Protein AF-A0A928G9T7-F1 (afdb_monomer_lite)

Structure (mmCIF, N/CA/C/O backbone):
data_AF-A0A928G9T7-F1
#
_entry.id   AF-A0A928G9T7-F1
#
loop_
_atom_site.group_PDB
_atom_site.id
_atom_site.type_symbol
_atom_site.label_atom_id
_atom_site.label_alt_id
_atom_site.label_comp_id
_atom_site.label_asym_id
_atom_site.label_entity_id
_atom_site.label_seq_id
_atom_site.pdbx_PDB_ins_code
_atom_site.Cartn_x
_atom_site.Cartn_y
_atom_site.Cartn_z
_atom_site.occupancy
_atom_site.B_iso_or_equiv
_atom_site.auth_seq_id
_atom_site.auth_comp_id
_atom_site.auth_asym_id
_atom_site.auth_atom_id
_atom_site.pdbx_PDB_model_num
ATOM 1 N N . MET A 1 1 ? -40.382 -40.534 -83.795 1.00 42.78 1 MET A N 1
ATOM 2 C CA . MET A 1 1 ? -39.614 -39.570 -84.618 1.00 42.78 1 MET A CA 1
ATOM 3 C C . MET A 1 1 ? -38.906 -38.585 -83.679 1.00 42.78 1 MET A C 1
ATOM 5 O O . MET A 1 1 ? -39.442 -37.533 -83.403 1.00 42.78 1 MET A O 1
ATOM 9 N N . LYS A 1 2 ? -37.802 -38.870 -82.981 1.00 48.25 2 LYS A N 1
ATOM 10 C CA . LYS A 1 2 ? -36.465 -39.359 -83.383 1.00 48.25 2 LYS A CA 1
ATOM 11 C C . LYS A 1 2 ? -35.678 -38.510 -84.404 1.00 48.25 2 LYS A C 1
ATOM 13 O O . LYS A 1 2 ? -34.560 -38.886 -84.719 1.00 48.25 2 LYS A O 1
ATOM 18 N N . TYR A 1 3 ? -36.187 -37.336 -84.803 1.00 51.00 3 TYR A N 1
ATOM 19 C CA . TYR A 1 3 ? -35.427 -36.356 -85.609 1.00 51.00 3 TYR A CA 1
ATOM 20 C C . TYR A 1 3 ? -35.601 -34.876 -85.201 1.00 51.00 3 TYR A C 1
ATOM 22 O O . TYR A 1 3 ? -35.023 -34.015 -85.849 1.00 51.00 3 TYR A O 1
ATOM 30 N N . TYR A 1 4 ? -36.298 -34.559 -84.100 1.00 48.59 4 TYR A N 1
ATOM 31 C CA . TYR A 1 4 ? -36.420 -33.168 -83.614 1.00 48.59 4 TYR A CA 1
ATOM 32 C C . TYR A 1 4 ? -35.531 -32.836 -82.402 1.00 48.59 4 TYR A C 1
ATOM 34 O O . TYR A 1 4 ? -35.221 -31.674 -82.164 1.00 48.59 4 TYR A O 1
ATOM 42 N N . THR A 1 5 ? -35.016 -33.838 -81.682 1.00 44.75 5 THR A N 1
ATOM 43 C CA . THR A 1 5 ? -34.178 -33.618 -80.485 1.00 44.75 5 THR A CA 1
ATOM 44 C C . THR A 1 5 ? -32.709 -33.308 -80.809 1.00 44.75 5 THR A C 1
ATOM 46 O O . THR A 1 5 ? -31.992 -32.812 -79.952 1.00 44.75 5 THR A O 1
ATOM 49 N N . ARG A 1 6 ? -32.240 -33.553 -82.044 1.00 46.22 6 ARG A N 1
ATOM 50 C CA . ARG A 1 6 ? -30.862 -33.210 -82.457 1.00 46.22 6 ARG A CA 1
ATOM 51 C C . ARG A 1 6 ? -30.717 -31.802 -83.043 1.00 46.22 6 ARG A C 1
ATOM 53 O O . ARG A 1 6 ? -29.611 -31.280 -83.043 1.00 46.22 6 ARG A O 1
ATOM 60 N N . ILE A 1 7 ? -31.806 -31.168 -83.484 1.00 50.22 7 ILE A N 1
ATOM 61 C CA . ILE A 1 7 ? -31.754 -29.811 -84.061 1.00 50.22 7 ILE A CA 1
ATOM 62 C C . ILE A 1 7 ? -31.802 -28.734 -82.962 1.00 50.22 7 ILE A C 1
ATOM 64 O O . ILE A 1 7 ? -31.130 -27.715 -83.082 1.00 50.22 7 ILE A O 1
ATOM 68 N N . LEU A 1 8 ? -32.474 -28.992 -81.834 1.00 46.41 8 LEU A N 1
ATOM 69 C CA . LEU A 1 8 ? -32.471 -28.075 -80.682 1.00 46.41 8 LEU A CA 1
ATOM 70 C C . LEU A 1 8 ? -31.135 -28.052 -79.917 1.00 46.41 8 LEU A C 1
ATOM 72 O O . LEU A 1 8 ? -30.749 -27.002 -79.414 1.00 46.41 8 LEU A O 1
ATOM 76 N N . PHE A 1 9 ? -30.379 -29.155 -79.904 1.00 49.00 9 PHE A N 1
ATOM 77 C CA . PHE A 1 9 ? -29.036 -29.169 -79.306 1.00 49.00 9 PHE A CA 1
ATOM 78 C C . PHE A 1 9 ? -27.964 -28.512 -80.191 1.00 49.00 9 PHE A C 1
ATOM 80 O O . PHE A 1 9 ? -27.007 -27.960 -79.659 1.00 49.00 9 PHE A O 1
ATOM 87 N N . LEU A 1 10 ? -28.129 -28.495 -81.521 1.00 46.88 10 LEU A N 1
ATOM 88 C CA . LEU A 1 10 ? -27.202 -27.790 -82.419 1.00 46.88 10 LEU A CA 1
ATOM 89 C C . LEU A 1 10 ? -27.461 -26.276 -82.486 1.00 46.88 10 LEU A C 1
ATOM 91 O O . LEU A 1 10 ? -26.510 -25.515 -82.640 1.00 46.88 10 LEU A O 1
ATOM 95 N N . ALA A 1 11 ? -28.706 -25.824 -82.298 1.00 48.28 11 ALA A N 1
ATOM 96 C CA . ALA A 1 11 ? -29.016 -24.395 -82.201 1.00 48.28 11 ALA A CA 1
ATOM 97 C C . ALA A 1 11 ? -28.583 -23.782 -80.852 1.00 48.28 11 ALA A C 1
ATOM 99 O O . ALA A 1 11 ? -28.134 -22.639 -80.820 1.00 48.28 11 ALA A O 1
ATOM 100 N N . ALA A 1 12 ? -28.634 -24.547 -79.753 1.00 47.41 12 ALA A N 1
ATOM 101 C CA . ALA A 1 12 ? -28.119 -24.102 -78.453 1.00 47.41 12 ALA A CA 1
ATOM 102 C C . ALA A 1 12 ? -26.579 -24.143 -78.364 1.00 47.41 12 ALA A C 1
ATOM 104 O O . ALA A 1 12 ? -25.990 -23.352 -77.634 1.00 47.41 12 ALA A O 1
ATOM 105 N N . ALA A 1 13 ? -25.912 -25.011 -79.137 1.00 48.09 13 ALA A N 1
ATOM 106 C CA . ALA A 1 13 ? -24.449 -25.090 -79.162 1.00 48.09 13 ALA A CA 1
ATOM 107 C C . ALA A 1 13 ? -23.778 -24.004 -80.030 1.00 48.09 13 ALA A C 1
ATOM 109 O O . ALA A 1 13 ? -22.628 -23.662 -79.777 1.00 48.09 13 ALA A O 1
ATOM 110 N N . PHE A 1 14 ? -24.478 -23.422 -81.014 1.00 44.41 14 PHE A N 1
ATOM 111 C CA . PHE A 1 14 ? -23.928 -22.335 -81.842 1.00 44.41 14 PHE A CA 1
ATOM 112 C C . PHE A 1 14 ? -24.237 -20.920 -81.330 1.00 44.41 14 PHE A C 1
ATOM 114 O O . PHE A 1 14 ? -23.558 -19.977 -81.727 1.00 44.41 14 PHE A O 1
ATOM 121 N N . ALA A 1 15 ? -25.182 -20.759 -80.399 1.00 43.06 15 ALA A N 1
ATOM 122 C CA . ALA A 1 15 ? -25.395 -19.488 -79.697 1.00 43.06 15 ALA A CA 1
ATOM 123 C C . ALA A 1 15 ? -24.356 -19.228 -78.582 1.00 43.06 15 ALA A C 1
ATOM 125 O O . ALA A 1 15 ? -24.277 -18.118 -78.068 1.00 43.06 15 ALA A O 1
ATOM 126 N N . GLY A 1 16 ? -23.538 -20.230 -78.231 1.00 42.81 16 GLY A N 1
ATOM 127 C CA . GLY A 1 16 ? -22.469 -20.120 -77.230 1.00 42.81 16 GLY A CA 1
ATOM 128 C C . GLY A 1 16 ? -21.076 -19.792 -77.784 1.00 42.81 16 GLY A C 1
ATOM 129 O O . GLY A 1 16 ? -20.136 -19.712 -77.003 1.00 42.81 16 GLY A O 1
ATOM 130 N N . LEU A 1 17 ? -20.912 -19.627 -79.105 1.00 47.41 17 LEU A N 1
ATOM 131 C CA . LEU A 1 17 ? -19.593 -19.436 -79.740 1.00 47.41 17 LEU A CA 1
ATOM 132 C C . LEU A 1 17 ? -19.460 -18.155 -80.580 1.00 47.41 17 LEU A C 1
ATOM 134 O O . LEU A 1 17 ? -18.472 -17.980 -81.286 1.00 47.41 17 LEU A O 1
ATOM 138 N N . ALA A 1 18 ? -20.414 -17.228 -80.483 1.00 48.88 18 ALA A N 1
ATOM 139 C CA . ALA A 1 18 ? -20.325 -15.920 -81.133 1.00 48.88 18 ALA A CA 1
ATOM 140 C C . ALA A 1 18 ? -20.898 -14.810 -80.240 1.00 48.88 18 ALA A C 1
ATOM 142 O O . ALA A 1 18 ? -21.826 -14.101 -80.611 1.00 48.88 18 ALA A O 1
ATOM 143 N N . SER A 1 19 ? -20.336 -14.672 -79.041 1.00 39.25 19 SER A N 1
ATOM 144 C CA . SER A 1 19 ? -20.411 -13.432 -78.262 1.00 39.25 19 SER A CA 1
ATOM 145 C C . SER A 1 19 ? -19.089 -13.199 -77.530 1.00 39.25 19 SER A C 1
ATOM 147 O O . SER A 1 19 ? -19.052 -12.927 -76.337 1.00 39.25 19 SER A O 1
ATOM 149 N N . CYS A 1 20 ? -17.985 -13.295 -78.271 1.00 41.38 20 CYS A N 1
ATOM 150 C CA . CYS A 1 20 ? -16.800 -12.503 -77.967 1.00 41.38 20 CYS A CA 1
ATOM 151 C C . CYS A 1 20 ? -16.944 -11.164 -78.700 1.00 41.38 20 CYS A C 1
ATOM 153 O O . CYS A 1 20 ? -16.280 -10.918 -79.700 1.00 41.38 20 CYS A O 1
ATOM 155 N N . ALA A 1 21 ? -17.829 -10.299 -78.213 1.00 41.44 21 ALA A N 1
ATOM 156 C CA . ALA A 1 21 ? -17.362 -8.946 -77.977 1.00 41.44 21 ALA A CA 1
ATOM 157 C C . ALA A 1 21 ? -16.885 -8.991 -76.529 1.00 41.44 21 ALA A C 1
ATOM 159 O O . ALA A 1 21 ? -17.677 -8.884 -75.598 1.00 41.44 21 ALA A O 1
ATOM 160 N N . MET A 1 22 ? -15.605 -9.323 -76.366 1.00 41.94 22 MET A N 1
ATOM 161 C CA . MET A 1 22 ? -14.885 -9.078 -75.131 1.00 41.94 22 MET A CA 1
ATOM 162 C C . MET A 1 22 ? -14.946 -7.559 -74.987 1.00 41.94 22 MET A C 1
ATOM 164 O O . MET A 1 22 ? -14.223 -6.842 -75.673 1.00 41.94 22 MET A O 1
ATOM 168 N N . GLU A 1 23 ? -15.921 -7.061 -74.229 1.00 42.94 23 GLU A N 1
ATOM 169 C CA . GLU A 1 23 ? -15.791 -5.732 -73.661 1.00 42.94 23 GLU A CA 1
ATOM 170 C C . GLU A 1 23 ? -14.481 -5.820 -72.891 1.00 42.94 23 GLU A C 1
ATOM 172 O O . GLU A 1 23 ? -14.339 -6.689 -72.026 1.00 42.94 23 GLU A O 1
ATOM 177 N N . GLU A 1 24 ? -13.470 -5.070 -73.340 1.00 40.59 24 GLU A N 1
ATOM 178 C CA . GLU A 1 24 ? -12.242 -4.901 -72.583 1.00 40.59 24 GLU A CA 1
ATOM 179 C C . GLU A 1 24 ? -12.693 -4.622 -71.154 1.00 40.59 24 GLU A C 1
ATOM 181 O O . GLU A 1 24 ? -13.253 -3.561 -70.865 1.00 40.59 24 GLU A O 1
ATOM 186 N N . VAL A 1 25 ? -12.495 -5.594 -70.259 1.00 43.81 25 VAL A N 1
ATOM 187 C CA . VAL A 1 25 ? -12.364 -5.268 -68.854 1.00 43.81 25 VAL A CA 1
ATOM 188 C C . VAL A 1 25 ? -11.190 -4.320 -68.891 1.00 43.81 25 VAL A C 1
ATOM 190 O O . VAL A 1 25 ? -10.057 -4.752 -69.095 1.00 43.81 25 VAL A O 1
ATOM 193 N N . LYS A 1 26 ? -11.476 -3.016 -68.836 1.00 38.56 26 LYS A N 1
ATOM 194 C CA . LYS A 1 26 ? -10.469 -2.041 -68.474 1.00 38.56 26 LYS A CA 1
ATOM 195 C C . LYS A 1 26 ? -9.899 -2.612 -67.195 1.00 38.56 26 LYS A C 1
ATOM 197 O O . LYS A 1 26 ? -10.585 -2.614 -66.173 1.00 38.56 26 LYS A O 1
ATOM 202 N N . GLU A 1 27 ? -8.702 -3.184 -67.284 1.00 40.12 27 GLU A N 1
ATOM 203 C CA . GLU A 1 27 ? -7.847 -3.320 -66.128 1.00 40.12 27 GLU A CA 1
ATOM 204 C C . GLU A 1 27 ? -7.833 -1.908 -65.564 1.00 40.12 27 GLU A C 1
ATOM 206 O O . GLU A 1 27 ? -7.322 -0.974 -66.178 1.00 40.12 27 GLU A O 1
ATOM 211 N N . PHE A 1 28 ? -8.573 -1.708 -64.482 1.00 37.16 28 PHE A N 1
ATOM 212 C CA . PHE A 1 28 ? -8.270 -0.628 -63.584 1.00 37.16 28 PHE A CA 1
ATOM 213 C C . PHE A 1 28 ? -6.998 -1.139 -62.919 1.00 37.16 28 PHE A C 1
ATOM 215 O O . PHE A 1 28 ? -7.114 -2.078 -62.126 1.00 37.16 28 PHE A O 1
ATOM 222 N N . PRO A 1 29 ? -5.795 -0.650 -63.283 1.00 46.56 29 PRO A N 1
ATOM 223 C CA . PRO A 1 29 ? -4.625 -0.926 -62.479 1.00 46.56 29 PRO A CA 1
ATOM 224 C C . PRO A 1 29 ? -4.931 -0.306 -61.121 1.00 46.56 29 PRO A C 1
ATOM 226 O O . PRO A 1 29 ? -4.829 0.901 -60.923 1.00 46.56 29 PRO A O 1
ATOM 229 N N . VAL A 1 30 ? -5.429 -1.123 -60.200 1.00 49.50 30 VAL A N 1
ATOM 230 C CA . VAL A 1 30 ? -5.396 -0.769 -58.795 1.00 49.50 30 VAL A CA 1
ATOM 231 C C . VAL A 1 30 ? -3.935 -0.963 -58.447 1.00 49.50 30 VAL A C 1
ATOM 233 O O . VAL A 1 30 ? -3.492 -2.088 -58.218 1.00 49.50 30 VAL A O 1
ATOM 236 N N . GLU A 1 31 ? -3.160 0.116 -58.537 1.00 56.62 31 GLU A N 1
ATOM 237 C CA . GLU A 1 31 ? -1.833 0.125 -57.947 1.00 56.62 31 GLU A CA 1
ATOM 238 C C . GLU A 1 31 ? -2.002 -0.288 -56.484 1.00 56.62 31 GLU A C 1
ATOM 240 O O . GLU A 1 31 ? -2.727 0.348 -55.715 1.00 56.62 31 GLU A O 1
ATOM 245 N N . LYS A 1 32 ? -1.382 -1.425 -56.153 1.00 51.88 32 LYS A N 1
ATOM 246 C CA . LYS A 1 32 ? -0.668 -1.615 -54.897 1.00 51.88 32 LYS A CA 1
ATOM 247 C C . LYS A 1 32 ? -0.667 -0.397 -53.976 1.00 51.88 32 LYS A C 1
ATOM 249 O O . LYS A 1 32 ? 0.185 0.444 -54.232 1.00 51.88 32 LYS A O 1
ATOM 254 N N . PRO A 1 33 ? -1.541 -0.232 -52.966 1.00 60.66 33 PRO A N 1
ATOM 255 C CA . PRO A 1 33 ? -1.330 0.856 -52.028 1.00 60.66 33 PRO A CA 1
ATOM 256 C C . PRO A 1 33 ? 0.086 0.751 -51.452 1.00 60.66 33 PRO A C 1
ATOM 258 O O . PRO A 1 33 ? 0.459 -0.318 -50.970 1.00 60.66 33 PRO A O 1
ATOM 261 N N . GLU A 1 34 ? 0.855 1.837 -51.523 1.00 58.94 34 GLU A N 1
ATOM 262 C CA . GLU A 1 34 ? 2.272 1.914 -51.124 1.00 58.94 34 GLU A CA 1
ATOM 263 C C . GLU A 1 34 ? 2.506 1.352 -49.706 1.00 58.94 34 GLU A C 1
ATOM 265 O O . GLU A 1 34 ? 3.465 0.623 -49.458 1.00 58.94 34 GLU A O 1
ATOM 270 N N . TYR A 1 35 ? 1.537 1.548 -48.800 1.00 64.69 35 TYR A N 1
ATOM 271 C CA . TYR A 1 35 ? 1.567 0.992 -47.442 1.00 64.69 35 TYR A CA 1
ATOM 272 C C . TYR A 1 35 ? 1.624 -0.547 -47.402 1.00 64.69 35 TYR A C 1
ATOM 274 O O . TYR A 1 35 ? 2.236 -1.116 -46.506 1.00 64.69 35 TYR A O 1
ATOM 282 N N . LEU A 1 36 ? 1.007 -1.257 -48.356 1.00 65.62 36 LEU A N 1
ATOM 283 C CA . LEU A 1 36 ? 1.074 -2.719 -48.407 1.00 65.62 36 LEU A CA 1
ATOM 284 C C . LEU A 1 36 ? 2.381 -3.220 -49.012 1.00 65.62 36 LEU A C 1
ATOM 286 O O . LEU A 1 36 ? 2.638 -4.411 -48.885 1.00 65.62 36 LEU A O 1
ATOM 290 N N . GLU A 1 37 ? 3.147 -2.399 -49.730 1.00 71.50 37 GLU A N 1
ATOM 291 C CA . GLU A 1 37 ? 4.436 -2.789 -50.317 1.00 71.50 37 GLU A CA 1
ATOM 292 C C . GLU A 1 37 ? 5.547 -2.746 -49.260 1.00 71.50 37 GLU A C 1
ATOM 294 O O . GLU A 1 37 ? 6.297 -3.714 -49.126 1.00 71.50 37 GLU A O 1
ATOM 299 N N . ASN A 1 38 ? 5.549 -1.711 -48.410 1.00 77.44 38 ASN A N 1
ATOM 300 C CA . ASN A 1 38 ? 6.537 -1.529 -47.338 1.00 77.44 38 ASN A CA 1
ATOM 301 C C . ASN A 1 38 ? 6.573 -2.683 -46.316 1.00 77.44 38 ASN A C 1
ATOM 303 O O . ASN A 1 38 ? 7.626 -2.960 -45.751 1.00 77.44 38 ASN A O 1
ATOM 307 N N . TYR A 1 39 ? 5.468 -3.408 -46.110 1.00 85.19 39 TYR A N 1
ATOM 308 C CA . TYR A 1 39 ? 5.361 -4.458 -45.083 1.00 85.19 39 TYR A CA 1
ATOM 309 C C . TYR A 1 39 ? 5.393 -5.890 -45.646 1.00 85.19 39 TYR A C 1
ATOM 311 O O . TYR A 1 39 ? 5.400 -6.849 -44.873 1.00 85.19 39 TYR A O 1
ATOM 319 N N . GLU A 1 40 ? 5.425 -6.099 -46.970 1.00 85.62 40 GLU A N 1
ATOM 320 C CA . GLU A 1 40 ? 5.357 -7.468 -47.522 1.00 85.62 40 GLU A CA 1
ATOM 321 C C . GLU A 1 40 ? 6.545 -8.330 -47.151 1.00 85.62 40 GLU A C 1
ATOM 323 O O . GLU A 1 40 ? 6.373 -9.523 -46.911 1.00 85.62 40 GLU A O 1
ATOM 328 N N . TYR A 1 41 ? 7.730 -7.728 -47.082 1.00 91.69 41 TYR A N 1
ATOM 329 C CA . TYR A 1 41 ? 8.953 -8.453 -46.764 1.00 91.69 41 TYR A CA 1
ATOM 330 C C . TYR A 1 41 ? 8.899 -9.093 -45.365 1.00 91.69 41 TYR A C 1
ATOM 332 O O . TYR A 1 41 ? 9.554 -10.102 -45.123 1.00 91.69 41 TYR A O 1
ATOM 340 N N . LEU A 1 42 ? 8.053 -8.583 -44.458 1.00 92.31 42 LEU A N 1
ATOM 341 C CA . LEU A 1 42 ? 7.837 -9.153 -43.123 1.00 92.31 42 LEU A CA 1
ATOM 342 C C . LEU A 1 42 ? 7.170 -10.537 -43.158 1.00 92.31 42 LEU A C 1
ATOM 344 O O . LEU A 1 42 ? 7.216 -11.267 -42.163 1.00 92.31 42 LEU A O 1
ATOM 348 N N . LYS A 1 43 ? 6.560 -10.920 -44.289 1.00 89.56 43 LYS A N 1
ATOM 349 C CA . LYS A 1 43 ? 6.026 -12.274 -44.514 1.00 89.56 43 LYS A CA 1
ATOM 350 C C . LYS A 1 43 ? 7.137 -13.315 -44.655 1.00 89.56 43 LYS A C 1
ATOM 352 O O . LYS A 1 43 ? 6.898 -14.475 -44.343 1.00 89.56 43 LYS A O 1
ATOM 357 N N . GLU A 1 44 ? 8.330 -12.898 -45.080 1.00 91.88 44 GLU A N 1
ATOM 358 C CA . GLU A 1 44 ? 9.498 -13.774 -45.231 1.00 91.88 44 GLU A CA 1
ATOM 359 C C . GLU A 1 44 ? 10.184 -14.071 -43.890 1.00 91.88 44 GLU A C 1
ATOM 361 O O . GLU A 1 44 ? 10.985 -15.001 -43.799 1.00 91.88 44 GLU A O 1
ATOM 366 N N . TYR A 1 45 ? 9.877 -13.302 -42.837 1.00 94.94 45 TYR A N 1
ATOM 367 C CA . TYR A 1 45 ? 10.389 -13.598 -41.505 1.00 94.94 45 TYR A CA 1
ATOM 368 C C . TYR A 1 45 ? 9.637 -14.785 -40.878 1.00 94.94 45 TYR A C 1
ATOM 370 O O . TYR A 1 45 ? 8.411 -14.889 -40.942 1.00 94.94 45 TYR A O 1
ATOM 378 N N . ASP A 1 46 ? 10.366 -15.673 -40.217 1.00 96.50 46 ASP A N 1
ATOM 379 C CA . ASP A 1 46 ? 9.822 -16.781 -39.437 1.00 96.50 46 ASP A CA 1
ATOM 380 C C . ASP A 1 46 ? 9.353 -16.295 -38.048 1.00 96.50 46 ASP A C 1
ATOM 382 O O . ASP A 1 46 ? 9.369 -15.096 -37.755 1.00 96.50 46 ASP A O 1
ATOM 386 N N . VAL A 1 47 ? 8.896 -17.198 -37.181 1.00 96.56 47 VAL A N 1
ATOM 387 C CA . VAL A 1 47 ? 8.604 -16.917 -35.766 1.00 96.56 47 VAL A CA 1
ATOM 388 C C . VAL A 1 47 ? 9.879 -16.576 -34.982 1.00 96.56 47 VAL A C 1
ATOM 390 O O . VAL A 1 47 ? 10.934 -17.168 -35.214 1.00 96.56 47 VAL A O 1
ATOM 393 N N . LEU A 1 48 ? 9.794 -15.637 -34.031 1.00 97.44 48 LEU A N 1
ATOM 394 C CA . LEU A 1 48 ? 10.977 -15.032 -33.387 1.00 97.44 48 LEU A CA 1
ATOM 395 C C . LEU A 1 48 ? 11.930 -16.050 -32.737 1.00 97.44 48 LEU A C 1
ATOM 397 O O . LEU A 1 48 ? 13.142 -15.971 -32.936 1.00 97.44 48 LEU A O 1
ATOM 401 N N . LYS A 1 49 ? 11.410 -17.052 -32.016 1.00 96.31 49 LYS A N 1
ATOM 402 C CA . LYS A 1 49 ? 12.236 -18.076 -31.348 1.00 96.31 49 LYS A CA 1
ATOM 403 C C . LYS A 1 49 ? 13.134 -18.900 -32.278 1.00 96.31 49 LYS A C 1
ATOM 405 O O . LYS A 1 49 ? 14.089 -19.497 -31.778 1.00 96.31 49 LYS A O 1
ATOM 410 N N . ASN A 1 50 ? 12.863 -18.920 -33.589 1.00 96.81 50 ASN A N 1
ATOM 411 C CA . ASN A 1 50 ? 13.694 -19.611 -34.584 1.00 96.81 50 ASN A CA 1
ATOM 412 C C . ASN A 1 50 ? 14.971 -18.832 -34.936 1.00 96.81 50 ASN A C 1
ATOM 414 O O . ASN A 1 50 ? 15.905 -19.415 -35.482 1.00 96.81 50 ASN A O 1
ATOM 418 N N . TYR A 1 51 ? 15.036 -17.540 -34.606 1.00 97.31 51 TYR A N 1
ATOM 419 C CA . TYR A 1 51 ? 16.219 -16.710 -34.839 1.00 97.31 51 TYR A CA 1
ATOM 420 C C . TYR A 1 51 ? 17.259 -16.806 -33.722 1.00 97.31 51 TYR A C 1
ATOM 422 O O . TYR A 1 51 ? 18.398 -16.394 -33.919 1.00 97.31 51 TYR A O 1
ATOM 430 N N . VAL A 1 52 ? 16.904 -17.377 -32.568 1.00 96.31 52 VAL A N 1
ATOM 431 C CA . VAL A 1 52 ? 17.836 -17.568 -31.454 1.00 96.31 52 VAL A CA 1
ATOM 432 C C . VAL A 1 52 ? 18.829 -18.683 -31.790 1.00 96.31 52 VAL A C 1
ATOM 434 O O . VAL A 1 52 ? 18.438 -19.831 -32.018 1.00 96.31 52 VAL A O 1
ATOM 437 N N . ASN A 1 53 ? 20.128 -18.380 -31.742 1.00 94.62 53 ASN A N 1
ATOM 438 C CA . ASN A 1 53 ? 21.178 -19.387 -31.880 1.00 94.62 53 ASN A CA 1
ATOM 439 C C . ASN A 1 53 ? 21.285 -20.257 -30.612 1.00 94.62 53 ASN A C 1
ATOM 441 O O . ASN A 1 53 ? 22.059 -19.972 -29.699 1.00 94.62 53 ASN A O 1
ATOM 445 N N . ARG A 1 54 ? 20.520 -21.353 -30.575 1.00 93.88 54 ARG A N 1
ATOM 446 C CA . ARG A 1 54 ? 20.480 -22.289 -29.437 1.00 93.88 54 ARG A CA 1
ATOM 447 C C . ARG A 1 54 ? 21.779 -23.067 -29.223 1.00 93.88 54 ARG A C 1
ATOM 449 O O . ARG A 1 54 ? 21.978 -23.598 -28.140 1.00 93.88 54 ARG A O 1
ATOM 456 N N . GLU A 1 55 ? 22.658 -23.154 -30.221 1.00 92.88 55 GLU A N 1
ATOM 457 C CA . GLU A 1 55 ? 23.973 -23.780 -30.032 1.00 92.88 55 GLU A CA 1
ATOM 458 C C . GLU A 1 55 ? 24.909 -22.866 -29.235 1.00 92.88 55 GLU A C 1
ATOM 460 O O . GLU A 1 55 ? 25.636 -23.336 -28.362 1.00 92.88 55 GLU A O 1
ATOM 465 N N . ALA A 1 56 ? 24.871 -21.560 -29.515 1.00 92.38 56 ALA A N 1
ATOM 466 C CA . ALA A 1 56 ? 25.662 -20.565 -28.795 1.00 92.38 56 ALA A CA 1
ATOM 467 C C . ALA A 1 56 ? 25.076 -20.237 -27.411 1.00 92.38 56 ALA A C 1
ATOM 469 O O . ALA A 1 56 ? 25.835 -20.021 -26.466 1.00 92.38 56 ALA A O 1
ATOM 470 N N . SER A 1 57 ? 23.745 -20.240 -27.294 1.00 92.81 57 SER A N 1
ATOM 471 C CA . SER A 1 57 ? 23.014 -19.829 -26.090 1.00 92.81 57 SER A CA 1
ATOM 472 C C . SER A 1 57 ? 21.908 -20.843 -25.749 1.00 92.81 57 SER A C 1
ATOM 474 O O . SER A 1 57 ? 20.723 -20.562 -25.944 1.00 92.81 57 SER A O 1
ATOM 476 N N . PRO A 1 58 ? 22.266 -22.051 -25.269 1.00 91.25 58 PRO A N 1
ATOM 477 C CA . PRO A 1 58 ? 21.318 -23.156 -25.088 1.00 91.25 58 PRO A CA 1
ATOM 478 C C . PRO A 1 58 ? 20.256 -22.897 -24.014 1.00 91.25 58 PRO A C 1
ATOM 480 O O . PRO A 1 58 ? 19.124 -23.362 -24.150 1.00 91.25 58 PRO A O 1
ATOM 483 N N . ASP A 1 59 ? 20.600 -22.127 -22.981 1.00 90.75 59 ASP A N 1
ATOM 484 C CA . ASP A 1 59 ? 19.714 -21.848 -21.846 1.00 90.75 59 ASP A CA 1
ATOM 485 C C . ASP A 1 59 ? 18.919 -20.539 -21.999 1.00 90.75 59 ASP A C 1
ATOM 487 O O . ASP A 1 59 ? 18.045 -20.256 -21.178 1.00 90.75 59 ASP A O 1
ATOM 491 N N . PHE A 1 60 ? 19.170 -19.770 -23.066 1.00 97.62 60 PHE A N 1
ATOM 492 C CA . PHE A 1 6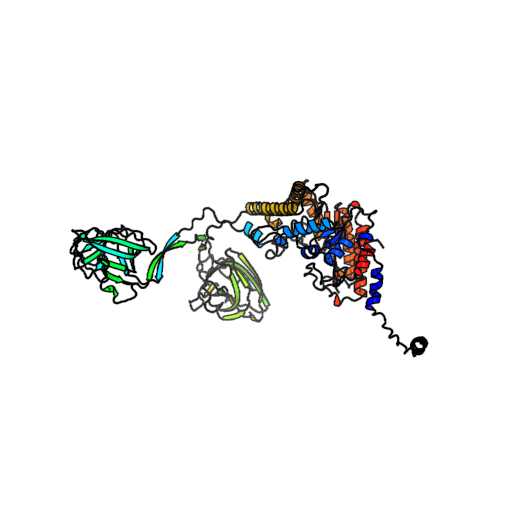0 ? 18.506 -18.493 -23.324 1.00 97.62 60 PHE A CA 1
ATOM 493 C C . PHE A 1 60 ? 16.998 -18.670 -23.526 1.00 97.62 60 PHE A C 1
ATOM 495 O O . PHE A 1 60 ? 16.558 -19.533 -24.295 1.00 97.62 60 PHE A O 1
ATOM 502 N N . LYS A 1 61 ? 16.204 -17.807 -22.886 1.00 98.00 61 LYS A N 1
ATOM 503 C CA . LYS A 1 61 ? 14.745 -17.744 -23.011 1.00 98.00 61 LYS A CA 1
ATOM 504 C C . LYS A 1 61 ? 14.315 -16.467 -23.718 1.00 98.00 61 LYS A C 1
ATOM 506 O O . LYS A 1 61 ? 14.571 -15.363 -23.239 1.00 98.00 61 LYS A O 1
ATOM 511 N N . LEU A 1 62 ? 13.619 -16.618 -24.841 1.00 98.50 62 LEU A N 1
ATOM 512 C CA . LEU A 1 62 ? 12.923 -15.505 -25.471 1.00 98.50 62 LEU A CA 1
ATOM 513 C C . LEU A 1 62 ? 11.529 -15.375 -24.846 1.00 98.50 62 LEU A C 1
ATOM 515 O O . LEU A 1 62 ? 10.731 -16.305 -24.936 1.00 98.50 62 LEU A O 1
ATOM 519 N N . GLY A 1 63 ? 11.245 -14.249 -24.200 1.00 97.94 63 GLY A N 1
ATOM 520 C CA . GLY A 1 63 ? 10.047 -14.040 -23.394 1.00 97.94 63 GLY A CA 1
ATOM 521 C C . GLY A 1 63 ? 9.067 -13.005 -23.951 1.00 97.94 63 GLY A C 1
ATOM 522 O O . GLY A 1 63 ? 9.449 -12.121 -24.720 1.00 97.94 63 GLY A O 1
ATOM 523 N N . ALA A 1 64 ? 7.811 -13.080 -23.517 1.00 96.06 64 ALA A N 1
ATOM 524 C CA . ALA A 1 64 ? 6.798 -12.056 -23.770 1.00 96.06 64 ALA A CA 1
ATOM 525 C C . ALA A 1 64 ? 6.020 -11.689 -22.499 1.00 96.06 64 ALA A C 1
ATOM 527 O O . ALA A 1 64 ? 5.620 -12.565 -21.729 1.00 96.06 64 ALA A O 1
ATOM 528 N N . GLY A 1 65 ? 5.750 -10.400 -22.299 1.00 93.88 65 GLY A N 1
ATOM 529 C CA . GLY A 1 65 ? 4.690 -9.971 -21.393 1.00 93.88 65 GLY A CA 1
ATOM 530 C C . GLY A 1 65 ? 3.334 -10.415 -21.947 1.00 93.88 65 GLY A C 1
ATOM 531 O O . GLY A 1 65 ? 3.109 -10.344 -23.156 1.00 93.88 65 GLY A O 1
ATOM 532 N N . VAL A 1 66 ? 2.438 -10.901 -21.083 1.00 92.56 66 VAL A N 1
ATOM 533 C CA . VAL A 1 66 ? 1.047 -11.244 -21.435 1.00 92.56 66 VAL A CA 1
ATOM 534 C C . VAL A 1 66 ? 0.087 -10.881 -20.308 1.00 92.56 66 VAL A C 1
ATOM 536 O O . VAL A 1 66 ? 0.442 -10.920 -19.125 1.00 92.56 66 VAL A O 1
ATOM 539 N N . THR A 1 67 ? -1.162 -10.576 -20.648 1.00 91.06 67 THR A N 1
ATOM 540 C CA . THR A 1 67 ? -2.206 -10.451 -19.629 1.00 91.06 67 THR A CA 1
ATOM 541 C C . THR A 1 67 ? -2.779 -11.820 -19.314 1.00 91.06 67 THR A C 1
ATOM 543 O O . THR A 1 67 ? -3.382 -12.466 -20.167 1.00 91.06 67 THR A O 1
ATOM 546 N N . ALA A 1 68 ? -2.648 -12.257 -18.058 1.00 92.62 68 ALA A N 1
ATOM 547 C CA . ALA A 1 68 ? -3.062 -13.598 -17.646 1.00 92.62 68 ALA A CA 1
ATOM 548 C C . ALA A 1 68 ? -4.513 -13.933 -18.038 1.00 92.62 68 ALA A C 1
ATOM 550 O O . ALA A 1 68 ? -4.776 -15.027 -18.530 1.00 92.62 68 ALA A O 1
ATOM 551 N N . SER A 1 69 ? -5.447 -12.985 -17.882 1.00 92.25 69 SER A N 1
ATOM 552 C CA . SER A 1 69 ? -6.863 -13.183 -18.225 1.00 92.25 69 SER A CA 1
ATOM 553 C C . SER A 1 69 ? -7.146 -13.272 -19.725 1.00 92.25 69 SER A C 1
ATOM 555 O O . SER A 1 69 ? -8.168 -13.834 -20.107 1.00 92.25 69 SER A O 1
ATOM 557 N N . GLU A 1 70 ? -6.287 -12.712 -20.574 1.00 89.81 70 GLU A N 1
ATOM 558 C CA . GLU A 1 70 ? -6.425 -12.769 -22.032 1.00 89.81 70 GLU A CA 1
ATOM 559 C C . GLU A 1 70 ? -5.713 -14.002 -22.600 1.00 89.81 70 GLU A C 1
ATOM 561 O O . GLU A 1 70 ? -6.271 -14.702 -23.448 1.00 89.81 70 GLU A O 1
ATOM 566 N N . PHE A 1 71 ? -4.559 -14.363 -22.035 1.00 93.00 71 PHE A N 1
ATOM 567 C CA . PHE A 1 71 ? -3.848 -15.597 -22.358 1.00 93.00 71 PHE A CA 1
ATOM 568 C C . PHE A 1 71 ? -4.730 -16.844 -22.171 1.00 93.00 71 PHE A C 1
ATOM 570 O O . PHE A 1 71 ? -4.829 -17.678 -23.073 1.00 93.00 71 PHE A O 1
ATOM 577 N N . VAL A 1 72 ? -5.456 -16.950 -21.050 1.00 95.25 72 VAL A N 1
ATOM 578 C CA . VAL A 1 72 ? -6.329 -18.112 -20.767 1.00 95.25 72 VAL A CA 1
ATOM 579 C C . VAL A 1 72 ? -7.564 -18.205 -21.674 1.00 95.25 72 VAL A C 1
ATOM 581 O O . VAL A 1 72 ? -8.237 -19.232 -21.677 1.00 95.25 72 VAL A O 1
ATOM 584 N N . LYS A 1 73 ? -7.879 -17.169 -22.467 1.00 94.62 73 LYS A N 1
ATOM 585 C CA . LYS A 1 73 ? -8.969 -17.214 -23.463 1.00 94.62 73 LYS A CA 1
ATOM 586 C C . LYS A 1 73 ? -8.564 -17.891 -24.772 1.00 94.62 73 LYS A C 1
ATOM 588 O O . LYS A 1 73 ? -9.417 -18.072 -25.636 1.00 94.62 73 LYS A O 1
ATOM 593 N N . HIS A 1 74 ? -7.280 -18.219 -24.940 1.00 94.75 74 HIS A N 1
ATOM 594 C CA . HIS A 1 74 ? -6.724 -18.829 -26.155 1.00 94.75 74 HIS A CA 1
ATOM 595 C C . HIS A 1 74 ? -6.972 -17.997 -27.432 1.00 94.75 74 HIS A C 1
ATOM 597 O O . HIS A 1 74 ? -7.199 -18.535 -28.514 1.00 94.75 74 HIS A O 1
ATOM 603 N N . GLY A 1 75 ? -6.948 -16.665 -27.297 1.00 91.19 75 GLY A N 1
ATOM 604 C CA . GLY A 1 75 ? -7.120 -15.710 -28.397 1.00 91.19 75 GLY A CA 1
ATOM 605 C C . GLY A 1 75 ? -5.832 -15.406 -29.178 1.00 91.19 75 GLY A C 1
ATOM 606 O O . GLY A 1 75 ? -4.882 -16.188 -29.192 1.00 91.19 75 GLY A O 1
ATOM 607 N N . GLN A 1 76 ? -5.784 -14.237 -29.826 1.00 87.50 76 GLN A N 1
ATOM 608 C CA . GLN A 1 76 ? -4.626 -13.813 -30.629 1.00 87.50 76 GLN A CA 1
ATOM 609 C C . GLN A 1 76 ? -3.348 -13.650 -29.796 1.00 87.50 76 GLN A C 1
ATOM 611 O O . GLN A 1 76 ? -2.300 -14.131 -30.220 1.00 87.50 76 GLN A O 1
ATOM 616 N N . GLU A 1 77 ? -3.433 -13.053 -28.601 1.00 86.25 77 GLU A N 1
ATOM 617 C CA . GLU A 1 77 ? -2.287 -12.931 -27.687 1.00 86.25 77 GLU A CA 1
ATOM 618 C C . GLU A 1 77 ? -1.714 -14.308 -27.317 1.00 86.25 77 GLU A C 1
ATOM 620 O O . GLU A 1 77 ? -0.507 -14.511 -27.400 1.00 86.25 77 GLU A O 1
ATOM 625 N N . TYR A 1 78 ? -2.574 -15.282 -27.000 1.00 92.75 78 TYR A N 1
ATOM 626 C CA . TYR A 1 78 ? -2.150 -16.655 -26.716 1.00 92.75 78 TYR A CA 1
ATOM 627 C C . TYR A 1 78 ? -1.403 -17.271 -27.903 1.00 92.75 78 TYR A C 1
ATOM 629 O O . TYR A 1 78 ? -0.275 -17.729 -27.742 1.00 92.75 78 TYR A O 1
ATOM 637 N N . LEU A 1 79 ? -1.996 -17.241 -29.104 1.00 92.75 79 LEU A N 1
ATOM 638 C CA . LEU A 1 79 ? -1.392 -17.823 -30.308 1.00 92.75 79 LEU A CA 1
ATOM 639 C C . LEU A 1 79 ? -0.048 -17.175 -30.649 1.00 92.75 79 LEU A C 1
ATOM 641 O O . LEU A 1 79 ? 0.907 -17.875 -30.992 1.00 92.75 79 LEU A O 1
ATOM 645 N N . MET A 1 80 ? 0.041 -15.850 -30.547 1.00 90.94 80 MET A N 1
ATOM 646 C CA . MET A 1 80 ? 1.275 -15.106 -30.785 1.00 90.94 80 MET A CA 1
ATOM 647 C C . MET A 1 80 ? 2.345 -15.476 -29.748 1.00 90.94 80 MET A C 1
ATOM 649 O O . MET A 1 80 ? 3.466 -15.802 -30.149 1.00 90.94 80 MET A O 1
ATOM 653 N N . ALA A 1 81 ? 1.988 -15.530 -28.460 1.00 93.50 81 ALA A N 1
ATOM 654 C CA . ALA A 1 81 ? 2.907 -15.872 -27.381 1.00 93.50 81 ALA A CA 1
ATOM 655 C C . ALA A 1 81 ? 3.502 -17.278 -27.571 1.00 93.50 81 ALA A C 1
ATOM 657 O O . ALA A 1 81 ? 4.718 -17.433 -27.671 1.00 93.50 81 ALA A O 1
ATOM 658 N N . ILE A 1 82 ? 2.659 -18.305 -27.730 1.00 96.19 82 ILE A N 1
ATOM 659 C CA . ILE A 1 82 ? 3.126 -19.702 -27.815 1.00 96.19 82 ILE A CA 1
ATOM 660 C C . ILE A 1 82 ? 3.891 -20.005 -29.116 1.00 96.19 82 ILE A C 1
ATOM 662 O O . ILE A 1 82 ? 4.731 -20.912 -29.173 1.00 96.19 82 ILE A O 1
ATOM 666 N N . SER A 1 83 ? 3.617 -19.252 -30.188 1.00 95.88 83 SER A N 1
ATOM 667 C CA . SER A 1 83 ? 4.294 -19.438 -31.474 1.00 95.88 83 SER A CA 1
ATOM 668 C C . SER A 1 83 ? 5.663 -18.765 -31.521 1.00 95.88 83 SER A C 1
ATOM 670 O O . SER A 1 83 ? 6.579 -19.340 -32.107 1.00 95.88 83 SER A O 1
ATOM 672 N N . ASN A 1 84 ? 5.833 -17.603 -30.883 1.00 97.44 84 ASN A N 1
ATOM 673 C CA . ASN A 1 84 ? 7.049 -16.794 -31.014 1.00 97.44 84 ASN A CA 1
ATOM 674 C C . ASN A 1 84 ? 8.009 -16.884 -29.829 1.00 97.44 84 ASN A C 1
ATOM 676 O O . ASN A 1 84 ? 9.183 -16.585 -30.026 1.00 97.44 84 ASN A O 1
ATOM 680 N N . PHE A 1 85 ? 7.550 -17.303 -28.648 1.00 98.12 85 PHE A N 1
ATOM 681 C CA . PHE A 1 85 ? 8.308 -17.189 -27.400 1.00 98.12 85 PHE A CA 1
ATOM 682 C C . PHE A 1 85 ? 8.474 -18.542 -26.687 1.00 98.12 85 PHE A C 1
ATOM 684 O O . PHE A 1 85 ? 7.765 -19.510 -26.973 1.00 98.12 85 PHE A O 1
ATOM 691 N N . ASP A 1 86 ? 9.455 -18.601 -25.785 1.00 98.19 86 ASP A N 1
ATOM 692 C CA . ASP A 1 86 ? 9.766 -19.733 -24.903 1.00 98.19 86 ASP A CA 1
ATOM 693 C C . ASP A 1 86 ? 9.198 -19.539 -23.487 1.00 98.19 86 ASP A C 1
ATOM 695 O O . ASP A 1 86 ? 8.969 -20.517 -22.776 1.00 98.19 86 ASP A O 1
ATOM 699 N N . GLU A 1 87 ? 8.999 -18.282 -23.079 1.00 98.31 87 GLU A N 1
ATOM 700 C CA . GLU A 1 87 ? 8.644 -17.877 -21.719 1.00 98.31 87 GLU A CA 1
ATOM 701 C C . GLU A 1 87 ? 7.602 -16.743 -21.735 1.00 98.31 87 GLU A C 1
ATOM 703 O O . GLU A 1 87 ? 7.594 -15.910 -22.642 1.00 98.31 87 GLU A O 1
ATOM 708 N N . ILE A 1 88 ? 6.721 -16.685 -20.737 1.00 97.69 88 ILE A N 1
ATOM 709 C CA . ILE A 1 88 ? 5.749 -15.596 -20.570 1.00 97.69 88 ILE A CA 1
ATOM 710 C C . ILE A 1 88 ? 5.746 -15.024 -19.154 1.00 97.69 88 ILE A C 1
ATOM 712 O O . ILE A 1 88 ? 5.862 -15.762 -18.175 1.00 97.69 88 ILE A O 1
ATOM 716 N N . THR A 1 89 ? 5.542 -13.711 -19.053 1.00 96.75 89 THR A N 1
ATOM 717 C CA . THR A 1 89 ? 5.426 -12.981 -17.783 1.00 96.75 89 THR A CA 1
ATOM 718 C C . THR A 1 89 ? 4.001 -12.427 -17.632 1.00 96.75 89 THR A C 1
ATOM 720 O O . THR A 1 89 ? 3.571 -11.645 -18.483 1.00 96.75 89 THR A O 1
ATOM 723 N N . PRO A 1 90 ? 3.238 -12.777 -16.575 1.00 92.44 90 PRO A N 1
ATOM 724 C CA . PRO A 1 90 ? 1.809 -12.459 -16.464 1.00 92.44 90 PRO A CA 1
ATOM 725 C C . PRO A 1 90 ? 1.502 -11.033 -15.973 1.00 92.44 90 PRO A C 1
ATOM 727 O O . PRO A 1 90 ? 0.621 -10.852 -15.127 1.00 92.44 90 PRO A O 1
ATOM 730 N N . GLY A 1 91 ? 2.218 -10.020 -16.473 1.00 85.94 91 GLY A N 1
ATOM 731 C CA . GLY A 1 91 ? 1.961 -8.597 -16.221 1.00 85.94 91 GLY A CA 1
ATOM 732 C C . GLY A 1 91 ? 1.587 -8.284 -14.766 1.00 85.94 91 GLY A C 1
ATOM 733 O O . GLY A 1 91 ? 2.414 -8.361 -13.861 1.00 85.94 91 GLY A O 1
ATOM 734 N N . ASN A 1 92 ? 0.320 -7.946 -14.515 1.00 90.12 92 ASN A N 1
ATOM 735 C CA . ASN A 1 92 ? -0.156 -7.578 -13.177 1.00 90.12 92 ASN A CA 1
ATOM 736 C C . ASN A 1 92 ? -0.568 -8.755 -12.278 1.00 90.12 92 ASN A C 1
ATOM 738 O O . ASN A 1 92 ? -0.635 -8.582 -11.065 1.00 90.12 92 ASN A O 1
ATOM 742 N N . ALA A 1 93 ? -0.846 -9.940 -12.826 1.00 92.56 93 ALA A N 1
ATOM 743 C CA . ALA A 1 93 ? -1.581 -10.989 -12.111 1.00 92.56 93 ALA A CA 1
ATOM 744 C C . ALA A 1 93 ? -0.842 -11.564 -10.890 1.00 92.56 93 ALA A C 1
ATOM 746 O O . ALA A 1 93 ? -1.486 -12.088 -9.987 1.00 92.56 93 ALA A O 1
ATOM 747 N N . MET A 1 94 ? 0.490 -11.458 -10.854 1.00 95.25 94 MET A N 1
ATOM 748 C CA . MET A 1 94 ? 1.324 -11.916 -9.734 1.00 95.25 94 MET A CA 1
ATOM 749 C C . MET A 1 94 ? 1.696 -10.803 -8.741 1.00 95.25 94 MET A C 1
ATOM 751 O O . MET A 1 94 ? 2.412 -11.066 -7.783 1.00 95.25 94 MET A O 1
ATOM 755 N N . LYS A 1 95 ? 1.210 -9.569 -8.930 1.00 95.44 95 LYS A N 1
ATOM 756 C CA . LYS A 1 95 ? 1.476 -8.453 -8.010 1.00 95.44 95 LYS A CA 1
ATOM 757 C C . LYS A 1 95 ? 0.648 -8.594 -6.733 1.00 95.44 95 LYS A C 1
ATOM 759 O O . LYS A 1 95 ? -0.502 -9.034 -6.777 1.00 95.44 95 LYS A O 1
ATOM 764 N N . HIS A 1 96 ? 1.194 -8.138 -5.606 1.00 97.38 96 HIS A N 1
ATOM 765 C CA . HIS A 1 96 ? 0.562 -8.269 -4.289 1.00 97.38 96 HIS A CA 1
ATOM 766 C C . HIS A 1 96 ? -0.872 -7.707 -4.255 1.00 97.38 96 HIS A C 1
ATOM 768 O O . HIS A 1 96 ? -1.787 -8.388 -3.800 1.00 97.38 96 HIS A O 1
ATOM 774 N N . SER A 1 97 ? -1.118 -6.504 -4.785 1.00 95.56 97 SER A N 1
ATOM 775 C CA . SER A 1 97 ? -2.473 -5.912 -4.845 1.00 95.56 97 SER A CA 1
ATOM 776 C C . SER A 1 97 ? -3.484 -6.695 -5.691 1.00 95.56 97 SER A C 1
ATOM 778 O O . SER A 1 97 ? -4.684 -6.559 -5.464 1.00 95.56 97 SER A O 1
ATOM 780 N N . SER A 1 98 ? -3.030 -7.513 -6.649 1.00 95.50 98 SER A N 1
ATOM 781 C CA . SER A 1 98 ? -3.923 -8.326 -7.490 1.00 95.50 98 SER A CA 1
ATOM 782 C C . SER A 1 98 ? -4.392 -9.599 -6.788 1.00 95.50 98 SER A C 1
ATOM 784 O O . SER A 1 98 ? -5.415 -10.167 -7.166 1.00 95.50 98 SER A O 1
ATOM 786 N N . VAL A 1 99 ? -3.660 -10.041 -5.763 1.00 97.12 99 VAL A N 1
ATOM 787 C CA . VAL A 1 99 ? -3.921 -11.302 -5.060 1.00 97.12 99 VAL A CA 1
ATOM 788 C C . VAL A 1 99 ? -4.448 -11.078 -3.649 1.00 97.12 99 VAL A C 1
ATOM 790 O O . VAL A 1 99 ? -5.336 -11.803 -3.201 1.00 97.12 99 VAL A O 1
ATOM 793 N N . VAL A 1 100 ? -3.903 -10.095 -2.932 1.00 97.12 100 VAL A N 1
ATOM 794 C CA . VAL A 1 100 ? -4.236 -9.822 -1.534 1.00 97.12 100 VAL A CA 1
ATOM 795 C C . VAL A 1 100 ? -5.374 -8.811 -1.474 1.00 97.12 100 VAL A C 1
ATOM 797 O O . VAL A 1 100 ? -5.224 -7.669 -1.905 1.00 97.12 100 VAL A O 1
ATOM 800 N N . GLY A 1 101 ? -6.522 -9.221 -0.933 1.00 92.69 101 GLY A N 1
ATOM 801 C CA . GLY A 1 101 ? -7.661 -8.339 -0.687 1.00 92.69 101 GLY A CA 1
ATOM 802 C C . GLY A 1 101 ? -7.469 -7.439 0.539 1.00 92.69 101 GLY A C 1
ATOM 803 O O . GLY A 1 101 ? -6.620 -7.687 1.388 1.00 92.69 101 GLY A O 1
ATOM 804 N N . ASN A 1 102 ? -8.322 -6.418 0.684 1.00 92.19 102 ASN A N 1
ATOM 805 C CA . ASN A 1 102 ? -8.239 -5.434 1.782 1.00 92.19 102 ASN A CA 1
ATOM 806 C C . ASN A 1 102 ? -8.411 -6.032 3.192 1.00 92.19 102 ASN A C 1
ATOM 808 O O . ASN A 1 102 ? -8.151 -5.355 4.178 1.00 92.19 102 ASN A O 1
ATOM 812 N N . ASN A 1 103 ? -8.886 -7.275 3.289 1.00 86.12 103 ASN A N 1
ATOM 813 C CA . ASN A 1 103 ? -9.014 -8.040 4.530 1.00 86.12 103 ASN A CA 1
ATOM 814 C C . ASN A 1 103 ? -7.868 -9.053 4.730 1.00 86.12 103 ASN A C 1
ATOM 816 O O . ASN A 1 103 ? -7.990 -9.944 5.566 1.00 86.12 103 ASN A O 1
ATOM 820 N N . GLY A 1 104 ? -6.815 -8.992 3.910 1.00 91.25 104 GLY A N 1
ATOM 821 C CA . GLY A 1 104 ? -5.688 -9.926 3.929 1.00 91.25 104 GLY A CA 1
ATOM 822 C C . GLY A 1 104 ? -5.954 -11.277 3.272 1.00 91.25 104 GLY A C 1
ATOM 823 O O . GLY A 1 104 ? -5.043 -12.097 3.170 1.00 91.25 104 GLY A O 1
ATOM 824 N N . LYS A 1 105 ? -7.181 -11.544 2.800 1.00 93.00 105 LYS A N 1
ATOM 825 C CA . LYS A 1 105 ? -7.489 -12.800 2.114 1.00 93.00 105 LYS A CA 1
ATOM 826 C C . LYS A 1 105 ? -6.801 -12.818 0.752 1.00 93.00 105 LYS A C 1
ATOM 828 O O . LYS A 1 105 ? -7.030 -11.934 -0.071 1.00 93.00 105 LYS A O 1
ATOM 833 N N . MET A 1 106 ? -6.011 -13.856 0.514 1.00 97.38 106 MET A N 1
ATOM 834 C CA . MET A 1 106 ? -5.304 -14.069 -0.746 1.00 97.38 106 MET A CA 1
ATOM 835 C C . MET A 1 106 ? -6.143 -14.932 -1.698 1.00 97.38 106 MET A C 1
ATOM 837 O O . MET A 1 106 ? -6.762 -15.906 -1.260 1.00 97.38 106 MET A O 1
ATOM 841 N N . ASN A 1 107 ? -6.173 -14.585 -2.987 1.00 96.44 107 ASN A N 1
ATOM 842 C CA . ASN A 1 107 ? -6.809 -15.377 -4.041 1.00 96.44 107 ASN A CA 1
ATOM 843 C C . ASN A 1 107 ? -5.834 -15.658 -5.195 1.00 96.44 107 ASN A C 1
ATOM 845 O O . ASN A 1 107 ? -5.566 -14.786 -6.019 1.00 96.44 107 ASN A O 1
ATOM 849 N N . PHE A 1 108 ? -5.355 -16.898 -5.273 1.00 96.94 108 PHE A N 1
ATOM 850 C CA . PHE A 1 108 ? -4.388 -17.336 -6.278 1.00 96.94 108 PHE A CA 1
ATOM 851 C C . PHE A 1 108 ? -5.021 -18.029 -7.500 1.00 96.94 108 PHE A C 1
ATOM 853 O O . PHE A 1 108 ? -4.286 -18.476 -8.378 1.00 96.94 108 PHE A O 1
ATOM 860 N N . ASP A 1 109 ? -6.353 -18.108 -7.605 1.00 95.69 109 ASP A N 1
ATOM 861 C CA . ASP A 1 109 ? -7.042 -18.902 -8.639 1.00 95.69 109 ASP A CA 1
ATOM 862 C C . ASP A 1 109 ? -6.624 -18.510 -10.066 1.00 95.69 109 ASP A C 1
ATOM 864 O O . ASP A 1 109 ? -6.387 -19.370 -10.921 1.00 95.69 109 ASP A O 1
ATOM 868 N N . ALA A 1 110 ? -6.485 -17.205 -10.320 1.00 94.31 110 ALA A N 1
ATOM 869 C CA . ALA A 1 110 ? -6.043 -16.689 -11.613 1.00 94.31 110 ALA A CA 1
ATOM 870 C C . ALA A 1 110 ? -4.601 -17.114 -11.944 1.00 94.31 110 ALA A C 1
ATOM 872 O O . ALA A 1 110 ? -4.311 -17.451 -13.090 1.00 94.31 110 ALA A O 1
ATOM 873 N N . ILE A 1 111 ? -3.716 -17.146 -10.941 1.00 96.56 111 ILE A N 1
ATOM 874 C CA . ILE A 1 111 ? -2.313 -17.551 -11.096 1.00 96.56 111 ILE A CA 1
ATOM 875 C C . ILE A 1 111 ? -2.226 -19.049 -11.363 1.00 96.56 111 ILE A C 1
ATOM 877 O O . ILE A 1 111 ? -1.569 -19.459 -12.317 1.00 96.56 111 ILE A O 1
ATOM 881 N N . THR A 1 112 ? -2.915 -19.866 -10.564 1.00 96.81 112 THR A N 1
ATOM 882 C CA . THR A 1 112 ? -2.935 -21.319 -10.760 1.00 96.81 112 THR A CA 1
ATOM 883 C C . THR A 1 112 ? -3.480 -21.674 -12.141 1.00 96.81 112 THR A C 1
ATOM 885 O O . THR A 1 112 ? -2.841 -22.438 -12.860 1.00 96.81 112 THR A O 1
ATOM 888 N N . THR A 1 113 ? -4.590 -21.055 -12.557 1.00 97.31 113 THR A N 1
ATOM 889 C CA . THR A 1 113 ? -5.164 -21.269 -13.896 1.00 97.31 113 THR A CA 1
ATOM 890 C C . THR A 1 113 ? -4.176 -20.868 -14.992 1.00 97.31 113 THR A C 1
ATOM 892 O O . THR A 1 113 ? -3.939 -21.636 -15.919 1.00 97.31 113 THR A O 1
ATOM 895 N N . PHE A 1 114 ? -3.556 -19.691 -14.879 1.00 97.62 114 PHE A N 1
ATOM 896 C CA . PHE A 1 114 ? -2.584 -19.211 -15.859 1.00 97.62 114 PHE A CA 1
ATOM 897 C C . PHE A 1 114 ? -1.375 -20.148 -15.998 1.00 97.62 114 PHE A C 1
ATOM 899 O O . PHE A 1 114 ? -1.004 -20.505 -17.113 1.00 97.62 114 PHE A O 1
ATOM 906 N N . VAL A 1 115 ? -0.789 -20.587 -14.879 1.00 97.88 115 VAL A N 1
ATOM 907 C CA . VAL A 1 115 ? 0.372 -21.493 -14.878 1.00 97.88 115 VAL A CA 1
ATOM 908 C C . VAL A 1 115 ? 0.010 -22.864 -15.455 1.00 97.88 115 VAL A C 1
ATOM 910 O O . VAL A 1 115 ? 0.801 -23.441 -16.198 1.00 97.88 115 VAL A O 1
ATOM 913 N N . GLU A 1 116 ? -1.181 -23.388 -15.159 1.00 97.44 116 GLU A N 1
ATOM 914 C CA . GLU A 1 116 ? -1.659 -24.647 -15.742 1.00 97.44 116 GLU A CA 1
ATOM 915 C C . GLU A 1 116 ? -1.887 -24.543 -17.256 1.00 97.44 116 GLU A C 1
ATOM 917 O O . GLU A 1 116 ? -1.549 -25.469 -17.993 1.00 97.44 116 GLU A O 1
ATOM 922 N N . GLU A 1 117 ? -2.431 -23.426 -17.744 1.00 97.75 117 GLU A N 1
ATOM 923 C CA . GLU A 1 117 ? -2.604 -23.198 -19.183 1.00 97.75 117 GLU A CA 1
ATOM 924 C C . GLU A 1 117 ? -1.266 -22.996 -19.907 1.00 97.75 117 GLU A C 1
ATOM 926 O O . GLU A 1 117 ? -1.085 -23.518 -21.008 1.00 97.75 117 GLU A O 1
ATOM 931 N N . ALA A 1 118 ? -0.304 -22.310 -19.283 1.00 97.88 118 ALA A N 1
ATOM 932 C CA . ALA A 1 118 ? 1.053 -22.176 -19.811 1.00 97.88 118 ALA A CA 1
ATOM 933 C C . ALA A 1 118 ? 1.748 -23.545 -19.935 1.00 97.88 118 ALA A C 1
ATOM 935 O O . ALA A 1 118 ? 2.299 -23.880 -20.985 1.00 97.88 118 ALA A O 1
ATOM 936 N N . GLU A 1 119 ? 1.632 -24.390 -18.907 1.00 96.75 119 GLU A N 1
ATOM 937 C CA . GLU A 1 119 ? 2.172 -25.752 -18.921 1.00 96.75 119 GLU A CA 1
ATOM 938 C C . GLU A 1 119 ? 1.538 -26.608 -20.028 1.00 96.75 119 GLU A C 1
ATOM 940 O O . GLU A 1 119 ? 2.258 -27.261 -20.784 1.00 96.75 119 GLU A O 1
ATOM 945 N N . LYS A 1 120 ? 0.205 -26.570 -20.185 1.00 97.38 120 LYS A N 1
ATOM 946 C CA . LYS A 1 120 ? -0.494 -27.272 -21.282 1.00 97.38 120 LYS A CA 1
ATOM 947 C C . LYS A 1 120 ? -0.040 -26.793 -22.659 1.00 97.38 120 LYS A C 1
ATOM 949 O O . LYS A 1 120 ? 0.004 -27.590 -23.594 1.00 97.38 120 LYS A O 1
ATOM 954 N N . ALA A 1 121 ? 0.285 -25.508 -22.781 1.00 96.81 121 ALA A N 1
ATOM 955 C CA . ALA A 1 121 ? 0.799 -24.909 -24.006 1.00 96.81 121 ALA A CA 1
ATOM 956 C C . ALA A 1 121 ? 2.290 -25.204 -24.258 1.00 96.81 121 ALA A C 1
ATOM 958 O O . ALA A 1 121 ? 2.783 -24.939 -25.353 1.00 96.81 121 ALA A O 1
ATOM 959 N N . GLY A 1 122 ? 3.009 -25.757 -23.273 1.00 96.88 122 GLY A N 1
ATOM 960 C CA . GLY A 1 122 ? 4.441 -26.038 -23.368 1.00 96.88 122 GLY A CA 1
ATOM 961 C C . GLY A 1 122 ? 5.325 -24.788 -23.325 1.00 96.88 122 GLY A C 1
ATOM 962 O O . GLY A 1 122 ? 6.434 -24.826 -23.855 1.00 96.88 122 GLY A O 1
ATOM 963 N N . ILE A 1 123 ? 4.846 -23.696 -22.722 1.00 97.62 123 ILE A N 1
ATOM 964 C CA . ILE A 1 123 ? 5.587 -22.439 -22.550 1.00 97.62 123 ILE A CA 1
ATOM 965 C C . ILE A 1 123 ? 5.906 -22.219 -21.066 1.00 97.62 123 ILE A C 1
ATOM 967 O O . ILE A 1 123 ? 5.077 -22.514 -20.202 1.00 97.62 123 ILE A O 1
ATOM 971 N N . THR A 1 124 ? 7.113 -21.745 -20.745 1.00 97.75 124 THR A N 1
ATOM 972 C CA . THR A 1 124 ? 7.502 -21.517 -19.344 1.00 97.75 124 THR A CA 1
ATOM 973 C C . THR A 1 124 ? 6.970 -20.186 -18.831 1.00 97.75 124 THR A C 1
ATOM 975 O O . THR A 1 124 ? 6.607 -19.303 -19.604 1.00 97.75 124 THR A O 1
ATOM 978 N N . VAL A 1 125 ? 6.920 -20.027 -17.511 1.00 98.44 125 VAL A N 1
ATOM 979 C CA . VAL A 1 125 ? 6.461 -18.792 -16.871 1.00 98.44 125 VAL A CA 1
ATOM 980 C C . VAL A 1 125 ? 7.610 -18.167 -16.094 1.00 98.44 125 VAL A C 1
ATOM 982 O O . VAL A 1 125 ? 8.307 -18.868 -15.358 1.00 98.44 125 VAL A O 1
ATOM 985 N N . TYR A 1 126 ? 7.752 -16.852 -16.232 1.00 98.38 126 TYR A N 1
ATOM 986 C CA . TYR A 1 126 ? 8.607 -16.014 -15.402 1.00 98.38 126 TYR A CA 1
ATOM 987 C C . TYR A 1 126 ? 7.735 -15.223 -14.425 1.00 98.38 126 TYR A C 1
ATOM 989 O O . TYR A 1 126 ? 6.752 -14.590 -14.819 1.00 98.38 126 TYR A O 1
ATOM 997 N N . GLY A 1 127 ? 8.047 -15.296 -13.137 1.00 97.19 127 GLY A N 1
ATOM 998 C CA . GLY A 1 127 ? 7.239 -14.687 -12.090 1.00 97.19 127 GLY A CA 1
ATOM 999 C C . GLY A 1 127 ? 7.588 -13.218 -11.848 1.00 97.19 127 GLY A C 1
ATOM 1000 O O . GLY A 1 127 ? 8.745 -12.893 -11.608 1.00 97.19 127 GLY A O 1
ATOM 1001 N N . HIS A 1 128 ? 6.592 -12.329 -11.909 1.00 89.50 128 HIS A N 1
ATOM 1002 C CA . HIS A 1 128 ? 6.867 -10.898 -12.082 1.00 89.50 128 HIS A CA 1
ATOM 1003 C C . HIS A 1 128 ? 7.134 -10.103 -10.804 1.00 89.50 128 HIS A C 1
ATOM 1005 O O . HIS A 1 128 ? 7.933 -9.196 -10.868 1.00 89.50 128 HIS A O 1
ATOM 1011 N N . THR A 1 129 ? 6.566 -10.377 -9.630 1.00 95.12 129 THR A N 1
ATOM 1012 C CA . THR A 1 129 ? 7.319 -9.950 -8.435 1.00 95.12 129 THR A CA 1
ATOM 1013 C C . THR A 1 129 ? 6.846 -10.608 -7.155 1.00 95.12 129 THR A C 1
ATOM 1015 O O . THR A 1 129 ? 5.644 -10.747 -6.923 1.00 95.12 129 THR A O 1
ATOM 1018 N N . LEU A 1 130 ? 7.801 -10.983 -6.304 1.00 97.88 130 LEU A N 1
ATOM 1019 C CA . LEU A 1 130 ? 7.534 -11.393 -4.926 1.00 97.88 130 LEU A CA 1
ATOM 1020 C C . LEU A 1 130 ? 7.548 -10.204 -3.959 1.00 97.88 130 LEU A C 1
ATOM 1022 O O . LEU A 1 130 ? 6.778 -10.211 -3.003 1.00 97.88 130 LEU A O 1
ATOM 1026 N N . ALA A 1 131 ? 8.360 -9.177 -4.207 1.00 97.50 131 ALA A N 1
ATOM 1027 C CA . ALA A 1 131 ? 8.409 -7.969 -3.395 1.00 97.50 131 ALA A CA 1
ATOM 1028 C C . ALA A 1 131 ? 8.652 -6.728 -4.258 1.00 97.50 131 ALA A C 1
ATOM 1030 O O . ALA A 1 131 ? 9.609 -6.646 -5.024 1.00 97.50 131 ALA A O 1
ATOM 1031 N N . TRP A 1 132 ? 7.795 -5.729 -4.087 1.00 97.19 132 TRP A N 1
ATOM 1032 C CA . TRP A 1 132 ? 7.892 -4.436 -4.755 1.00 97.19 132 TRP A CA 1
ATOM 1033 C C . TRP A 1 132 ? 7.327 -3.363 -3.830 1.00 97.19 132 TRP A C 1
ATOM 1035 O O . TRP A 1 132 ? 6.519 -3.671 -2.951 1.00 97.19 132 TRP A O 1
ATOM 1045 N N . HIS A 1 133 ? 7.742 -2.114 -4.019 1.00 96.12 133 HIS A N 1
ATOM 1046 C CA . HIS A 1 133 ? 7.173 -0.993 -3.283 1.00 96.12 133 HIS A CA 1
ATOM 1047 C C . HIS A 1 133 ? 5.821 -0.561 -3.875 1.00 96.12 133 HIS A C 1
ATOM 1049 O O . HIS A 1 133 ? 4.902 -0.190 -3.143 1.00 96.12 133 HIS A O 1
ATOM 1055 N N . SER A 1 134 ? 5.670 -0.659 -5.201 1.00 95.19 134 SER A N 1
ATOM 1056 C CA . SER A 1 134 ? 4.426 -0.313 -5.881 1.00 95.19 134 SER A CA 1
ATOM 1057 C C . SER A 1 134 ? 3.450 -1.482 -5.978 1.00 95.19 134 SER A C 1
ATOM 1059 O O . SER A 1 134 ? 3.792 -2.655 -5.789 1.00 95.19 134 SER A O 1
ATOM 1061 N N . GLN A 1 135 ? 2.189 -1.136 -6.249 1.00 94.06 135 GLN A N 1
ATOM 1062 C CA . GLN A 1 135 ? 1.069 -2.062 -6.423 1.00 94.06 135 GLN A CA 1
ATOM 1063 C C . GLN A 1 135 ? 0.954 -3.097 -5.290 1.00 94.06 135 GLN A C 1
ATOM 1065 O O . GLN A 1 135 ? 0.611 -4.265 -5.522 1.00 94.06 135 GLN A O 1
ATOM 1070 N N . GLN A 1 136 ? 1.205 -2.657 -4.057 1.00 96.38 136 GLN A N 1
ATOM 1071 C CA . GLN A 1 136 ? 0.917 -3.400 -2.835 1.00 96.38 136 GLN A CA 1
ATOM 1072 C C . GLN A 1 136 ? -0.536 -3.163 -2.402 1.00 96.38 136 GLN A C 1
ATOM 1074 O O . GLN A 1 136 ? -1.191 -2.219 -2.844 1.00 96.38 136 GLN A O 1
ATOM 1079 N N . ASN A 1 137 ? -1.086 -4.036 -1.551 1.00 96.38 137 ASN A N 1
ATOM 1080 C CA . ASN A 1 137 ? -2.377 -3.731 -0.927 1.00 96.38 137 ASN A CA 1
ATOM 1081 C C . ASN A 1 137 ? -2.127 -2.851 0.304 1.00 96.38 137 ASN A C 1
ATOM 1083 O O . ASN A 1 137 ? -2.106 -3.350 1.430 1.00 96.38 137 ASN A O 1
ATOM 1087 N N . ASN A 1 138 ? -1.926 -1.550 0.080 1.00 94.00 138 ASN A N 1
ATOM 1088 C CA . ASN A 1 138 ? -1.587 -0.602 1.146 1.00 94.00 138 ASN A CA 1
ATOM 1089 C C . ASN A 1 138 ? -2.673 -0.557 2.221 1.00 94.00 138 ASN A C 1
ATOM 1091 O O . ASN A 1 138 ? -2.361 -0.472 3.400 1.00 94.00 138 ASN A O 1
ATOM 1095 N N . LYS A 1 139 ? -3.953 -0.685 1.841 1.00 92.06 139 LYS A N 1
ATOM 1096 C CA . LYS A 1 139 ? -5.056 -0.688 2.807 1.00 92.06 139 LYS A CA 1
ATOM 1097 C C . LYS A 1 139 ? -4.912 -1.830 3.811 1.00 92.06 139 LYS A C 1
ATOM 1099 O O . LYS A 1 139 ? -5.015 -1.591 5.007 1.00 92.06 139 LYS A O 1
ATOM 1104 N N . PHE A 1 140 ? -4.662 -3.047 3.336 1.00 95.25 140 PHE A N 1
ATOM 1105 C CA . PHE A 1 140 ? -4.427 -4.190 4.211 1.00 95.25 140 PHE A CA 1
ATOM 1106 C C . PHE A 1 140 ? -3.137 -4.026 5.022 1.00 95.25 140 PHE A C 1
ATOM 1108 O O . PHE A 1 140 ? -3.177 -4.150 6.243 1.00 95.25 140 PHE A O 1
ATOM 1115 N N . LEU A 1 141 ? -2.012 -3.707 4.379 1.00 96.88 141 LEU A N 1
ATOM 1116 C CA . LEU A 1 141 ? -0.720 -3.603 5.066 1.00 96.88 141 LEU A CA 1
ATOM 1117 C C . LEU A 1 141 ? -0.734 -2.515 6.150 1.00 96.88 141 LEU A C 1
ATOM 1119 O O . LEU A 1 141 ? -0.277 -2.766 7.261 1.00 96.88 141 LEU A O 1
ATOM 1123 N N . ASN A 1 142 ? -1.373 -1.373 5.891 1.00 93.50 142 ASN A N 1
ATOM 1124 C CA . ASN A 1 142 ? -1.536 -0.308 6.880 1.00 93.50 142 ASN A CA 1
ATOM 1125 C C . ASN A 1 142 ? -2.425 -0.738 8.055 1.00 93.50 142 ASN A C 1
ATOM 1127 O O . ASN A 1 142 ? -2.168 -0.321 9.178 1.00 93.50 142 ASN A O 1
ATOM 1131 N N . THR A 1 143 ? -3.409 -1.628 7.855 1.00 91.38 143 THR A N 1
ATOM 1132 C CA . THR A 1 143 ? -4.179 -2.181 8.991 1.00 91.38 143 THR A CA 1
ATOM 1133 C C . THR A 1 143 ? -3.334 -3.068 9.905 1.00 91.38 143 THR A C 1
ATOM 1135 O O . THR A 1 143 ? -3.626 -3.162 11.092 1.00 91.38 143 THR A O 1
ATOM 1138 N N . LEU A 1 144 ? -2.279 -3.703 9.381 1.00 92.62 144 LEU A N 1
ATOM 1139 C CA . LEU A 1 144 ? -1.399 -4.565 10.172 1.00 92.62 144 LEU A CA 1
ATOM 1140 C C . LEU A 1 144 ? -0.484 -3.776 11.110 1.00 92.62 144 LEU A C 1
ATOM 1142 O O . LEU A 1 144 ? -0.091 -4.298 12.150 1.00 92.62 144 LEU A O 1
ATOM 1146 N N . ILE A 1 145 ? -0.139 -2.546 10.734 1.00 91.38 145 ILE A N 1
ATOM 1147 C CA . ILE A 1 145 ? 0.759 -1.658 11.486 1.00 91.38 145 ILE A CA 1
ATOM 1148 C C . ILE A 1 145 ? 0.030 -0.494 12.160 1.00 91.38 145 ILE A C 1
ATOM 1150 O O . ILE A 1 145 ? 0.684 0.351 12.771 1.00 91.38 145 ILE A O 1
ATOM 1154 N N . ALA A 1 146 ? -1.299 -0.459 12.049 1.00 86.12 146 ALA A N 1
ATOM 1155 C CA . ALA A 1 146 ? -2.145 0.466 12.780 1.00 86.12 146 ALA A CA 1
ATOM 1156 C C . ALA A 1 146 ? -2.021 0.229 14.288 1.00 86.12 146 ALA A C 1
ATOM 1158 O O . ALA A 1 146 ? -1.682 -0.873 14.737 1.00 86.12 146 ALA A O 1
ATOM 1159 N N . ASP A 1 147 ? -2.316 1.262 15.065 1.00 81.12 147 ASP A N 1
ATOM 1160 C CA . ASP A 1 147 ? -2.334 1.161 16.517 1.00 81.12 147 ASP A CA 1
ATOM 1161 C C . ASP A 1 147 ? -3.297 0.051 16.950 1.00 81.12 147 ASP A C 1
ATOM 1163 O O . ASP A 1 147 ? -4.384 -0.129 16.389 1.00 81.12 147 ASP A O 1
ATOM 1167 N N . ARG A 1 148 ? -2.859 -0.759 17.912 1.00 69.00 148 ARG A N 1
ATOM 1168 C CA . ARG A 1 148 ? -3.638 -1.903 18.383 1.00 69.00 148 ARG A CA 1
ATOM 1169 C C . ARG A 1 148 ? -4.627 -1.444 19.417 1.00 69.00 148 ARG A C 1
ATOM 1171 O O . ARG A 1 148 ? -4.253 -0.670 20.288 1.00 69.00 148 ARG A O 1
ATOM 1178 N N . VAL A 1 149 ? -5.810 -2.045 19.414 1.00 60.53 149 VAL A N 1
ATOM 1179 C CA . VAL A 1 149 ? -6.709 -1.921 20.557 1.00 60.53 149 VAL A CA 1
ATOM 1180 C C . VAL A 1 149 ? -5.998 -2.484 21.793 1.00 60.53 149 VAL A C 1
ATOM 1182 O O . VAL A 1 149 ? -5.630 -3.659 21.816 1.00 60.53 149 VAL A O 1
ATOM 1185 N N . ASP A 1 150 ? -5.763 -1.628 22.781 1.00 57.22 150 ASP A N 1
ATOM 1186 C CA . ASP A 1 150 ? -5.340 -1.943 24.133 1.00 57.22 150 ASP A CA 1
ATOM 1187 C C . ASP A 1 150 ? -6.310 -2.991 24.703 1.00 57.22 150 ASP A C 1
ATOM 1189 O O . ASP A 1 150 ? -7.488 -2.693 24.930 1.00 57.22 150 ASP A O 1
ATOM 1193 N N . PRO A 1 151 ? -5.850 -4.236 24.907 1.00 53.16 151 PRO A N 1
ATOM 1194 C CA . PRO A 1 151 ? -6.700 -5.311 25.400 1.00 53.16 151 PRO A CA 1
ATOM 1195 C C . PRO A 1 151 ? -7.203 -5.060 26.830 1.00 53.16 151 PRO A C 1
ATOM 1197 O O . PRO A 1 151 ? -8.172 -5.700 27.238 1.00 53.16 151 PRO A O 1
ATOM 1200 N N . ASP A 1 152 ? -6.582 -4.130 27.563 1.00 54.47 152 ASP A N 1
ATOM 1201 C CA . ASP A 1 152 ? -6.959 -3.741 28.921 1.00 54.47 152 ASP A CA 1
ATOM 1202 C C . ASP A 1 152 ? -7.835 -2.471 28.950 1.00 54.47 152 ASP A C 1
ATOM 1204 O O . ASP A 1 152 ? -8.201 -1.979 30.025 1.00 54.47 152 ASP A O 1
ATOM 1208 N N . TYR A 1 153 ? -8.223 -1.938 27.784 1.00 56.53 153 TYR A N 1
ATOM 1209 C CA . TYR A 1 153 ? -9.141 -0.809 27.712 1.00 56.53 153 TYR A CA 1
ATOM 1210 C C . TYR A 1 153 ? -10.568 -1.225 28.071 1.00 56.53 153 TYR A C 1
ATOM 1212 O O . TYR A 1 153 ? -11.333 -1.744 27.259 1.00 56.53 153 TYR A O 1
ATOM 1220 N N . THR A 1 154 ? -10.953 -0.936 29.310 1.00 57.91 154 THR A N 1
ATOM 1221 C CA . THR A 1 154 ? -12.355 -0.848 29.712 1.00 57.91 154 THR A CA 1
ATOM 1222 C C . THR A 1 154 ? -12.766 0.623 29.722 1.00 57.91 154 THR A C 1
ATOM 1224 O O . THR A 1 154 ? -12.262 1.360 30.579 1.00 57.91 154 THR A O 1
ATOM 1227 N N . PRO A 1 155 ? -13.647 1.075 28.813 1.00 58.47 155 PRO A N 1
ATOM 1228 C CA . PRO A 1 155 ? -14.145 2.441 28.858 1.00 58.47 155 PRO A CA 1
ATOM 1229 C C . PRO A 1 155 ? -14.851 2.700 30.188 1.00 58.47 155 PRO A C 1
ATOM 1231 O O . PRO A 1 155 ? -15.650 1.883 30.656 1.00 58.47 155 PRO A O 1
ATOM 1234 N N . GLU A 1 156 ? -14.545 3.837 30.812 1.00 67.00 156 GLU A N 1
ATOM 1235 C CA . GLU A 1 156 ? -15.305 4.293 31.968 1.00 67.00 156 GLU A CA 1
ATOM 1236 C C . GLU A 1 156 ? -16.684 4.723 31.470 1.00 67.00 156 GLU A C 1
ATOM 1238 O O . GLU A 1 156 ? -16.823 5.676 30.702 1.00 67.00 156 GLU A O 1
ATOM 1243 N N . LEU A 1 157 ? -17.706 3.967 31.864 1.00 73.56 157 LEU A N 1
ATOM 1244 C CA . LEU A 1 157 ? -19.085 4.272 31.530 1.00 73.56 157 LEU A CA 1
ATOM 1245 C C . LEU A 1 157 ? -19.699 5.096 32.657 1.00 73.56 157 LEU A C 1
ATOM 1247 O O . LEU A 1 157 ? -19.830 4.609 33.783 1.00 73.56 157 LEU A O 1
ATOM 1251 N N . VAL A 1 158 ? -20.141 6.310 32.345 1.00 77.94 158 VAL A N 1
ATOM 1252 C CA . VAL A 1 158 ? -20.904 7.143 33.278 1.00 77.94 158 VAL A CA 1
ATOM 1253 C C . VAL A 1 158 ? -22.394 7.103 32.934 1.00 77.94 158 VAL A C 1
ATOM 1255 O O . VAL A 1 158 ? -22.760 7.159 31.757 1.00 77.94 158 VAL A O 1
ATOM 1258 N N . PRO A 1 159 ? -23.284 6.993 33.934 1.00 80.81 159 PRO A N 1
ATOM 1259 C CA . PRO A 1 159 ? -24.717 7.081 33.706 1.00 80.81 159 PRO A CA 1
ATOM 1260 C C . PRO A 1 159 ? -25.103 8.525 33.368 1.00 80.81 159 PRO A C 1
ATOM 1262 O O . PRO A 1 159 ? -24.867 9.443 34.154 1.00 80.81 159 PRO A O 1
ATOM 1265 N N . VAL A 1 160 ? -25.739 8.723 32.217 1.00 80.81 160 VAL A N 1
ATOM 1266 C CA . VAL A 1 160 ? -26.292 10.010 31.785 1.00 80.81 160 VAL A CA 1
ATOM 1267 C C . VAL A 1 160 ? -27.807 9.888 31.672 1.00 80.81 160 VAL A C 1
ATOM 1269 O O . VAL A 1 160 ? -28.334 8.945 31.081 1.00 80.81 160 VAL A O 1
ATOM 1272 N N . GLU A 1 161 ? -28.524 10.850 32.251 1.00 85.94 161 GLU A N 1
ATOM 1273 C CA . GLU A 1 161 ? -29.975 10.947 32.110 1.00 85.94 161 GLU A CA 1
ATOM 1274 C C . GLU A 1 161 ? -30.328 11.545 30.744 1.00 85.94 161 GLU A C 1
ATOM 1276 O O . GLU A 1 161 ? -29.889 12.640 30.390 1.00 85.94 161 GLU A O 1
ATOM 1281 N N . LYS A 1 162 ? -31.161 10.837 29.985 1.00 87.56 162 LYS A N 1
ATOM 1282 C CA . LYS A 1 162 ? -31.687 11.279 28.696 1.00 87.56 162 LYS A CA 1
ATOM 1283 C C . LYS A 1 162 ? -33.205 11.277 28.717 1.00 87.56 162 LYS A C 1
ATOM 1285 O O . LYS A 1 162 ? -33.827 10.384 29.287 1.00 87.56 162 LYS A O 1
ATOM 1290 N N . LEU A 1 163 ? -33.805 12.261 28.057 1.00 91.12 163 LEU A N 1
ATOM 1291 C CA . LEU A 1 163 ? -35.250 12.325 27.864 1.00 91.12 163 LEU A CA 1
ATOM 1292 C C . LEU A 1 163 ? -35.629 11.626 26.559 1.00 91.12 163 LEU A C 1
ATOM 1294 O O . LEU A 1 163 ? -35.137 11.993 25.491 1.00 91.12 163 LEU A O 1
ATOM 1298 N N . ILE A 1 164 ? -36.515 10.640 26.652 1.00 91.75 164 ILE A N 1
ATOM 1299 C CA . ILE A 1 164 ? -37.026 9.864 25.521 1.00 91.75 164 ILE A CA 1
ATOM 1300 C C . ILE A 1 164 ? -38.507 10.185 25.335 1.00 91.75 164 ILE A C 1
ATOM 1302 O O . ILE A 1 164 ? -39.260 10.223 26.307 1.00 91.75 164 ILE A O 1
ATOM 1306 N N . ASP A 1 165 ? -38.923 10.413 24.090 1.00 92.00 165 ASP A N 1
ATOM 1307 C CA . ASP A 1 165 ? -40.312 10.730 23.753 1.00 92.00 165 ASP A CA 1
ATOM 1308 C C . ASP A 1 165 ? -41.223 9.518 24.018 1.00 92.00 165 ASP A C 1
ATOM 1310 O O . ASP A 1 165 ? -41.089 8.479 23.371 1.00 92.00 165 ASP A O 1
ATOM 1314 N N . ARG A 1 166 ? -42.132 9.655 24.990 1.00 88.75 166 ARG A N 1
ATOM 1315 C CA . ARG A 1 166 ? -43.244 8.737 25.290 1.00 88.75 166 ARG A CA 1
ATOM 1316 C C . ARG A 1 166 ? -44.161 9.413 26.305 1.00 88.75 166 ARG A C 1
ATOM 1318 O O . ARG A 1 166 ? -43.695 9.800 27.380 1.00 88.75 166 ARG A O 1
ATOM 1325 N N . THR A 1 167 ? -45.448 9.518 25.990 1.00 89.31 167 THR A N 1
ATOM 1326 C CA . THR A 1 167 ? -46.447 9.969 26.961 1.00 89.31 167 THR A CA 1
ATOM 1327 C C . THR A 1 167 ? -46.667 8.881 28.007 1.00 89.31 167 THR A C 1
ATOM 1329 O O . THR A 1 167 ? -46.914 7.735 27.651 1.00 89.31 167 THR A O 1
ATOM 1332 N N . CYS A 1 168 ? -46.538 9.199 29.292 1.00 91.00 168 CYS A N 1
ATOM 1333 C CA . CYS A 1 168 ? -46.765 8.235 30.372 1.00 91.00 168 CYS A CA 1
ATOM 1334 C C . CYS A 1 168 ? -47.040 8.937 31.706 1.00 91.00 168 CYS A C 1
ATOM 1336 O O . CYS A 1 168 ? -46.828 10.146 31.847 1.00 91.00 168 CYS A O 1
ATOM 1338 N N . ILE A 1 169 ? -47.518 8.177 32.692 1.00 92.31 169 ILE A N 1
ATOM 1339 C CA . ILE A 1 169 ? -47.640 8.644 34.075 1.00 92.31 169 ILE A CA 1
ATOM 1340 C C . ILE A 1 169 ? -46.272 8.544 34.744 1.00 92.31 169 ILE A C 1
ATOM 1342 O O . ILE A 1 169 ? -45.660 7.482 34.713 1.00 92.31 169 ILE A O 1
ATOM 1346 N N . GLU A 1 170 ? -45.827 9.622 35.382 1.00 94.06 170 GLU A N 1
ATOM 1347 C CA . GLU A 1 170 ? -44.587 9.689 36.152 1.00 94.06 170 GLU A CA 1
ATOM 1348 C C . GLU A 1 170 ? -44.900 9.857 37.642 1.00 94.06 170 GLU A C 1
ATOM 1350 O O . GLU A 1 170 ? -45.695 10.718 38.030 1.00 94.06 170 GLU A O 1
ATOM 1355 N N . VAL A 1 171 ? -44.239 9.057 38.477 1.00 94.75 171 VAL A N 1
ATOM 1356 C CA . VAL A 1 171 ? -44.225 9.217 39.933 1.00 94.75 171 VAL A CA 1
ATOM 1357 C C . VAL A 1 171 ? -42.779 9.207 40.411 1.00 94.75 171 VAL A C 1
ATOM 1359 O O . VAL A 1 171 ? -42.022 8.295 40.091 1.00 94.75 171 VAL A O 1
ATOM 1362 N N . VAL A 1 172 ? -42.377 10.215 41.178 1.00 94.06 172 VAL A N 1
ATOM 1363 C CA . VAL A 1 172 ? -41.020 10.354 41.719 1.00 94.06 172 VAL A CA 1
ATOM 1364 C C . VAL A 1 172 ? -41.041 10.051 43.212 1.00 94.06 172 VAL A C 1
ATOM 1366 O O . VAL A 1 172 ? -41.708 10.735 43.988 1.00 94.06 172 VAL A O 1
ATOM 1369 N N . SER A 1 173 ? -40.286 9.036 43.625 1.00 92.56 173 SER A N 1
ATOM 1370 C CA . SER A 1 173 ? -39.983 8.784 45.029 1.00 92.56 173 SER A CA 1
ATOM 1371 C C . SER A 1 173 ? -38.647 9.412 45.415 1.00 92.56 173 SER A C 1
ATOM 1373 O O . SER A 1 173 ? -37.712 9.484 44.618 1.00 92.56 173 SER A O 1
ATOM 1375 N N . GLN A 1 174 ? -38.563 9.877 46.658 1.00 88.06 174 GLN A N 1
ATOM 1376 C CA . GLN A 1 174 ? -37.301 10.284 47.272 1.00 88.06 174 GLN A CA 1
ATOM 1377 C C . GLN A 1 174 ? -36.668 9.090 47.995 1.00 88.06 174 GLN A C 1
ATOM 1379 O O . GLN A 1 174 ? -37.247 8.002 48.036 1.00 88.06 174 GLN A O 1
ATOM 1384 N N . ASP A 1 175 ? -35.484 9.298 48.568 1.00 85.50 175 ASP A N 1
ATOM 1385 C CA . ASP A 1 175 ? -34.849 8.331 49.463 1.00 85.50 175 ASP A CA 1
ATOM 1386 C C . ASP A 1 175 ? -35.838 7.879 50.548 1.00 85.50 175 ASP A C 1
ATOM 1388 O O . ASP A 1 175 ? -36.661 8.669 51.025 1.00 85.50 175 ASP A O 1
ATOM 1392 N N . MET A 1 176 ? -35.785 6.605 50.943 1.00 81.81 176 MET A N 1
ATOM 1393 C CA . MET A 1 176 ? -36.710 6.080 51.946 1.00 81.81 176 MET A CA 1
ATOM 1394 C C . MET A 1 176 ? -36.562 6.834 53.274 1.00 81.81 176 MET A C 1
ATOM 1396 O O . MET A 1 176 ? -35.569 6.688 53.984 1.00 81.81 176 MET A O 1
ATOM 1400 N N . VAL A 1 177 ? -37.582 7.622 53.627 1.00 70.75 177 VAL A N 1
ATOM 1401 C CA . VAL A 1 177 ? -37.565 8.463 54.834 1.00 70.75 177 VAL A CA 1
ATOM 1402 C C . VAL A 1 177 ? -38.150 7.737 56.044 1.00 70.75 177 VAL A C 1
ATOM 1404 O O . VAL A 1 177 ? -37.605 7.851 57.142 1.00 70.75 177 VAL A O 1
ATOM 1407 N N . SER A 1 178 ? -39.252 6.990 55.878 1.00 79.94 178 SER A N 1
ATOM 1408 C CA . SER A 1 178 ? -39.855 6.249 56.995 1.00 79.94 178 SER A CA 1
ATOM 1409 C C . SER A 1 178 ? -40.535 4.933 56.610 1.00 79.94 178 SER A C 1
ATOM 1411 O O . SER A 1 178 ? -40.307 3.921 57.274 1.00 79.94 178 SER A O 1
ATOM 1413 N N . ALA A 1 179 ? -41.339 4.914 55.546 1.00 85.62 179 ALA A N 1
ATOM 1414 C CA . ALA A 1 179 ? -42.111 3.744 55.149 1.00 85.62 179 ALA A CA 1
ATOM 1415 C C . ALA A 1 179 ? -42.294 3.639 53.630 1.00 85.62 179 ALA A C 1
ATOM 1417 O O . ALA A 1 179 ? -42.327 4.641 52.918 1.00 85.62 179 ALA A O 1
ATOM 1418 N N . ALA A 1 180 ? -42.499 2.413 53.140 1.00 85.19 180 ALA A N 1
ATOM 1419 C CA . ALA A 1 180 ? -42.662 2.122 51.712 1.00 85.19 180 ALA A CA 1
ATOM 1420 C C . ALA A 1 180 ? -43.862 2.844 51.061 1.00 85.19 180 ALA A C 1
ATOM 1422 O O . ALA A 1 180 ? -43.869 3.078 49.854 1.00 85.19 180 ALA A O 1
ATOM 1423 N N . TRP A 1 181 ? -44.871 3.209 51.860 1.00 87.75 181 TRP A N 1
ATOM 1424 C CA . TRP A 1 181 ? -46.091 3.904 51.434 1.00 87.75 181 TRP A CA 1
ATOM 1425 C C . TRP A 1 181 ? -46.013 5.438 51.559 1.00 87.75 181 TRP A C 1
ATOM 1427 O O . TRP A 1 181 ? -47.018 6.129 51.381 1.00 87.75 181 TRP A O 1
ATOM 1437 N N . ASP A 1 182 ? -44.849 6.005 51.892 1.00 89.69 182 ASP A N 1
ATOM 1438 C CA . ASP A 1 182 ? -44.690 7.466 51.929 1.00 89.69 182 ASP A CA 1
ATOM 1439 C C . ASP A 1 182 ? -44.874 8.088 50.537 1.00 89.69 182 ASP A C 1
ATOM 1441 O O . ASP A 1 182 ? -45.475 9.161 50.426 1.00 89.69 182 ASP A O 1
ATOM 1445 N N . THR A 1 183 ? -44.450 7.353 49.502 1.00 93.44 183 THR A N 1
ATOM 1446 C CA . THR A 1 183 ? -44.756 7.605 48.091 1.00 93.44 183 THR A CA 1
ATOM 1447 C C . THR A 1 183 ? -45.609 6.462 47.545 1.00 93.44 183 THR A C 1
ATOM 1449 O O . THR A 1 183 ? -45.215 5.298 47.640 1.00 93.44 183 THR A O 1
ATOM 1452 N N . GLN A 1 184 ? -46.771 6.775 46.973 1.00 94.19 184 GLN A N 1
ATOM 1453 C CA . GLN A 1 184 ? -47.698 5.779 46.431 1.00 94.19 184 GLN A CA 1
ATOM 1454 C C . GLN A 1 184 ? -48.332 6.239 45.119 1.00 94.19 184 GLN A C 1
ATOM 1456 O O . GLN A 1 184 ? -48.572 7.430 44.916 1.00 94.19 184 GLN A O 1
ATOM 1461 N N . PHE A 1 185 ? -48.642 5.271 44.260 1.00 95.06 185 PHE A N 1
ATOM 1462 C CA . PHE A 1 185 ? -49.462 5.440 43.061 1.00 95.06 185 PHE A CA 1
ATOM 1463 C C . PHE A 1 185 ? -50.733 4.608 43.205 1.00 95.06 185 PHE A C 1
ATOM 1465 O O . PHE A 1 185 ? -50.637 3.451 43.601 1.00 95.06 185 PHE A O 1
ATOM 1472 N N . TRP A 1 186 ? -51.899 5.163 42.884 1.00 93.69 186 TRP A N 1
ATOM 1473 C CA . TRP A 1 186 ? -53.188 4.484 42.970 1.00 93.69 186 TRP A CA 1
ATOM 1474 C C . TRP A 1 186 ? -53.876 4.389 41.615 1.00 93.69 186 TRP A C 1
ATOM 1476 O O . TRP A 1 186 ? -53.997 5.380 40.895 1.00 93.69 186 TRP A O 1
ATOM 1486 N N . ILE A 1 187 ? -54.430 3.207 41.357 1.00 92.69 187 ILE A N 1
ATOM 1487 C CA . ILE A 1 187 ? -55.436 2.942 40.332 1.00 92.69 187 ILE A CA 1
ATOM 1488 C C . ILE A 1 187 ? -56.787 2.835 41.046 1.00 92.69 187 ILE A C 1
ATOM 1490 O O . ILE A 1 187 ? -57.019 1.891 41.804 1.00 92.69 187 ILE A O 1
ATOM 1494 N N . MET A 1 188 ? -57.663 3.812 40.833 1.00 90.19 188 MET A N 1
ATOM 1495 C CA . MET A 1 188 ? -59.004 3.873 41.413 1.00 90.19 188 MET A CA 1
ATOM 1496 C C . MET A 1 188 ? -60.000 3.115 40.542 1.00 90.19 188 MET A C 1
ATOM 1498 O O . MET A 1 188 ? -60.089 3.337 39.340 1.00 90.19 188 MET A O 1
ATOM 1502 N N . CYS A 1 189 ? -60.785 2.252 41.169 1.00 88.69 189 CYS A N 1
ATOM 1503 C CA . CYS A 1 189 ? -61.840 1.469 40.555 1.00 88.69 189 CYS A CA 1
ATOM 1504 C C . CYS A 1 189 ? -63.211 2.064 40.928 1.00 88.69 189 CYS A C 1
ATOM 1506 O O . CYS A 1 189 ? -63.460 2.335 42.105 1.00 88.69 189 CYS A O 1
ATOM 1508 N N . PRO A 1 190 ? -64.136 2.243 39.968 1.00 87.31 190 PRO A N 1
ATOM 1509 C CA . PRO A 1 190 ? -65.491 2.714 40.263 1.00 87.31 190 PRO A CA 1
ATOM 1510 C C . PRO A 1 190 ? -66.345 1.668 41.000 1.00 87.31 190 PRO A C 1
ATOM 1512 O O . PRO A 1 190 ? -67.349 2.020 41.620 1.00 87.31 190 PRO A O 1
ATOM 1515 N N . THR A 1 191 ? -65.962 0.391 40.926 1.00 91.50 191 THR A N 1
ATOM 1516 C CA . THR A 1 191 ? -66.694 -0.733 41.518 1.00 91.50 191 THR A CA 1
ATOM 1517 C C . THR A 1 191 ? -65.981 -1.253 42.763 1.00 91.50 191 THR A C 1
ATOM 1519 O O . THR A 1 191 ? -64.774 -1.488 42.741 1.00 91.50 191 THR A O 1
ATOM 1522 N N . GLU A 1 192 ? -66.746 -1.483 43.831 1.00 94.31 192 GLU A N 1
ATOM 1523 C CA . GLU A 1 192 ? -66.267 -2.126 45.058 1.00 94.31 192 GLU A CA 1
ATOM 1524 C C . GLU A 1 192 ? -65.827 -3.570 44.811 1.00 94.31 192 GLU A C 1
ATOM 1526 O O . GLU A 1 192 ? -66.566 -4.350 44.207 1.00 94.31 192 GLU A O 1
ATOM 1531 N N . PHE A 1 193 ? -64.672 -3.945 45.353 1.00 94.56 193 PHE A N 1
ATOM 1532 C CA . PHE A 1 193 ? -64.171 -5.314 45.335 1.00 94.56 193 PHE A CA 1
ATOM 1533 C C . PHE A 1 193 ? -64.988 -6.191 46.287 1.00 94.56 193 PHE A C 1
ATOM 1535 O O . PHE A 1 193 ? -65.106 -5.880 47.476 1.00 94.56 193 PHE A O 1
ATOM 1542 N N . LYS A 1 194 ? -65.518 -7.315 45.801 1.00 94.88 194 LYS A N 1
ATOM 1543 C CA . LYS A 1 194 ? -66.195 -8.322 46.628 1.00 94.88 194 LYS A CA 1
ATOM 1544 C C . LYS A 1 194 ? -65.336 -9.567 46.745 1.00 94.88 194 LYS A C 1
ATOM 1546 O O . LYS A 1 194 ? -64.657 -9.949 45.798 1.00 94.88 194 LYS A O 1
ATOM 1551 N N . GLU A 1 195 ? -65.402 -10.224 47.900 1.00 95.69 195 GLU A N 1
ATOM 1552 C CA . GLU A 1 195 ? -64.743 -11.516 48.097 1.00 95.69 195 GLU A CA 1
ATOM 1553 C C . GLU A 1 195 ? -65.141 -12.493 46.978 1.00 95.69 195 GLU A C 1
ATOM 1555 O O . GLU A 1 195 ? -66.327 -12.705 46.712 1.00 95.69 195 GLU A O 1
ATOM 1560 N N . GLY A 1 196 ? -64.139 -13.076 46.321 1.00 93.62 196 GLY A N 1
ATOM 1561 C CA . GLY A 1 196 ? -64.309 -14.007 45.209 1.00 93.62 196 GLY A CA 1
ATOM 1562 C C . GLY A 1 196 ? -64.398 -13.372 43.818 1.00 93.62 196 GLY A C 1
ATOM 1563 O O . GLY A 1 196 ? -64.411 -14.128 42.847 1.00 93.62 196 GLY A O 1
ATOM 1564 N N . ASP A 1 197 ? -64.416 -12.039 43.685 1.00 96.00 197 ASP A N 1
ATOM 1565 C CA . ASP A 1 197 ? -64.318 -11.388 42.372 1.00 96.00 197 ASP A CA 1
ATOM 1566 C C . ASP A 1 197 ? -62.992 -11.766 41.695 1.00 96.00 197 ASP A C 1
ATOM 1568 O O . ASP A 1 197 ? -61.924 -11.662 42.301 1.00 96.00 197 ASP A O 1
ATOM 1572 N N . ALA A 1 198 ? -63.047 -12.191 40.432 1.00 96.38 198 ALA A N 1
ATOM 1573 C CA . ALA A 1 198 ? -61.853 -12.438 39.630 1.00 96.38 198 ALA A CA 1
ATOM 1574 C C . ALA A 1 198 ? -61.292 -11.104 39.127 1.00 96.38 198 ALA A C 1
ATOM 1576 O O . ALA A 1 198 ? -62.038 -10.308 38.562 1.00 96.38 198 ALA A O 1
ATOM 1577 N N . TRP A 1 199 ? -59.998 -10.858 39.290 1.00 95.62 199 TRP A N 1
ATOM 1578 C CA . TRP A 1 199 ? -59.346 -9.646 38.803 1.00 95.62 199 TRP A CA 1
ATOM 1579 C C . TRP A 1 199 ? -58.254 -9.967 37.785 1.00 95.62 199 TRP A C 1
ATOM 1581 O O . TRP A 1 199 ? -57.572 -10.987 37.885 1.00 95.62 199 TRP A O 1
ATOM 1591 N N . GLU A 1 200 ? -58.082 -9.073 36.815 1.00 95.81 200 GLU A N 1
ATOM 1592 C CA . GLU A 1 200 ? -57.007 -9.107 35.820 1.00 95.81 200 GLU A CA 1
ATOM 1593 C C . GLU A 1 200 ? -56.406 -7.709 35.706 1.00 95.81 200 GLU A C 1
ATOM 1595 O O . GLU A 1 200 ? -57.134 -6.715 35.685 1.00 95.81 200 GLU A O 1
ATOM 1600 N N . VAL A 1 201 ? -55.084 -7.631 35.618 1.00 94.31 201 VAL A N 1
ATOM 1601 C CA . VAL A 1 201 ? -54.356 -6.375 35.445 1.00 94.31 201 VAL A CA 1
ATOM 1602 C C . VAL A 1 201 ? -53.320 -6.520 34.338 1.00 94.31 201 VAL A C 1
ATOM 1604 O O . VAL A 1 201 ? -52.654 -7.551 34.233 1.00 94.31 201 VAL A O 1
ATOM 1607 N N . SER A 1 202 ? -53.182 -5.477 33.526 1.00 93.50 202 SER A N 1
ATOM 1608 C CA . SER A 1 202 ? -52.125 -5.315 32.531 1.00 93.50 202 SER A CA 1
ATOM 1609 C C . SER A 1 202 ? -51.636 -3.874 32.565 1.00 93.50 202 SER A C 1
ATOM 1611 O O . SER A 1 202 ? -52.453 -2.964 32.624 1.00 93.50 202 SER A O 1
ATOM 1613 N N . MET A 1 203 ? -50.329 -3.649 32.537 1.00 93.44 203 MET A N 1
ATOM 1614 C CA . MET A 1 203 ? -49.746 -2.308 32.443 1.00 93.44 203 MET A CA 1
ATOM 1615 C C . MET A 1 203 ? -48.332 -2.382 31.885 1.00 93.44 203 MET A C 1
ATOM 1617 O O . MET A 1 203 ? -47.598 -3.324 32.177 1.00 93.44 203 MET A O 1
ATOM 1621 N N . ASP A 1 204 ? -47.932 -1.364 31.142 1.00 95.00 204 ASP A N 1
ATOM 1622 C CA . ASP A 1 204 ? -46.530 -1.126 30.844 1.00 95.00 204 ASP A CA 1
ATOM 1623 C C . ASP A 1 204 ? -45.894 -0.394 32.025 1.00 95.00 204 ASP A C 1
ATOM 1625 O O . ASP A 1 204 ? -46.420 0.608 32.514 1.00 95.00 204 ASP A O 1
ATOM 1629 N N . ILE A 1 205 ? -44.759 -0.906 32.494 1.00 95.69 205 ILE A N 1
ATOM 1630 C CA . ILE A 1 205 ? -44.019 -0.358 33.628 1.00 95.69 205 ILE A CA 1
ATOM 1631 C C . ILE A 1 205 ? -42.543 -0.173 33.296 1.00 95.69 205 ILE A C 1
ATOM 1633 O O . ILE A 1 205 ? -41.932 -0.981 32.590 1.00 95.69 205 ILE A O 1
ATOM 1637 N N . TYR A 1 206 ? -41.971 0.896 33.843 1.00 95.81 206 TYR A N 1
ATOM 1638 C CA . TYR A 1 206 ? -40.558 1.242 33.735 1.00 95.81 206 TYR A CA 1
ATOM 1639 C C . TYR A 1 206 ? -40.105 2.000 34.989 1.00 95.81 206 TYR A C 1
ATOM 1641 O O . TYR A 1 206 ? -40.877 2.757 35.576 1.00 95.81 206 TYR A O 1
ATOM 1649 N N . ALA A 1 207 ? -38.861 1.803 35.421 1.00 95.00 207 ALA A N 1
ATOM 1650 C CA . ALA A 1 207 ? -38.256 2.613 36.474 1.00 95.00 207 ALA A CA 1
ATOM 1651 C C . ALA A 1 207 ? -36.771 2.865 36.192 1.00 95.00 207 ALA A C 1
ATOM 1653 O O . ALA A 1 207 ? -36.124 2.082 35.495 1.00 95.00 207 ALA A O 1
ATOM 1654 N N . LEU A 1 208 ? -36.213 3.941 36.757 1.00 92.56 208 LEU A N 1
ATOM 1655 C CA . LEU A 1 208 ? -34.776 4.233 36.616 1.00 92.56 208 LEU A CA 1
ATOM 1656 C C . LEU A 1 208 ? -33.899 3.178 37.303 1.00 92.56 208 LEU A C 1
ATOM 1658 O O . LEU A 1 208 ? -32.798 2.899 36.835 1.00 92.56 208 LEU A O 1
ATOM 1662 N N . THR A 1 209 ? -34.417 2.564 38.366 1.00 90.88 209 THR A N 1
ATOM 1663 C CA . THR A 1 209 ? -33.788 1.458 39.096 1.00 90.88 209 THR A CA 1
ATOM 1664 C C . THR A 1 209 ? -34.757 0.281 39.188 1.00 90.88 209 THR A C 1
ATOM 1666 O O . THR A 1 209 ? -35.933 0.482 39.502 1.00 90.88 209 THR A O 1
ATOM 1669 N N . GLU A 1 210 ? -34.276 -0.945 38.933 1.00 93.06 210 GLU A N 1
ATOM 1670 C CA . GLU A 1 210 ? -35.093 -2.158 39.075 1.00 93.06 210 GLU A CA 1
ATOM 1671 C C . GLU A 1 210 ? -35.644 -2.300 40.498 1.00 93.06 210 GLU A C 1
ATOM 1673 O O . GLU A 1 210 ? -34.922 -2.107 41.479 1.00 93.06 210 GLU A O 1
ATOM 1678 N N . ALA A 1 211 ? -36.916 -2.676 40.621 1.00 92.62 211 ALA A N 1
ATOM 1679 C CA . ALA A 1 211 ? -37.559 -2.835 41.919 1.00 92.62 211 ALA A CA 1
ATOM 1680 C C . ALA A 1 211 ? -38.844 -3.659 41.835 1.00 92.62 211 ALA A C 1
ATOM 1682 O O . ALA A 1 211 ? -39.444 -3.795 40.770 1.00 92.62 211 ALA A O 1
ATOM 1683 N N . SER A 1 212 ? -39.299 -4.178 42.978 1.00 94.25 212 SER A N 1
ATOM 1684 C CA . SER A 1 212 ? -40.560 -4.915 43.064 1.00 94.25 212 SER A CA 1
ATOM 1685 C C . SER A 1 212 ? -41.433 -4.411 44.216 1.00 94.25 212 SER A C 1
ATOM 1687 O O . SER A 1 212 ? -41.441 -5.016 45.291 1.00 94.25 212 SER A O 1
ATOM 1689 N N . PRO A 1 213 ? -42.128 -3.272 44.030 1.00 93.94 213 PRO A N 1
ATOM 1690 C CA . PRO A 1 213 ? -42.885 -2.643 45.100 1.00 93.94 213 PRO A CA 1
ATOM 1691 C C . PRO A 1 213 ? -44.072 -3.512 45.522 1.00 93.94 213 PRO A C 1
ATOM 1693 O O . PRO A 1 213 ? -44.762 -4.112 44.694 1.00 93.94 213 PRO A O 1
ATOM 1696 N N . GLY A 1 214 ? -44.340 -3.547 46.827 1.00 94.00 214 GLY A N 1
ATOM 1697 C CA . GLY A 1 214 ? -45.557 -4.156 47.354 1.00 94.00 214 GLY A CA 1
ATOM 1698 C C . GLY A 1 214 ? -46.809 -3.397 46.914 1.00 94.00 214 GLY A C 1
ATOM 1699 O O . GLY A 1 214 ? -46.767 -2.176 46.740 1.00 94.00 214 GLY A O 1
ATOM 1700 N N . THR A 1 215 ? -47.937 -4.098 46.795 1.00 95.06 215 THR A N 1
ATOM 1701 C CA . THR A 1 215 ? -49.239 -3.474 46.508 1.00 95.06 215 THR A CA 1
ATOM 1702 C C . THR A 1 215 ? -50.168 -3.472 47.718 1.00 95.06 215 THR A C 1
ATOM 1704 O O . THR A 1 215 ? -49.996 -4.258 48.647 1.00 95.06 215 THR A O 1
ATOM 1707 N N . GLN A 1 216 ? -51.154 -2.578 47.736 1.00 94.06 216 GLN A N 1
ATOM 1708 C CA . GLN A 1 216 ? -52.201 -2.497 48.763 1.00 94.06 216 GLN A CA 1
ATOM 1709 C C . GLN A 1 216 ? -53.554 -2.199 48.122 1.00 94.06 216 GLN A C 1
ATOM 1711 O O . GLN A 1 216 ? -53.623 -1.752 46.981 1.00 94.06 216 GLN A O 1
ATOM 1716 N N . THR A 1 217 ? -54.628 -2.418 48.872 1.00 93.81 217 THR A N 1
ATOM 1717 C CA . THR A 1 217 ? -55.969 -1.937 48.541 1.00 93.81 217 THR A CA 1
ATOM 1718 C C . THR A 1 217 ? -56.453 -0.972 49.613 1.00 93.81 217 THR A C 1
ATOM 1720 O O . THR A 1 217 ? -56.142 -1.117 50.802 1.00 93.81 217 THR A O 1
ATOM 1723 N N . HIS A 1 218 ? -57.195 0.039 49.178 1.00 93.75 218 HIS A N 1
ATOM 1724 C CA . HIS A 1 218 ? -57.782 1.069 50.028 1.00 93.75 218 HIS A CA 1
ATOM 1725 C C . HIS A 1 218 ? -59.285 1.148 49.775 1.00 93.75 218 HIS A C 1
ATOM 1727 O O . HIS A 1 218 ? -59.779 0.694 48.738 1.00 93.75 218 HIS A O 1
ATOM 1733 N N . ARG A 1 219 ? -60.018 1.750 50.715 1.00 92.88 219 ARG A N 1
ATOM 1734 C CA . ARG A 1 219 ? -61.441 2.080 50.544 1.00 92.88 219 ARG A CA 1
ATOM 1735 C C . ARG A 1 219 ? -61.614 3.192 49.491 1.00 92.88 219 ARG A C 1
ATOM 1737 O O . ARG A 1 219 ? -60.694 3.512 48.746 1.00 92.88 219 ARG A O 1
ATOM 1744 N N . ALA A 1 220 ? -62.801 3.793 49.418 1.00 86.44 220 ALA A N 1
ATOM 1745 C CA . ALA A 1 220 ? -63.156 4.774 48.386 1.00 86.44 220 ALA A CA 1
ATOM 1746 C C . ALA A 1 220 ? -62.244 6.022 48.322 1.00 86.44 220 ALA A C 1
ATOM 1748 O O . ALA A 1 220 ? -62.215 6.696 47.294 1.00 86.44 220 ALA A O 1
ATOM 1749 N N . THR A 1 221 ? -61.498 6.330 49.387 1.00 86.25 221 THR A N 1
ATOM 1750 C CA . THR A 1 221 ? -60.571 7.471 49.438 1.00 86.25 221 THR A CA 1
ATOM 1751 C C . THR A 1 221 ? -59.116 6.985 49.356 1.00 86.25 221 THR A C 1
ATOM 1753 O O . THR A 1 221 ? -58.723 6.161 50.189 1.00 86.25 221 THR A O 1
ATOM 1756 N N . PRO A 1 222 ? -58.278 7.507 48.433 1.00 84.38 222 PRO A N 1
ATOM 1757 C CA . PRO A 1 222 ? -56.843 7.215 48.411 1.00 84.38 222 PRO A CA 1
ATOM 1758 C C . PRO A 1 222 ? -56.189 7.464 49.778 1.00 84.38 222 PRO A C 1
ATOM 1760 O O . PRO A 1 222 ? -56.391 8.513 50.390 1.00 84.38 222 PRO A O 1
ATOM 1763 N N . GLY A 1 223 ? -55.416 6.494 50.270 1.00 84.06 223 GLY A N 1
ATOM 1764 C CA . GLY A 1 223 ? -54.795 6.550 51.600 1.00 84.06 223 GLY A CA 1
ATOM 1765 C C . GLY A 1 223 ? -55.633 5.954 52.744 1.00 84.06 223 GLY A C 1
ATOM 1766 O O . GLY A 1 223 ? -55.071 5.673 53.799 1.00 84.06 223 GLY A O 1
ATOM 1767 N N . ASP A 1 224 ? -56.921 5.642 52.539 1.00 91.31 224 ASP A N 1
ATOM 1768 C CA . ASP A 1 224 ? -57.762 4.934 53.525 1.00 91.31 224 ASP A CA 1
ATOM 1769 C C . ASP A 1 224 ? -57.506 3.417 53.473 1.00 91.31 224 ASP A C 1
ATOM 1771 O O . ASP A 1 224 ? -58.218 2.657 52.812 1.00 91.31 224 ASP A O 1
ATOM 1775 N N . TYR A 1 225 ? -56.386 3.008 54.073 1.00 93.50 225 TYR A N 1
ATOM 1776 C CA . TYR A 1 225 ? -55.841 1.650 54.005 1.00 93.50 225 TYR A CA 1
ATOM 1777 C C . TYR A 1 225 ? -56.854 0.572 54.414 1.00 93.50 225 TYR A C 1
ATOM 1779 O O . TYR A 1 225 ? -57.518 0.675 55.448 1.00 93.50 225 TYR A O 1
ATOM 1787 N N . LEU A 1 226 ? -56.912 -0.503 53.624 1.00 93.88 226 LEU A N 1
ATOM 1788 C CA . LEU A 1 226 ? -57.741 -1.672 53.902 1.00 93.88 226 LEU A CA 1
ATOM 1789 C C . LEU A 1 226 ? -56.899 -2.941 54.073 1.00 93.88 226 LEU A C 1
ATOM 1791 O O . LEU A 1 226 ? -56.975 -3.584 55.121 1.00 93.88 226 LEU A O 1
ATOM 1795 N N . HIS A 1 227 ? -56.107 -3.304 53.061 1.00 92.56 227 HIS A N 1
ATOM 1796 C CA . HIS A 1 227 ? -55.366 -4.566 53.054 1.00 92.56 227 HIS A CA 1
ATOM 1797 C C . HIS A 1 227 ? -54.064 -4.490 52.245 1.00 92.56 227 HIS A C 1
ATOM 1799 O O . HIS A 1 227 ? -53.953 -3.723 51.289 1.00 92.56 227 HIS A O 1
ATOM 1805 N N . TRP A 1 228 ? -53.073 -5.297 52.629 1.00 92.31 228 TRP A N 1
ATOM 1806 C CA . TRP A 1 228 ? -51.787 -5.431 51.939 1.00 92.31 228 TRP A CA 1
ATOM 1807 C C . TRP A 1 228 ? -51.843 -6.551 50.890 1.00 92.31 228 TRP A C 1
ATOM 1809 O O . TRP A 1 228 ? -52.622 -7.478 51.036 1.00 92.31 228 TRP A O 1
ATOM 1819 N N . ALA A 1 229 ? -50.987 -6.499 49.869 1.00 87.62 229 ALA A N 1
ATOM 1820 C CA . ALA A 1 229 ? -50.877 -7.473 48.778 1.00 87.62 229 ALA A CA 1
ATOM 1821 C C . ALA A 1 229 ? -52.140 -7.599 47.905 1.00 87.62 229 ALA A C 1
ATOM 1823 O O . ALA A 1 229 ? -52.632 -8.696 47.665 1.00 87.62 229 ALA A O 1
ATOM 1824 N N . ALA A 1 230 ? -52.631 -6.477 47.372 1.00 87.06 230 ALA A N 1
ATOM 1825 C CA . ALA A 1 230 ? -53.851 -6.456 46.558 1.00 87.06 230 ALA A CA 1
ATOM 1826 C C . ALA A 1 230 ? -53.767 -7.302 45.275 1.00 87.06 230 ALA A C 1
ATOM 1828 O O . ALA A 1 230 ? -54.698 -8.042 44.974 1.00 87.06 230 ALA A O 1
ATOM 1829 N N . ILE A 1 231 ? -52.673 -7.181 44.514 1.00 89.94 231 ILE A N 1
ATOM 1830 C CA . ILE A 1 231 ? -52.538 -7.814 43.184 1.00 89.94 231 ILE A CA 1
ATOM 1831 C C . ILE A 1 231 ? -51.158 -8.454 42.959 1.00 89.94 231 ILE A C 1
ATOM 1833 O O . ILE A 1 231 ? -50.710 -8.632 41.825 1.00 89.94 231 ILE A O 1
ATOM 1837 N N . GLY A 1 232 ? -50.454 -8.787 44.044 1.00 89.94 232 GLY A N 1
ATOM 1838 C CA . GLY A 1 232 ? -49.047 -9.197 44.004 1.00 89.94 232 GLY A CA 1
ATOM 1839 C C . GLY A 1 232 ? -48.094 -8.023 43.759 1.00 89.94 232 GLY A C 1
ATOM 1840 O O . GLY A 1 232 ? -48.502 -6.864 43.822 1.00 89.94 232 GLY A O 1
ATOM 1841 N N . ASN A 1 233 ? -46.819 -8.323 43.502 1.00 94.06 233 ASN A N 1
ATOM 1842 C CA . ASN A 1 233 ? -45.775 -7.308 43.356 1.00 94.06 233 ASN A CA 1
ATOM 1843 C C . ASN A 1 233 ? -45.298 -7.260 41.894 1.00 94.06 233 ASN A C 1
ATOM 1845 O O . ASN A 1 233 ? -44.775 -8.269 41.407 1.00 94.06 233 ASN A O 1
ATOM 1849 N N . PRO A 1 234 ? -45.462 -6.136 41.174 1.00 94.06 234 PRO A N 1
ATOM 1850 C CA . PRO A 1 234 ? -44.871 -5.969 39.847 1.00 94.06 234 PRO A CA 1
ATOM 1851 C C . PRO A 1 234 ? -43.341 -5.972 39.915 1.00 94.06 234 PRO A C 1
ATOM 1853 O O . PRO A 1 234 ? -42.765 -5.654 40.951 1.00 94.06 234 PRO A O 1
ATOM 1856 N N . SER A 1 235 ? -42.674 -6.315 38.813 1.00 94.00 235 SER A N 1
ATOM 1857 C CA . SER A 1 235 ? -41.210 -6.258 38.692 1.00 94.00 235 SER A CA 1
ATOM 1858 C C . SER A 1 235 ? -40.826 -5.164 37.701 1.00 94.00 235 SER A C 1
ATOM 1860 O O . SER A 1 235 ? -40.806 -5.408 36.498 1.00 94.00 235 SER A O 1
ATOM 1862 N N . PHE A 1 236 ? -40.499 -3.977 38.199 1.00 95.69 236 PHE A N 1
ATOM 1863 C CA . PHE A 1 236 ? -40.022 -2.865 37.383 1.00 95.69 236 PHE A CA 1
ATOM 1864 C C . PHE A 1 236 ? -38.612 -3.126 36.865 1.00 95.69 236 PHE A C 1
ATOM 1866 O O . PHE A 1 236 ? -37.754 -3.645 37.586 1.00 95.69 236 PHE A O 1
ATOM 1873 N N . LYS A 1 237 ? -38.384 -2.725 35.616 1.00 94.50 237 LYS A N 1
ATOM 1874 C CA . LYS A 1 237 ? -37.119 -2.861 34.899 1.00 94.50 237 LYS A CA 1
ATOM 1875 C C . LYS A 1 237 ? -36.636 -1.513 34.384 1.00 94.50 237 LYS A C 1
ATOM 1877 O O . LYS A 1 237 ? -37.415 -0.569 34.264 1.00 94.50 237 LYS A O 1
ATOM 1882 N N . THR A 1 238 ? -35.352 -1.460 34.040 1.00 92.06 238 THR A N 1
ATOM 1883 C CA . THR A 1 238 ? -34.713 -0.325 33.352 1.00 92.06 238 THR A CA 1
ATOM 1884 C C . THR A 1 238 ? -34.954 -0.349 31.836 1.00 92.06 238 THR A C 1
ATOM 1886 O O . THR A 1 238 ? -34.275 0.326 31.060 1.00 92.06 238 THR A O 1
ATOM 1889 N N . GLU A 1 239 ? -35.992 -1.068 31.418 1.00 92.31 239 GLU A N 1
ATOM 1890 C CA . GLU A 1 239 ? -36.605 -1.052 30.099 1.00 92.31 239 GLU A CA 1
ATOM 1891 C C . GLU A 1 239 ? -38.125 -1.197 30.259 1.00 92.31 239 GLU A C 1
ATOM 1893 O O . GLU A 1 239 ? -38.602 -1.726 31.266 1.00 92.31 239 GLU A O 1
ATOM 1898 N N . TRP A 1 240 ? -38.894 -0.678 29.300 1.00 94.31 240 TRP A N 1
ATOM 1899 C CA . TRP A 1 240 ? -40.350 -0.799 29.332 1.00 94.31 240 TRP A CA 1
ATOM 1900 C C . TRP A 1 240 ? -40.750 -2.265 29.208 1.00 94.31 240 TRP A C 1
ATOM 1902 O O . TRP A 1 240 ? -40.389 -2.934 28.242 1.00 94.31 240 TRP A O 1
ATOM 1912 N N . THR A 1 241 ? -41.527 -2.747 30.172 1.00 95.62 241 THR A N 1
ATOM 1913 C CA . THR A 1 241 ? -42.034 -4.120 30.180 1.00 95.62 241 THR A CA 1
ATOM 1914 C C . THR A 1 241 ? -43.530 -4.124 30.433 1.00 95.62 241 THR A C 1
ATOM 1916 O O . THR A 1 241 ? -44.021 -3.367 31.267 1.00 95.62 241 THR A O 1
ATOM 1919 N N . THR A 1 242 ? -44.258 -4.991 29.733 1.00 95.62 242 THR A N 1
ATOM 1920 C CA . THR A 1 242 ? -45.673 -5.223 30.024 1.00 95.62 242 THR A CA 1
ATOM 1921 C C . THR A 1 242 ? -45.785 -6.218 31.172 1.00 95.62 242 THR A C 1
ATOM 1923 O O . THR A 1 242 ? -45.422 -7.389 31.043 1.00 95.62 242 THR A O 1
ATOM 1926 N N . TRP A 1 243 ? -46.304 -5.759 32.304 1.00 95.25 243 TRP A N 1
ATOM 1927 C CA . TRP A 1 243 ? -46.632 -6.596 33.444 1.00 95.25 243 TRP A CA 1
ATOM 1928 C C . TRP A 1 243 ? -48.106 -6.984 33.412 1.00 95.25 243 TRP A C 1
ATOM 1930 O O . TRP A 1 243 ? -48.984 -6.130 33.292 1.00 95.25 243 TRP A O 1
ATOM 1940 N N . THR A 1 244 ? -48.374 -8.282 33.548 1.00 95.25 244 THR A N 1
ATOM 1941 C CA . THR A 1 244 ? -49.729 -8.828 33.651 1.00 95.25 244 THR A CA 1
ATOM 1942 C C . THR A 1 244 ? -49.844 -9.722 34.872 1.00 95.25 244 THR A C 1
ATOM 1944 O O . THR A 1 244 ? -48.906 -10.446 35.215 1.00 95.25 244 THR A O 1
ATOM 1947 N N . ASN A 1 245 ? -50.995 -9.678 35.538 1.00 96.44 245 ASN A N 1
ATOM 1948 C CA . ASN A 1 245 ? -51.308 -10.595 36.626 1.00 96.44 245 ASN A CA 1
ATOM 1949 C C . ASN A 1 245 ? -52.821 -10.824 36.733 1.00 96.44 245 ASN A C 1
ATOM 1951 O O . ASN A 1 245 ? -53.621 -10.051 36.206 1.00 96.44 245 ASN A O 1
ATOM 1955 N N . SER A 1 246 ? -53.225 -11.894 37.412 1.00 96.19 246 SER A N 1
ATOM 1956 C CA . SER A 1 246 ? -54.636 -12.184 37.675 1.00 96.19 246 SER A CA 1
ATOM 1957 C C . SER A 1 246 ? -54.808 -12.965 38.972 1.00 96.19 246 SER A C 1
ATOM 1959 O O . SER A 1 246 ? -53.878 -13.622 39.445 1.00 96.19 246 SER A O 1
ATOM 1961 N N . GLY A 1 247 ? -56.005 -12.910 39.545 1.00 95.56 247 GLY A N 1
ATOM 1962 C CA . GLY A 1 247 ? -56.316 -13.616 40.780 1.00 95.56 247 GLY A CA 1
ATOM 1963 C C . GLY A 1 247 ? -57.765 -13.440 41.207 1.00 95.56 247 GLY A C 1
ATOM 1964 O O . GLY A 1 247 ? -58.630 -13.096 40.406 1.00 95.56 247 GLY A O 1
ATOM 1965 N N . THR A 1 248 ? -58.028 -13.692 42.487 1.00 95.62 248 THR A N 1
ATOM 1966 C CA . THR A 1 248 ? -59.339 -13.482 43.112 1.00 95.62 248 THR A CA 1
ATOM 1967 C C . THR A 1 248 ? -59.203 -12.577 44.326 1.00 95.62 248 THR A C 1
ATOM 1969 O O . THR A 1 248 ? -58.235 -12.709 45.075 1.00 95.62 248 THR A O 1
ATOM 1972 N N . VAL A 1 249 ? -60.164 -11.680 44.538 1.00 93.50 249 VAL A N 1
ATOM 1973 C CA . VAL A 1 249 ? -60.237 -10.823 45.729 1.00 93.50 249 VAL A CA 1
ATOM 1974 C C . VAL A 1 249 ? -60.470 -11.698 46.962 1.00 93.50 249 VAL A C 1
ATOM 1976 O O . VAL A 1 249 ? -61.436 -12.462 47.010 1.00 93.50 249 VAL A O 1
ATOM 1979 N N . ASP A 1 250 ? -59.600 -11.594 47.964 1.00 91.25 250 ASP A N 1
ATOM 1980 C CA . ASP A 1 250 ? -59.781 -12.290 49.238 1.00 91.25 250 ASP A CA 1
ATOM 1981 C C . ASP A 1 250 ? -60.749 -11.550 50.184 1.00 91.25 250 ASP A C 1
ATOM 1983 O O . ASP A 1 250 ? -61.135 -10.399 49.964 1.00 91.25 250 ASP A O 1
ATOM 1987 N N . ALA A 1 251 ? -61.149 -12.218 51.268 1.00 92.31 251 ALA A N 1
ATOM 1988 C CA . ALA A 1 251 ? -62.080 -11.667 52.252 1.00 92.31 251 ALA A CA 1
ATOM 1989 C C . ALA A 1 251 ? -61.580 -10.370 52.920 1.00 92.31 251 ALA A C 1
ATOM 1991 O O . ALA A 1 251 ? -62.389 -9.562 53.374 1.00 92.31 251 ALA A O 1
ATOM 1992 N N . ALA A 1 252 ? -60.261 -10.175 53.019 1.00 91.38 252 ALA A N 1
ATOM 1993 C CA . ALA A 1 252 ? -59.658 -9.026 53.687 1.00 91.38 252 ALA A CA 1
ATOM 1994 C C . ALA A 1 252 ? -59.542 -7.805 52.758 1.00 91.38 252 ALA A C 1
ATOM 1996 O O . ALA A 1 252 ? -59.585 -6.671 53.236 1.00 91.38 252 ALA A O 1
ATOM 1997 N N . ALA A 1 253 ? -59.446 -8.030 51.447 1.00 91.12 253 ALA A N 1
ATOM 1998 C CA . ALA A 1 253 ? -59.465 -7.015 50.399 1.00 91.12 253 ALA A CA 1
ATOM 1999 C C . ALA A 1 253 ? -60.888 -6.590 49.976 1.00 91.12 253 ALA A C 1
ATOM 2001 O O . ALA A 1 253 ? -61.045 -5.580 49.282 1.00 91.12 253 ALA A O 1
ATOM 2002 N N . ALA A 1 254 ? -61.922 -7.330 50.395 1.00 93.25 254 ALA A N 1
ATOM 2003 C CA . ALA A 1 254 ? -63.320 -6.994 50.137 1.00 93.25 254 ALA A CA 1
ATOM 2004 C C . ALA A 1 254 ? -63.719 -5.645 50.775 1.00 93.25 254 ALA A C 1
ATOM 2006 O O . ALA A 1 254 ? -63.408 -5.356 51.932 1.00 93.25 254 ALA A O 1
ATOM 2007 N N . GLY A 1 255 ? -64.426 -4.808 50.014 1.00 93.19 255 GLY A N 1
ATOM 2008 C CA . GLY A 1 255 ? -64.706 -3.410 50.362 1.00 93.19 255 GLY A CA 1
ATOM 2009 C C . GLY A 1 255 ? -63.656 -2.411 49.862 1.00 93.19 255 GLY A C 1
ATOM 2010 O O . GLY A 1 255 ? -63.743 -1.219 50.174 1.00 93.19 255 GLY A O 1
ATOM 2011 N N . GLY A 1 256 ? -62.654 -2.889 49.118 1.00 93.88 256 GLY A N 1
ATOM 2012 C CA . GLY A 1 256 ? -61.654 -2.068 48.445 1.00 93.88 256 GLY A CA 1
ATOM 2013 C C . GLY A 1 256 ? -62.186 -1.411 47.170 1.00 93.88 256 GLY A C 1
ATOM 2014 O O . GLY A 1 256 ? -63.104 -1.920 46.536 1.00 93.88 256 GLY A O 1
ATOM 2015 N N . TYR A 1 257 ? -61.596 -0.279 46.799 1.00 94.00 257 TYR A N 1
ATOM 2016 C CA . TYR A 1 257 ? -61.907 0.480 45.580 1.00 94.00 257 TYR A CA 1
ATOM 2017 C C . TYR A 1 257 ? -60.648 0.862 44.800 1.00 94.00 257 TYR A C 1
ATOM 2019 O O . TYR A 1 257 ? -60.733 1.596 43.824 1.00 94.00 257 TYR A O 1
ATOM 2027 N N . SER A 1 258 ? -59.457 0.444 45.223 1.00 93.00 258 SER A N 1
ATOM 2028 C CA . SER A 1 258 ? -58.230 0.846 44.538 1.00 93.00 258 SER A CA 1
ATOM 2029 C C . SER A 1 258 ? -57.102 -0.147 44.709 1.00 93.00 258 SER A C 1
ATOM 2031 O O . SER A 1 258 ? -57.107 -0.974 45.617 1.00 93.00 258 SER A O 1
ATOM 2033 N N . ILE A 1 259 ? -56.117 -0.017 43.832 1.00 93.31 259 ILE A N 1
ATOM 2034 C CA . ILE A 1 259 ? -54.831 -0.692 43.923 1.00 93.31 259 ILE A CA 1
ATOM 2035 C C . ILE A 1 259 ? -53.773 0.382 44.108 1.00 93.31 259 ILE A C 1
ATOM 2037 O O . ILE A 1 259 ? -53.646 1.261 43.261 1.00 93.31 259 ILE A O 1
ATOM 2041 N N . ALA A 1 260 ? -53.016 0.299 45.195 1.00 94.50 260 ALA A N 1
ATOM 2042 C CA . ALA A 1 260 ? -51.891 1.172 45.480 1.00 94.50 260 ALA A CA 1
ATOM 2043 C C . ALA A 1 260 ? -50.564 0.439 45.267 1.00 94.50 260 ALA A C 1
ATOM 2045 O O . ALA A 1 260 ? -50.439 -0.718 45.666 1.00 94.50 260 ALA A O 1
ATOM 2046 N N . PHE A 1 261 ? -49.562 1.124 44.724 1.00 95.75 261 PHE A N 1
ATOM 2047 C CA . PHE A 1 261 ? -48.175 0.667 44.631 1.00 95.75 261 PHE A CA 1
ATOM 2048 C C . PHE A 1 261 ? -47.332 1.442 45.639 1.00 95.75 261 PHE A C 1
ATOM 2050 O O . PHE A 1 261 ? -47.390 2.669 45.666 1.00 95.75 261 PHE A O 1
ATOM 2057 N N . ASN A 1 262 ? -46.556 0.741 46.463 1.00 94.31 262 ASN A N 1
ATOM 2058 C CA . ASN A 1 262 ? -45.700 1.344 47.486 1.00 94.31 262 ASN A CA 1
ATOM 2059 C C . ASN A 1 262 ? -44.320 1.648 46.898 1.00 94.31 262 ASN A C 1
ATOM 2061 O O . ASN A 1 262 ? -43.471 0.765 46.815 1.00 94.31 262 ASN A O 1
ATOM 2065 N N . LEU A 1 263 ? -44.109 2.883 46.446 1.00 94.62 263 LEU A N 1
ATOM 2066 C CA . LEU A 1 263 ? -42.975 3.263 45.595 1.00 94.62 263 LEU A CA 1
ATOM 2067 C C . LEU A 1 263 ? -41.784 3.849 46.374 1.00 94.62 263 LEU A C 1
ATOM 2069 O O . LEU A 1 263 ? -40.794 4.268 45.777 1.00 94.62 263 LEU A O 1
ATOM 2073 N N . ASN A 1 264 ? -41.857 3.874 47.706 1.00 89.94 264 ASN A N 1
ATOM 2074 C CA . ASN A 1 264 ? -40.814 4.416 48.583 1.00 89.94 264 ASN A CA 1
ATOM 2075 C C . ASN A 1 264 ? -40.030 3.319 49.328 1.00 89.94 264 ASN A C 1
ATOM 2077 O O . ASN A 1 264 ? -39.596 3.529 50.457 1.00 89.94 264 ASN A O 1
ATOM 2081 N N . ASP A 1 265 ? -39.916 2.133 48.725 1.00 84.88 265 ASP A N 1
ATOM 2082 C CA . ASP A 1 265 ? -39.310 0.925 49.319 1.00 84.88 265 ASP A CA 1
ATOM 2083 C C . ASP A 1 265 ? -37.820 0.744 48.948 1.00 84.88 265 ASP A C 1
ATOM 2085 O O . ASP A 1 265 ? -37.240 -0.326 49.120 1.00 84.88 265 ASP A O 1
ATOM 2089 N N . LEU A 1 266 ? -37.193 1.785 48.387 1.00 85.19 266 LEU A N 1
ATOM 2090 C CA . LEU A 1 266 ? -35.785 1.795 47.982 1.00 85.19 266 LEU A CA 1
ATOM 2091 C C . LEU A 1 266 ? -34.974 2.759 48.848 1.00 85.19 266 LEU A C 1
ATOM 2093 O O . LEU A 1 266 ? -35.441 3.844 49.184 1.00 85.19 266 LEU A O 1
ATOM 2097 N N . ALA A 1 267 ? -33.728 2.387 49.157 1.00 85.31 267 ALA A N 1
ATOM 2098 C CA . ALA A 1 267 ? -32.822 3.230 49.941 1.00 85.31 267 ALA A CA 1
ATOM 2099 C C . ALA A 1 267 ? -32.593 4.607 49.293 1.00 85.31 267 ALA A C 1
ATOM 2101 O O . ALA A 1 267 ? -32.529 5.608 50.001 1.00 85.31 267 ALA A O 1
ATOM 2102 N N . THR A 1 268 ? -32.510 4.646 47.962 1.00 87.12 268 THR A N 1
ATOM 2103 C CA . THR A 1 268 ? -32.408 5.870 47.162 1.00 87.12 268 THR A CA 1
ATOM 2104 C C . THR A 1 268 ? -33.700 6.116 46.392 1.00 87.12 268 THR A C 1
ATOM 2106 O O . THR A 1 268 ? -34.337 5.160 45.938 1.00 87.12 268 THR A O 1
ATOM 2109 N N . GLY A 1 269 ? -34.050 7.384 46.194 1.00 89.00 269 GLY A N 1
ATOM 2110 C CA . GLY A 1 269 ? -35.190 7.789 45.379 1.00 89.00 269 GLY A CA 1
ATOM 2111 C C . GLY A 1 269 ? -35.148 7.208 43.969 1.00 89.00 269 GLY A C 1
ATOM 2112 O O . GLY A 1 269 ? -34.084 6.912 43.420 1.00 89.00 269 GLY A O 1
ATOM 2113 N N . ASN A 1 270 ? -36.324 7.020 43.381 1.00 92.75 270 ASN A N 1
ATOM 2114 C CA . ASN A 1 270 ? -36.484 6.423 42.063 1.00 92.75 270 ASN A CA 1
ATOM 2115 C C . ASN A 1 270 ? -37.592 7.150 41.296 1.00 92.75 270 ASN A C 1
ATOM 2117 O O . ASN A 1 270 ? -38.471 7.776 41.884 1.00 92.75 270 ASN A O 1
ATOM 2121 N N . THR A 1 271 ? -37.555 7.082 39.969 1.00 94.81 271 THR A N 1
ATOM 2122 C CA . THR A 1 271 ? -38.658 7.569 39.135 1.00 94.81 271 THR A CA 1
ATOM 2123 C C . THR A 1 271 ? -39.326 6.388 38.467 1.00 94.81 271 THR A C 1
ATOM 2125 O O . THR A 1 271 ? -38.659 5.543 37.868 1.00 94.81 271 THR A O 1
ATOM 2128 N N . TRP A 1 272 ? -40.642 6.344 38.598 1.00 95.75 272 TRP A N 1
ATOM 2129 C CA . TRP A 1 272 ? -41.500 5.240 38.217 1.00 95.75 272 TRP A CA 1
ATOM 2130 C C . TRP A 1 272 ? -42.437 5.712 37.128 1.00 95.75 272 TRP A C 1
ATOM 2132 O O . TRP A 1 272 ? -43.023 6.791 37.232 1.00 95.75 272 TRP A O 1
ATOM 2142 N N . TYR A 1 273 ? -42.592 4.885 36.109 1.00 95.25 273 TYR A N 1
ATOM 2143 C CA . TYR A 1 273 ? -43.409 5.197 34.960 1.00 95.25 273 TYR A CA 1
ATOM 2144 C C . TYR A 1 273 ? -44.413 4.087 34.708 1.00 95.25 273 TYR A C 1
ATOM 2146 O O . TYR A 1 273 ? -44.086 2.899 34.796 1.00 95.25 273 TYR A O 1
ATOM 2154 N N . PHE A 1 274 ? -45.635 4.504 34.396 1.00 93.69 274 PHE A N 1
ATOM 2155 C CA . PHE A 1 274 ? -46.762 3.627 34.125 1.00 93.69 274 PHE A CA 1
ATOM 2156 C C . PHE A 1 274 ? -47.452 4.071 32.845 1.00 93.69 274 PHE A C 1
ATOM 2158 O O . PHE A 1 274 ? -47.644 5.267 32.612 1.00 93.69 274 PHE A O 1
ATOM 2165 N N . ASP A 1 275 ? -47.848 3.104 32.034 1.00 91.31 275 ASP A N 1
ATOM 2166 C CA . ASP A 1 275 ? -48.550 3.339 30.781 1.00 91.31 275 ASP A CA 1
ATOM 2167 C C . ASP A 1 275 ? -49.423 2.122 30.427 1.00 91.31 275 ASP A C 1
ATOM 2169 O O . ASP A 1 275 ? -49.314 1.075 31.068 1.00 91.31 275 ASP A O 1
ATOM 2173 N N . ASN A 1 276 ? -50.311 2.241 29.438 1.00 90.00 276 ASN A N 1
ATOM 2174 C CA . ASN A 1 276 ? -51.125 1.130 28.918 1.00 90.00 276 ASN A CA 1
ATOM 2175 C C . ASN A 1 276 ? -51.861 0.314 30.012 1.00 90.00 276 ASN A C 1
ATOM 2177 O O . ASN A 1 276 ? -51.896 -0.919 29.975 1.00 90.00 276 ASN A O 1
ATOM 2181 N N . ILE A 1 277 ? -52.413 0.995 31.025 1.00 90.94 277 ILE A N 1
ATOM 2182 C CA . ILE A 1 277 ? -53.028 0.370 32.204 1.00 90.94 277 ILE A CA 1
ATOM 2183 C C . ILE A 1 277 ? -54.438 -0.139 31.869 1.00 90.94 277 ILE A C 1
ATOM 2185 O O . ILE A 1 277 ? -55.305 0.618 31.436 1.00 90.94 277 ILE A O 1
ATOM 2189 N N . SER A 1 278 ? -54.694 -1.409 32.162 1.00 90.94 278 SER A N 1
ATOM 2190 C CA . SER A 1 278 ? -55.999 -2.068 32.110 1.00 90.94 278 SER A CA 1
ATOM 2191 C C . SER A 1 278 ? -56.227 -2.833 33.410 1.00 90.94 278 SER A C 1
ATOM 2193 O O . SER A 1 278 ? -55.351 -3.567 33.877 1.00 90.94 278 SER A O 1
ATOM 2195 N N . PHE A 1 279 ? -57.405 -2.651 34.004 1.00 91.88 279 PHE A N 1
ATOM 2196 C CA . PHE A 1 279 ? -57.834 -3.400 35.181 1.00 91.88 279 PHE A CA 1
ATOM 2197 C C . PHE A 1 279 ? -59.276 -3.866 35.019 1.00 91.88 279 PHE A C 1
ATOM 2199 O O . PHE A 1 279 ? -60.181 -3.060 34.785 1.00 91.88 279 PHE A O 1
ATOM 2206 N N . LYS A 1 280 ? -59.501 -5.170 35.195 1.00 93.88 280 LYS A N 1
ATOM 2207 C CA . LYS A 1 280 ? -60.808 -5.815 35.050 1.00 93.88 280 LYS A CA 1
ATOM 2208 C C . LYS A 1 280 ? -61.235 -6.502 36.335 1.00 93.88 280 LYS A C 1
ATOM 2210 O O . LYS A 1 280 ? -60.418 -7.103 37.027 1.00 93.88 280 LYS A O 1
ATOM 2215 N N . LEU A 1 281 ? -62.544 -6.504 36.570 1.00 93.50 281 LEU A N 1
ATOM 2216 C CA . LEU A 1 281 ? -63.217 -7.326 37.573 1.00 93.50 281 LEU A CA 1
ATOM 2217 C C . LEU A 1 281 ? -64.267 -8.198 36.893 1.00 93.50 281 LEU A C 1
ATOM 2219 O O . LEU A 1 281 ? -65.105 -7.699 36.146 1.00 93.50 281 LEU A O 1
ATOM 2223 N N . ASN A 1 282 ? -64.228 -9.504 37.145 1.00 94.38 282 ASN A N 1
ATOM 2224 C CA . ASN A 1 282 ? -65.097 -10.517 36.545 1.00 94.38 282 ASN A CA 1
ATOM 2225 C C . ASN A 1 282 ? -65.176 -10.400 35.009 1.00 94.38 282 ASN A C 1
ATOM 2227 O O . ASN A 1 282 ? -66.243 -10.549 34.413 1.00 94.38 282 ASN A O 1
ATOM 2231 N N . GLY A 1 283 ? -64.043 -10.080 34.373 1.00 91.12 283 GLY A N 1
ATOM 2232 C CA . GLY A 1 283 ? -63.929 -9.859 32.927 1.00 91.12 283 GLY A CA 1
ATOM 2233 C C . GLY A 1 283 ? -64.472 -8.513 32.424 1.00 91.12 283 GLY A C 1
ATOM 2234 O O . GLY A 1 283 ? -64.402 -8.249 31.226 1.00 91.12 283 GLY A O 1
ATOM 2235 N N . VAL A 1 284 ? -64.994 -7.655 33.307 1.00 92.31 284 VAL A N 1
ATOM 2236 C CA . VAL A 1 284 ? -65.484 -6.309 32.979 1.00 92.31 284 VAL A CA 1
ATOM 2237 C C . VAL A 1 284 ? -64.401 -5.281 33.269 1.00 92.31 284 VAL A C 1
ATOM 2239 O O . VAL A 1 284 ? -63.945 -5.150 34.405 1.00 92.31 284 VAL A O 1
ATOM 2242 N N . GLU A 1 285 ? -64.035 -4.523 32.245 1.00 89.94 285 GLU A N 1
ATOM 2243 C CA . GLU A 1 285 ? -63.084 -3.418 32.329 1.00 89.94 285 GLU A CA 1
ATOM 2244 C C . GLU A 1 285 ? -63.567 -2.331 33.294 1.00 89.94 285 GLU A C 1
ATOM 2246 O O . GLU A 1 285 ? -64.678 -1.816 33.164 1.00 89.94 285 GLU A O 1
ATOM 2251 N N . GLN A 1 286 ? -62.732 -2.013 34.278 1.00 87.69 286 GLN A N 1
ATOM 2252 C CA . GLN A 1 286 ? -63.004 -1.013 35.310 1.00 87.69 286 GLN A CA 1
ATOM 2253 C C . GLN A 1 286 ? -62.217 0.270 35.072 1.00 87.69 286 GLN A C 1
ATOM 2255 O O . GLN A 1 286 ? -62.725 1.360 35.322 1.00 87.69 286 GLN A O 1
ATOM 2260 N N . VAL A 1 287 ? -60.978 0.129 34.598 1.00 83.56 287 VAL A N 1
ATOM 2261 C CA . VAL A 1 287 ? -60.068 1.235 34.310 1.00 83.56 287 VAL A CA 1
ATOM 2262 C C . VAL A 1 287 ? -59.366 0.944 32.997 1.00 83.56 287 VAL A C 1
ATOM 2264 O O . VAL A 1 287 ? -58.750 -0.108 32.861 1.00 83.56 287 VAL A O 1
ATOM 2267 N N . VAL A 1 288 ? -59.421 1.896 32.066 1.00 71.81 288 VAL A N 1
ATOM 2268 C CA . VAL A 1 288 ? -58.618 1.877 30.840 1.00 71.81 288 VAL A CA 1
ATOM 2269 C C . VAL A 1 288 ? -57.822 3.157 30.768 1.00 71.81 288 VAL A C 1
ATOM 2271 O O . VAL A 1 288 ? -58.383 4.250 30.780 1.00 71.81 288 VAL A O 1
ATOM 2274 N N . ASN A 1 289 ? -56.518 3.002 30.622 1.00 68.69 289 ASN A N 1
ATOM 2275 C CA . ASN A 1 289 ? -55.630 4.040 30.153 1.00 68.69 289 ASN A CA 1
ATOM 2276 C C . ASN A 1 289 ? -54.835 3.486 28.980 1.00 68.69 289 ASN A C 1
ATOM 2278 O O . ASN A 1 289 ? -53.918 2.694 29.166 1.00 68.69 289 ASN A O 1
ATOM 2282 N N . GLY A 1 290 ? -55.260 3.855 27.773 1.00 60.28 290 GLY A N 1
ATOM 2283 C CA . GLY A 1 290 ? -54.774 3.243 26.544 1.00 60.28 290 GLY A CA 1
ATOM 2284 C C . GLY A 1 290 ? -53.342 3.612 26.169 1.00 60.28 290 GLY A C 1
ATOM 2285 O O . GLY A 1 290 ? -52.681 2.750 25.620 1.00 60.28 290 GLY A O 1
ATOM 2286 N N . SER A 1 291 ? -52.897 4.847 26.423 1.00 61.84 291 SER A N 1
ATOM 2287 C CA . SER A 1 291 ? -51.532 5.336 26.120 1.00 61.84 291 SER A CA 1
ATOM 2288 C C . SER A 1 291 ? -51.173 6.639 26.854 1.00 61.84 291 SER A C 1
ATOM 2290 O O . SER A 1 291 ? -50.276 7.373 26.447 1.00 61.84 291 SER A O 1
ATOM 2292 N N . CYS A 1 292 ? -51.947 7.018 27.880 1.00 67.50 292 CYS A N 1
ATOM 2293 C CA . CYS A 1 292 ? -51.865 8.329 28.538 1.00 67.50 292 CYS A CA 1
ATOM 2294 C C . CYS A 1 292 ? -52.037 9.554 27.603 1.00 67.50 292 CYS A C 1
ATOM 2296 O O . CYS A 1 292 ? -51.827 10.679 28.051 1.00 67.50 292 CYS A O 1
ATOM 2298 N N . ASP A 1 293 ? -52.444 9.368 26.339 1.00 62.06 293 ASP A N 1
ATOM 2299 C CA . ASP A 1 293 ? -52.603 10.442 25.341 1.00 62.06 293 ASP A CA 1
ATOM 2300 C C . ASP A 1 293 ? -53.982 11.134 25.384 1.00 62.06 293 ASP A C 1
ATOM 2302 O O . ASP A 1 293 ? -54.194 12.149 24.717 1.00 62.06 293 ASP A O 1
ATOM 2306 N N . ASP A 1 294 ? -54.927 10.601 26.168 1.00 64.56 294 ASP A N 1
ATOM 2307 C CA . ASP A 1 294 ? -56.240 11.206 26.406 1.00 64.56 294 ASP A CA 1
ATOM 2308 C C . ASP A 1 294 ? -56.235 11.987 27.738 1.00 64.56 294 ASP A C 1
ATOM 2310 O O . ASP A 1 294 ? -56.118 11.374 28.806 1.00 64.56 294 ASP A O 1
ATOM 2314 N N . PRO A 1 295 ? -56.380 13.327 27.724 1.00 57.16 295 PRO A N 1
ATOM 2315 C CA . PRO A 1 295 ? -56.380 14.138 28.941 1.00 57.16 295 PRO A CA 1
ATOM 2316 C C . PRO A 1 295 ? -57.524 13.795 29.918 1.00 57.16 295 PRO A C 1
ATOM 2318 O O . PRO A 1 295 ? -57.407 14.107 31.108 1.00 57.16 295 PRO A O 1
ATOM 2321 N N . GLU A 1 296 ? -58.597 13.129 29.470 1.00 57.75 296 GLU A N 1
ATOM 2322 C CA . GLU A 1 296 ? -59.724 12.712 30.321 1.00 57.75 296 GLU A CA 1
ATOM 2323 C C . GLU A 1 296 ? -59.504 11.356 31.027 1.00 57.75 296 GLU A C 1
ATOM 2325 O O . GLU A 1 296 ? -60.194 11.053 32.004 1.00 57.75 296 GLU A O 1
ATOM 2330 N N . ALA A 1 297 ? -58.493 10.567 30.633 1.00 58.91 297 ALA A N 1
ATOM 2331 C CA . ALA A 1 297 ? -58.196 9.253 31.226 1.00 58.91 297 ALA A CA 1
ATOM 2332 C C . ALA A 1 297 ? -57.599 9.320 32.653 1.00 58.91 297 ALA A C 1
ATOM 2334 O O . ALA A 1 297 ? -57.362 8.295 33.290 1.00 58.91 297 ALA A O 1
ATOM 2335 N N . THR A 1 298 ? -57.375 10.521 33.194 1.00 63.25 298 THR A N 1
ATOM 2336 C CA . THR A 1 298 ? -56.647 10.766 34.454 1.00 63.25 298 THR A CA 1
ATOM 2337 C C . THR A 1 298 ? -57.484 10.655 35.726 1.00 63.25 298 THR A C 1
ATOM 2339 O O . THR A 1 298 ? -56.920 10.537 36.813 1.00 63.25 298 THR A O 1
ATOM 2342 N N . ALA A 1 299 ? -58.818 10.648 35.625 1.00 73.56 299 ALA A N 1
ATOM 2343 C CA . ALA A 1 299 ? -59.708 10.675 36.794 1.00 73.56 299 ALA A CA 1
ATOM 2344 C C . ALA A 1 299 ? -59.558 9.458 37.729 1.00 73.56 299 ALA A C 1
ATOM 2346 O O . ALA A 1 299 ? -59.978 9.516 38.884 1.00 73.56 299 ALA A O 1
ATOM 2347 N N . SER A 1 300 ? -58.953 8.374 37.236 1.00 85.31 300 SER A N 1
ATOM 2348 C CA . SER A 1 300 ? -58.748 7.130 37.983 1.00 85.31 300 SER A CA 1
ATOM 2349 C C . SER A 1 300 ? -57.332 6.980 38.548 1.00 85.31 300 SER A C 1
ATOM 2351 O O . SER A 1 300 ? -57.065 5.990 39.222 1.00 85.31 300 SER A O 1
ATOM 2353 N N . PHE A 1 301 ? -56.420 7.929 38.307 1.00 90.31 301 PHE A N 1
ATOM 2354 C CA . PHE A 1 301 ? -55.012 7.804 38.695 1.00 90.31 301 PHE A CA 1
ATOM 2355 C C . PHE A 1 301 ? -54.591 8.896 39.668 1.00 90.31 301 PHE A C 1
ATOM 2357 O O . PHE A 1 301 ? -54.632 10.087 39.358 1.00 90.31 301 PHE A O 1
ATOM 2364 N N . PHE A 1 302 ? -54.131 8.480 40.843 1.00 92.06 302 PHE A N 1
ATOM 2365 C CA . PHE A 1 302 ? -53.659 9.386 41.885 1.00 92.06 302 PHE A CA 1
ATOM 2366 C C . PHE A 1 302 ? -52.245 9.013 42.297 1.00 92.06 302 PHE A C 1
ATOM 2368 O O . PHE A 1 302 ? -51.862 7.849 42.251 1.00 92.06 302 PHE A O 1
ATOM 2375 N N . ALA A 1 303 ? -51.471 9.993 42.735 1.00 93.56 303 ALA A N 1
ATOM 2376 C CA . ALA A 1 303 ? -50.160 9.785 43.317 1.00 93.56 303 ALA A CA 1
ATOM 2377 C C . ALA A 1 303 ? -49.994 10.647 44.568 1.00 93.56 303 ALA A C 1
ATOM 2379 O O . ALA A 1 303 ? -50.638 11.683 44.740 1.00 93.56 303 ALA A O 1
ATOM 2380 N N . LYS A 1 304 ? -49.118 10.205 45.459 1.00 93.25 304 LYS A N 1
ATOM 2381 C CA . LYS A 1 304 ? -48.649 10.946 46.624 1.00 93.25 304 LYS A CA 1
ATOM 2382 C C . LYS A 1 304 ? -47.144 10.812 46.576 1.00 93.25 304 LYS A C 1
ATOM 2384 O O . LYS A 1 304 ? -46.652 9.703 46.723 1.00 93.25 304 LYS A O 1
ATOM 2389 N N . GLU A 1 305 ? -46.446 11.914 46.349 1.00 90.81 305 GLU A N 1
ATOM 2390 C CA . GLU A 1 305 ? -44.983 11.977 46.344 1.00 90.81 305 GLU A CA 1
ATOM 2391 C C . GLU A 1 305 ? -44.535 12.635 47.649 1.00 90.81 305 GLU A C 1
ATOM 2393 O O . GLU A 1 305 ? -44.929 13.768 47.933 1.00 90.81 305 GLU A O 1
ATOM 2398 N N . TYR A 1 306 ? -43.751 11.945 48.480 1.00 85.38 306 TYR A N 1
ATOM 2399 C CA . TYR A 1 306 ? -43.227 12.549 49.708 1.00 85.38 306 TYR A CA 1
ATOM 2400 C C . TYR A 1 306 ? -42.410 13.822 49.382 1.00 85.38 306 TYR A C 1
ATOM 2402 O O . TYR A 1 306 ? -41.626 13.804 48.430 1.00 85.38 306 TYR A O 1
ATOM 2410 N N . PRO A 1 307 ? -42.544 14.931 50.147 1.00 83.94 307 PRO A N 1
ATOM 2411 C CA . PRO A 1 307 ? -43.259 15.089 51.421 1.00 83.94 307 PRO A CA 1
ATOM 2412 C C . PRO A 1 307 ? -44.711 15.584 51.303 1.00 83.94 307 PRO A C 1
ATOM 2414 O O . PRO A 1 307 ? -45.254 16.112 52.277 1.00 83.94 307 PRO A O 1
ATOM 2417 N N . ALA A 1 308 ? -45.356 15.469 50.139 1.00 85.19 308 ALA A N 1
ATOM 2418 C CA . ALA A 1 308 ? -46.722 15.953 49.966 1.00 85.19 308 ALA A CA 1
ATOM 2419 C C . ALA A 1 308 ? -47.686 15.262 50.959 1.00 85.19 308 ALA A C 1
ATOM 2421 O O . ALA A 1 308 ? -47.698 14.030 51.068 1.00 85.19 308 ALA A O 1
ATOM 2422 N N . PRO A 1 309 ? -48.513 16.032 51.696 1.00 79.88 309 PRO A N 1
ATOM 2423 C CA . PRO A 1 309 ? -49.326 15.479 52.776 1.00 79.88 309 PRO A CA 1
ATOM 2424 C C . PRO A 1 309 ? -50.542 14.695 52.272 1.00 79.88 309 PRO A C 1
ATOM 2426 O O . PRO A 1 309 ? -51.015 13.805 52.973 1.00 79.88 309 PRO A O 1
ATOM 2429 N N . ASN A 1 310 ? -51.043 15.010 51.072 1.00 86.81 310 ASN A N 1
ATOM 2430 C CA . A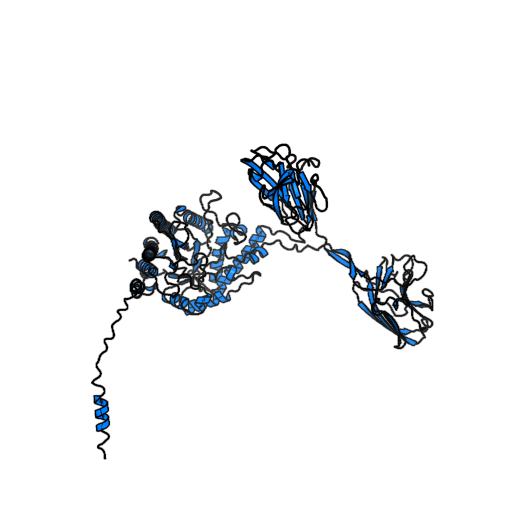SN A 1 310 ? -52.278 14.454 50.525 1.00 86.81 310 ASN A CA 1
ATOM 2431 C C . ASN A 1 310 ? -52.060 13.916 49.100 1.00 86.81 310 ASN A C 1
ATOM 2433 O O . ASN A 1 310 ? -51.288 14.521 48.354 1.00 86.81 310 ASN A O 1
ATOM 2437 N N . PRO A 1 311 ? -52.766 12.841 48.703 1.00 89.69 311 PRO A N 1
ATOM 2438 C CA . PRO A 1 311 ? -52.799 12.377 47.318 1.00 89.69 311 PRO A CA 1
ATOM 2439 C C . PRO A 1 311 ? -53.364 13.440 46.360 1.00 89.69 311 PRO A C 1
ATOM 2441 O O . PRO A 1 311 ? -54.300 14.165 46.702 1.00 89.69 311 PRO A O 1
ATOM 2444 N N . SER A 1 312 ? -52.826 13.500 45.145 1.00 90.31 312 SER A N 1
ATOM 2445 C CA . SER A 1 312 ? -53.270 14.359 44.037 1.00 90.31 312 SER A CA 1
ATOM 2446 C C . SER A 1 312 ? -53.399 13.542 42.747 1.00 90.31 312 SER A C 1
ATOM 2448 O O . SER A 1 312 ? -52.881 12.427 42.699 1.00 90.31 312 SER A O 1
ATOM 2450 N N . PRO A 1 313 ? -54.064 14.049 41.692 1.00 90.00 313 PRO A N 1
ATOM 2451 C CA . PRO A 1 313 ? -54.019 13.403 40.380 1.00 90.00 313 PRO A CA 1
ATOM 2452 C C . PRO A 1 313 ? -52.573 13.138 39.938 1.00 90.00 313 PRO A C 1
ATOM 2454 O O . PRO A 1 313 ? -51.692 13.966 40.190 1.00 90.00 313 PRO A O 1
ATOM 2457 N N . ALA A 1 314 ? -52.323 11.976 39.332 1.00 89.56 314 ALA A N 1
ATOM 2458 C CA . ALA A 1 314 ? -50.981 11.582 38.908 1.00 89.56 314 ALA A CA 1
ATOM 2459 C C . ALA A 1 314 ? -50.461 12.472 37.760 1.00 89.56 314 ALA A C 1
ATOM 2461 O O . ALA A 1 314 ? -51.236 12.940 36.922 1.00 89.56 314 ALA A O 1
ATOM 2462 N N . ARG A 1 315 ? -49.144 12.719 37.721 1.00 89.81 315 ARG A N 1
ATOM 2463 C CA . ARG A 1 315 ? -48.504 13.564 36.701 1.00 89.81 315 ARG A CA 1
ATOM 2464 C C . ARG A 1 315 ? -48.354 12.790 35.390 1.00 89.81 315 ARG A C 1
ATOM 2466 O O . ARG A 1 315 ? -47.811 11.694 35.397 1.00 89.81 315 ARG A O 1
ATOM 2473 N N . ILE A 1 316 ? -48.772 13.387 34.271 1.00 88.88 316 ILE A N 1
ATOM 2474 C CA . ILE A 1 316 ? -48.466 12.901 32.916 1.00 88.88 316 ILE A CA 1
ATOM 2475 C C . ILE A 1 316 ? -47.315 13.724 32.337 1.00 88.88 316 ILE A C 1
ATOM 2477 O O . ILE A 1 316 ? -47.326 14.955 32.412 1.00 88.88 316 ILE A O 1
ATOM 2481 N N . VAL A 1 317 ? -46.341 13.045 31.738 1.00 89.44 317 VAL A N 1
ATOM 2482 C CA . VAL A 1 317 ? -45.203 13.644 31.031 1.00 89.44 317 VAL A CA 1
ATOM 2483 C C . VAL A 1 317 ? -45.197 13.190 29.575 1.00 89.44 317 VAL A C 1
ATOM 2485 O O . VAL A 1 317 ? -45.628 12.082 29.283 1.00 89.44 317 VAL A O 1
ATOM 2488 N N . SER A 1 318 ? -44.707 14.029 28.657 1.00 89.44 318 SER A N 1
ATOM 2489 C CA . SER A 1 318 ? -44.542 13.680 27.231 1.00 89.44 318 SER A CA 1
ATOM 2490 C C . SER A 1 318 ? -43.194 13.021 26.915 1.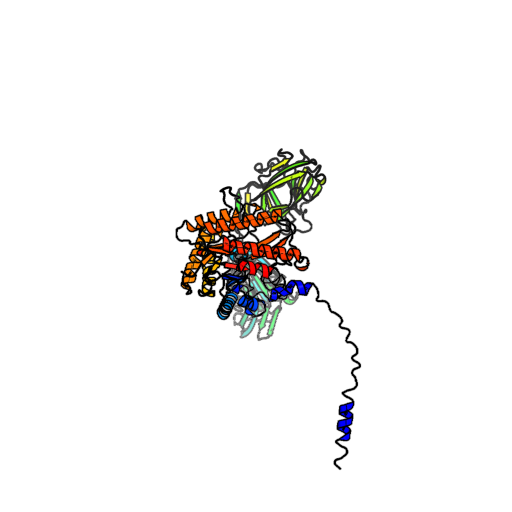00 89.44 318 SER A C 1
ATOM 2492 O O . SER A 1 318 ? -42.981 12.520 25.809 1.00 89.44 318 SER A O 1
ATOM 2494 N N . LYS A 1 319 ? -42.270 13.044 27.879 1.00 91.81 319 LYS A N 1
ATOM 2495 C CA . LYS A 1 319 ? -40.967 12.390 27.812 1.00 91.81 319 LYS A CA 1
ATOM 2496 C C . LYS A 1 319 ? -40.667 11.735 29.145 1.00 91.81 319 LYS A C 1
ATOM 2498 O O . LYS A 1 319 ? -40.912 12.347 30.182 1.00 91.81 319 LYS A O 1
ATOM 2503 N N . TYR A 1 320 ? -40.075 10.551 29.107 1.00 92.75 320 TYR A N 1
ATOM 2504 C CA . TYR A 1 320 ? -39.592 9.868 30.299 1.00 92.75 320 TYR A CA 1
ATOM 2505 C C . TYR A 1 320 ? -38.065 9.899 30.359 1.00 92.75 320 TYR A C 1
ATOM 2507 O O . TYR A 1 320 ? -37.382 9.987 29.333 1.00 92.75 320 TYR A O 1
ATOM 2515 N N . LYS A 1 321 ? -37.526 9.841 31.573 1.00 93.75 321 LYS A N 1
ATOM 2516 C CA . LYS A 1 321 ? -36.086 9.765 31.822 1.00 93.75 321 LYS A CA 1
ATOM 2517 C C . LYS A 1 321 ? -35.599 8.343 31.594 1.00 93.75 321 LYS A C 1
ATOM 2519 O O . LYS A 1 321 ? -36.205 7.401 32.089 1.00 93.75 321 LYS A O 1
ATOM 2524 N N . LYS A 1 322 ? -34.469 8.201 30.915 1.00 90.94 322 LYS A N 1
ATOM 2525 C CA . LYS A 1 322 ? -33.739 6.946 30.760 1.00 90.94 322 LYS A CA 1
ATOM 2526 C C . LYS A 1 322 ? -32.282 7.167 31.131 1.00 90.94 322 LYS A C 1
ATOM 2528 O O . LYS A 1 322 ? -31.683 8.137 30.677 1.00 90.94 322 LYS A O 1
ATOM 2533 N N . ILE A 1 323 ? -31.712 6.261 31.921 1.00 86.75 323 ILE A N 1
ATOM 2534 C CA . ILE A 1 323 ? -30.263 6.225 32.128 1.00 86.75 323 ILE A CA 1
ATOM 2535 C C . ILE A 1 323 ? -29.624 5.504 30.939 1.00 86.75 323 ILE A C 1
ATOM 2537 O O . ILE A 1 323 ? -29.920 4.336 30.682 1.00 86.75 323 ILE A O 1
ATOM 2541 N N . GLU A 1 324 ? -28.771 6.209 30.202 1.00 81.69 324 GLU A N 1
ATOM 2542 C CA . GLU A 1 324 ? -27.870 5.628 29.206 1.00 81.69 324 GLU A CA 1
ATOM 2543 C C . GLU A 1 324 ? -26.445 5.650 29.760 1.00 81.69 324 GLU A C 1
ATOM 2545 O O . GLU A 1 324 ? -26.012 6.633 30.355 1.00 81.69 324 GLU A O 1
ATOM 2550 N N . MET A 1 325 ? -25.717 4.553 29.579 1.00 78.81 325 MET A N 1
ATOM 2551 C CA . MET A 1 325 ? -24.299 4.498 29.915 1.00 78.81 325 MET A CA 1
ATOM 2552 C C . MET A 1 325 ? -23.517 5.114 28.756 1.00 78.81 325 MET A C 1
ATOM 2554 O O . MET A 1 325 ? -23.596 4.607 27.637 1.00 78.81 325 MET A O 1
ATOM 2558 N N . VAL A 1 326 ? -22.801 6.207 29.015 1.00 72.38 326 VAL A N 1
ATOM 2559 C CA . VAL A 1 326 ? -21.995 6.914 28.012 1.00 72.38 326 VAL A CA 1
ATOM 2560 C C . VAL A 1 326 ? -20.520 6.745 28.350 1.00 72.38 326 VAL A C 1
ATOM 2562 O O . VAL A 1 326 ? -20.131 6.798 29.514 1.00 72.38 326 VAL A O 1
ATOM 2565 N N . GLU A 1 327 ? -19.711 6.513 27.326 1.00 71.25 327 GLU A N 1
ATOM 2566 C CA . GLU A 1 327 ? -18.261 6.394 27.431 1.00 71.25 327 GLU A CA 1
ATOM 2567 C C . GLU A 1 327 ? -17.621 7.759 27.698 1.00 71.25 327 GLU A C 1
ATOM 2569 O O . GLU A 1 327 ? -17.901 8.736 27.001 1.00 71.25 327 GLU A O 1
ATOM 2574 N N . VAL A 1 328 ? -16.767 7.822 28.719 1.00 64.88 328 VAL A N 1
ATOM 2575 C CA . VAL A 1 328 ? -15.918 8.984 28.987 1.00 64.88 328 VAL A CA 1
ATOM 2576 C C . VAL A 1 328 ? -14.568 8.759 28.303 1.00 64.88 328 VAL A C 1
ATOM 2578 O O . VAL A 1 328 ? -13.893 7.773 28.620 1.00 64.88 328 VAL A O 1
ATOM 2581 N N . PRO A 1 329 ? -14.140 9.647 27.386 1.00 62.03 329 PRO A N 1
ATOM 2582 C CA . PRO A 1 329 ? -12.812 9.551 26.805 1.00 62.03 329 PRO A CA 1
ATOM 2583 C C . PRO A 1 329 ? -11.760 9.708 27.906 1.00 62.03 329 PRO A C 1
ATOM 2585 O O . PRO A 1 329 ? -11.845 10.605 28.747 1.00 62.03 329 PRO A O 1
ATOM 2588 N N . LYS A 1 330 ? -10.736 8.848 27.900 1.00 66.69 330 LYS A N 1
ATOM 2589 C CA . LYS A 1 330 ? -9.546 9.099 28.718 1.00 66.69 330 LYS A CA 1
ATOM 2590 C C . LYS A 1 330 ? -8.858 10.339 28.169 1.00 66.69 330 LYS A C 1
ATOM 2592 O O . LYS A 1 330 ? -8.624 10.424 26.971 1.00 66.69 330 LYS A O 1
ATOM 2597 N N . THR A 1 331 ? -8.473 11.256 29.044 1.00 71.31 331 THR A N 1
ATOM 2598 C CA . THR A 1 331 ? -7.687 12.429 28.663 1.00 71.31 331 THR A CA 1
ATOM 2599 C C . THR A 1 331 ? -6.293 12.365 29.268 1.00 71.31 331 THR A C 1
ATOM 2601 O O . THR A 1 331 ? -6.139 11.937 30.414 1.00 71.31 331 THR A O 1
ATOM 2604 N N . GLN A 1 332 ? -5.285 12.832 28.540 1.00 75.44 332 GLN A N 1
ATOM 2605 C CA . GLN A 1 332 ? -3.960 13.111 29.086 1.00 75.44 332 GLN A CA 1
ATOM 2606 C C . GLN A 1 332 ? -3.766 14.620 29.202 1.00 75.44 332 GLN A C 1
ATOM 2608 O O . GLN A 1 332 ? -4.090 15.369 28.286 1.00 75.44 332 GLN A O 1
ATOM 2613 N N . ASP A 1 333 ? -3.223 15.054 30.335 1.00 83.06 333 ASP A N 1
ATOM 2614 C CA . ASP A 1 333 ? -2.836 16.442 30.550 1.00 83.06 333 ASP A CA 1
ATOM 2615 C C . ASP A 1 333 ? -1.408 16.675 30.043 1.00 83.06 333 ASP A C 1
ATOM 2617 O O . ASP A 1 333 ? -0.478 15.954 30.421 1.00 83.06 333 ASP A O 1
ATOM 2621 N N . ILE A 1 334 ? -1.242 17.657 29.163 1.00 84.25 334 ILE A N 1
ATOM 2622 C CA . ILE A 1 334 ? 0.032 18.030 28.559 1.00 84.25 334 ILE A CA 1
ATOM 2623 C C . ILE A 1 334 ? 0.443 19.390 29.103 1.00 84.25 334 ILE A C 1
ATOM 2625 O O . ILE A 1 334 ? -0.227 20.396 28.886 1.00 84.25 334 ILE A O 1
ATOM 2629 N N . GLN A 1 335 ? 1.579 19.406 29.793 1.00 89.25 335 GLN A N 1
ATOM 2630 C CA . GLN A 1 335 ? 2.178 20.611 30.353 1.00 89.25 335 GLN A CA 1
ATOM 2631 C C . GLN A 1 335 ? 2.982 21.316 29.262 1.00 89.25 335 GLN A C 1
ATOM 2633 O O . GLN A 1 335 ? 4.108 20.917 28.956 1.00 89.25 335 GLN A O 1
ATOM 2638 N N . ARG A 1 336 ? 2.374 22.325 28.640 1.00 88.19 336 ARG A N 1
ATOM 2639 C CA . ARG A 1 336 ? 2.986 23.109 27.572 1.00 88.19 336 ARG A CA 1
ATOM 2640 C C . ARG A 1 336 ? 2.294 24.457 27.445 1.00 88.19 336 ARG A C 1
ATOM 2642 O O . ARG A 1 336 ? 1.090 24.517 27.186 1.00 88.19 336 ARG A O 1
ATOM 2649 N N . THR A 1 337 ? 3.090 25.516 27.546 1.00 91.69 337 THR A N 1
ATOM 2650 C CA . THR A 1 337 ? 2.605 26.875 27.350 1.00 91.69 337 THR A CA 1
ATOM 2651 C C . THR A 1 337 ? 2.432 27.162 25.864 1.00 91.69 337 THR A C 1
ATOM 2653 O O . THR A 1 337 ? 3.382 27.027 25.108 1.00 91.69 337 THR A O 1
ATOM 2656 N N . CYS A 1 338 ? 1.231 27.519 25.420 1.00 94.88 338 CYS A N 1
ATOM 2657 C CA . CYS A 1 338 ? 0.961 27.783 24.005 1.00 94.88 338 CYS A CA 1
ATOM 2658 C C . CYS A 1 338 ? -0.258 28.688 23.818 1.00 94.88 338 CYS A C 1
ATOM 2660 O O . CYS A 1 338 ? -1.086 28.839 24.721 1.00 94.88 338 CYS A O 1
ATOM 2662 N N . VAL A 1 339 ? -0.388 29.285 22.633 1.00 96.44 339 VAL A N 1
ATOM 2663 C CA . VAL A 1 339 ? -1.627 29.952 22.223 1.00 96.44 339 VAL A CA 1
ATOM 2664 C C . VAL A 1 339 ? -2.667 28.893 21.880 1.00 96.44 339 VAL A C 1
ATOM 2666 O O . VAL A 1 339 ? -2.355 27.952 21.156 1.00 96.44 339 VAL A O 1
ATOM 2669 N N . VAL A 1 340 ? -3.907 29.077 22.337 1.00 95.44 340 VAL A N 1
ATOM 2670 C CA . VAL A 1 340 ? -5.061 28.253 21.952 1.00 95.44 340 VAL A CA 1
ATOM 2671 C C . VAL A 1 340 ? -6.155 29.105 21.319 1.00 95.44 340 VAL A C 1
ATOM 2673 O O . VAL A 1 340 ? -6.479 30.191 21.811 1.00 95.44 340 VAL A O 1
ATOM 2676 N N . VAL A 1 341 ? -6.745 28.592 20.239 1.00 94.94 341 VAL A N 1
ATOM 2677 C CA . VAL A 1 341 ? -7.931 29.167 19.599 1.00 94.94 341 VAL A CA 1
ATOM 2678 C C . VAL A 1 341 ? -8.958 28.071 19.338 1.00 94.94 341 VAL A C 1
ATOM 2680 O O . VAL A 1 341 ? -8.657 27.050 18.720 1.00 94.94 341 VAL A O 1
ATOM 2683 N N . GLU A 1 342 ? -10.178 28.277 19.823 1.00 93.38 342 GLU A N 1
ATOM 2684 C CA . GLU A 1 342 ? -11.281 27.323 19.723 1.00 93.38 342 GLU A CA 1
ATOM 2685 C C . GLU A 1 342 ? -12.259 27.732 18.619 1.00 93.38 342 GLU A C 1
ATOM 2687 O O . GLU A 1 342 ? -12.777 28.848 18.585 1.00 93.38 342 GLU A O 1
ATOM 2692 N N . SER A 1 343 ? -12.523 26.793 17.717 1.00 91.31 343 SER A N 1
ATOM 2693 C CA . SER A 1 343 ? -13.519 26.905 16.653 1.00 91.31 343 SER A CA 1
ATOM 2694 C C . SER A 1 343 ? -14.751 26.068 16.990 1.00 91.31 343 SER A C 1
ATOM 2696 O O . SER A 1 343 ? -14.660 25.010 17.619 1.00 91.31 343 SER A O 1
ATOM 2698 N N . GLN A 1 344 ? -15.914 26.530 16.542 1.00 87.00 344 GLN A N 1
ATOM 2699 C CA . GLN A 1 344 ? -17.144 25.738 16.536 1.00 87.00 344 GLN A CA 1
ATOM 2700 C C . GLN A 1 344 ? -17.380 25.136 15.150 1.00 87.00 344 GLN A C 1
ATOM 2702 O O . GLN A 1 344 ? -16.719 25.522 14.183 1.00 87.00 344 GLN A O 1
ATOM 2707 N N . ASP A 1 345 ? -18.358 24.229 15.052 1.00 85.19 345 ASP A N 1
ATOM 2708 C CA . ASP A 1 345 ? -18.843 23.731 13.764 1.00 85.19 345 ASP A CA 1
ATOM 2709 C C . ASP A 1 345 ? -19.122 24.910 12.821 1.00 85.19 345 ASP A C 1
ATOM 2711 O O . ASP A 1 345 ? -19.655 25.946 13.231 1.00 85.19 345 ASP A O 1
ATOM 2715 N N . MET A 1 346 ? -18.744 24.774 11.553 1.00 80.88 346 MET A N 1
ATOM 2716 C CA . MET A 1 346 ? -18.870 25.859 10.589 1.00 80.88 346 MET A CA 1
ATOM 2717 C C . MET A 1 346 ? -20.344 26.169 10.319 1.00 80.88 346 MET A C 1
ATOM 2719 O O . MET A 1 346 ? -21.047 25.415 9.647 1.00 80.88 346 MET A O 1
ATOM 2723 N N . VAL A 1 347 ? -20.802 27.323 10.810 1.00 70.38 347 VAL A N 1
ATOM 2724 C CA . VAL A 1 347 ? -22.188 27.781 10.627 1.00 70.38 347 VAL A CA 1
ATOM 2725 C C . VAL A 1 347 ? -22.338 28.666 9.388 1.00 70.38 347 VAL A C 1
ATOM 2727 O O . VAL A 1 347 ? -23.397 28.645 8.760 1.00 70.38 347 VAL A O 1
ATOM 2730 N N . SER A 1 348 ? -21.312 29.451 9.018 1.00 79.81 348 SER A N 1
ATOM 2731 C CA . SER A 1 348 ? -21.431 30.379 7.885 1.00 79.81 348 SER A CA 1
ATOM 2732 C C . SER A 1 348 ? -20.192 30.510 6.998 1.00 79.81 348 SER A C 1
ATOM 2734 O O . SER A 1 348 ? -20.314 30.327 5.785 1.00 79.81 348 SER A O 1
ATOM 2736 N N . ALA A 1 349 ? -19.017 30.809 7.557 1.00 84.69 349 ALA A N 1
ATOM 2737 C CA . ALA A 1 349 ? -17.825 31.106 6.771 1.00 84.69 349 ALA A CA 1
ATOM 2738 C C . ALA A 1 349 ? -16.520 30.690 7.459 1.00 84.69 349 ALA A C 1
ATOM 2740 O O . ALA A 1 349 ? -16.398 30.692 8.681 1.00 84.69 349 ALA A O 1
ATOM 2741 N N . ALA A 1 350 ? -15.500 30.438 6.641 1.00 81.94 350 ALA A N 1
ATOM 2742 C CA . ALA A 1 350 ? -14.159 30.045 7.071 1.00 81.94 350 ALA A CA 1
ATOM 2743 C C . ALA A 1 350 ? -13.459 31.034 8.025 1.00 81.94 350 ALA A C 1
ATOM 2745 O O . ALA A 1 350 ? -12.614 30.649 8.829 1.00 81.94 350 ALA A O 1
ATOM 2746 N N . TRP A 1 351 ? -13.811 32.320 7.942 1.00 84.62 351 TRP A N 1
ATOM 2747 C CA . TRP A 1 351 ? -13.251 33.412 8.750 1.00 84.62 351 TRP A CA 1
ATOM 2748 C C . TRP A 1 351 ? -14.104 33.753 9.987 1.00 84.62 351 TRP A C 1
ATOM 2750 O O . TRP A 1 351 ? -13.938 34.812 10.611 1.00 84.62 351 TRP A O 1
ATOM 2760 N N . ASP A 1 352 ? -15.071 32.902 10.336 1.00 88.38 352 ASP A N 1
ATOM 2761 C CA . ASP A 1 352 ? -15.864 33.080 11.555 1.00 88.38 352 ASP A CA 1
ATOM 2762 C C . ASP A 1 352 ? -14.993 32.931 12.806 1.00 88.38 352 ASP A C 1
ATOM 2764 O O . ASP A 1 352 ? -15.142 33.737 13.729 1.00 88.38 352 ASP A O 1
ATOM 2768 N N . THR A 1 353 ? -14.011 32.022 12.756 1.00 92.25 353 THR A N 1
ATOM 2769 C CA . THR A 1 353 ? -12.906 31.920 13.715 1.00 92.25 353 THR A CA 1
ATOM 2770 C C . THR A 1 353 ? -11.578 32.187 13.014 1.00 92.25 353 THR A C 1
ATOM 2772 O O . THR A 1 353 ? -11.277 31.568 11.992 1.00 92.25 353 THR A O 1
ATOM 2775 N N . GLN A 1 354 ? -10.778 33.108 13.551 1.00 94.31 354 GLN A N 1
ATOM 2776 C CA . GLN A 1 354 ? -9.468 33.454 12.998 1.00 94.31 354 GLN A CA 1
ATOM 2777 C C . GLN A 1 354 ? -8.438 33.693 14.102 1.00 94.31 354 GLN A C 1
ATOM 2779 O O . GLN A 1 354 ? -8.758 34.261 15.145 1.00 94.31 354 GLN A O 1
ATOM 2784 N N . PHE A 1 355 ? -7.196 33.301 13.835 1.00 96.44 355 PHE A N 1
ATOM 2785 C CA . PHE A 1 355 ? -6.017 33.674 14.618 1.00 96.44 355 PHE A CA 1
ATOM 2786 C C . PHE A 1 355 ? -5.157 34.630 13.793 1.00 96.44 355 PHE A C 1
ATOM 2788 O O . PHE A 1 355 ? -5.030 34.431 12.591 1.00 96.44 355 PHE A O 1
ATOM 2795 N N . TRP A 1 356 ? -4.571 35.655 14.405 1.00 96.88 356 TRP A N 1
ATOM 2796 C CA . TRP A 1 356 ? -3.667 36.589 13.749 1.00 96.88 356 TRP A CA 1
ATOM 2797 C C . TRP A 1 356 ? -2.327 36.672 14.467 1.00 96.88 356 TRP A C 1
ATOM 2799 O O . TRP A 1 356 ? -2.278 36.949 15.668 1.00 96.88 356 TRP A O 1
ATOM 2809 N N . LEU A 1 357 ? -1.256 36.566 13.681 1.00 97.06 357 LEU A N 1
ATOM 2810 C CA . LEU A 1 357 ? 0.054 37.104 14.037 1.00 97.06 357 LEU A CA 1
ATOM 2811 C C . LEU A 1 357 ? 0.068 38.576 13.654 1.00 97.06 357 LEU A C 1
ATOM 2813 O O . LEU A 1 357 ? 0.005 38.894 12.469 1.00 97.06 357 LEU A O 1
ATOM 2817 N N . TYR A 1 358 ? 0.108 39.462 14.640 1.00 96.06 358 TYR A N 1
ATOM 2818 C CA . TYR A 1 358 ? -0.016 40.905 14.459 1.00 96.06 358 TYR A CA 1
ATOM 2819 C C . TYR A 1 358 ? 1.292 41.613 14.809 1.00 96.06 358 TYR A C 1
ATOM 2821 O O . TYR A 1 358 ? 1.809 41.442 15.906 1.00 96.06 358 TYR A O 1
ATOM 2829 N N . PHE A 1 359 ? 1.834 42.415 13.896 1.00 95.31 359 PHE A N 1
ATOM 2830 C CA . PHE A 1 359 ? 3.129 43.097 14.031 1.00 95.31 359 PHE A CA 1
ATOM 2831 C C . PHE A 1 359 ? 3.039 44.554 13.523 1.00 95.31 359 PHE A C 1
ATOM 2833 O O . PHE A 1 359 ? 3.682 44.929 12.540 1.00 95.31 359 PHE A O 1
ATOM 2840 N N . PRO A 1 360 ? 2.266 45.419 14.209 1.00 93.69 360 PRO A N 1
ATOM 2841 C CA . PRO A 1 360 ? 1.911 46.760 13.721 1.00 93.69 360 PRO A CA 1
ATOM 2842 C C . PRO A 1 360 ? 3.097 47.706 13.511 1.00 93.69 360 PRO A C 1
ATOM 2844 O O . PRO A 1 360 ? 3.023 48.638 12.710 1.00 93.69 360 PRO A O 1
ATOM 2847 N N . ASP A 1 361 ? 4.199 47.488 14.228 1.00 93.75 361 ASP A N 1
ATOM 2848 C CA . ASP A 1 361 ? 5.371 48.361 14.164 1.00 93.75 361 ASP A CA 1
ATOM 2849 C C . ASP A 1 361 ? 6.235 48.112 12.916 1.00 93.75 361 ASP A C 1
ATOM 2851 O O . ASP A 1 361 ? 7.065 48.953 12.563 1.00 93.75 361 ASP A O 1
ATOM 2855 N N . THR A 1 362 ? 6.044 46.977 12.229 1.00 93.94 362 THR A N 1
ATOM 2856 C CA . THR A 1 362 ? 6.826 46.602 11.039 1.00 93.94 362 THR A CA 1
ATOM 2857 C C . THR A 1 362 ? 5.930 46.123 9.886 1.00 93.94 362 THR A C 1
ATOM 2859 O O . THR A 1 362 ? 5.969 44.945 9.533 1.00 93.94 362 THR A O 1
ATOM 2862 N N . PRO A 1 363 ? 5.130 47.010 9.256 1.00 94.56 363 PRO A N 1
ATOM 2863 C CA . PRO A 1 363 ? 4.319 46.631 8.102 1.00 94.56 363 PRO A CA 1
ATOM 2864 C C . PRO A 1 363 ? 5.175 46.146 6.928 1.00 94.56 363 PRO A C 1
ATOM 2866 O O . PRO A 1 363 ? 6.235 46.712 6.633 1.00 94.56 363 PRO A O 1
ATOM 2869 N N . MET A 1 364 ? 4.668 45.142 6.221 1.00 95.31 364 MET A N 1
ATOM 2870 C CA . MET A 1 364 ? 5.272 44.556 5.032 1.00 95.31 364 MET A CA 1
ATOM 2871 C C . MET A 1 364 ? 5.389 45.563 3.889 1.00 95.31 364 MET A C 1
ATOM 2873 O O . MET A 1 364 ? 4.472 46.355 3.635 1.00 95.31 364 MET A O 1
ATOM 2877 N N . LYS A 1 365 ? 6.488 45.479 3.133 1.00 96.31 365 LYS A N 1
ATOM 2878 C CA . LYS A 1 365 ? 6.679 46.225 1.887 1.00 96.31 365 LYS A CA 1
ATOM 2879 C C . LYS A 1 365 ? 6.938 45.272 0.737 1.00 96.31 365 LYS A C 1
ATOM 2881 O O . LYS A 1 365 ? 7.664 44.294 0.889 1.00 96.31 365 LYS A O 1
ATOM 2886 N N . GLU A 1 366 ? 6.360 45.578 -0.419 1.00 96.56 366 GLU A N 1
ATOM 2887 C CA . GLU A 1 366 ? 6.596 44.813 -1.646 1.00 96.56 366 GLU A CA 1
ATOM 2888 C C . GLU A 1 366 ? 8.103 44.567 -1.871 1.00 96.56 366 GLU A C 1
ATOM 2890 O O . GLU A 1 366 ? 8.910 45.499 -1.862 1.00 96.56 366 GLU A O 1
ATOM 2895 N N . GLY A 1 367 ? 8.476 43.300 -2.065 1.00 94.94 367 GLY A N 1
ATOM 2896 C CA . GLY A 1 367 ? 9.854 42.851 -2.282 1.00 94.94 367 GLY A CA 1
ATOM 2897 C C . GLY A 1 367 ? 10.626 42.415 -1.028 1.00 94.94 367 GLY A C 1
ATOM 2898 O O . GLY A 1 367 ? 11.667 41.754 -1.175 1.00 94.94 367 GLY A O 1
ATOM 2899 N N . ASP A 1 368 ? 10.129 42.712 0.179 1.00 97.00 368 ASP A N 1
ATOM 2900 C CA . ASP A 1 368 ? 10.699 42.193 1.430 1.00 97.00 368 ASP A CA 1
ATOM 2901 C C . ASP A 1 368 ? 10.722 40.654 1.403 1.00 97.00 368 ASP A C 1
ATOM 2903 O O . ASP A 1 368 ? 9.809 40.017 0.872 1.00 97.00 368 ASP A O 1
ATOM 2907 N N . SER A 1 369 ? 11.773 40.029 1.945 1.00 97.12 369 SER A N 1
ATOM 2908 C CA . SER A 1 369 ? 11.737 38.585 2.223 1.00 97.12 369 SER A CA 1
ATOM 2909 C C . SER A 1 369 ? 11.046 38.321 3.546 1.00 97.12 369 SER A C 1
ATOM 2911 O O . SER A 1 369 ? 11.334 39.010 4.522 1.00 97.12 369 SER A O 1
ATOM 2913 N N . TRP A 1 370 ? 10.205 37.295 3.595 1.00 97.56 370 TRP A N 1
ATOM 2914 C CA . TRP A 1 370 ? 9.620 36.810 4.836 1.00 97.56 370 TRP A CA 1
ATOM 2915 C C . TRP A 1 370 ? 10.015 35.357 5.099 1.00 97.56 370 TRP A C 1
ATOM 2917 O O . TRP A 1 370 ? 10.186 34.573 4.165 1.00 97.56 370 TRP A O 1
ATOM 2927 N N . GLU A 1 371 ? 10.159 35.015 6.374 1.00 97.44 371 GLU A N 1
ATOM 2928 C CA . GLU A 1 371 ? 10.391 33.657 6.874 1.00 97.44 371 GLU A CA 1
ATOM 2929 C C . GLU A 1 371 ? 9.448 33.424 8.053 1.00 97.44 371 GLU A C 1
ATOM 2931 O O . GLU A 1 371 ? 9.312 34.294 8.912 1.00 97.44 371 GLU A O 1
ATOM 2936 N N . VAL A 1 372 ? 8.805 32.263 8.101 1.00 97.44 372 VAL A N 1
ATOM 2937 C CA . VAL A 1 372 ? 7.964 31.842 9.220 1.00 97.44 372 VAL A CA 1
ATOM 2938 C C . VAL A 1 372 ? 8.402 30.468 9.699 1.00 97.44 372 VAL A C 1
ATOM 2940 O O . VAL A 1 372 ? 8.682 29.583 8.891 1.00 97.44 372 VAL A O 1
ATOM 2943 N N . SER A 1 373 ? 8.448 30.299 11.014 1.00 96.81 373 SER A N 1
ATOM 2944 C CA . SER A 1 373 ? 8.585 29.012 11.685 1.00 96.81 373 SER A CA 1
ATOM 2945 C C . SER A 1 373 ? 7.650 29.009 12.881 1.00 96.81 373 SER A C 1
ATOM 2947 O O . SER A 1 373 ? 7.638 29.971 13.636 1.00 96.81 373 SER A O 1
ATOM 2949 N N . MET A 1 374 ? 6.869 27.959 13.069 1.00 97.44 374 MET A N 1
ATOM 2950 C CA . MET A 1 374 ? 6.021 27.803 14.250 1.00 97.44 374 MET A CA 1
ATOM 2951 C C . MET A 1 374 ? 5.739 26.331 14.485 1.00 97.44 374 MET A C 1
ATOM 2953 O O . MET A 1 374 ? 5.701 25.547 13.539 1.00 97.44 374 MET A O 1
ATOM 2957 N N . GLU A 1 375 ? 5.519 25.961 15.734 1.00 96.56 375 GLU A N 1
ATOM 2958 C CA . GLU A 1 375 ? 4.958 24.664 16.069 1.00 96.56 375 GLU A CA 1
ATOM 2959 C C . GLU A 1 375 ? 3.437 24.785 16.122 1.00 96.56 375 GLU A C 1
ATOM 2961 O O . GLU A 1 375 ? 2.897 25.740 16.685 1.00 96.56 375 GLU A O 1
ATOM 2966 N N . VAL A 1 376 ? 2.747 23.840 15.487 1.00 97.31 376 VAL A N 1
ATOM 2967 C CA . VAL A 1 376 ? 1.288 23.820 15.372 1.00 97.31 376 VAL A CA 1
ATOM 2968 C C . VAL A 1 376 ? 0.734 22.431 15.660 1.00 97.31 376 VAL A C 1
ATOM 2970 O O . VAL A 1 376 ? 1.373 21.428 15.354 1.00 97.31 376 VAL A O 1
ATOM 2973 N N . ARG A 1 377 ? -0.467 22.376 16.239 1.00 94.62 377 ARG A N 1
ATOM 2974 C CA . ARG A 1 377 ? -1.300 21.164 16.356 1.00 94.62 377 ARG A CA 1
ATOM 2975 C C . ARG A 1 377 ? -2.776 21.540 16.411 1.00 94.62 377 ARG A C 1
ATOM 2977 O O . ARG A 1 377 ? -3.116 22.695 16.684 1.00 94.62 377 ARG A O 1
ATOM 2984 N N . ALA A 1 378 ? -3.653 20.564 16.244 1.00 95.38 378 ALA A N 1
ATOM 2985 C CA . ALA A 1 378 ? -5.069 20.707 16.548 1.00 95.38 378 ALA A CA 1
ATOM 2986 C C . ALA A 1 378 ? -5.624 19.445 17.220 1.00 95.38 378 ALA A C 1
ATOM 2988 O O . ALA A 1 378 ? -5.007 18.390 17.164 1.00 95.38 378 ALA A O 1
ATOM 2989 N N . ASP A 1 379 ? -6.790 19.526 17.859 1.00 89.75 379 ASP A N 1
ATOM 2990 C CA . ASP A 1 379 ? -7.430 18.330 18.437 1.00 89.75 379 ASP A CA 1
ATOM 2991 C C . ASP A 1 379 ? -7.938 17.359 17.355 1.00 89.75 379 ASP A C 1
ATOM 2993 O O . ASP A 1 379 ? -8.090 16.164 17.604 1.00 89.75 379 ASP A O 1
ATOM 2997 N N . LYS A 1 380 ? -8.187 17.859 16.140 1.00 89.62 380 LYS A N 1
ATOM 2998 C CA . LYS A 1 380 ? -8.542 17.080 14.946 1.00 89.62 380 LYS A CA 1
ATOM 2999 C C . LYS A 1 380 ? -7.707 17.546 13.761 1.00 89.62 380 LYS A C 1
ATOM 3001 O O . LYS A 1 380 ? -7.510 18.753 13.606 1.00 89.62 380 LYS A O 1
ATOM 3006 N N . GLU A 1 381 ? -7.285 16.607 12.912 1.00 92.12 381 GLU A N 1
ATOM 3007 C CA . GLU A 1 381 ? -6.579 16.927 11.667 1.00 92.12 381 GLU A CA 1
ATOM 3008 C C . GLU A 1 381 ? -7.382 17.928 10.832 1.00 92.12 381 GLU A C 1
ATOM 3010 O O . GLU A 1 381 ? -8.577 17.749 10.580 1.00 92.12 381 GLU A O 1
ATOM 3015 N N . ALA A 1 382 ? -6.721 19.007 10.431 1.00 93.81 382 ALA A N 1
ATOM 3016 C CA . ALA A 1 382 ? -7.351 20.120 9.743 1.00 93.81 382 ALA A CA 1
ATOM 3017 C C . ALA A 1 382 ? -6.322 20.881 8.911 1.00 93.81 382 ALA A C 1
ATOM 3019 O O . ALA A 1 382 ? -5.114 20.715 9.059 1.00 93.81 382 ALA A O 1
ATOM 3020 N N . SER A 1 383 ? -6.801 21.773 8.057 1.00 94.38 383 SER A N 1
ATOM 3021 C CA . SER A 1 383 ? -5.957 22.759 7.398 1.00 94.38 383 SER A CA 1
ATOM 3022 C C . SER A 1 383 ? -6.600 24.134 7.490 1.00 94.38 383 SER A C 1
ATOM 3024 O O . SER A 1 383 ? -7.820 24.252 7.616 1.00 94.38 383 SER A O 1
ATOM 3026 N N . ALA A 1 384 ? -5.768 25.170 7.469 1.00 95.00 384 ALA A N 1
ATOM 3027 C CA . ALA A 1 384 ? -6.208 26.555 7.459 1.00 95.00 384 ALA A CA 1
ATOM 3028 C C . ALA A 1 384 ? -5.515 27.311 6.328 1.00 95.00 384 ALA A C 1
ATOM 3030 O O . ALA A 1 384 ? -4.281 27.357 6.243 1.00 95.00 384 ALA A O 1
ATOM 3031 N N . GLY A 1 385 ? -6.307 27.940 5.465 1.00 95.00 385 GLY A N 1
ATOM 3032 C CA . GLY A 1 385 ? -5.810 28.961 4.558 1.00 95.00 385 GLY A CA 1
ATOM 3033 C C . GLY A 1 385 ? -5.359 30.198 5.335 1.00 95.00 385 GLY A C 1
ATOM 3034 O O . GLY A 1 385 ? -5.930 30.537 6.377 1.00 95.00 385 GLY A O 1
ATOM 3035 N N . THR A 1 386 ? -4.344 30.896 4.820 1.00 97.12 386 THR A N 1
ATOM 3036 C CA . THR A 1 386 ? -3.842 32.130 5.442 1.00 97.12 386 THR A CA 1
ATOM 3037 C C . THR A 1 386 ? -4.139 33.371 4.611 1.00 97.12 386 THR A C 1
ATOM 3039 O O . THR A 1 386 ? -4.274 33.306 3.387 1.00 97.12 386 THR A O 1
ATOM 3042 N N . GLN A 1 387 ? -4.248 34.524 5.270 1.00 96.44 387 GLN A N 1
ATOM 3043 C CA . GLN A 1 387 ? -4.566 35.811 4.640 1.00 96.44 387 GLN A CA 1
ATOM 3044 C C . GLN A 1 387 ? -3.667 36.921 5.173 1.00 96.44 387 GLN A C 1
ATOM 3046 O O . GLN A 1 387 ? -3.229 36.882 6.320 1.00 96.44 387 GLN A O 1
ATOM 3051 N N . THR A 1 388 ? -3.412 37.934 4.349 1.00 97.25 388 THR A N 1
ATOM 3052 C CA . THR A 1 388 ? -2.724 39.157 4.769 1.00 97.25 388 THR A CA 1
ATOM 3053 C C . THR A 1 388 ? -3.755 40.215 5.106 1.00 97.25 388 THR A C 1
ATOM 3055 O O . THR A 1 388 ? -4.753 40.388 4.395 1.00 97.25 388 THR A O 1
ATOM 3058 N N . HIS A 1 389 ? -3.503 40.926 6.195 1.00 96.75 389 HIS A N 1
ATOM 3059 C CA . HIS A 1 389 ? -4.392 41.929 6.748 1.00 96.75 389 HIS A CA 1
ATOM 3060 C C . HIS A 1 389 ? -3.636 43.221 7.088 1.00 96.75 389 HIS A C 1
ATOM 3062 O O . HIS A 1 389 ? -2.450 43.186 7.410 1.00 96.75 389 HIS A O 1
ATOM 3068 N N . VAL A 1 390 ? -4.351 44.347 7.038 1.00 95.75 390 VAL A N 1
ATOM 3069 C CA . VAL A 1 390 ? -3.976 45.622 7.666 1.00 95.75 390 VAL A CA 1
ATOM 3070 C C . VAL A 1 390 ? -4.784 45.746 8.957 1.00 95.75 390 VAL A C 1
ATOM 3072 O O . VAL A 1 390 ? -5.956 46.128 8.949 1.00 95.75 390 VAL A O 1
ATOM 3075 N N . GLY A 1 391 ? -4.165 45.358 10.061 1.00 94.06 391 GLY A N 1
ATOM 3076 C CA . GLY A 1 391 ? -4.773 45.110 11.355 1.00 94.06 391 GLY A CA 1
ATOM 3077 C C . GLY A 1 391 ? -5.640 43.842 11.356 1.00 94.06 391 GLY A C 1
ATOM 3078 O O . GLY A 1 391 ? -6.219 43.473 10.330 1.00 94.06 391 GLY A O 1
ATOM 3079 N N . PRO A 1 392 ? -5.809 43.164 12.503 1.00 93.81 392 PRO A N 1
ATOM 3080 C CA . PRO A 1 392 ? -6.717 42.023 12.617 1.00 93.81 392 PRO A CA 1
ATOM 3081 C C . PRO A 1 392 ? -8.124 42.348 12.079 1.00 93.81 392 PRO A C 1
ATOM 3083 O O . PRO A 1 392 ? -8.751 43.328 12.479 1.00 93.81 392 PRO A O 1
ATOM 3086 N N . GLY A 1 393 ? -8.614 41.540 11.132 1.00 90.44 393 GLY A N 1
ATOM 3087 C CA . GLY A 1 393 ? -9.903 41.744 10.449 1.00 90.44 393 GLY A CA 1
ATOM 3088 C C . GLY A 1 393 ? -9.887 42.670 9.218 1.00 90.44 393 GLY A C 1
ATOM 3089 O O . GLY A 1 393 ? -10.832 42.634 8.432 1.00 90.44 393 GLY A O 1
ATOM 3090 N N . GLY A 1 394 ? -8.814 43.430 8.972 1.00 93.38 394 GLY A N 1
ATOM 3091 C CA . GLY A 1 394 ? -8.661 44.281 7.783 1.00 93.38 394 GLY A CA 1
ATOM 3092 C C . GLY A 1 394 ? -8.103 43.544 6.561 1.00 93.38 394 GLY A C 1
ATOM 3093 O O . GLY A 1 394 ? -6.969 43.790 6.169 1.00 93.38 394 GLY A O 1
ATOM 3094 N N . TYR A 1 395 ? -8.869 42.620 5.977 1.00 94.56 395 TYR A N 1
ATOM 3095 C CA . TYR A 1 395 ? -8.423 41.771 4.858 1.00 94.56 395 TYR A CA 1
ATOM 3096 C C . TYR A 1 395 ? -7.905 42.574 3.649 1.00 94.56 395 TYR A C 1
ATOM 3098 O O . TYR A 1 395 ? -8.580 43.497 3.185 1.00 94.56 395 TYR A O 1
ATOM 3106 N N . ILE A 1 396 ? -6.756 42.166 3.092 1.00 94.62 396 ILE A N 1
ATOM 3107 C CA . ILE A 1 396 ? -6.211 42.727 1.841 1.00 94.62 396 ILE A CA 1
ATOM 3108 C C . ILE A 1 396 ? -5.797 41.672 0.805 1.00 94.62 396 ILE A C 1
ATOM 3110 O O . ILE A 1 396 ? -5.900 41.942 -0.392 1.00 94.62 396 ILE A O 1
ATOM 3114 N N . HIS A 1 397 ? -5.369 40.475 1.222 1.00 94.19 397 HIS A N 1
ATOM 3115 C CA . HIS A 1 397 ? -4.886 39.448 0.296 1.00 94.19 397 HIS A CA 1
ATOM 3116 C C . HIS A 1 397 ? -5.123 38.026 0.813 1.00 94.19 397 HIS A C 1
ATOM 3118 O O . HIS A 1 397 ? -5.017 37.758 2.009 1.00 94.19 397 HIS A O 1
ATOM 3124 N N . TRP A 1 398 ? -5.420 37.110 -0.107 1.00 91.50 398 TRP A N 1
ATOM 3125 C CA . TRP A 1 398 ? -5.558 35.680 0.159 1.00 91.50 398 TRP A CA 1
ATOM 3126 C C . TRP A 1 398 ? -4.239 34.962 -0.131 1.00 91.50 398 TRP A C 1
ATOM 3128 O O . TRP A 1 398 ? -3.600 35.300 -1.115 1.00 91.50 398 TRP A O 1
ATOM 3138 N N . ALA A 1 399 ? -3.902 33.930 0.649 1.00 87.81 399 ALA A N 1
ATOM 3139 C CA . ALA A 1 399 ? -2.669 33.138 0.562 1.00 87.81 399 ALA A CA 1
ATOM 3140 C C . ALA A 1 399 ? -1.407 33.895 1.007 1.00 87.81 399 ALA A C 1
ATOM 3142 O O . ALA A 1 399 ? -0.477 34.094 0.237 1.00 87.81 399 ALA A O 1
ATOM 3143 N N . ALA A 1 400 ? -1.355 34.281 2.283 1.00 92.50 400 ALA A N 1
ATOM 3144 C CA . ALA A 1 400 ? -0.222 35.037 2.814 1.00 92.50 400 ALA A CA 1
ATOM 3145 C C . ALA A 1 400 ? 1.064 34.212 2.954 1.00 92.50 400 ALA A C 1
ATOM 3147 O O . ALA A 1 400 ? 2.083 34.538 2.355 1.00 92.50 400 ALA A O 1
ATOM 3148 N N . ILE A 1 401 ? 1.013 33.144 3.752 1.00 94.69 401 ILE A N 1
ATOM 3149 C CA . ILE A 1 401 ? 2.144 32.231 3.978 1.00 94.69 401 ILE A CA 1
ATOM 3150 C C . ILE A 1 401 ? 1.859 30.827 3.442 1.00 94.69 401 ILE A C 1
ATOM 3152 O O . ILE A 1 401 ? 2.601 29.908 3.757 1.00 94.69 401 ILE A O 1
ATOM 3156 N N . GLY A 1 402 ? 0.798 30.658 2.646 1.00 92.44 402 GLY A N 1
ATOM 3157 C CA . GLY A 1 402 ? 0.313 29.360 2.171 1.00 92.44 402 GLY A CA 1
ATOM 3158 C C . GLY A 1 402 ? -0.761 28.750 3.075 1.00 92.44 402 GLY A C 1
ATOM 3159 O O . GLY A 1 402 ? -1.382 29.442 3.884 1.00 92.44 402 GLY A O 1
ATOM 3160 N N . THR A 1 403 ? -1.012 27.457 2.895 1.00 94.06 403 THR A N 1
ATOM 3161 C CA . THR A 1 403 ? -1.922 26.669 3.734 1.00 94.06 403 THR A CA 1
ATOM 3162 C C . THR A 1 403 ? -1.124 26.012 4.848 1.00 94.06 403 THR A C 1
ATOM 3164 O O . THR A 1 403 ? -0.080 25.419 4.585 1.00 94.06 403 THR A O 1
ATOM 3167 N N . VAL A 1 404 ? -1.634 26.082 6.074 1.00 96.31 404 VAL A N 1
ATOM 3168 C CA . VAL A 1 404 ? -1.045 25.391 7.226 1.00 96.31 404 VAL A CA 1
ATOM 3169 C C . VAL A 1 404 ? -1.864 24.148 7.522 1.00 96.31 404 VAL A C 1
ATOM 3171 O O . VAL A 1 404 ? -3.081 24.238 7.678 1.00 96.31 404 VAL A O 1
ATOM 3174 N N . ASN A 1 405 ? -1.198 22.998 7.576 1.00 95.25 405 ASN A N 1
ATOM 3175 C CA . ASN A 1 405 ? -1.804 21.737 7.984 1.00 95.25 405 ASN A CA 1
ATOM 3176 C C . ASN A 1 405 ? -1.569 21.529 9.482 1.00 95.25 405 ASN A C 1
ATOM 3178 O O . ASN A 1 405 ? -0.507 21.866 9.997 1.00 95.25 405 ASN A O 1
ATOM 3182 N N . PHE A 1 406 ? -2.572 20.986 10.160 1.00 95.88 406 PHE A N 1
ATOM 3183 C CA . PHE A 1 406 ? -2.545 20.646 11.574 1.00 95.88 406 PHE A CA 1
ATOM 3184 C C . PHE A 1 406 ? -2.790 19.150 11.716 1.00 95.88 406 PHE A C 1
ATOM 3186 O O . PHE A 1 406 ? -3.749 18.628 11.140 1.00 95.88 406 PHE A O 1
ATOM 3193 N N . THR A 1 407 ? -1.974 18.489 12.531 1.00 91.62 407 THR A N 1
ATOM 3194 C CA . THR A 1 407 ? -2.209 17.118 12.991 1.00 91.62 407 THR A CA 1
ATOM 3195 C C . THR A 1 407 ? -2.521 17.106 14.486 1.00 91.62 407 THR A C 1
ATOM 3197 O O . THR A 1 407 ? -2.564 18.157 15.134 1.00 91.62 407 THR A O 1
ATOM 3200 N N . THR A 1 408 ? -2.813 15.926 15.037 1.00 85.50 408 THR A N 1
ATOM 3201 C CA . THR A 1 408 ? -3.055 15.758 16.480 1.00 85.50 408 THR A CA 1
ATOM 3202 C C . THR A 1 408 ? -1.780 15.857 17.317 1.00 85.50 408 THR A C 1
ATOM 3204 O O . THR A 1 408 ? -1.844 16.084 18.529 1.00 85.50 408 THR A O 1
ATOM 3207 N N . GLU A 1 409 ? -0.626 15.734 16.664 1.00 85.12 409 GLU A N 1
ATOM 3208 C CA . GLU A 1 409 ? 0.697 15.917 17.244 1.00 85.12 409 GLU A CA 1
ATOM 3209 C C . GLU A 1 409 ? 1.247 17.307 16.913 1.00 85.12 409 GLU A C 1
ATOM 3211 O O . GLU A 1 409 ? 0.765 17.996 16.016 1.00 85.12 409 GLU A O 1
ATOM 3216 N N . TRP A 1 410 ? 2.252 17.747 17.671 1.00 89.94 410 TRP A N 1
ATOM 3217 C CA . TRP A 1 410 ? 2.957 18.985 17.349 1.00 89.94 410 TRP A CA 1
ATOM 3218 C C . TRP A 1 410 ? 3.861 18.787 16.140 1.00 89.94 410 TRP A C 1
ATOM 3220 O O . TRP A 1 410 ? 4.755 17.943 16.159 1.00 89.94 410 TRP A O 1
ATOM 3230 N N . GLU A 1 411 ? 3.680 19.631 15.134 1.00 91.06 411 GLU A N 1
ATOM 3231 C CA . GLU A 1 411 ? 4.522 19.673 13.946 1.00 91.06 411 GLU A CA 1
ATOM 3232 C C . GLU A 1 411 ? 5.135 21.052 13.760 1.00 91.06 411 GLU A C 1
ATOM 3234 O O . GLU A 1 411 ? 4.541 22.075 14.106 1.00 91.06 411 GLU A O 1
ATOM 3239 N N . THR A 1 412 ? 6.332 21.090 13.178 1.00 94.50 412 THR A N 1
ATOM 3240 C CA . THR A 1 412 ? 6.972 22.348 12.803 1.00 94.50 412 THR A CA 1
ATOM 3241 C C . THR A 1 412 ? 6.526 22.762 11.406 1.00 94.50 412 THR A C 1
ATOM 3243 O O . THR A 1 412 ? 6.888 22.143 10.406 1.00 94.50 412 THR A O 1
ATOM 3246 N N . TYR A 1 413 ? 5.797 23.869 11.324 1.00 94.31 413 TYR A N 1
ATOM 3247 C CA . TYR A 1 413 ? 5.519 24.554 10.073 1.00 94.31 413 TYR A CA 1
ATOM 3248 C C . TYR A 1 413 ? 6.640 25.541 9.757 1.00 94.31 413 TYR A C 1
ATOM 3250 O O . TYR A 1 413 ? 6.927 26.427 10.563 1.00 94.31 413 TYR A O 1
ATOM 3258 N N . THR A 1 414 ? 7.235 25.437 8.565 1.00 94.88 414 THR A N 1
ATOM 3259 C CA . THR A 1 414 ? 8.178 26.439 8.054 1.00 94.88 414 THR A CA 1
ATOM 3260 C C . THR A 1 414 ? 7.816 26.855 6.637 1.00 94.88 414 THR A C 1
ATOM 3262 O O . THR A 1 414 ? 7.451 26.029 5.803 1.00 94.88 414 THR A O 1
ATOM 3265 N N . ALA A 1 415 ? 7.926 28.149 6.354 1.00 95.69 415 ALA A N 1
ATOM 3266 C CA . ALA A 1 415 ? 7.787 28.675 5.004 1.00 95.69 415 ALA A CA 1
ATOM 3267 C C . ALA A 1 415 ? 8.627 29.943 4.838 1.00 95.69 415 ALA A C 1
ATOM 3269 O O . ALA A 1 415 ? 8.982 30.619 5.803 1.00 95.69 415 ALA A O 1
ATOM 3270 N N . SER A 1 416 ? 8.948 30.281 3.595 1.00 96.81 416 SER A N 1
ATOM 3271 C CA . SER A 1 416 ? 9.604 31.543 3.269 1.00 96.81 416 SER A CA 1
ATOM 3272 C C . SER A 1 416 ? 9.161 32.030 1.900 1.00 96.81 416 SER A C 1
ATOM 3274 O O . SER A 1 416 ? 8.717 31.246 1.059 1.00 96.81 416 SER A O 1
ATOM 3276 N N . GLY A 1 417 ? 9.282 33.331 1.667 1.00 95.88 417 GLY A N 1
ATOM 3277 C CA . GLY A 1 417 ? 8.864 33.917 0.408 1.00 95.88 417 GLY A CA 1
ATOM 3278 C C . GLY A 1 417 ? 9.193 35.393 0.283 1.00 95.88 417 GLY A C 1
ATOM 3279 O O . GLY A 1 417 ? 10.055 35.944 0.976 1.00 95.88 417 GLY A O 1
ATOM 3280 N N . LYS A 1 418 ? 8.509 36.031 -0.664 1.00 96.81 418 LYS A N 1
ATOM 3281 C CA . LYS A 1 418 ? 8.592 37.464 -0.931 1.00 96.81 418 LYS A CA 1
ATOM 3282 C C . LYS A 1 418 ? 7.234 38.106 -0.701 1.00 96.81 418 LYS A C 1
ATOM 3284 O O . LYS A 1 418 ? 6.211 37.506 -1.008 1.00 96.81 418 LYS A O 1
ATOM 3289 N N . VAL A 1 419 ? 7.232 39.318 -0.158 1.00 95.88 419 VAL A N 1
ATOM 3290 C CA . VAL A 1 419 ? 6.021 40.134 -0.052 1.00 95.88 419 VAL A CA 1
ATOM 3291 C C . VAL A 1 419 ? 5.639 40.597 -1.454 1.00 95.88 419 VAL A C 1
ATOM 3293 O O . VAL A 1 419 ? 6.390 41.332 -2.100 1.00 95.88 419 VAL A O 1
ATOM 3296 N N . GLU A 1 420 ? 4.474 40.173 -1.925 1.00 94.69 420 GLU A N 1
ATOM 3297 C CA . GLU A 1 420 ? 3.935 40.593 -3.216 1.00 94.69 420 GLU A CA 1
ATOM 3298 C C . GLU A 1 420 ? 3.294 41.986 -3.143 1.00 94.69 420 GLU A C 1
ATOM 3300 O O . GLU A 1 420 ? 2.933 42.473 -2.069 1.00 94.69 420 GLU A O 1
ATOM 3305 N N . ALA A 1 421 ? 3.070 42.616 -4.300 1.00 95.19 421 ALA A N 1
ATOM 3306 C CA . ALA A 1 421 ? 2.399 43.915 -4.387 1.00 95.19 421 ALA A CA 1
ATOM 3307 C C . ALA A 1 421 ? 1.032 43.930 -3.673 1.00 95.19 421 ALA A C 1
ATOM 3309 O O . ALA A 1 421 ? 0.651 44.934 -3.073 1.00 95.19 421 ALA A O 1
ATOM 3310 N N . ALA A 1 422 ? 0.306 42.806 -3.704 1.00 93.38 422 ALA A N 1
ATOM 3311 C CA . ALA A 1 422 ? -1.003 42.659 -3.069 1.00 93.38 422 ALA A CA 1
ATOM 3312 C C . ALA A 1 422 ? -0.942 42.557 -1.531 1.00 93.38 422 ALA A C 1
ATOM 3314 O O . ALA A 1 422 ? -1.930 42.846 -0.863 1.00 93.38 422 ALA A O 1
ATOM 3315 N N . MET A 1 423 ? 0.211 42.180 -0.973 1.00 94.62 423 MET A N 1
ATOM 3316 C CA . MET A 1 423 ? 0.457 42.080 0.472 1.00 94.62 423 MET A CA 1
ATOM 3317 C C . MET A 1 423 ? 1.020 43.379 1.062 1.00 94.62 423 MET A C 1
ATOM 3319 O O . MET A 1 423 ? 1.157 43.506 2.279 1.00 94.62 423 MET A O 1
ATOM 3323 N N . ASN A 1 424 ? 1.384 44.337 0.206 1.00 94.56 424 ASN A N 1
ATOM 3324 C CA . ASN A 1 424 ? 2.000 45.592 0.608 1.00 94.56 424 ASN A CA 1
ATOM 3325 C C . ASN A 1 424 ? 1.139 46.311 1.655 1.00 94.56 424 ASN A C 1
ATOM 3327 O O . ASN A 1 424 ? -0.081 46.377 1.515 1.00 94.56 424 ASN A O 1
ATOM 3331 N N . THR A 1 425 ? 1.780 46.890 2.672 1.00 95.25 425 THR A N 1
ATOM 3332 C CA . THR A 1 425 ? 1.166 47.506 3.867 1.00 95.25 425 THR A CA 1
ATOM 3333 C C . THR A 1 425 ? 0.548 46.547 4.884 1.00 95.25 425 THR A C 1
ATOM 3335 O O . THR A 1 425 ? 0.144 47.011 5.946 1.00 95.25 425 THR A O 1
ATOM 3338 N N . GLY A 1 426 ? 0.511 45.240 4.610 1.00 96.69 426 GLY A N 1
ATOM 3339 C CA . GLY A 1 426 ? 0.031 44.249 5.568 1.00 96.69 426 GLY A CA 1
ATOM 3340 C C . GLY A 1 426 ? 0.886 44.195 6.832 1.00 96.69 426 GLY A C 1
ATOM 3341 O O . GLY A 1 426 ? 2.110 44.208 6.760 1.00 96.69 426 GLY A O 1
ATOM 3342 N N . ASP A 1 427 ? 0.252 44.122 7.992 1.00 96.69 427 ASP A N 1
ATOM 3343 C CA . ASP A 1 427 ? 0.895 44.038 9.310 1.00 96.69 427 ASP A CA 1
ATOM 3344 C C . ASP A 1 427 ? 0.294 42.914 10.178 1.00 96.69 427 ASP A C 1
ATOM 3346 O O . ASP A 1 427 ? 0.580 42.813 11.372 1.00 96.69 427 ASP A O 1
ATOM 3350 N N . ALA A 1 428 ? -0.539 42.056 9.577 1.00 97.06 428 ALA A N 1
ATOM 3351 C CA . ALA A 1 428 ? -1.080 40.868 10.213 1.00 97.06 428 ALA A CA 1
ATOM 3352 C C . ALA A 1 428 ? -1.208 39.686 9.240 1.00 97.06 428 ALA A C 1
ATOM 3354 O O . ALA A 1 428 ? -1.575 39.852 8.072 1.00 97.06 428 ALA A O 1
ATOM 3355 N N . ILE A 1 429 ? -0.968 38.479 9.755 1.00 97.44 429 ILE A N 1
ATOM 3356 C CA . ILE A 1 429 ? -1.207 37.206 9.064 1.00 97.44 429 ILE A CA 1
ATOM 3357 C C . ILE A 1 429 ? -2.350 36.487 9.761 1.00 97.44 429 ILE A C 1
ATOM 3359 O O . ILE A 1 429 ? -2.211 36.135 10.927 1.00 97.44 429 ILE A O 1
ATOM 3363 N N . ALA A 1 430 ? -3.461 36.284 9.056 1.00 96.88 430 ALA A N 1
ATOM 3364 C CA . ALA A 1 430 ? -4.627 35.570 9.557 1.00 96.88 430 ALA A CA 1
ATOM 3365 C C . ALA A 1 430 ? -4.577 34.084 9.195 1.00 96.88 430 ALA A C 1
ATOM 3367 O O . ALA A 1 430 ? -4.192 33.743 8.078 1.00 96.88 430 ALA A O 1
ATOM 3368 N N . PHE A 1 431 ? -5.062 33.236 10.095 1.00 97.12 431 PHE A N 1
ATOM 3369 C CA . PHE A 1 431 ? -5.343 31.817 9.891 1.00 97.12 431 PHE A CA 1
ATOM 3370 C C . PHE A 1 431 ? -6.855 31.615 9.938 1.00 97.12 431 PHE A C 1
ATOM 3372 O O . PHE A 1 431 ? -7.491 31.995 10.921 1.00 97.12 431 PHE A O 1
ATOM 3379 N N . ASN A 1 432 ? -7.433 31.029 8.892 1.00 94.75 432 ASN A N 1
ATOM 3380 C CA . ASN A 1 432 ? -8.868 30.760 8.802 1.00 94.75 432 ASN A CA 1
ATOM 3381 C C . ASN A 1 432 ? -9.204 29.424 9.469 1.00 94.75 432 ASN A C 1
ATOM 3383 O O . ASN A 1 432 ? -9.230 28.377 8.831 1.00 94.75 432 ASN A O 1
ATOM 3387 N N . LEU A 1 433 ? -9.440 29.451 10.777 1.00 94.31 433 LEU A N 1
ATOM 3388 C CA . LEU A 1 433 ? -9.580 28.235 11.586 1.00 94.31 433 LEU A CA 1
ATOM 3389 C C . LEU A 1 433 ? -10.957 27.572 11.470 1.00 94.31 433 LEU A C 1
ATOM 3391 O O . LEU A 1 433 ? -11.141 26.458 11.941 1.00 94.31 433 LEU A O 1
ATOM 3395 N N . ASN A 1 434 ? -11.911 28.228 10.812 1.00 90.31 434 ASN A N 1
ATOM 3396 C CA . ASN A 1 434 ? -13.207 27.650 10.465 1.00 90.31 434 ASN A CA 1
ATOM 3397 C C . ASN A 1 434 ? -13.241 27.093 9.024 1.00 90.31 434 ASN A C 1
ATOM 3399 O O . ASN A 1 434 ? -14.324 26.775 8.537 1.00 90.31 434 ASN A O 1
ATOM 3403 N N . ASP A 1 435 ? -12.091 26.974 8.334 1.00 88.12 435 ASP A N 1
ATOM 3404 C CA . ASP A 1 435 ? -11.973 26.208 7.072 1.00 88.12 435 ASP A CA 1
ATOM 3405 C C . ASP A 1 435 ? -12.317 24.718 7.286 1.00 88.12 435 ASP A C 1
ATOM 3407 O O . ASP A 1 435 ? -12.802 24.036 6.378 1.00 88.12 435 ASP A O 1
ATOM 3411 N N . PHE A 1 436 ? -12.109 24.213 8.504 1.00 88.44 436 PHE A N 1
ATOM 3412 C CA . PHE A 1 436 ? -12.543 22.888 8.922 1.00 88.44 436 PHE A CA 1
ATOM 3413 C C . PHE A 1 436 ? -14.013 22.909 9.369 1.00 88.44 436 PHE A C 1
ATOM 3415 O O . PHE A 1 436 ? -14.434 23.773 10.134 1.00 88.44 436 PHE A O 1
ATOM 3422 N N . GLN A 1 437 ? -14.813 21.949 8.886 1.00 82.94 437 GLN A N 1
ATOM 3423 C CA . GLN A 1 437 ? -16.272 21.965 9.078 1.00 82.94 437 GLN A CA 1
ATOM 3424 C C . GLN A 1 437 ? -16.717 21.717 10.522 1.00 82.94 437 GLN A C 1
ATOM 3426 O O . GLN A 1 437 ? -17.804 22.158 10.897 1.00 82.94 437 GLN A O 1
ATOM 3431 N N . ASN A 1 438 ? -15.911 21.019 11.319 1.00 87.19 438 ASN A N 1
ATOM 3432 C CA . ASN A 1 438 ? -16.285 20.590 12.662 1.00 87.19 438 ASN A CA 1
ATOM 3433 C C . ASN A 1 438 ? -15.561 21.437 13.714 1.00 87.19 438 ASN A C 1
ATOM 3435 O O . ASN A 1 438 ? -14.448 21.899 13.483 1.00 87.19 438 ASN A O 1
ATOM 3439 N N . ALA A 1 439 ? -16.144 21.554 14.905 1.00 88.88 439 ALA A N 1
ATOM 3440 C CA . ALA A 1 439 ? -15.514 22.193 16.051 1.00 88.88 439 ALA A CA 1
ATOM 3441 C C . ALA A 1 439 ? -14.149 21.560 16.359 1.00 88.88 439 ALA A C 1
ATOM 3443 O O . ALA A 1 439 ? -14.008 20.324 16.375 1.00 88.88 439 ALA A O 1
ATOM 3444 N N . ASN A 1 440 ? -13.162 22.413 16.622 1.00 93.06 440 ASN A N 1
ATOM 3445 C CA . ASN A 1 440 ? -11.768 22.031 16.812 1.00 93.06 440 ASN A CA 1
ATOM 3446 C C . ASN A 1 440 ? -11.017 23.046 17.687 1.00 93.06 440 ASN A C 1
ATOM 3448 O O . ASN A 1 440 ? -11.396 24.219 17.741 1.00 93.06 440 ASN A O 1
ATOM 3452 N N . LYS A 1 441 ? -9.932 22.615 18.331 1.00 94.75 441 LYS A N 1
ATOM 3453 C CA . LYS A 1 441 ? -9.004 23.493 19.053 1.00 94.75 441 LYS A CA 1
ATOM 3454 C C . LYS A 1 441 ? -7.672 23.514 18.332 1.00 94.75 441 LYS A C 1
ATOM 3456 O O . LYS A 1 441 ? -7.141 22.456 18.018 1.00 94.75 441 LYS A O 1
ATOM 3461 N N . TYR A 1 442 ? -7.145 24.705 18.090 1.00 96.81 442 TYR A N 1
ATOM 3462 C CA . TYR A 1 442 ? -5.881 24.930 17.399 1.00 96.81 442 TYR A CA 1
ATOM 3463 C C . TYR A 1 442 ? -4.868 25.507 18.368 1.00 96.81 442 TYR A C 1
ATOM 3465 O O . TYR A 1 442 ? -5.203 26.410 19.139 1.00 96.81 442 TYR A O 1
ATOM 3473 N N . TYR A 1 443 ? -3.639 25.010 18.300 1.00 97.25 443 TYR A N 1
ATOM 3474 C CA . TYR A 1 443 ? -2.565 25.420 19.188 1.00 97.25 443 TYR A CA 1
ATOM 3475 C C . TYR A 1 443 ? -1.356 25.887 18.390 1.00 97.25 443 TYR A C 1
ATOM 3477 O O . TYR A 1 443 ? -1.014 25.290 17.366 1.00 97.25 443 TYR A O 1
ATOM 3485 N N . PHE A 1 444 ? -0.716 26.945 18.882 1.00 97.50 444 PHE A N 1
ATOM 3486 C CA . PHE A 1 444 ? 0.449 27.568 18.262 1.00 97.50 444 PHE A CA 1
ATOM 3487 C C . PHE A 1 444 ? 1.502 27.859 19.323 1.00 97.50 444 PHE A C 1
ATOM 3489 O O . PHE A 1 444 ? 1.180 28.370 20.397 1.00 97.50 444 PHE A O 1
ATOM 3496 N N . ASP A 1 445 ? 2.754 27.550 19.015 1.00 95.81 445 ASP A N 1
ATOM 3497 C CA . ASP A 1 445 ? 3.886 27.782 19.905 1.00 95.81 445 ASP A CA 1
ATOM 3498 C C . ASP A 1 445 ? 5.182 27.962 19.096 1.00 95.81 445 ASP A C 1
ATOM 3500 O O . ASP A 1 445 ? 5.201 27.731 17.886 1.00 95.81 445 ASP A O 1
ATOM 3504 N N . ASN A 1 446 ? 6.264 28.410 19.736 1.00 95.25 446 ASN A N 1
ATOM 3505 C CA . ASN A 1 446 ? 7.573 28.648 19.114 1.00 95.25 446 ASN A CA 1
ATOM 3506 C C . ASN A 1 446 ? 7.492 29.442 17.795 1.00 95.25 446 ASN A C 1
ATOM 3508 O O . ASN A 1 446 ? 8.167 29.144 16.807 1.00 95.25 446 ASN A O 1
ATOM 3512 N N . ILE A 1 447 ? 6.640 30.465 17.793 1.00 97.38 447 ILE A N 1
ATOM 3513 C CA . ILE A 1 447 ? 6.302 31.287 16.639 1.00 97.38 447 ILE A CA 1
ATOM 3514 C C . ILE A 1 447 ? 7.432 32.282 16.360 1.00 97.38 447 ILE A C 1
ATOM 3516 O O . ILE A 1 447 ? 7.774 33.121 17.188 1.00 97.38 447 ILE A O 1
ATOM 3520 N N . SER A 1 448 ? 7.964 32.232 15.149 1.00 96.81 448 SER A N 1
ATOM 3521 C CA . SER A 1 448 ? 8.936 33.164 14.593 1.00 96.81 448 SER A CA 1
ATOM 3522 C C . SER A 1 448 ? 8.411 33.643 13.248 1.00 96.81 448 SER A C 1
ATOM 3524 O O . SER A 1 448 ? 8.091 32.837 12.372 1.00 96.81 448 SER A O 1
ATOM 3526 N N . PHE A 1 449 ? 8.315 34.957 13.078 1.00 97.12 449 PHE A N 1
ATOM 3527 C CA . PHE A 1 449 ? 8.031 35.576 11.792 1.00 97.12 449 PHE A CA 1
ATOM 3528 C C . PHE A 1 449 ? 9.041 36.690 11.562 1.00 97.12 449 PHE A C 1
ATOM 3530 O O . PHE A 1 449 ? 9.122 37.654 12.324 1.00 97.12 449 PHE A O 1
ATOM 3537 N N . LYS A 1 450 ? 9.829 36.561 10.496 1.00 97.56 450 LYS A N 1
ATOM 3538 C CA . LYS A 1 450 ? 10.905 37.493 10.176 1.00 97.56 450 LYS A CA 1
ATOM 3539 C C . LYS A 1 450 ? 10.625 38.221 8.881 1.00 97.56 450 LYS A C 1
ATOM 3541 O O . LYS A 1 450 ? 10.281 37.596 7.885 1.00 97.56 450 LYS A O 1
ATOM 3546 N N . LEU A 1 451 ? 10.886 39.524 8.871 1.00 96.56 451 LEU A N 1
ATOM 3547 C CA . LEU A 1 451 ? 10.941 40.345 7.665 1.00 96.56 451 LEU A CA 1
ATOM 3548 C C . LEU A 1 451 ? 12.384 40.783 7.426 1.00 96.56 451 LEU A C 1
ATOM 3550 O O . LEU A 1 451 ? 13.027 41.357 8.301 1.00 96.56 451 LEU A O 1
ATOM 3554 N N . ASN A 1 452 ? 12.920 40.482 6.244 1.00 96.00 452 ASN A N 1
ATOM 3555 C CA . ASN A 1 452 ? 14.319 40.719 5.875 1.00 96.00 452 ASN A CA 1
ATOM 3556 C C . ASN A 1 452 ? 15.321 40.177 6.919 1.00 96.00 452 ASN A C 1
ATOM 3558 O O . ASN A 1 452 ? 16.345 40.802 7.196 1.00 96.00 452 ASN A O 1
ATOM 3562 N N . GLY A 1 453 ? 15.004 39.024 7.519 1.00 94.12 453 GLY A N 1
ATOM 3563 C CA . GLY A 1 453 ? 15.804 38.378 8.565 1.00 94.12 453 GLY A CA 1
ATOM 3564 C C . GLY A 1 453 ? 15.638 38.965 9.975 1.00 94.12 453 GLY A C 1
ATOM 3565 O O . GLY A 1 453 ? 16.292 38.488 10.902 1.00 94.12 453 GLY A O 1
ATOM 3566 N N . VAL A 1 454 ? 14.779 39.972 10.163 1.00 95.88 454 VAL A N 1
ATOM 3567 C CA . VAL A 1 454 ? 14.494 40.597 11.464 1.00 95.88 454 VAL A CA 1
ATOM 3568 C C . VAL A 1 454 ? 13.206 40.026 12.044 1.00 95.88 454 VAL A C 1
ATOM 3570 O O . VAL A 1 454 ? 12.166 40.110 11.402 1.00 95.88 454 VAL A O 1
ATOM 3573 N N . GLU A 1 455 ? 13.281 39.472 13.253 1.00 96.31 455 GLU A N 1
ATOM 3574 C CA . GLU A 1 455 ? 12.127 38.970 14.012 1.00 96.31 455 GLU A CA 1
ATOM 3575 C C . GLU A 1 455 ? 11.145 40.099 14.345 1.00 96.31 455 GLU A C 1
ATOM 3577 O O . GLU A 1 455 ? 11.561 41.138 14.866 1.00 96.31 455 GLU A O 1
ATOM 3582 N N . VAL A 1 456 ? 9.856 39.891 14.055 1.00 95.38 456 VAL A N 1
ATOM 3583 C CA . VAL A 1 456 ? 8.793 40.877 14.327 1.00 95.38 456 VAL A CA 1
ATOM 3584 C C . VAL A 1 456 ? 7.727 40.379 15.307 1.00 95.38 456 VAL A C 1
ATOM 3586 O O . VAL A 1 456 ? 6.844 41.150 15.684 1.00 95.38 456 VAL A O 1
ATOM 3589 N N . ILE A 1 457 ? 7.816 39.123 15.754 1.00 94.44 457 ILE A N 1
ATOM 3590 C CA . ILE A 1 457 ? 6.941 38.557 16.785 1.00 94.44 457 ILE A CA 1
ATOM 3591 C C . ILE A 1 457 ? 7.673 38.569 18.125 1.00 94.44 457 ILE A C 1
ATOM 3593 O O . ILE A 1 457 ? 8.745 37.984 18.275 1.00 94.44 457 ILE A O 1
ATOM 3597 N N . ALA A 1 458 ? 7.091 39.236 19.120 1.00 88.81 458 ALA A N 1
ATOM 3598 C CA . ALA A 1 458 ? 7.509 39.101 20.506 1.00 88.81 458 ALA A CA 1
ATOM 3599 C C . ALA A 1 458 ? 6.733 37.961 21.182 1.00 88.81 458 ALA A C 1
ATOM 3601 O O . ALA A 1 458 ? 5.610 37.645 20.796 1.00 88.81 458 ALA A O 1
ATOM 3602 N N . ASN A 1 459 ? 7.342 37.363 22.212 1.00 89.75 459 ASN A N 1
ATOM 3603 C CA . ASN A 1 459 ? 6.778 36.237 22.968 1.00 89.75 459 ASN A CA 1
ATOM 3604 C C . ASN A 1 459 ? 6.421 35.012 22.100 1.00 89.75 459 ASN A C 1
ATOM 3606 O O . ASN A 1 459 ? 5.439 34.324 22.353 1.00 89.75 459 ASN A O 1
ATOM 3610 N N . GLY A 1 460 ? 7.221 34.737 21.065 1.00 88.75 460 GLY A N 1
ATOM 3611 C CA . GLY A 1 460 ? 7.005 33.618 20.143 1.00 88.75 460 GLY A CA 1
ATOM 3612 C C . GLY A 1 460 ? 6.941 32.237 20.803 1.00 88.75 460 GLY A C 1
ATOM 3613 O O . GLY A 1 460 ? 6.175 31.384 20.376 1.00 88.75 460 GLY A O 1
ATOM 3614 N N . ASN A 1 461 ? 7.709 32.037 21.872 1.00 88.50 461 ASN A N 1
ATOM 3615 C CA . ASN A 1 461 ? 7.734 30.829 22.707 1.00 88.50 461 ASN A CA 1
ATOM 3616 C C . ASN A 1 461 ? 6.586 30.752 23.729 1.00 88.50 461 ASN A C 1
ATOM 3618 O O . ASN A 1 461 ? 6.584 29.860 24.564 1.00 88.50 461 ASN A O 1
ATOM 3622 N N . CYS A 1 462 ? 5.682 31.735 23.748 1.00 90.12 462 CYS A N 1
ATOM 3623 C CA . CYS A 1 462 ? 4.514 31.805 24.629 1.00 90.12 462 CYS A CA 1
ATOM 3624 C C . CYS A 1 462 ? 4.791 31.771 26.149 1.00 90.12 462 CYS A C 1
ATOM 3626 O O . CYS A 1 462 ? 3.841 31.801 26.925 1.00 90.12 462 CYS A O 1
ATOM 3628 N N . ASP A 1 463 ? 6.051 31.772 26.594 1.00 87.75 463 ASP A N 1
ATOM 3629 C CA . ASP A 1 463 ? 6.444 31.588 28.000 1.00 87.75 463 ASP A CA 1
ATOM 3630 C C . ASP A 1 463 ? 5.970 32.715 28.941 1.00 87.75 463 ASP A C 1
ATOM 3632 O O . ASP A 1 463 ? 5.876 32.505 30.153 1.00 87.75 463 ASP A O 1
ATOM 3636 N N . ASP A 1 464 ? 5.672 33.913 28.420 1.00 86.00 464 ASP A N 1
ATOM 3637 C CA . ASP A 1 464 ? 4.977 34.958 29.180 1.00 86.00 464 ASP A CA 1
ATOM 3638 C C . ASP A 1 464 ? 3.459 34.870 28.939 1.00 86.00 464 ASP A C 1
ATOM 3640 O O . ASP A 1 464 ? 2.981 35.310 27.887 1.00 86.00 464 ASP A O 1
ATOM 3644 N N . PRO A 1 465 ? 2.660 34.395 29.914 1.00 78.56 465 PRO A N 1
ATOM 3645 C CA . PRO A 1 465 ? 1.209 34.283 29.760 1.00 78.56 465 PRO A CA 1
ATOM 3646 C C . PRO A 1 465 ? 0.504 35.642 29.610 1.00 78.56 465 PRO A C 1
ATOM 3648 O O . PRO A 1 465 ? -0.665 35.692 29.232 1.00 78.56 465 PRO A O 1
ATOM 3651 N N . ASN A 1 466 ? 1.191 36.759 29.885 1.00 81.25 466 ASN A N 1
ATOM 3652 C CA . ASN A 1 466 ? 0.669 38.110 29.666 1.00 81.25 466 ASN A CA 1
ATOM 3653 C C . ASN A 1 466 ? 1.146 38.727 28.335 1.00 81.25 466 ASN A C 1
ATOM 3655 O O . ASN A 1 466 ? 0.674 39.801 27.954 1.00 81.25 466 ASN A O 1
ATOM 3659 N N . GLY A 1 467 ? 2.066 38.073 27.620 1.00 83.12 467 GLY A N 1
ATOM 3660 C CA . GLY A 1 467 ? 2.690 38.558 26.389 1.00 83.12 467 GLY A CA 1
ATOM 3661 C C . GLY A 1 467 ? 1.858 38.288 25.132 1.00 83.12 467 GLY A C 1
ATOM 3662 O O . GLY A 1 467 ? 2.318 37.615 24.218 1.00 83.12 467 GLY A O 1
ATOM 3663 N N . THR A 1 468 ? 0.632 38.805 25.055 1.00 85.06 468 THR A N 1
ATOM 3664 C CA . THR A 1 468 ? -0.309 38.515 23.948 1.00 85.06 468 THR A CA 1
ATOM 3665 C C . THR A 1 468 ? -0.348 39.587 22.857 1.00 85.06 468 THR A C 1
ATOM 3667 O O . THR A 1 468 ? -1.172 39.525 21.951 1.00 85.06 468 THR A O 1
ATOM 3670 N N . ALA A 1 469 ? 0.536 40.587 22.913 1.00 87.94 469 ALA A N 1
ATOM 3671 C CA . ALA A 1 469 ? 0.477 41.761 22.037 1.00 87.94 469 ALA A CA 1
ATOM 3672 C C . ALA A 1 469 ? 0.530 41.424 20.533 1.00 87.94 469 ALA A C 1
ATOM 3674 O O . ALA A 1 469 ? -0.105 42.113 19.735 1.00 87.94 469 ALA A O 1
ATOM 3675 N N . ASN A 1 470 ? 1.250 40.360 20.157 1.00 94.62 470 ASN A N 1
ATOM 3676 C CA . ASN A 1 470 ? 1.352 39.891 18.775 1.00 94.62 470 ASN A CA 1
ATOM 3677 C C . ASN A 1 470 ? 0.307 38.824 18.401 1.00 94.62 470 ASN A C 1
ATOM 3679 O O . ASN A 1 470 ? 0.279 38.393 17.251 1.00 94.62 470 ASN A O 1
ATOM 3683 N N . PHE A 1 471 ? -0.546 38.396 19.335 1.00 95.75 471 PHE A N 1
ATOM 3684 C CA . PHE A 1 471 ? -1.462 37.267 19.168 1.00 95.75 471 PHE A CA 1
ATOM 3685 C C . PHE A 1 471 ? -2.906 37.721 19.364 1.00 95.75 471 PHE A C 1
ATOM 3687 O O . PHE A 1 471 ? -3.344 38.018 20.477 1.00 95.75 471 PHE A O 1
ATOM 3694 N N . VAL A 1 472 ? -3.671 37.757 18.277 1.00 95.44 472 VAL A N 1
ATOM 3695 C CA . VAL A 1 472 ? -5.081 38.169 18.295 1.00 95.44 472 VAL A CA 1
ATOM 3696 C C . VAL A 1 472 ? -5.931 37.012 17.794 1.00 95.44 472 VAL A C 1
ATOM 3698 O O . VAL A 1 472 ? -5.557 36.349 16.839 1.00 95.44 472 VAL A O 1
ATOM 3701 N N . ALA A 1 473 ? -7.072 36.751 18.417 1.00 94.06 473 ALA A N 1
ATOM 3702 C CA . ALA A 1 473 ? -8.008 35.717 18.003 1.00 94.06 473 ALA A CA 1
ATOM 3703 C C . ALA A 1 473 ? -9.437 36.260 17.956 1.00 94.06 473 ALA A C 1
ATOM 3705 O O . ALA A 1 473 ? -9.811 37.172 18.692 1.00 94.06 473 ALA A O 1
ATOM 3706 N N . LYS A 1 474 ? -10.247 35.685 17.078 1.00 92.38 474 LYS A N 1
ATOM 3707 C CA . LYS A 1 474 ? -11.693 35.874 16.989 1.00 92.38 474 LYS A CA 1
ATOM 3708 C C . LYS A 1 474 ? -12.286 34.477 17.043 1.00 92.38 474 LYS A C 1
ATOM 3710 O O . LYS A 1 474 ? -11.986 33.688 16.158 1.00 92.38 474 LYS A O 1
ATOM 3715 N N . GLU A 1 475 ? -13.100 34.192 18.052 1.00 88.06 475 GLU A N 1
ATOM 3716 C CA . GLU A 1 475 ? -13.774 32.901 18.243 1.00 88.06 475 GLU A CA 1
ATOM 3717 C C . GLU A 1 475 ? -15.291 33.111 18.120 1.00 88.06 475 GLU A C 1
ATOM 3719 O O . GLU A 1 475 ? -15.869 33.939 18.827 1.00 88.06 475 GLU A O 1
ATOM 3724 N N . TYR A 1 476 ? -15.961 32.400 17.212 1.00 79.00 476 TYR A N 1
ATOM 3725 C CA . TYR A 1 476 ? -17.420 32.490 17.068 1.00 79.00 476 TYR A CA 1
ATOM 3726 C C . TYR A 1 476 ? -18.141 31.885 18.296 1.00 79.00 476 TYR A C 1
ATOM 3728 O O . TYR A 1 476 ? -17.724 30.825 18.765 1.00 79.00 476 TYR A O 1
ATOM 3736 N N . PRO A 1 477 ? -19.236 32.488 18.823 1.00 66.12 477 PRO A N 1
ATOM 3737 C CA . PRO A 1 477 ? -20.009 33.628 18.302 1.00 66.12 477 PRO A CA 1
ATOM 3738 C C . PRO A 1 477 ? -19.554 35.022 18.781 1.00 66.12 477 PRO A C 1
ATOM 3740 O O . PRO A 1 477 ? -20.294 35.995 18.610 1.00 66.12 477 PRO A O 1
ATOM 3743 N N . ALA A 1 478 ? -18.380 35.165 19.403 1.00 68.62 478 ALA A N 1
ATOM 3744 C CA . ALA A 1 478 ? -17.924 36.455 19.914 1.00 68.62 478 ALA A CA 1
ATOM 3745 C C . ALA A 1 478 ? -17.564 37.432 18.773 1.00 68.62 478 ALA A C 1
ATOM 3747 O O . ALA A 1 478 ? -16.858 37.110 17.818 1.00 68.62 478 ALA A O 1
ATOM 3748 N N . GLY A 1 479 ? -18.084 38.660 18.865 1.00 61.38 479 GLY A N 1
ATOM 3749 C CA . GLY A 1 479 ? -17.996 39.679 17.817 1.00 61.38 479 GLY A CA 1
ATOM 3750 C C . GLY A 1 479 ? -16.945 40.754 18.090 1.00 61.38 479 GLY A C 1
ATOM 3751 O O . GLY A 1 479 ? -17.318 41.863 18.450 1.00 61.38 479 GLY A O 1
ATOM 3752 N N . ALA A 1 480 ? -15.662 40.418 17.936 1.00 63.81 480 ALA A N 1
ATOM 3753 C CA . ALA A 1 480 ? -14.511 41.286 17.616 1.00 63.81 480 ALA A CA 1
ATOM 3754 C C . ALA A 1 480 ? -13.215 40.498 17.890 1.00 63.81 480 ALA A C 1
ATOM 3756 O O . ALA A 1 480 ? -13.208 39.634 18.761 1.00 63.81 480 ALA A O 1
ATOM 3757 N N . GLY A 1 481 ? -12.122 40.795 17.177 1.00 76.88 481 GLY A N 1
ATOM 3758 C CA . GLY A 1 481 ? -10.810 40.235 17.518 1.00 76.88 481 GLY A CA 1
ATOM 3759 C C . GLY A 1 481 ? -10.349 40.715 18.901 1.00 76.88 481 GLY A C 1
ATOM 3760 O O . GLY A 1 481 ? -10.383 41.915 19.179 1.00 76.88 481 GLY A O 1
ATOM 3761 N N . SER A 1 482 ? -9.933 39.791 19.761 1.00 85.31 482 SER A N 1
ATOM 3762 C CA . SER A 1 482 ? -9.385 40.030 21.102 1.00 85.31 482 SER A CA 1
ATOM 3763 C C . SER A 1 482 ? -7.992 39.417 21.232 1.00 85.31 482 SER A C 1
ATOM 3765 O O . SER A 1 482 ? -7.575 38.653 20.371 1.00 85.31 482 SER A O 1
ATOM 3767 N N . ALA A 1 483 ? -7.263 39.718 22.309 1.00 89.25 483 ALA A N 1
ATOM 3768 C CA . ALA A 1 483 ? -6.024 38.999 22.606 1.00 89.25 483 ALA A CA 1
ATOM 3769 C C . ALA A 1 483 ? -6.283 37.480 22.628 1.00 89.25 483 ALA A C 1
ATOM 3771 O O . ALA A 1 483 ? -7.275 37.035 23.215 1.00 89.25 483 ALA A O 1
ATOM 3772 N N . ALA A 1 484 ? -5.423 36.708 21.963 1.00 91.19 484 ALA A N 1
ATOM 3773 C CA . ALA A 1 484 ? -5.504 35.253 21.984 1.00 91.19 484 ALA A CA 1
ATOM 3774 C C . ALA A 1 484 ? -5.182 34.723 23.390 1.00 91.19 484 ALA A C 1
ATOM 3776 O O . ALA A 1 484 ? -4.469 35.367 24.166 1.00 91.19 484 ALA A O 1
ATOM 3777 N N . ARG A 1 485 ? -5.722 33.551 23.731 1.00 92.50 485 ARG A N 1
ATOM 3778 C CA . ARG A 1 485 ? -5.478 32.919 25.031 1.00 92.50 485 ARG A CA 1
ATOM 3779 C C . ARG A 1 485 ? -4.147 32.181 24.993 1.00 92.50 485 ARG A C 1
ATOM 3781 O O . ARG A 1 485 ? -3.942 31.367 24.101 1.00 92.50 485 ARG A O 1
ATOM 3788 N N . ILE A 1 486 ? -3.291 32.434 25.980 1.00 93.56 486 ILE A N 1
ATOM 3789 C CA . ILE A 1 486 ? -2.141 31.580 26.290 1.00 93.56 486 ILE A CA 1
ATOM 3790 C C . ILE A 1 486 ? -2.542 30.695 27.470 1.00 93.56 486 ILE A C 1
ATOM 3792 O O . ILE A 1 486 ? -3.020 31.197 28.488 1.00 93.56 486 ILE A O 1
ATOM 3796 N N . ILE A 1 487 ? -2.382 29.389 27.309 1.00 92.25 487 ILE A N 1
ATOM 3797 C CA . ILE A 1 487 ? -2.607 28.372 28.343 1.00 92.25 487 ILE A CA 1
ATOM 3798 C C . ILE A 1 487 ? -1.266 27.753 28.718 1.00 92.25 487 ILE A C 1
ATOM 3800 O O . ILE A 1 487 ? -0.379 27.721 27.877 1.00 92.25 487 ILE A O 1
ATOM 3804 N N . ASP A 1 488 ? -1.112 27.282 29.953 1.00 90.75 488 ASP A N 1
ATOM 3805 C CA . ASP A 1 488 ? 0.084 26.603 30.484 1.00 90.75 488 ASP A CA 1
ATOM 3806 C C . ASP A 1 488 ? 0.005 25.070 30.371 1.00 90.75 488 ASP A C 1
ATOM 3808 O O . ASP A 1 488 ? 1.018 24.369 30.442 1.00 90.75 488 ASP A O 1
ATOM 3812 N N . HIS A 1 489 ? -1.199 24.545 30.157 1.00 88.38 489 HIS A N 1
ATOM 3813 C CA . HIS A 1 489 ? -1.445 23.144 29.869 1.00 88.38 489 HIS A CA 1
ATOM 3814 C C . HIS A 1 489 ? -2.691 22.976 28.995 1.00 88.38 489 HIS A C 1
ATOM 3816 O O . HIS A 1 489 ? -3.567 23.843 28.951 1.00 88.38 489 HIS A O 1
ATOM 3822 N N . TYR A 1 490 ? -2.795 21.837 28.319 1.00 88.50 490 TYR A N 1
ATOM 3823 C CA . TYR A 1 490 ? -4.009 21.431 27.620 1.00 88.50 490 TYR A CA 1
ATOM 3824 C C . TYR A 1 490 ? -4.245 19.935 27.775 1.00 88.50 490 TYR A C 1
ATOM 3826 O O . TYR A 1 490 ? -3.331 19.165 28.062 1.00 88.50 490 TYR A O 1
ATOM 3834 N N . THR A 1 491 ? -5.490 19.518 27.578 1.00 82.50 491 THR A N 1
ATOM 3835 C CA . THR A 1 491 ? -5.863 18.105 27.614 1.00 82.50 491 THR A CA 1
ATOM 3836 C C . THR A 1 491 ? -6.002 17.570 26.203 1.00 82.50 491 THR A C 1
ATOM 3838 O O . THR A 1 491 ? -6.582 18.229 25.344 1.00 82.50 491 THR A O 1
ATOM 3841 N N . ILE A 1 492 ? -5.468 16.375 25.973 1.00 78.38 492 ILE A N 1
ATOM 3842 C CA . ILE A 1 492 ? -5.728 15.597 24.763 1.00 78.38 492 ILE A CA 1
ATOM 3843 C C . ILE A 1 492 ? -6.668 14.462 25.103 1.00 78.38 492 ILE A C 1
ATOM 3845 O O . ILE A 1 492 ? -6.507 13.818 26.141 1.00 78.38 492 ILE A O 1
ATOM 3849 N N . GLU A 1 493 ? -7.628 14.198 24.227 1.00 70.25 493 GLU A N 1
ATOM 3850 C CA . GLU A 1 493 ? -8.331 12.924 24.250 1.00 70.25 493 GLU A CA 1
ATOM 3851 C C . GLU A 1 493 ? -7.352 11.845 23.794 1.00 70.25 493 GLU A C 1
ATOM 3853 O O . GLU A 1 493 ? -6.765 11.923 22.715 1.00 70.25 493 GLU A O 1
ATOM 3858 N N . LEU A 1 494 ? -7.142 10.844 24.642 1.00 61.06 494 LEU A N 1
ATOM 3859 C CA . LEU A 1 494 ? -6.445 9.642 24.235 1.00 61.06 494 LEU A CA 1
ATOM 3860 C C . LEU A 1 494 ? -7.416 8.841 23.363 1.00 61.06 494 LEU A C 1
ATOM 3862 O O . LEU A 1 494 ? -8.551 8.608 23.799 1.00 61.06 494 LEU A O 1
ATOM 3866 N N . PRO A 1 495 ? -6.998 8.401 22.161 1.00 54.38 495 PRO A N 1
ATOM 3867 C CA . PRO A 1 495 ? -7.820 7.522 21.351 1.00 54.38 495 PRO A CA 1
ATOM 3868 C C . PRO A 1 495 ? -8.222 6.328 22.214 1.00 54.38 495 PRO A C 1
ATOM 3870 O O . PRO A 1 495 ? -7.360 5.711 22.847 1.00 54.38 495 PRO A O 1
ATOM 3873 N N . GLY A 1 496 ? -9.528 6.058 22.287 1.00 52.09 496 GLY A N 1
ATOM 3874 C CA . GLY A 1 496 ? -10.093 4.997 23.115 1.00 52.09 496 GLY A CA 1
ATOM 3875 C C . GLY A 1 496 ? -9.303 3.708 22.931 1.00 52.09 496 GLY A C 1
ATOM 3876 O O . GLY A 1 496 ? -9.343 3.104 21.864 1.00 52.09 496 GLY A O 1
ATOM 3877 N N . GLY A 1 497 ? -8.525 3.360 23.956 1.00 53.50 497 GLY A N 1
ATOM 3878 C CA . GLY A 1 497 ? -7.771 2.125 24.037 1.00 53.50 497 GLY A CA 1
ATOM 3879 C C . GLY A 1 497 ? -6.980 1.758 22.797 1.00 53.50 497 GLY A C 1
ATOM 3880 O O . GLY A 1 497 ? -7.121 0.620 22.400 1.00 53.50 497 GLY A O 1
ATOM 3881 N N . ASN A 1 498 ? -6.183 2.636 22.182 1.00 60.03 498 ASN A N 1
ATOM 3882 C CA . ASN A 1 498 ? -5.242 2.216 21.139 1.00 60.03 498 ASN A CA 1
ATOM 3883 C C . ASN A 1 498 ? -3.789 2.454 21.580 1.00 60.03 498 ASN A C 1
ATOM 3885 O O . ASN A 1 498 ? -3.434 3.543 22.019 1.00 60.03 498 ASN A O 1
ATOM 3889 N N . THR A 1 499 ? -2.945 1.428 21.476 1.00 64.81 499 THR A N 1
ATOM 3890 C CA . THR A 1 499 ? -1.504 1.485 21.744 1.00 64.81 499 THR A CA 1
ATOM 3891 C C . THR A 1 499 ? -0.729 1.447 20.425 1.00 64.81 499 THR A C 1
ATOM 3893 O O . THR A 1 499 ? -0.928 0.520 19.627 1.00 64.81 499 THR A O 1
ATOM 3896 N N . PRO A 1 500 ? 0.164 2.423 20.169 1.00 73.25 500 PRO A N 1
ATOM 3897 C CA . PRO A 1 500 ? 1.039 2.378 19.010 1.00 73.25 500 PRO A CA 1
ATOM 3898 C C . PRO A 1 500 ? 1.909 1.127 19.026 1.00 73.25 500 PRO A C 1
ATOM 3900 O O . PRO A 1 500 ? 2.538 0.812 20.037 1.00 73.25 500 PRO A O 1
ATOM 3903 N N . GLN A 1 501 ? 1.966 0.420 17.898 1.00 79.50 501 GLN A N 1
ATOM 3904 C CA . GLN A 1 501 ? 2.874 -0.718 17.765 1.00 79.50 501 GLN A CA 1
ATOM 3905 C C . GLN A 1 501 ? 4.324 -0.235 17.752 1.00 79.50 501 GLN A C 1
ATOM 3907 O O . GLN A 1 501 ? 4.656 0.717 17.034 1.00 79.50 501 GLN A O 1
ATOM 3912 N N . THR A 1 502 ? 5.200 -0.917 18.488 1.00 83.69 502 THR A N 1
ATOM 3913 C CA . THR A 1 502 ? 6.638 -0.617 18.445 1.00 83.69 502 THR A CA 1
ATOM 3914 C C . THR A 1 502 ? 7.226 -0.932 17.059 1.00 83.69 502 THR A C 1
ATOM 3916 O O . THR A 1 502 ? 6.641 -1.717 16.301 1.00 83.69 502 THR A O 1
ATOM 3919 N N . PRO A 1 503 ? 8.392 -0.363 16.691 1.00 84.56 503 PRO A N 1
ATOM 3920 C CA . PRO A 1 503 ? 9.082 -0.727 15.453 1.00 84.56 503 PRO A CA 1
ATOM 3921 C C . PRO A 1 503 ? 9.299 -2.241 15.310 1.00 84.56 503 PRO A C 1
ATOM 3923 O O . PRO A 1 503 ? 9.035 -2.803 14.248 1.00 84.56 503 PRO A O 1
ATOM 3926 N N . GLU A 1 504 ? 9.690 -2.923 16.390 1.00 86.44 504 GLU A N 1
ATOM 3927 C CA . GLU A 1 504 ? 9.864 -4.378 16.423 1.00 86.44 504 GLU A CA 1
ATOM 3928 C C . GLU A 1 504 ? 8.547 -5.125 16.183 1.00 86.44 504 GLU A C 1
ATOM 3930 O O . GLU A 1 504 ? 8.518 -6.094 15.429 1.00 86.44 504 GLU A O 1
ATOM 3935 N N . GLU A 1 505 ? 7.434 -4.667 16.759 1.00 87.00 505 GLU A N 1
ATOM 3936 C CA . GLU A 1 505 ? 6.123 -5.282 16.541 1.00 87.00 505 GLU A CA 1
ATOM 3937 C C . GLU A 1 505 ? 5.624 -5.115 15.103 1.00 87.00 505 GLU A C 1
ATOM 3939 O O . GLU A 1 505 ? 5.068 -6.059 14.524 1.00 87.00 505 GLU A O 1
ATOM 3944 N N . LYS A 1 506 ? 5.842 -3.933 14.510 1.00 90.44 506 LYS A N 1
ATOM 3945 C CA . LYS A 1 506 ? 5.546 -3.674 13.095 1.00 90.44 506 LYS A CA 1
ATOM 3946 C C . LYS A 1 506 ? 6.407 -4.571 12.208 1.00 90.44 506 LYS A C 1
ATOM 3948 O O . LYS A 1 506 ? 5.868 -5.242 11.325 1.00 90.44 506 LYS A O 1
ATOM 3953 N N . LYS A 1 507 ? 7.713 -4.659 12.490 1.00 93.31 507 LYS A N 1
ATOM 3954 C CA . LYS A 1 507 ? 8.655 -5.541 11.787 1.00 93.31 507 LYS A CA 1
ATOM 3955 C C . LYS A 1 507 ? 8.229 -7.005 11.867 1.00 93.31 507 LYS A C 1
ATOM 3957 O O . LYS A 1 507 ? 8.148 -7.665 10.832 1.00 93.31 507 LYS A O 1
ATOM 3962 N N . ASP A 1 508 ? 7.893 -7.513 13.048 1.00 93.56 508 ASP A N 1
ATOM 3963 C CA . ASP A 1 508 ? 7.448 -8.898 13.243 1.00 93.56 508 ASP A CA 1
ATOM 3964 C C . ASP A 1 508 ? 6.147 -9.197 12.489 1.00 93.56 508 ASP A C 1
ATOM 3966 O O . ASP A 1 508 ? 5.994 -10.255 11.868 1.00 93.56 508 ASP A O 1
ATOM 3970 N N . THR A 1 509 ? 5.194 -8.266 12.536 1.00 94.31 509 THR A N 1
ATOM 3971 C CA . THR A 1 509 ? 3.893 -8.421 11.878 1.00 94.31 509 THR A CA 1
ATOM 3972 C C . THR A 1 509 ? 4.045 -8.424 10.359 1.00 94.31 509 THR A C 1
ATOM 3974 O O . THR A 1 509 ? 3.521 -9.315 9.684 1.00 94.31 509 THR A O 1
ATOM 3977 N N . LEU A 1 510 ? 4.823 -7.488 9.814 1.00 98.00 510 LEU A N 1
ATOM 3978 C CA . LEU A 1 510 ? 5.088 -7.406 8.379 1.00 98.00 510 LEU A CA 1
ATOM 3979 C C . LEU A 1 510 ? 5.976 -8.552 7.880 1.00 98.00 510 LEU A C 1
ATOM 3981 O O . LEU A 1 510 ? 5.753 -9.049 6.779 1.00 98.00 510 LEU A O 1
ATOM 3985 N N . THR A 1 511 ? 6.908 -9.049 8.699 1.00 98.00 511 THR A N 1
ATOM 3986 C CA . THR A 1 511 ? 7.701 -10.252 8.387 1.00 98.00 511 THR A CA 1
ATOM 3987 C C . THR A 1 511 ? 6.788 -11.458 8.175 1.00 98.00 511 THR A C 1
ATOM 3989 O O . THR A 1 511 ? 6.953 -12.197 7.205 1.00 98.00 511 THR A O 1
ATOM 3992 N N . LYS A 1 512 ? 5.779 -11.644 9.040 1.00 97.50 512 LYS A N 1
ATOM 3993 C CA . LYS A 1 512 ? 4.780 -12.718 8.890 1.00 97.50 512 LYS A CA 1
ATOM 3994 C C . LYS A 1 512 ? 3.906 -12.522 7.652 1.00 97.50 512 LYS A C 1
ATOM 3996 O O . LYS A 1 512 ? 3.589 -13.502 6.983 1.00 97.50 512 LYS A O 1
ATOM 4001 N N . ALA A 1 513 ? 3.528 -11.282 7.338 1.00 97.88 513 ALA A N 1
ATOM 4002 C CA . ALA A 1 513 ? 2.743 -10.975 6.144 1.00 97.88 513 ALA A CA 1
ATOM 4003 C C . ALA A 1 513 ? 3.518 -11.294 4.853 1.00 97.88 513 ALA A C 1
ATOM 4005 O O . ALA A 1 513 ? 2.985 -11.981 3.981 1.00 97.88 513 ALA A O 1
ATOM 4006 N N . MET A 1 514 ? 4.787 -10.876 4.769 1.00 98.50 514 MET A N 1
ATOM 4007 C CA . MET A 1 514 ? 5.689 -11.192 3.655 1.00 98.50 514 MET A CA 1
ATOM 4008 C C . MET A 1 514 ? 5.920 -12.707 3.529 1.00 98.50 514 MET A C 1
ATOM 4010 O O . MET A 1 514 ? 5.824 -13.260 2.436 1.00 98.50 514 MET A O 1
ATOM 4014 N N . ASP A 1 515 ? 6.177 -13.402 4.643 1.00 98.38 515 ASP A N 1
ATOM 4015 C CA . ASP A 1 515 ? 6.358 -14.860 4.665 1.00 98.38 515 ASP A CA 1
ATOM 4016 C C . ASP A 1 515 ? 5.117 -15.600 4.138 1.00 98.38 515 ASP A C 1
ATOM 4018 O O . ASP A 1 515 ? 5.240 -16.456 3.261 1.00 98.38 515 ASP A O 1
ATOM 4022 N N . ALA A 1 516 ? 3.919 -15.225 4.604 1.00 98.25 516 ALA A N 1
ATOM 4023 C CA . ALA A 1 516 ? 2.658 -15.811 4.151 1.00 98.25 516 ALA A CA 1
ATOM 4024 C C . ALA A 1 516 ? 2.383 -15.536 2.664 1.00 98.25 516 ALA A C 1
ATOM 4026 O O . ALA A 1 516 ? 1.926 -16.429 1.948 1.00 98.25 516 ALA A O 1
ATOM 4027 N N . TRP A 1 517 ? 2.688 -14.323 2.196 1.00 98.31 517 TRP A N 1
ATOM 4028 C CA . TRP A 1 517 ? 2.557 -13.930 0.795 1.00 98.31 517 TRP A CA 1
ATOM 4029 C C . TRP A 1 517 ? 3.442 -14.782 -0.122 1.00 98.31 517 TRP A C 1
ATOM 4031 O O . TRP A 1 517 ? 2.941 -15.425 -1.048 1.00 98.31 517 TRP A O 1
ATOM 4041 N N . ILE A 1 518 ? 4.743 -14.856 0.176 1.00 98.62 518 ILE A N 1
ATOM 4042 C CA . ILE A 1 518 ? 5.702 -15.644 -0.608 1.00 98.62 518 ILE A CA 1
ATOM 4043 C C . ILE A 1 518 ? 5.338 -17.130 -0.556 1.00 98.62 518 ILE A C 1
ATOM 4045 O O . ILE A 1 518 ? 5.388 -17.809 -1.583 1.00 98.62 518 ILE A O 1
ATOM 4049 N N . LYS A 1 519 ? 4.922 -17.635 0.613 1.00 98.62 519 LYS A N 1
ATOM 4050 C CA . LYS A 1 519 ? 4.451 -19.015 0.762 1.00 98.62 519 LYS A CA 1
ATOM 4051 C C . LYS A 1 519 ? 3.286 -19.312 -0.176 1.00 98.62 519 LYS A C 1
ATOM 4053 O O . LYS A 1 519 ? 3.361 -20.275 -0.934 1.00 98.62 519 LYS A O 1
ATOM 4058 N N . GLY A 1 520 ? 2.243 -18.482 -0.143 1.00 98.31 520 GLY A N 1
ATOM 4059 C CA . GLY A 1 520 ? 1.052 -18.663 -0.971 1.00 98.31 520 GLY A CA 1
ATOM 4060 C C . GLY A 1 520 ? 1.367 -18.613 -2.467 1.00 98.31 520 GLY A C 1
ATOM 4061 O O . GLY A 1 520 ? 0.869 -19.442 -3.226 1.00 98.31 520 GLY A O 1
ATOM 4062 N N . MET A 1 521 ? 2.260 -17.713 -2.889 1.00 98.12 521 MET A N 1
ATOM 4063 C CA . MET A 1 521 ? 2.699 -17.633 -4.285 1.00 98.12 521 MET A CA 1
ATOM 4064 C C . MET A 1 521 ? 3.453 -18.897 -4.731 1.00 98.12 521 MET A C 1
ATOM 4066 O O . MET A 1 521 ? 3.173 -19.463 -5.792 1.00 98.12 521 MET A O 1
ATOM 4070 N N . MET A 1 522 ? 4.389 -19.386 -3.914 1.00 98.12 522 MET A N 1
ATOM 4071 C CA . MET A 1 522 ? 5.133 -20.614 -4.219 1.00 98.12 522 MET A CA 1
ATOM 4072 C C . MET A 1 522 ? 4.228 -21.856 -4.201 1.00 98.12 522 MET A C 1
ATOM 4074 O O . MET A 1 522 ? 4.374 -22.738 -5.048 1.00 98.12 522 MET A O 1
ATOM 4078 N N . GLU A 1 523 ? 3.246 -21.907 -3.298 1.00 98.06 523 GLU A N 1
ATOM 4079 C CA . GLU A 1 523 ? 2.236 -22.970 -3.250 1.00 98.06 523 GLU A CA 1
ATOM 4080 C C . GLU A 1 523 ? 1.353 -22.973 -4.500 1.00 98.06 523 GLU A C 1
ATOM 4082 O O . GLU A 1 523 ? 1.148 -24.019 -5.118 1.00 98.06 523 GLU A O 1
ATOM 4087 N N . ALA A 1 524 ? 0.870 -21.799 -4.915 1.00 97.56 524 ALA A N 1
ATOM 4088 C CA . ALA A 1 524 ? -0.001 -21.644 -6.076 1.00 97.56 524 ALA A CA 1
ATOM 4089 C C . ALA A 1 524 ? 0.663 -22.088 -7.386 1.00 97.56 524 ALA A C 1
ATOM 4091 O O . ALA A 1 524 ? -0.021 -22.556 -8.302 1.00 97.56 524 ALA A O 1
ATOM 4092 N N . THR A 1 525 ? 1.989 -21.953 -7.467 1.00 96.94 525 THR A N 1
ATOM 4093 C CA . THR A 1 525 ? 2.786 -22.292 -8.652 1.00 96.94 525 THR A CA 1
ATOM 4094 C C . THR A 1 525 ? 3.364 -23.707 -8.624 1.00 96.94 525 THR A C 1
ATOM 4096 O O . THR A 1 525 ? 3.762 -24.209 -9.676 1.00 96.94 525 THR A O 1
ATOM 4099 N N . LYS A 1 526 ? 3.364 -24.388 -7.467 1.00 95.06 526 LYS A N 1
ATOM 4100 C CA . LYS A 1 526 ? 3.722 -25.816 -7.307 1.00 95.06 526 LYS A CA 1
ATOM 4101 C C . LYS A 1 526 ? 5.064 -26.188 -7.954 1.00 95.06 526 LYS A C 1
ATOM 4103 O O . LYS A 1 526 ? 5.176 -27.212 -8.627 1.00 95.06 526 LYS A O 1
ATOM 4108 N N . GLY A 1 527 ? 6.056 -25.304 -7.832 1.00 94.88 527 GLY A N 1
ATOM 4109 C CA . GLY A 1 527 ? 7.399 -25.503 -8.386 1.00 94.88 527 GLY A CA 1
ATOM 4110 C C . GLY A 1 527 ? 7.531 -25.340 -9.909 1.00 94.88 527 GLY A C 1
ATOM 4111 O O . GLY A 1 527 ? 8.618 -25.559 -10.436 1.00 94.88 527 GLY A O 1
ATOM 4112 N N . LYS A 1 528 ? 6.466 -24.953 -10.628 1.00 96.19 528 LYS A N 1
ATOM 4113 C CA . LYS A 1 528 ? 6.470 -24.816 -12.101 1.00 96.19 528 LYS A CA 1
ATOM 4114 C C . LYS A 1 528 ? 7.067 -23.498 -12.600 1.00 96.19 528 LYS A C 1
ATOM 4116 O O . LYS A 1 528 ? 7.520 -23.424 -13.738 1.00 96.19 528 LYS A O 1
ATOM 4121 N N . VAL A 1 529 ? 7.061 -22.461 -11.763 1.00 97.94 529 VAL A N 1
ATOM 4122 C CA . VAL A 1 529 ? 7.661 -21.153 -12.069 1.00 97.94 529 VAL A CA 1
ATOM 4123 C C . VAL A 1 529 ? 9.059 -21.119 -11.463 1.00 97.94 529 VAL A C 1
ATOM 4125 O O . VAL A 1 529 ? 9.214 -20.984 -10.249 1.00 97.94 529 VAL A O 1
ATOM 4128 N N . VAL A 1 530 ? 10.072 -21.290 -12.313 1.00 97.50 530 VAL A N 1
ATOM 4129 C CA . VAL A 1 530 ? 11.470 -21.512 -11.898 1.00 97.50 530 VAL A CA 1
ATOM 4130 C C . VAL A 1 530 ? 12.336 -20.256 -11.959 1.00 97.50 530 VAL A C 1
ATOM 4132 O O . VAL A 1 530 ? 13.514 -20.312 -11.621 1.00 97.50 530 VAL A O 1
ATOM 4135 N N . ALA A 1 531 ? 11.780 -19.117 -12.360 1.00 98.31 531 ALA A N 1
ATOM 4136 C CA . ALA A 1 531 ? 12.484 -17.847 -12.342 1.00 98.31 531 ALA A CA 1
ATOM 4137 C C . ALA A 1 531 ? 11.550 -16.711 -11.938 1.00 98.31 531 ALA A C 1
ATOM 4139 O O . ALA A 1 531 ? 10.387 -16.698 -12.344 1.00 98.31 531 ALA A O 1
ATOM 4140 N N . TRP A 1 532 ? 12.058 -15.799 -11.113 1.00 98.56 532 TRP A N 1
ATOM 4141 C CA . TRP A 1 532 ? 11.283 -14.698 -10.550 1.00 98.56 532 TRP A CA 1
ATOM 4142 C C . TRP A 1 532 ? 12.107 -13.426 -10.469 1.00 98.56 532 TRP A C 1
ATOM 4144 O O . TRP A 1 532 ? 13.270 -13.474 -10.055 1.00 98.56 532 TRP A O 1
ATOM 4154 N N . ASP A 1 533 ? 11.449 -12.294 -10.685 1.00 98.50 533 ASP A N 1
ATOM 4155 C CA . ASP A 1 533 ? 11.864 -11.060 -10.031 1.00 98.50 533 ASP A CA 1
ATOM 4156 C C . ASP A 1 533 ? 11.519 -11.204 -8.547 1.00 98.50 533 ASP A C 1
ATOM 4158 O O . ASP A 1 533 ? 10.362 -11.154 -8.122 1.00 98.50 533 ASP A O 1
ATOM 4162 N N . ALA A 1 534 ? 12.532 -11.480 -7.733 1.00 98.31 534 ALA A N 1
ATOM 4163 C CA . ALA A 1 534 ? 12.339 -11.617 -6.299 1.00 98.31 534 ALA A CA 1
ATOM 4164 C C . ALA A 1 534 ? 12.040 -10.248 -5.687 1.00 98.31 534 ALA A C 1
ATOM 4166 O O . ALA A 1 534 ? 11.069 -10.103 -4.950 1.00 98.31 534 ALA A O 1
ATOM 4167 N N . VAL A 1 535 ? 12.836 -9.241 -6.048 1.00 98.56 535 VAL A N 1
ATOM 4168 C CA . VAL A 1 535 ? 12.622 -7.850 -5.646 1.00 98.56 535 VAL A CA 1
ATOM 4169 C C . VAL A 1 535 ? 12.640 -6.975 -6.891 1.00 98.56 535 VAL A C 1
ATOM 4171 O O . VAL A 1 535 ? 13.570 -7.064 -7.694 1.00 98.56 535 VAL A O 1
ATOM 4174 N N . ASN A 1 536 ? 11.608 -6.150 -7.045 1.00 98.50 536 ASN A N 1
ATOM 4175 C CA . ASN A 1 536 ? 11.460 -5.213 -8.152 1.00 98.50 536 ASN A CA 1
ATOM 4176 C C . ASN A 1 536 ? 11.705 -3.774 -7.672 1.00 98.50 536 ASN A C 1
ATOM 4178 O O . ASN A 1 536 ? 11.202 -3.388 -6.617 1.00 98.50 536 ASN A O 1
ATOM 4182 N N . GLU A 1 537 ? 12.448 -2.992 -8.454 1.00 97.56 537 GLU A N 1
ATOM 4183 C CA . GLU A 1 537 ? 12.632 -1.537 -8.323 1.00 97.56 537 GLU A CA 1
ATOM 4184 C C . GLU A 1 537 ? 12.998 -1.083 -6.910 1.00 97.56 537 GLU A C 1
ATOM 4186 O O . GLU A 1 537 ? 12.323 -0.258 -6.285 1.00 97.56 537 GLU A O 1
ATOM 4191 N N . ALA A 1 538 ? 14.058 -1.685 -6.383 1.00 96.75 538 ALA A N 1
ATOM 4192 C CA . ALA A 1 538 ? 14.536 -1.402 -5.041 1.00 96.75 538 ALA A CA 1
ATOM 4193 C C . ALA A 1 538 ? 15.224 -0.033 -4.943 1.00 96.75 538 ALA A C 1
ATOM 4195 O O . ALA A 1 538 ? 15.186 0.574 -3.876 1.00 96.75 538 ALA A O 1
ATOM 4196 N N . ILE A 1 539 ? 15.870 0.440 -6.016 1.00 97.62 539 ILE A N 1
ATOM 4197 C CA . ILE A 1 539 ? 16.758 1.610 -5.982 1.00 97.62 539 ILE A CA 1
ATOM 4198 C C . ILE A 1 539 ? 15.997 2.884 -6.384 1.00 97.62 539 ILE A C 1
ATOM 4200 O O . ILE A 1 539 ? 15.386 2.931 -7.452 1.00 97.62 539 ILE A O 1
ATOM 4204 N N . SER A 1 540 ? 16.080 3.945 -5.575 1.00 95.19 540 SER A N 1
ATOM 4205 C CA . SER A 1 540 ? 15.321 5.197 -5.770 1.00 95.19 540 SER A CA 1
ATOM 4206 C C . SER A 1 540 ? 15.811 6.047 -6.948 1.00 95.19 540 SER A C 1
ATOM 4208 O O . SER A 1 540 ? 15.038 6.773 -7.568 1.00 95.19 540 SER A O 1
ATOM 4210 N N . GLY A 1 541 ? 17.101 5.947 -7.289 1.00 94.19 541 GLY A N 1
ATOM 4211 C CA . GLY A 1 541 ? 17.732 6.794 -8.307 1.00 94.19 541 GLY A CA 1
ATOM 4212 C C . GLY A 1 541 ? 18.414 8.054 -7.757 1.00 94.19 541 GLY A C 1
ATOM 4213 O O . GLY A 1 541 ? 18.865 8.881 -8.548 1.00 94.19 541 GLY A O 1
ATOM 4214 N N . VAL A 1 542 ? 18.493 8.214 -6.431 1.00 93.56 542 VAL A N 1
ATOM 4215 C CA . VAL A 1 542 ? 19.121 9.368 -5.765 1.00 93.56 542 VAL A CA 1
ATOM 4216 C C . VAL A 1 542 ? 19.986 8.892 -4.597 1.00 93.56 542 VAL A C 1
ATOM 4218 O O . VAL A 1 542 ? 19.608 7.962 -3.898 1.00 93.56 542 VAL A O 1
ATOM 4221 N N . ASP A 1 543 ? 21.146 9.520 -4.397 1.00 92.62 543 ASP A N 1
ATOM 4222 C CA . ASP A 1 543 ? 22.006 9.365 -3.211 1.00 92.62 543 ASP A CA 1
ATOM 4223 C C . ASP A 1 543 ? 21.758 10.566 -2.286 1.00 92.62 543 ASP A C 1
ATOM 4225 O O . ASP A 1 543 ? 22.437 11.591 -2.381 1.00 92.62 543 ASP A O 1
ATOM 4229 N N . ALA A 1 544 ? 20.696 10.497 -1.483 1.00 90.06 544 ALA A N 1
ATOM 4230 C CA . ALA A 1 544 ? 20.294 11.578 -0.589 1.00 90.06 544 ALA A CA 1
ATOM 4231 C C . ALA A 1 544 ? 21.170 11.621 0.669 1.00 90.06 544 ALA A C 1
ATOM 4233 O O . ALA A 1 544 ? 21.394 12.694 1.233 1.00 90.06 544 ALA A O 1
ATOM 4234 N N . ASN A 1 545 ? 21.686 10.467 1.097 1.00 86.88 545 ASN A N 1
ATOM 4235 C CA . ASN A 1 545 ? 22.510 10.350 2.296 1.00 86.88 545 ASN A CA 1
ATOM 4236 C C . ASN A 1 545 ? 24.014 10.649 2.047 1.00 86.88 545 ASN A C 1
ATOM 4238 O O . ASN A 1 545 ? 24.769 10.850 3.001 1.00 86.88 545 ASN A O 1
ATOM 4242 N N . GLY A 1 546 ? 24.444 10.732 0.782 1.00 89.81 546 GLY A N 1
ATOM 4243 C CA . GLY A 1 546 ? 25.796 11.096 0.355 1.00 89.81 546 GLY A CA 1
ATOM 4244 C C . GLY A 1 546 ? 26.842 9.989 0.515 1.00 89.81 546 GLY A C 1
ATOM 4245 O O . GLY A 1 546 ? 28.041 10.287 0.554 1.00 89.81 546 GLY A O 1
ATOM 4246 N N . ASP A 1 547 ? 26.430 8.728 0.644 1.00 89.38 547 ASP A N 1
ATOM 4247 C CA . ASP A 1 547 ? 27.323 7.596 0.902 1.00 89.38 547 ASP A CA 1
ATOM 4248 C C . ASP A 1 547 ? 27.895 6.941 -0.372 1.00 89.38 547 ASP A C 1
ATOM 4250 O O . ASP A 1 547 ? 28.667 5.973 -0.314 1.00 89.38 547 ASP A O 1
ATOM 4254 N N . GLY A 1 548 ? 27.592 7.515 -1.538 1.00 91.00 548 GLY A N 1
ATOM 4255 C CA . GLY A 1 548 ? 28.151 7.132 -2.826 1.00 91.00 548 GLY A CA 1
ATOM 4256 C C . GLY A 1 548 ? 27.429 5.963 -3.496 1.00 91.00 548 GLY A C 1
ATOM 4257 O O . GLY A 1 548 ? 28.003 5.345 -4.407 1.00 91.00 548 GLY A O 1
ATOM 4258 N N . ARG A 1 549 ? 26.213 5.619 -3.062 1.00 95.06 549 ARG A N 1
ATOM 4259 C CA . ARG A 1 549 ? 25.268 4.752 -3.784 1.00 95.06 549 ARG A CA 1
ATOM 4260 C C . ARG A 1 549 ? 23.873 5.362 -3.704 1.00 95.06 549 ARG A C 1
ATOM 4262 O O . ARG A 1 549 ? 23.522 5.994 -2.725 1.00 95.06 549 ARG A O 1
ATOM 4269 N N . TYR A 1 550 ? 23.068 5.144 -4.734 1.00 97.75 550 TYR A N 1
ATOM 4270 C CA . TYR A 1 550 ? 21.657 5.491 -4.672 1.00 97.75 550 TYR A CA 1
ATOM 4271 C C . TYR A 1 550 ? 20.963 4.712 -3.559 1.00 97.75 550 TYR A C 1
ATOM 4273 O O . TYR A 1 550 ? 21.198 3.510 -3.378 1.00 97.75 550 TYR A O 1
ATOM 4281 N N . ASP A 1 551 ? 20.122 5.431 -2.829 1.00 96.50 551 ASP A N 1
ATOM 4282 C CA . ASP A 1 551 ? 19.324 4.924 -1.733 1.00 96.50 551 ASP A CA 1
ATOM 4283 C C . ASP A 1 551 ? 18.312 3.896 -2.235 1.00 96.50 551 ASP A C 1
ATOM 4285 O O . ASP A 1 551 ? 17.981 3.811 -3.425 1.00 96.50 551 ASP A O 1
ATOM 4289 N N . LEU A 1 552 ? 17.796 3.105 -1.301 1.00 97.19 552 LEU A N 1
ATOM 4290 C CA . LEU A 1 552 ? 16.595 2.340 -1.579 1.00 97.19 552 LEU A CA 1
ATOM 4291 C C . LEU A 1 552 ? 15.397 3.287 -1.668 1.00 97.19 552 LEU A C 1
ATOM 4293 O O . LEU A 1 552 ? 15.415 4.396 -1.126 1.00 97.19 552 LEU A O 1
ATOM 4297 N N . GLN A 1 553 ? 14.343 2.834 -2.337 1.00 96.19 553 GLN A N 1
ATOM 4298 C CA . GLN A 1 553 ? 13.036 3.469 -2.218 1.00 96.19 553 GLN A CA 1
ATOM 4299 C C . GLN A 1 553 ? 12.656 3.597 -0.735 1.00 96.19 553 GLN A C 1
ATOM 4301 O O . GLN A 1 553 ? 13.080 2.787 0.087 1.00 96.19 553 GLN A O 1
ATOM 4306 N N . SER A 1 554 ? 11.872 4.600 -0.372 1.00 95.19 554 SER A N 1
ATOM 4307 C CA . SER A 1 554 ? 11.409 4.837 0.996 1.00 95.19 554 SER A CA 1
ATOM 4308 C C . SER A 1 554 ? 10.218 5.790 0.977 1.00 95.19 554 SER A C 1
ATOM 4310 O O . SER A 1 554 ? 10.026 6.542 0.019 1.00 95.19 554 SER A O 1
ATOM 4312 N N . ALA A 1 555 ? 9.440 5.814 2.056 1.00 93.44 555 ALA A N 1
ATOM 4313 C CA . ALA A 1 555 ? 8.444 6.851 2.283 1.00 93.44 555 ALA A CA 1
ATOM 4314 C C . ALA A 1 555 ? 9.062 8.261 2.262 1.00 93.44 555 ALA A C 1
ATOM 4316 O O . ALA A 1 555 ? 8.388 9.204 1.860 1.00 93.44 555 ALA A O 1
ATOM 4317 N N . GLU A 1 556 ? 10.339 8.403 2.638 1.00 91.38 556 GLU A N 1
ATOM 4318 C CA . GLU A 1 556 ? 11.043 9.693 2.670 1.00 91.38 556 GLU A CA 1
ATOM 4319 C C . GLU A 1 556 ? 11.402 10.240 1.279 1.00 91.38 556 GLU A C 1
ATOM 4321 O O . GLU A 1 556 ? 11.579 11.448 1.119 1.00 91.38 556 GLU A O 1
ATOM 4326 N N . ASN A 1 557 ? 11.527 9.373 0.268 1.00 90.50 557 ASN A N 1
ATOM 4327 C CA . ASN A 1 557 ? 11.969 9.748 -1.082 1.00 90.50 557 ASN A CA 1
ATOM 4328 C C . ASN A 1 557 ? 10.992 9.335 -2.200 1.00 90.50 557 ASN A C 1
ATOM 4330 O O . ASN A 1 557 ? 11.306 9.499 -3.380 1.00 90.50 557 ASN A O 1
ATOM 4334 N N . GLY A 1 558 ? 9.801 8.853 -1.836 1.00 89.56 558 GLY A N 1
ATOM 4335 C CA . GLY A 1 558 ? 8.748 8.434 -2.757 1.00 89.56 558 GLY A CA 1
ATOM 4336 C C . GLY A 1 558 ? 7.353 8.910 -2.337 1.00 89.56 558 GLY A C 1
ATOM 4337 O O . GLY A 1 558 ? 7.196 9.858 -1.578 1.00 89.56 558 GLY A O 1
ATOM 4338 N N . ASP A 1 559 ? 6.316 8.249 -2.854 1.00 91.69 559 ASP A N 1
ATOM 4339 C CA . ASP A 1 559 ? 4.907 8.515 -2.526 1.00 91.69 559 ASP A CA 1
ATOM 4340 C C . ASP A 1 559 ? 4.341 7.439 -1.569 1.00 91.69 559 ASP A C 1
ATOM 4342 O O . ASP A 1 559 ? 3.970 6.354 -2.032 1.00 91.69 559 ASP A O 1
ATOM 4346 N N . PRO A 1 560 ? 4.292 7.677 -0.243 1.00 89.25 560 PRO A N 1
ATOM 4347 C CA . PRO A 1 560 ? 3.728 6.733 0.729 1.00 89.25 560 PRO A CA 1
ATOM 4348 C C . PRO A 1 560 ? 2.197 6.633 0.694 1.00 89.25 560 PRO A C 1
ATOM 4350 O O . PRO A 1 560 ? 1.633 5.724 1.304 1.00 89.25 560 PRO A O 1
ATOM 4353 N N . ALA A 1 561 ? 1.498 7.521 -0.023 1.00 87.50 561 ALA A N 1
ATOM 4354 C CA . ALA A 1 561 ? 0.060 7.376 -0.233 1.00 87.50 561 ALA A CA 1
ATOM 4355 C C . ALA A 1 561 ? -0.229 6.308 -1.302 1.00 87.50 561 ALA A C 1
ATOM 4357 O O . ALA A 1 561 ? -1.158 5.506 -1.153 1.00 87.50 561 ALA A O 1
ATOM 4358 N N . ALA A 1 562 ? 0.587 6.263 -2.360 1.00 90.62 562 ALA A N 1
ATOM 4359 C CA . ALA A 1 562 ? 0.438 5.314 -3.462 1.00 90.62 562 ALA A CA 1
ATOM 4360 C C . ALA A 1 562 ? 1.173 3.978 -3.251 1.00 90.62 562 ALA A C 1
ATOM 4362 O O . ALA A 1 562 ? 0.726 2.945 -3.755 1.00 90.62 562 ALA A O 1
ATOM 4363 N N . ASN A 1 563 ? 2.269 3.959 -2.489 1.00 96.06 563 ASN A N 1
ATOM 4364 C CA . ASN A 1 563 ? 3.173 2.807 -2.374 1.00 96.06 563 ASN A CA 1
ATOM 4365 C C . ASN A 1 563 ? 3.365 2.337 -0.924 1.00 96.06 563 ASN A C 1
ATOM 4367 O O . ASN A 1 563 ? 3.037 3.046 0.023 1.00 96.06 563 ASN A O 1
ATOM 4371 N N . PHE A 1 564 ? 3.916 1.133 -0.759 1.00 97.31 564 PHE A N 1
ATOM 4372 C CA . PHE A 1 564 ? 4.283 0.577 0.541 1.00 97.31 564 PHE A CA 1
ATOM 4373 C C . PHE A 1 564 ? 5.747 0.129 0.543 1.00 97.31 564 PHE A C 1
ATOM 4375 O O . PHE A 1 564 ? 6.142 -0.748 -0.222 1.00 97.31 564 PHE A O 1
ATOM 4382 N N . TYR A 1 565 ? 6.554 0.705 1.428 1.00 97.75 565 TYR A N 1
ATOM 4383 C CA . TYR A 1 565 ? 8.008 0.551 1.437 1.00 97.75 565 TYR A CA 1
ATOM 4384 C C . TYR A 1 565 ? 8.448 -0.471 2.491 1.00 97.75 565 TYR A C 1
ATOM 4386 O O . TYR A 1 565 ? 8.623 -0.158 3.664 1.00 97.75 565 TYR A O 1
ATOM 4394 N N . TRP A 1 566 ? 8.622 -1.728 2.077 1.00 97.81 566 TRP A N 1
ATOM 4395 C CA . TRP A 1 566 ? 8.959 -2.839 2.981 1.00 97.81 566 TRP A CA 1
ATOM 4396 C C . TRP A 1 566 ? 10.238 -2.607 3.797 1.00 97.81 566 TRP A C 1
ATOM 4398 O O . TRP A 1 566 ? 10.287 -2.943 4.979 1.00 97.81 566 TRP A O 1
ATOM 4408 N N . GLN A 1 567 ? 11.257 -2.026 3.174 1.00 95.50 567 GLN A N 1
ATOM 4409 C CA . GLN A 1 567 ? 12.552 -1.682 3.758 1.00 95.50 567 GLN A CA 1
ATOM 4410 C C . GLN A 1 567 ? 12.458 -0.707 4.936 1.00 95.50 567 GLN A C 1
ATOM 4412 O O . GLN A 1 567 ? 13.254 -0.845 5.862 1.00 95.50 567 GLN A O 1
ATOM 4417 N N . ASP A 1 568 ? 11.468 0.193 4.960 1.00 96.12 568 ASP A N 1
ATOM 4418 C CA . ASP A 1 568 ? 11.291 1.161 6.054 1.00 96.12 568 ASP A CA 1
ATOM 4419 C C . ASP A 1 568 ? 10.910 0.460 7.370 1.00 96.12 568 ASP A C 1
ATOM 4421 O O . ASP A 1 568 ? 11.191 0.959 8.457 1.00 96.12 568 ASP A O 1
ATOM 4425 N N . TYR A 1 569 ? 10.304 -0.730 7.282 1.00 96.62 569 TYR A N 1
ATOM 4426 C CA . TYR A 1 569 ? 9.868 -1.505 8.445 1.00 96.62 569 TYR A CA 1
ATOM 4427 C C . TYR A 1 569 ? 10.726 -2.742 8.709 1.00 96.62 569 TYR A C 1
ATOM 4429 O O . TYR A 1 569 ? 10.997 -3.089 9.857 1.00 96.62 569 TYR A O 1
ATOM 4437 N N . LEU A 1 570 ? 11.129 -3.455 7.655 1.00 96.88 570 LEU A N 1
ATOM 4438 C CA . LEU A 1 570 ? 11.914 -4.683 7.784 1.00 96.88 570 LEU A CA 1
ATOM 4439 C C . LEU A 1 570 ? 13.415 -4.393 7.910 1.00 96.88 570 LEU A C 1
ATOM 4441 O O . LEU A 1 570 ? 14.136 -5.194 8.506 1.00 96.88 570 LEU A O 1
ATOM 4445 N N . GLY A 1 571 ? 13.865 -3.232 7.433 1.00 94.81 571 GLY A N 1
ATOM 4446 C CA . GLY A 1 571 ? 15.264 -2.834 7.334 1.00 94.81 571 GLY A CA 1
ATOM 4447 C C . GLY A 1 571 ? 15.836 -3.082 5.936 1.00 94.81 571 GLY A C 1
ATOM 4448 O O . GLY A 1 571 ? 15.499 -4.069 5.278 1.00 94.81 571 GLY A O 1
ATOM 4449 N N . SER A 1 572 ? 16.737 -2.197 5.502 1.00 93.44 572 SER A N 1
ATOM 4450 C CA . SER A 1 572 ? 17.304 -2.142 4.142 1.00 93.44 572 SER A CA 1
ATOM 4451 C C . SER A 1 572 ? 18.028 -3.413 3.684 1.00 93.44 572 SER A C 1
ATOM 4453 O O . SER A 1 572 ? 18.074 -3.704 2.489 1.00 93.44 572 SER A O 1
ATOM 4455 N N . GLU A 1 573 ? 18.591 -4.185 4.614 1.00 93.31 573 GLU A N 1
ATOM 4456 C CA . GLU A 1 573 ? 19.235 -5.468 4.311 1.00 93.31 573 GLU A CA 1
ATOM 4457 C C . GLU A 1 573 ? 18.257 -6.641 4.438 1.00 93.31 573 GLU A C 1
ATOM 4459 O O . GLU A 1 573 ? 18.129 -7.462 3.528 1.00 93.31 573 GLU A O 1
ATOM 4464 N N . ASP A 1 574 ? 17.552 -6.707 5.568 1.00 94.12 574 ASP A N 1
ATOM 4465 C CA . ASP A 1 574 ? 16.750 -7.866 5.961 1.00 94.12 574 ASP A CA 1
ATOM 4466 C C . ASP A 1 574 ? 15.577 -8.123 5.015 1.00 94.12 574 ASP A C 1
ATOM 4468 O O . ASP A 1 574 ? 15.227 -9.282 4.793 1.00 94.12 574 ASP A O 1
ATOM 4472 N N . TYR A 1 575 ? 14.974 -7.081 4.429 1.00 96.50 575 TYR A N 1
ATOM 4473 C CA . TYR A 1 575 ? 13.815 -7.274 3.557 1.00 96.50 575 TYR A CA 1
ATOM 4474 C C . TYR A 1 575 ? 14.172 -8.092 2.299 1.00 96.50 575 TYR A C 1
ATOM 4476 O O . TYR A 1 575 ? 13.456 -9.041 1.975 1.00 96.50 575 TYR A O 1
ATOM 4484 N N . VAL A 1 576 ? 15.301 -7.805 1.629 1.00 98.12 576 VAL A N 1
ATOM 4485 C CA . VAL A 1 576 ? 15.752 -8.582 0.458 1.00 98.12 576 VAL A CA 1
ATOM 4486 C C . VAL A 1 576 ? 16.141 -9.988 0.883 1.00 98.12 576 VAL A C 1
ATOM 4488 O O . VAL A 1 576 ? 15.673 -10.963 0.292 1.00 98.12 576 VAL A O 1
ATOM 4491 N N . ARG A 1 577 ? 16.950 -10.115 1.940 1.00 98.25 577 ARG A N 1
ATOM 4492 C CA . ARG A 1 577 ? 17.404 -11.421 2.441 1.00 98.25 577 ARG A CA 1
ATOM 4493 C C . ARG A 1 577 ? 16.225 -12.332 2.787 1.00 98.25 577 ARG A C 1
ATOM 4495 O O . ARG A 1 577 ? 16.222 -13.511 2.420 1.00 98.25 577 ARG A O 1
ATOM 4502 N N . LEU A 1 578 ? 15.186 -11.779 3.419 1.00 98.12 578 LEU A N 1
ATOM 4503 C CA . LEU A 1 578 ? 13.947 -12.487 3.733 1.00 98.12 578 LEU A CA 1
ATOM 4504 C C . LEU A 1 578 ? 13.277 -13.014 2.462 1.00 98.12 578 LEU A C 1
ATOM 4506 O O . LEU A 1 578 ? 12.977 -14.205 2.389 1.00 98.12 578 LEU A O 1
ATOM 4510 N N . VAL A 1 579 ? 13.078 -12.163 1.452 1.00 98.50 579 VAL A N 1
ATOM 4511 C CA . VAL A 1 579 ? 12.400 -12.554 0.208 1.00 98.50 579 VAL A CA 1
ATOM 4512 C C . VAL A 1 579 ? 13.131 -13.704 -0.481 1.00 98.50 579 VAL A C 1
ATOM 4514 O O . VAL A 1 579 ? 12.517 -14.726 -0.795 1.00 98.50 579 VAL A O 1
ATOM 4517 N N . PHE A 1 580 ? 14.451 -13.591 -0.651 1.00 98.50 580 PHE A N 1
ATOM 4518 C CA . PHE A 1 580 ? 15.261 -14.623 -1.302 1.00 98.50 580 PHE A CA 1
ATOM 4519 C C . PHE A 1 580 ? 15.266 -15.939 -0.518 1.00 98.50 580 PHE A C 1
ATOM 4521 O O . PHE A 1 580 ? 15.094 -17.016 -1.099 1.00 98.50 580 PHE A O 1
ATOM 4528 N N . THR A 1 581 ? 15.410 -15.864 0.805 1.00 97.56 581 THR A N 1
ATOM 4529 C CA . THR A 1 581 ? 15.418 -17.042 1.680 1.00 97.56 581 THR A CA 1
ATOM 4530 C C . THR A 1 581 ? 14.076 -17.771 1.635 1.00 97.56 581 THR A C 1
ATOM 4532 O O . THR A 1 581 ? 14.029 -18.986 1.413 1.00 97.56 581 THR A O 1
ATOM 4535 N N . LYS A 1 582 ? 12.965 -17.039 1.783 1.00 98.38 582 LYS A N 1
ATOM 4536 C CA . LYS A 1 582 ? 11.613 -17.614 1.797 1.00 98.38 582 LYS A CA 1
ATOM 4537 C C . LYS A 1 582 ? 11.187 -18.145 0.440 1.00 98.38 582 LYS A C 1
ATOM 4539 O O . LYS A 1 582 ? 10.607 -19.228 0.379 1.00 98.38 582 LYS A O 1
ATOM 4544 N N . ALA A 1 583 ? 11.544 -17.457 -0.642 1.00 98.38 583 ALA A N 1
ATOM 4545 C CA . ALA A 1 583 ? 11.295 -17.928 -1.997 1.00 98.38 583 ALA A CA 1
ATOM 4546 C C . ALA A 1 583 ? 11.927 -19.309 -2.228 1.00 98.38 583 ALA A C 1
ATOM 4548 O O . ALA A 1 583 ? 11.242 -20.245 -2.639 1.00 98.38 583 ALA A O 1
ATOM 4549 N N . ARG A 1 584 ? 13.212 -19.480 -1.882 1.00 98.31 584 ARG A N 1
ATOM 4550 C CA . ARG A 1 584 ? 13.906 -20.776 -2.009 1.00 98.31 584 ARG A CA 1
ATOM 4551 C C . ARG A 1 584 ? 13.335 -21.844 -1.084 1.00 98.31 584 ARG A C 1
ATOM 4553 O O . ARG A 1 584 ? 13.183 -22.992 -1.507 1.00 98.31 584 ARG A O 1
ATOM 4560 N N . GLN A 1 585 ? 13.030 -21.480 0.163 1.00 97.94 585 GLN A N 1
ATOM 4561 C CA . GLN A 1 585 ? 12.438 -22.390 1.141 1.00 97.94 585 GLN A CA 1
ATOM 4562 C C . GLN A 1 585 ? 11.119 -22.966 0.614 1.00 97.94 585 GLN A C 1
ATOM 4564 O O . GLN A 1 585 ? 10.974 -24.187 0.531 1.00 97.94 585 GLN A O 1
ATOM 4569 N N . TYR A 1 586 ? 10.179 -22.101 0.233 1.00 98.62 586 TYR A N 1
ATOM 4570 C CA . TYR A 1 586 ? 8.838 -22.526 -0.151 1.00 98.62 586 TYR A CA 1
ATOM 4571 C C . TYR A 1 586 ? 8.784 -23.138 -1.545 1.00 98.62 586 TYR A C 1
ATOM 4573 O O . TYR A 1 586 ? 8.041 -24.093 -1.752 1.00 98.62 586 TYR A O 1
ATOM 4581 N N . PHE A 1 587 ? 9.628 -22.694 -2.477 1.00 98.50 587 PHE A N 1
ATOM 4582 C CA . PHE A 1 587 ? 9.772 -23.380 -3.758 1.00 98.50 587 PHE A CA 1
ATOM 4583 C C . PHE A 1 587 ? 10.147 -24.857 -3.564 1.00 98.50 587 PHE A C 1
ATOM 4585 O O . PHE A 1 587 ? 9.531 -25.734 -4.166 1.00 98.50 587 PHE A O 1
ATOM 4592 N N . LYS A 1 588 ? 11.094 -25.147 -2.659 1.00 98.06 588 LYS A N 1
ATOM 4593 C CA . LYS A 1 588 ? 11.449 -26.523 -2.280 1.00 98.06 588 LYS A CA 1
ATOM 4594 C C . LYS A 1 588 ? 10.294 -27.255 -1.593 1.00 98.06 588 LYS A C 1
ATOM 4596 O O . LYS A 1 588 ? 10.049 -28.422 -1.888 1.00 98.06 588 LYS A O 1
ATOM 4601 N N . GLU A 1 589 ? 9.625 -26.591 -0.651 1.00 98.31 589 GLU A N 1
ATOM 4602 C CA . GLU A 1 589 ? 8.503 -27.154 0.115 1.00 98.31 589 GLU A CA 1
ATOM 4603 C C . GLU A 1 589 ? 7.368 -27.621 -0.806 1.00 98.31 589 GLU A C 1
ATOM 4605 O O . GLU A 1 589 ? 6.835 -28.714 -0.620 1.00 98.31 589 GLU A O 1
ATOM 4610 N N . PHE A 1 590 ? 7.065 -26.847 -1.851 1.00 97.62 590 PHE A N 1
ATOM 4611 C CA . PHE A 1 590 ? 5.977 -27.118 -2.793 1.00 97.62 590 PHE A CA 1
ATOM 4612 C C . PHE A 1 590 ? 6.415 -27.850 -4.069 1.00 97.62 590 PHE A C 1
ATOM 4614 O O . PHE A 1 590 ? 5.762 -27.753 -5.108 1.00 97.62 590 PHE A O 1
ATOM 4621 N N . GLY A 1 591 ? 7.489 -28.640 -3.975 1.00 93.62 591 GLY A N 1
ATOM 4622 C CA . GLY A 1 591 ? 7.870 -29.630 -4.988 1.00 93.62 591 GLY A CA 1
ATOM 4623 C C . GLY A 1 591 ? 8.831 -29.137 -6.071 1.00 93.62 591 GLY A C 1
ATOM 4624 O O . GLY A 1 591 ? 9.179 -29.913 -6.959 1.00 93.62 591 GLY A O 1
ATOM 4625 N N . GLY A 1 592 ? 9.290 -27.889 -5.996 1.00 96.88 592 GLY A N 1
ATOM 4626 C CA . GLY A 1 592 ? 10.329 -27.361 -6.869 1.00 96.88 592 GLY A CA 1
ATOM 4627 C C . GLY A 1 592 ? 11.718 -27.905 -6.519 1.00 96.88 592 GLY A C 1
ATOM 4628 O O . GLY A 1 592 ? 12.055 -28.132 -5.355 1.00 96.88 592 GLY A O 1
ATOM 4629 N N . ASN A 1 593 ? 12.562 -28.102 -7.530 1.00 96.31 593 ASN A N 1
ATOM 4630 C CA . ASN A 1 593 ? 13.960 -28.486 -7.344 1.00 96.31 593 ASN A CA 1
ATOM 4631 C C . ASN A 1 593 ? 14.839 -27.232 -7.144 1.00 96.31 593 ASN A C 1
ATOM 4633 O O . ASN A 1 593 ? 15.016 -26.470 -8.094 1.00 96.31 593 ASN A O 1
ATOM 4637 N N . PRO A 1 594 ? 15.445 -27.005 -5.961 1.00 91.50 594 PRO A N 1
ATOM 4638 C CA . PRO A 1 594 ? 16.159 -25.760 -5.652 1.00 91.50 594 PRO A CA 1
ATOM 4639 C C . PRO A 1 594 ? 17.273 -25.363 -6.630 1.00 91.50 594 PRO A C 1
ATOM 4641 O O . PRO A 1 594 ? 17.623 -24.188 -6.692 1.00 91.50 594 PRO A O 1
ATOM 4644 N N . ALA A 1 595 ? 17.847 -26.321 -7.369 1.00 93.06 595 ALA A N 1
ATOM 4645 C CA . ALA A 1 595 ? 18.869 -26.044 -8.378 1.00 93.06 595 ALA A CA 1
ATOM 4646 C C . ALA A 1 595 ? 18.320 -25.273 -9.594 1.00 93.06 595 ALA A C 1
ATOM 4648 O O . ALA A 1 595 ? 19.064 -24.517 -10.233 1.00 93.06 595 ALA A O 1
ATOM 4649 N N . ASP A 1 596 ? 17.028 -25.435 -9.876 1.00 95.50 596 ASP A N 1
ATOM 4650 C CA . ASP A 1 596 ? 16.362 -24.872 -11.049 1.00 95.50 596 ASP A CA 1
ATOM 4651 C C . ASP A 1 596 ? 15.899 -23.431 -10.790 1.00 95.50 596 ASP A C 1
ATOM 4653 O O . ASP A 1 596 ? 15.903 -22.621 -11.712 1.00 95.50 596 ASP A O 1
ATOM 4657 N N . LEU A 1 597 ? 15.592 -23.082 -9.531 1.00 98.25 597 LEU A N 1
ATOM 4658 C CA . LEU A 1 597 ? 15.101 -21.753 -9.158 1.00 98.25 597 LEU A CA 1
ATOM 4659 C C . LEU A 1 597 ? 16.164 -20.660 -9.343 1.00 98.25 597 LEU A C 1
ATOM 4661 O O . LEU A 1 597 ? 17.219 -20.703 -8.697 1.00 98.25 597 LEU A O 1
ATOM 4665 N N . LYS A 1 598 ? 15.836 -19.647 -10.152 1.00 98.50 598 LYS A N 1
ATOM 4666 C CA . LYS A 1 598 ? 16.616 -18.419 -10.351 1.00 98.50 598 LYS A CA 1
ATOM 4667 C C . LYS A 1 598 ? 15.873 -17.206 -9.804 1.00 98.50 598 LYS A C 1
ATOM 4669 O O . LYS A 1 598 ? 14.729 -16.958 -10.169 1.00 98.50 598 LYS A O 1
ATOM 4674 N N . LEU A 1 599 ? 16.521 -16.452 -8.926 1.00 98.81 599 LEU A N 1
ATOM 4675 C CA . LEU A 1 599 ? 15.945 -15.250 -8.324 1.00 98.81 599 LEU A CA 1
ATOM 4676 C C . LEU A 1 599 ? 16.727 -14.012 -8.763 1.00 98.81 599 LEU A C 1
ATOM 4678 O O . LEU A 1 599 ? 17.950 -13.955 -8.592 1.00 98.81 599 LEU A O 1
ATOM 4682 N N . PHE A 1 600 ? 16.004 -13.044 -9.320 1.00 98.88 600 PHE A N 1
ATOM 4683 C CA . PHE A 1 600 ? 16.539 -11.808 -9.875 1.00 98.88 600 PHE A CA 1
ATOM 4684 C C . PHE A 1 600 ? 16.209 -10.608 -8.982 1.00 98.88 600 PHE A C 1
ATOM 4686 O O . PHE A 1 600 ? 15.156 -10.570 -8.342 1.00 98.88 600 PHE A O 1
ATOM 4693 N N . ILE A 1 601 ? 17.104 -9.618 -8.964 1.00 98.69 601 ILE A N 1
ATOM 4694 C CA . ILE A 1 601 ? 16.719 -8.231 -8.672 1.00 98.69 601 ILE A CA 1
ATOM 4695 C C . ILE A 1 601 ? 16.432 -7.557 -10.013 1.00 98.69 601 ILE A C 1
ATOM 4697 O O . ILE A 1 601 ? 17.290 -7.606 -10.895 1.00 98.69 601 ILE A O 1
ATOM 4701 N N . ASN A 1 602 ? 15.255 -6.955 -10.169 1.00 98.69 602 ASN A N 1
ATOM 4702 C CA . ASN A 1 602 ? 14.827 -6.285 -11.399 1.00 98.69 602 ASN A CA 1
ATOM 4703 C C . ASN A 1 602 ? 14.709 -4.776 -11.181 1.00 98.69 602 ASN A C 1
ATOM 4705 O O . ASN A 1 602 ? 14.186 -4.356 -10.151 1.00 98.69 602 ASN A O 1
ATOM 4709 N N . ASP A 1 603 ? 15.197 -3.958 -12.115 1.00 98.62 603 ASP A N 1
ATOM 4710 C CA . ASP A 1 603 ? 15.099 -2.496 -12.008 1.00 98.62 603 ASP A CA 1
ATOM 4711 C C . ASP A 1 603 ? 15.141 -1.798 -13.386 1.00 98.62 603 ASP A C 1
ATOM 4713 O O . ASP A 1 603 ? 15.638 -2.352 -14.375 1.00 98.62 603 ASP A O 1
ATOM 4717 N N . TYR A 1 604 ? 14.636 -0.563 -13.439 1.00 97.06 604 TYR A N 1
ATOM 4718 C CA . TYR A 1 604 ? 14.651 0.318 -14.616 1.00 97.06 604 TYR A CA 1
ATOM 4719 C C . TYR A 1 604 ? 15.716 1.409 -14.508 1.00 97.06 604 TYR A C 1
ATOM 4721 O O . TYR A 1 604 ? 16.220 1.697 -13.418 1.00 97.06 604 TYR A O 1
ATOM 4729 N N . ASN A 1 605 ? 16.013 2.072 -15.632 1.00 97.75 605 ASN A N 1
ATOM 4730 C CA . ASN A 1 605 ? 17.059 3.091 -15.745 1.00 97.75 605 ASN A CA 1
ATOM 4731 C C . ASN A 1 605 ? 18.443 2.556 -15.347 1.00 97.75 605 ASN A C 1
ATOM 4733 O O . ASN A 1 605 ? 19.262 3.283 -14.799 1.00 97.75 605 ASN A O 1
ATOM 4737 N N . LEU A 1 606 ? 18.727 1.278 -15.591 1.00 98.56 606 LEU A N 1
ATOM 4738 C CA . LEU A 1 606 ? 20.090 0.753 -15.444 1.00 98.56 606 LEU A CA 1
ATOM 4739 C C . LEU A 1 606 ? 20.951 1.155 -16.653 1.00 98.56 606 LEU A C 1
ATOM 4741 O O . LEU A 1 606 ? 22.170 1.298 -16.555 1.00 98.56 606 LEU A O 1
ATOM 4745 N N . GLU A 1 607 ? 20.280 1.398 -17.774 1.00 97.88 607 GLU A N 1
ATOM 4746 C CA . GLU A 1 607 ? 20.759 1.840 -19.077 1.00 97.88 607 GLU A CA 1
ATOM 4747 C C . GLU A 1 607 ? 20.922 3.366 -19.202 1.00 97.88 607 GLU A C 1
ATOM 4749 O O . GLU A 1 607 ? 21.210 3.878 -20.285 1.00 97.88 607 GLU A O 1
ATOM 4754 N N . SER A 1 608 ? 20.717 4.110 -18.114 1.00 96.25 608 SER A N 1
ATOM 4755 C CA . SER A 1 608 ? 20.665 5.570 -18.109 1.00 96.25 608 SER A CA 1
ATOM 4756 C C . SER A 1 608 ? 22.009 6.227 -18.428 1.00 96.25 608 SER A C 1
ATOM 4758 O O . SER A 1 608 ? 23.052 5.938 -17.840 1.00 96.25 608 SER A O 1
ATOM 4760 N N . TRP A 1 609 ? 21.979 7.187 -19.354 1.00 96.31 609 TRP A N 1
ATOM 4761 C CA . TRP A 1 609 ? 23.161 7.961 -19.742 1.00 96.31 609 TRP A CA 1
ATOM 4762 C C . TRP A 1 609 ? 23.345 9.235 -18.907 1.00 96.31 609 TRP A C 1
ATOM 4764 O O . TRP A 1 609 ? 24.471 9.700 -18.737 1.00 96.31 609 TRP A O 1
ATOM 4774 N N . TRP A 1 610 ? 22.259 9.811 -18.382 1.00 95.56 610 TRP A N 1
ATOM 4775 C CA . TRP A 1 610 ? 22.277 11.098 -17.673 1.00 95.56 610 TRP A CA 1
ATOM 4776 C C . TRP A 1 610 ? 22.940 11.028 -16.293 1.00 95.56 610 TRP A C 1
ATOM 4778 O O . TRP A 1 610 ? 23.419 12.043 -15.796 1.00 95.56 610 TRP A O 1
ATOM 4788 N N . ASP A 1 611 ? 23.005 9.838 -15.699 1.00 95.69 611 ASP A N 1
ATOM 4789 C CA . ASP A 1 611 ? 23.686 9.559 -14.434 1.00 95.69 611 ASP A CA 1
ATOM 4790 C C . ASP A 1 611 ? 24.958 8.706 -14.625 1.00 95.69 611 ASP A C 1
ATOM 4792 O O . ASP A 1 611 ? 25.589 8.288 -13.655 1.00 95.69 611 ASP A O 1
ATOM 4796 N N . GLY A 1 612 ? 25.343 8.419 -15.875 1.00 96.62 612 GLY A N 1
ATOM 4797 C CA . GLY A 1 612 ? 26.465 7.536 -16.192 1.00 96.62 612 GLY A CA 1
ATOM 4798 C C . GLY A 1 612 ? 26.320 6.131 -15.593 1.00 96.62 612 GLY A C 1
ATOM 4799 O O . GLY A 1 612 ? 27.289 5.615 -15.020 1.00 96.62 612 GLY A O 1
ATOM 4800 N N . ASN A 1 613 ? 25.123 5.541 -15.685 1.00 98.31 613 ASN A N 1
ATOM 4801 C CA . ASN A 1 613 ? 24.740 4.255 -15.096 1.00 98.31 613 ASN A CA 1
ATOM 4802 C C . ASN A 1 613 ? 24.933 4.198 -13.565 1.00 98.31 613 ASN A C 1
ATOM 4804 O O . ASN A 1 613 ? 25.249 3.136 -13.012 1.00 98.31 613 ASN A O 1
ATOM 4808 N N . ALA A 1 614 ? 24.812 5.326 -12.855 1.00 98.06 614 ALA A N 1
ATOM 4809 C CA . ALA A 1 614 ? 24.976 5.370 -11.400 1.00 98.06 614 ALA A CA 1
ATOM 4810 C C . ALA A 1 614 ? 23.961 4.475 -10.679 1.00 98.06 614 ALA A C 1
ATOM 4812 O O . ALA A 1 614 ? 24.329 3.827 -9.693 1.00 98.06 614 ALA A O 1
ATOM 4813 N N . LYS A 1 615 ? 22.736 4.345 -11.205 1.00 98.38 615 LYS A N 1
ATOM 4814 C CA . LYS A 1 615 ? 21.744 3.413 -10.654 1.00 98.38 615 LYS A CA 1
ATOM 4815 C C . LYS A 1 615 ? 22.207 1.956 -10.711 1.00 98.38 615 LYS A C 1
ATOM 4817 O O . LYS A 1 615 ? 22.194 1.286 -9.680 1.00 98.38 615 LYS A O 1
ATOM 4822 N N . LEU A 1 616 ? 22.738 1.489 -11.845 1.00 98.69 616 LEU A N 1
ATOM 4823 C CA . LEU A 1 616 ? 23.324 0.143 -11.943 1.00 98.69 616 LEU A CA 1
ATOM 4824 C C . LEU A 1 616 ? 24.527 -0.033 -11.015 1.00 98.69 616 LEU A C 1
ATOM 4826 O O . LEU A 1 616 ? 24.618 -1.031 -10.305 1.00 98.69 616 LEU A O 1
ATOM 4830 N N . LYS A 1 617 ? 25.447 0.934 -10.981 1.00 98.56 617 LYS A N 1
ATOM 4831 C CA . LYS A 1 617 ? 26.614 0.871 -10.084 1.00 98.56 617 LYS A CA 1
ATOM 4832 C C . LYS A 1 617 ? 26.194 0.769 -8.616 1.00 98.56 617 LYS A C 1
ATOM 4834 O O . LYS A 1 617 ? 26.844 0.075 -7.841 1.00 98.56 617 LYS A O 1
ATOM 4839 N N . SER A 1 618 ? 25.104 1.434 -8.246 1.00 98.56 618 SER A N 1
ATOM 4840 C CA . SER A 1 618 ? 24.525 1.374 -6.903 1.00 98.56 618 SER A CA 1
ATOM 4841 C C . SER A 1 618 ? 23.857 0.030 -6.634 1.00 98.56 618 SER A C 1
ATOM 4843 O O . SER A 1 618 ? 24.094 -0.557 -5.584 1.00 98.56 618 SER A O 1
ATOM 4845 N N . LEU A 1 619 ? 23.104 -0.503 -7.599 1.00 98.69 619 LEU A N 1
ATOM 4846 C CA . LEU A 1 619 ? 22.508 -1.834 -7.509 1.00 98.69 619 LEU A CA 1
ATOM 4847 C C . LEU A 1 619 ? 23.573 -2.924 -7.300 1.00 98.69 619 LEU A C 1
ATOM 4849 O O . LEU A 1 619 ? 23.402 -3.786 -6.444 1.00 98.69 619 LEU A O 1
ATOM 4853 N N . LEU A 1 620 ? 24.700 -2.861 -8.018 1.00 98.62 620 LEU A N 1
ATOM 4854 C CA . LEU A 1 620 ? 25.811 -3.803 -7.828 1.00 98.62 620 LEU A CA 1
ATOM 4855 C C . LEU A 1 620 ? 26.373 -3.750 -6.397 1.00 98.62 620 LEU A C 1
ATOM 4857 O O . LEU A 1 620 ? 26.589 -4.798 -5.793 1.00 98.62 620 LEU A O 1
ATOM 4861 N N . LYS A 1 621 ? 26.528 -2.551 -5.817 1.00 98.25 621 LYS A N 1
ATOM 4862 C CA . LYS A 1 621 ? 26.939 -2.387 -4.410 1.00 98.25 621 LYS A CA 1
ATOM 4863 C C . LYS A 1 621 ? 25.895 -2.930 -3.429 1.00 98.25 621 LYS A C 1
ATOM 4865 O O . LYS A 1 621 ? 26.253 -3.543 -2.430 1.00 98.25 621 LYS A O 1
ATOM 4870 N N . TRP A 1 622 ? 24.606 -2.726 -3.698 1.00 98.38 622 TRP A N 1
ATOM 4871 C CA . TRP A 1 622 ? 23.537 -3.280 -2.864 1.00 98.38 622 TRP A CA 1
ATOM 4872 C C . TRP A 1 622 ? 23.492 -4.808 -2.916 1.00 98.38 622 TRP A C 1
ATOM 4874 O O . TRP A 1 622 ? 23.309 -5.437 -1.879 1.00 98.38 622 TRP A O 1
ATOM 4884 N N . ILE A 1 623 ? 23.744 -5.413 -4.081 1.00 98.62 623 ILE A N 1
ATOM 4885 C CA . ILE A 1 623 ? 23.896 -6.868 -4.207 1.00 98.62 623 ILE A CA 1
ATOM 4886 C C . ILE A 1 623 ? 25.036 -7.376 -3.317 1.00 98.62 623 ILE A C 1
ATOM 4888 O O . ILE A 1 623 ? 24.833 -8.346 -2.590 1.00 98.62 623 ILE A O 1
ATOM 4892 N N . GLU A 1 624 ? 26.196 -6.708 -3.308 1.00 97.94 624 GLU A N 1
ATOM 4893 C CA . GLU A 1 624 ? 27.306 -7.065 -2.409 1.00 97.94 624 GLU A CA 1
ATOM 4894 C C . GLU A 1 624 ? 26.885 -7.022 -0.931 1.00 97.94 624 GLU A C 1
ATOM 4896 O O . GLU A 1 624 ? 27.221 -7.929 -0.173 1.00 97.94 624 GLU A O 1
ATOM 4901 N N . ILE A 1 625 ? 26.115 -6.006 -0.526 1.00 97.38 625 ILE A N 1
ATOM 4902 C CA . ILE A 1 625 ? 25.595 -5.866 0.843 1.00 97.38 625 ILE A CA 1
ATOM 4903 C C . ILE A 1 625 ? 24.605 -6.991 1.173 1.00 97.38 625 ILE A C 1
ATOM 4905 O O . ILE A 1 625 ? 24.707 -7.624 2.227 1.00 97.38 625 ILE A O 1
ATOM 4909 N N . TRP A 1 626 ? 23.647 -7.274 0.290 1.00 98.50 626 TRP A N 1
ATOM 4910 C CA . TRP A 1 626 ? 22.634 -8.297 0.542 1.00 98.50 626 TRP A CA 1
ATOM 4911 C C . TRP A 1 626 ? 23.240 -9.699 0.630 1.00 98.50 626 TRP A C 1
ATOM 4913 O O . TRP A 1 626 ? 22.856 -10.447 1.526 1.00 98.50 626 TRP A O 1
ATOM 4923 N N . GLU A 1 627 ? 24.228 -10.022 -0.209 1.00 98.38 627 GLU A N 1
ATOM 4924 C CA . GLU A 1 627 ? 24.930 -11.317 -0.204 1.00 98.38 627 GLU A CA 1
ATOM 4925 C C . GLU A 1 627 ? 26.033 -11.433 0.871 1.00 98.38 627 GLU A C 1
ATOM 4927 O O . GLU A 1 627 ? 26.600 -12.512 1.063 1.00 98.38 627 GLU A O 1
ATOM 4932 N N . ALA A 1 628 ? 26.348 -10.355 1.603 1.00 97.75 628 ALA A N 1
ATOM 4933 C CA . ALA A 1 628 ? 27.395 -10.353 2.632 1.00 97.75 628 ALA A CA 1
ATOM 4934 C C . ALA A 1 628 ? 27.097 -11.262 3.843 1.00 97.75 628 ALA A C 1
ATOM 4936 O O . ALA A 1 628 ? 28.008 -11.562 4.617 1.00 97.75 628 ALA A O 1
ATOM 4937 N N . ASP A 1 629 ? 25.852 -11.720 4.007 1.00 96.62 629 ASP A N 1
ATOM 4938 C CA . ASP A 1 629 ? 25.470 -12.704 5.029 1.00 96.62 629 ASP A CA 1
ATOM 4939 C C . ASP A 1 629 ? 26.017 -14.119 4.740 1.00 96.62 629 ASP A C 1
ATOM 4941 O O . ASP A 1 629 ? 26.054 -14.963 5.635 1.00 96.62 629 ASP A O 1
ATOM 4945 N N . GLY A 1 630 ? 26.473 -14.379 3.508 1.00 95.69 630 GLY A N 1
ATOM 4946 C CA . GLY A 1 630 ? 26.964 -15.680 3.055 1.00 95.69 630 GLY A CA 1
ATOM 4947 C C . GLY A 1 630 ? 25.871 -16.722 2.778 1.00 95.69 630 GLY A C 1
ATOM 4948 O O . GLY A 1 630 ? 26.204 -17.855 2.422 1.00 95.69 630 GLY A O 1
ATOM 4949 N N . GLU A 1 631 ? 24.593 -16.364 2.913 1.00 94.62 631 GLU A N 1
ATOM 4950 C CA . GLU A 1 631 ? 23.435 -17.246 2.704 1.00 94.62 631 GLU A CA 1
ATOM 4951 C C . GLU A 1 631 ? 22.553 -16.766 1.548 1.00 94.62 631 GLU A C 1
ATOM 4953 O O . GLU A 1 631 ? 22.097 -17.566 0.720 1.00 94.62 631 GLU A O 1
ATOM 4958 N N . THR A 1 632 ? 22.333 -15.456 1.467 1.00 97.12 632 THR A N 1
ATOM 4959 C CA . THR A 1 632 ? 21.555 -14.825 0.414 1.00 97.12 632 THR A CA 1
ATOM 4960 C C . THR A 1 632 ? 22.293 -14.963 -0.906 1.00 97.12 632 THR A C 1
ATOM 4962 O O . THR A 1 632 ? 23.450 -14.582 -1.058 1.00 97.12 632 THR A O 1
ATOM 4965 N N . LYS A 1 633 ? 21.594 -15.536 -1.886 1.00 96.62 633 LYS A N 1
ATOM 4966 C CA . LYS A 1 633 ? 22.114 -15.749 -3.232 1.00 96.62 633 LYS A CA 1
ATOM 4967 C C . LYS A 1 633 ? 21.195 -15.099 -4.247 1.00 96.62 633 LYS A C 1
ATOM 4969 O O . LYS A 1 633 ? 20.093 -15.604 -4.481 1.00 96.62 633 LYS A O 1
ATOM 4974 N N . ILE A 1 634 ? 21.689 -14.054 -4.890 1.00 98.62 634 ILE A N 1
ATOM 4975 C CA . ILE A 1 634 ? 21.064 -13.386 -6.025 1.00 98.62 634 ILE A CA 1
ATOM 4976 C C . ILE A 1 634 ? 21.628 -14.035 -7.290 1.00 98.62 634 ILE A C 1
ATOM 4978 O O . ILE A 1 634 ? 22.833 -13.970 -7.544 1.00 98.62 634 ILE A O 1
ATOM 4982 N N . ASP A 1 635 ? 20.782 -14.740 -8.052 1.00 98.75 635 ASP A N 1
ATOM 4983 C CA . ASP A 1 635 ? 21.237 -15.480 -9.239 1.00 98.75 635 ASP A CA 1
ATOM 4984 C C . ASP A 1 635 ? 21.412 -14.561 -10.450 1.00 98.75 635 ASP A C 1
ATOM 4986 O O . ASP A 1 635 ? 22.262 -14.835 -11.302 1.00 98.75 635 ASP A O 1
ATOM 4990 N N . GLY A 1 636 ? 20.620 -13.490 -10.535 1.00 98.75 636 GLY A N 1
ATOM 4991 C CA . GLY A 1 636 ? 20.582 -12.638 -11.712 1.00 98.75 636 GLY A CA 1
ATOM 4992 C C . GLY A 1 636 ? 20.166 -11.192 -11.468 1.00 98.75 636 GLY A C 1
ATOM 4993 O O . GLY A 1 636 ? 19.655 -10.834 -10.408 1.00 98.75 636 GLY A O 1
ATOM 4994 N N . ILE A 1 637 ? 20.389 -10.373 -12.492 1.00 98.94 637 ILE A N 1
ATOM 4995 C CA . ILE A 1 637 ? 19.962 -8.980 -12.587 1.00 98.94 637 ILE A CA 1
ATOM 4996 C C . ILE A 1 637 ? 19.040 -8.852 -13.803 1.00 98.94 637 ILE A C 1
ATOM 4998 O O . ILE A 1 637 ? 19.415 -9.212 -14.925 1.00 98.94 637 ILE A O 1
ATOM 5002 N N . GLY A 1 638 ? 17.825 -8.374 -13.556 1.00 98.75 638 GLY A N 1
ATOM 5003 C CA . GLY A 1 638 ? 16.870 -7.957 -14.571 1.00 98.75 638 GLY A CA 1
ATOM 5004 C C . GLY A 1 638 ? 17.052 -6.472 -14.870 1.00 98.75 638 GLY A C 1
ATOM 5005 O O . GLY A 1 638 ? 17.070 -5.650 -13.956 1.00 98.75 638 GLY A O 1
ATOM 5006 N N . THR A 1 639 ? 17.216 -6.128 -16.143 1.00 98.56 639 THR A N 1
ATOM 5007 C CA . THR A 1 639 ? 17.114 -4.746 -16.616 1.00 98.56 639 THR A CA 1
ATOM 5008 C C . THR A 1 639 ? 15.822 -4.607 -17.407 1.00 98.56 639 THR A C 1
ATOM 5010 O O . THR A 1 639 ? 15.640 -5.298 -18.413 1.00 98.56 639 THR A O 1
ATOM 5013 N N . GLN A 1 640 ? 14.920 -3.741 -16.936 1.00 97.81 640 GLN A N 1
ATOM 5014 C CA . GLN A 1 640 ? 13.605 -3.571 -17.559 1.00 97.81 640 GLN A CA 1
ATOM 5015 C C . GLN A 1 640 ? 13.737 -3.093 -19.007 1.00 97.81 640 GLN A C 1
ATOM 5017 O O . GLN A 1 640 ? 13.103 -3.663 -19.885 1.00 97.81 640 GLN A O 1
ATOM 5022 N N . MET A 1 641 ? 14.646 -2.147 -19.287 1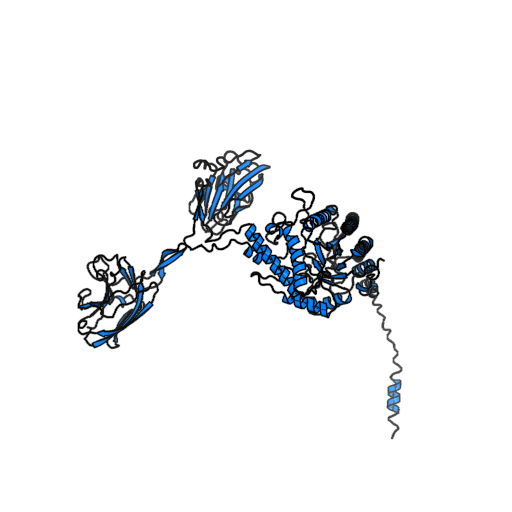.00 96.88 641 MET A N 1
ATOM 5023 C CA . MET A 1 641 ? 14.884 -1.609 -20.637 1.00 96.88 641 MET A CA 1
ATOM 5024 C C . MET A 1 641 ? 13.641 -0.958 -21.268 1.00 96.88 641 MET A C 1
ATOM 5026 O O . MET A 1 641 ? 13.375 -1.098 -22.463 1.00 96.88 641 MET A O 1
ATOM 5030 N N . HIS A 1 642 ? 12.915 -0.176 -20.472 1.00 94.69 642 HIS A N 1
ATOM 5031 C CA . HIS A 1 642 ? 11.856 0.716 -20.935 1.00 94.69 642 HIS A CA 1
ATOM 5032 C C . HIS A 1 642 ? 12.429 1.921 -21.693 1.00 94.69 642 HIS A C 1
ATOM 5034 O O . HIS A 1 642 ? 12.490 3.045 -21.196 1.00 94.69 642 HIS A O 1
ATOM 5040 N N . VAL A 1 643 ? 12.833 1.715 -22.944 1.00 95.81 643 VAL A N 1
ATOM 5041 C CA . VAL A 1 643 ? 13.570 2.716 -23.729 1.00 95.81 643 VAL A CA 1
ATOM 5042 C C . VAL A 1 643 ? 12.672 3.481 -24.694 1.00 95.81 643 VAL A C 1
ATOM 5044 O O . VAL A 1 643 ? 11.595 3.023 -25.057 1.00 95.81 643 VAL A O 1
ATOM 5047 N N . SER A 1 644 ? 13.121 4.647 -25.141 1.00 95.62 644 SER A N 1
ATOM 5048 C CA . SER A 1 644 ? 12.573 5.309 -26.328 1.00 95.62 644 SER A CA 1
ATOM 5049 C C . SER A 1 644 ? 13.685 5.474 -27.352 1.00 95.62 644 SER A C 1
ATOM 5051 O O . SER A 1 644 ? 14.832 5.690 -26.961 1.00 95.62 644 SER A O 1
ATOM 5053 N N . TYR A 1 645 ? 13.359 5.391 -28.641 1.00 98.00 645 TYR A N 1
ATOM 5054 C CA . TYR A 1 645 ? 14.242 5.919 -29.677 1.00 98.00 645 TYR A CA 1
ATOM 5055 C C . TYR A 1 645 ? 14.159 7.450 -29.667 1.00 98.00 645 TYR A C 1
ATOM 5057 O O . TYR A 1 645 ? 13.063 8.015 -29.713 1.00 98.00 645 TYR A O 1
ATOM 5065 N N . ILE A 1 646 ? 15.302 8.124 -29.600 1.00 98.31 646 ILE A N 1
ATOM 5066 C CA . ILE A 1 646 ? 15.395 9.582 -29.548 1.00 98.31 646 ILE A CA 1
ATOM 5067 C C . ILE A 1 646 ? 15.770 10.092 -30.943 1.00 98.31 646 ILE A C 1
ATOM 5069 O O . ILE A 1 646 ? 16.812 9.741 -31.485 1.00 98.31 646 ILE A O 1
ATOM 5073 N N . LEU A 1 647 ? 14.942 10.948 -31.547 1.00 98.00 647 LEU A N 1
ATOM 5074 C CA . LEU A 1 647 ? 15.229 11.474 -32.892 1.00 98.00 647 LEU A CA 1
ATOM 5075 C C . LEU A 1 647 ? 16.444 12.408 -32.926 1.00 98.00 647 LEU A C 1
ATOM 5077 O O . LEU A 1 647 ? 17.097 12.540 -33.962 1.00 98.00 647 LEU A O 1
ATOM 5081 N N . ASN A 1 648 ? 16.765 13.039 -31.798 1.00 97.44 648 ASN A N 1
ATOM 5082 C CA . ASN A 1 648 ? 18.027 13.738 -31.622 1.00 97.44 648 ASN A CA 1
ATOM 5083 C C . ASN A 1 648 ? 19.205 12.745 -31.630 1.00 97.44 648 ASN A C 1
ATOM 5085 O O . ASN A 1 648 ? 19.447 12.043 -30.649 1.00 97.44 648 ASN A O 1
ATOM 5089 N N . GLU A 1 649 ? 19.976 12.736 -32.720 1.00 96.88 649 GLU A N 1
ATOM 5090 C CA . GLU A 1 649 ? 21.090 11.798 -32.927 1.00 96.88 649 GLU A CA 1
ATOM 5091 C C . GLU A 1 649 ? 22.158 11.850 -31.823 1.00 96.88 649 GLU A C 1
ATOM 5093 O O . GLU A 1 649 ? 22.745 10.825 -31.479 1.00 96.88 649 GLU A O 1
ATOM 5098 N N . ALA A 1 650 ? 22.421 13.028 -31.245 1.00 97.06 650 ALA A N 1
ATOM 5099 C CA . ALA A 1 650 ? 23.434 13.166 -30.203 1.00 97.06 650 ALA A CA 1
ATOM 5100 C C . ALA A 1 650 ? 22.986 12.513 -28.889 1.00 97.06 650 ALA A C 1
ATOM 5102 O O . ALA A 1 650 ? 23.793 11.870 -28.221 1.00 97.06 650 ALA A O 1
ATOM 5103 N N . ASP A 1 651 ? 21.714 12.659 -28.522 1.00 97.44 651 ASP A N 1
ATOM 5104 C CA . ASP A 1 651 ? 21.159 12.024 -27.326 1.00 97.44 651 ASP A CA 1
ATOM 5105 C C . ASP A 1 651 ? 20.935 10.523 -27.533 1.00 97.44 651 ASP A C 1
ATOM 5107 O O . ASP A 1 651 ? 21.290 9.736 -26.655 1.00 97.44 651 ASP A O 1
ATOM 5111 N N . GLN A 1 652 ? 20.472 10.111 -28.718 1.00 98.31 652 GLN A N 1
ATOM 5112 C CA . GLN A 1 652 ? 20.394 8.697 -29.096 1.00 98.31 652 GLN A CA 1
ATOM 5113 C C . GLN A 1 652 ? 21.761 8.019 -28.990 1.00 98.31 652 GLN A C 1
ATOM 5115 O O . GLN A 1 652 ? 21.877 6.929 -28.432 1.00 98.31 652 GLN A O 1
ATOM 5120 N N . LYS A 1 653 ? 22.826 8.689 -29.449 1.00 98.31 653 LYS A N 1
ATOM 5121 C CA . LYS A 1 653 ? 24.179 8.145 -29.344 1.00 98.31 653 LYS A CA 1
ATOM 5122 C C . LYS A 1 653 ? 24.630 7.964 -27.891 1.00 98.31 653 LYS A C 1
ATOM 5124 O O . LYS A 1 653 ? 25.235 6.944 -27.567 1.00 98.31 653 LYS A O 1
ATOM 5129 N N . LYS A 1 654 ? 24.313 8.912 -26.999 1.00 98.25 654 LYS A N 1
ATOM 5130 C CA . LYS A 1 654 ? 24.605 8.770 -25.559 1.00 98.25 654 LYS A CA 1
ATOM 5131 C C . LYS A 1 654 ? 23.862 7.583 -24.950 1.00 98.25 654 LYS A C 1
ATOM 5133 O O . LYS A 1 654 ? 24.442 6.864 -24.143 1.00 98.25 654 LYS A O 1
ATOM 5138 N N . GLN A 1 655 ? 22.606 7.372 -25.341 1.00 98.12 655 GLN A N 1
ATOM 5139 C CA . GLN A 1 655 ? 21.809 6.236 -24.886 1.00 98.12 655 GLN A CA 1
ATOM 5140 C C . GLN A 1 655 ? 22.404 4.904 -25.361 1.00 98.12 655 GLN A C 1
ATOM 5142 O O . GLN A 1 655 ? 22.576 3.994 -24.556 1.00 98.12 655 GLN A O 1
ATOM 5147 N N . GLU A 1 656 ? 22.795 4.799 -26.632 1.00 98.75 656 GLU A N 1
ATOM 5148 C CA . GLU A 1 656 ? 23.496 3.621 -27.160 1.00 98.75 656 GLU A CA 1
ATOM 5149 C C . GLU A 1 656 ? 24.801 3.330 -26.406 1.00 98.75 656 GLU A C 1
ATOM 5151 O O . GLU A 1 656 ? 25.072 2.182 -26.045 1.00 98.75 656 GLU A O 1
ATOM 5156 N N . ASP A 1 657 ? 25.605 4.365 -26.142 1.00 98.81 657 ASP A N 1
ATOM 5157 C CA . ASP A 1 657 ? 26.869 4.231 -25.415 1.00 98.81 657 ASP A CA 1
ATOM 5158 C C . ASP A 1 657 ? 26.644 3.783 -23.958 1.00 98.81 657 ASP A C 1
ATOM 5160 O O . ASP A 1 657 ? 27.372 2.919 -23.461 1.00 98.81 657 ASP A O 1
ATOM 5164 N N . ALA A 1 658 ? 25.607 4.301 -23.293 1.00 98.75 658 ALA A N 1
ATOM 5165 C CA . ALA A 1 658 ? 25.238 3.903 -21.935 1.00 98.75 658 ALA A CA 1
ATOM 5166 C C . ALA A 1 658 ? 24.656 2.482 -21.858 1.00 98.75 658 ALA A C 1
ATOM 5168 O O . ALA A 1 658 ? 24.936 1.773 -20.894 1.00 98.75 658 ALA A O 1
ATOM 5169 N N . ILE A 1 659 ? 23.916 2.023 -22.875 1.00 98.88 659 ILE A N 1
ATOM 5170 C CA . ILE A 1 659 ? 23.455 0.625 -22.981 1.00 98.88 659 ILE A CA 1
ATOM 5171 C C . ILE A 1 659 ? 24.652 -0.327 -23.117 1.00 98.88 659 ILE A C 1
ATOM 5173 O O . ILE A 1 659 ? 24.710 -1.365 -22.456 1.00 98.88 659 ILE A O 1
ATOM 5177 N N . VAL A 1 660 ? 25.644 0.030 -23.939 1.00 98.94 660 VAL A N 1
ATOM 5178 C CA . VAL A 1 660 ? 26.879 -0.757 -24.078 1.00 98.94 660 VAL A CA 1
ATOM 5179 C C . VAL A 1 660 ? 27.639 -0.829 -22.754 1.00 98.94 660 VAL A C 1
ATOM 5181 O O . VAL A 1 660 ? 28.127 -1.900 -22.386 1.00 98.94 660 VAL A O 1
ATOM 5184 N N . GLU A 1 661 ? 27.753 0.286 -22.033 1.00 98.88 661 GLU A N 1
ATOM 5185 C CA . GLU A 1 661 ? 28.406 0.306 -20.722 1.00 98.88 661 GLU A CA 1
ATOM 5186 C C . GLU A 1 661 ? 27.625 -0.499 -19.677 1.00 98.88 661 GLU A C 1
ATOM 5188 O O . GLU A 1 661 ? 28.220 -1.299 -18.953 1.00 98.88 661 GLU A O 1
ATOM 5193 N N . MET A 1 662 ? 26.295 -0.383 -19.663 1.00 98.88 662 MET A N 1
ATOM 5194 C CA . MET A 1 662 ? 25.416 -1.191 -18.820 1.00 98.88 662 MET A CA 1
ATOM 5195 C C . MET A 1 662 ? 25.678 -2.688 -19.023 1.00 98.88 662 MET A C 1
ATOM 5197 O O . MET A 1 662 ? 25.933 -3.398 -18.051 1.00 98.88 662 MET A O 1
ATOM 5201 N N . PHE A 1 663 ? 25.690 -3.182 -20.268 1.00 98.94 663 PHE A N 1
ATOM 5202 C CA . PHE A 1 663 ? 25.954 -4.601 -20.529 1.00 98.94 663 PHE A CA 1
ATOM 5203 C C . PHE A 1 663 ? 27.355 -5.036 -20.089 1.00 98.94 663 PHE A C 1
ATOM 5205 O O . PHE A 1 663 ? 27.506 -6.134 -19.556 1.00 98.94 663 PHE A O 1
ATOM 5212 N N . LYS A 1 664 ? 28.381 -4.187 -20.226 1.00 98.88 664 LYS A N 1
ATOM 5213 C CA . LYS A 1 664 ? 29.724 -4.502 -19.706 1.00 98.88 664 LYS A CA 1
ATOM 5214 C C . LYS A 1 664 ? 29.736 -4.628 -18.184 1.00 98.88 664 LYS A C 1
ATOM 5216 O O . LYS A 1 664 ? 30.361 -5.551 -17.667 1.00 98.88 664 LYS A O 1
ATOM 5221 N N . LEU A 1 665 ? 29.064 -3.722 -17.474 1.00 98.88 665 LEU A N 1
ATOM 5222 C CA . LEU A 1 665 ? 28.951 -3.756 -16.013 1.00 98.88 665 LEU A CA 1
ATOM 5223 C C . LEU A 1 665 ? 28.152 -4.984 -15.545 1.00 98.88 665 LEU A C 1
ATOM 5225 O O . LEU A 1 665 ? 28.572 -5.684 -14.624 1.00 98.88 665 LEU A O 1
ATOM 5229 N N . LEU A 1 666 ? 27.050 -5.305 -16.227 1.00 98.88 666 LEU A N 1
ATOM 5230 C CA . LEU A 1 666 ? 26.254 -6.506 -15.965 1.00 98.88 666 LEU A CA 1
ATOM 5231 C C . LEU A 1 666 ? 27.063 -7.787 -16.208 1.00 98.88 666 LEU A C 1
ATOM 5233 O O . LEU A 1 666 ? 27.054 -8.679 -15.363 1.00 98.88 666 LEU A O 1
ATOM 5237 N N . ALA A 1 667 ? 27.830 -7.868 -17.298 1.00 98.75 667 ALA A N 1
ATOM 5238 C CA . ALA A 1 667 ? 28.728 -8.994 -17.554 1.00 98.75 667 ALA A CA 1
ATOM 5239 C C . ALA A 1 667 ? 29.767 -9.162 -16.430 1.00 98.75 667 ALA A C 1
ATOM 5241 O O . ALA A 1 667 ? 29.958 -10.269 -15.927 1.00 98.75 667 ALA A O 1
ATOM 5242 N N . GLN A 1 668 ? 30.381 -8.063 -15.975 1.00 98.50 668 GLN A N 1
ATOM 5243 C CA . GLN A 1 668 ? 31.376 -8.071 -14.892 1.00 98.50 668 GLN A CA 1
ATOM 5244 C C . GLN A 1 668 ? 30.826 -8.570 -13.550 1.00 98.50 668 GLN A C 1
ATOM 5246 O O . GLN A 1 668 ? 31.594 -9.104 -12.754 1.00 98.50 668 GLN A O 1
ATOM 5251 N N . SER A 1 669 ? 29.516 -8.449 -13.308 1.00 98.19 669 SER A N 1
ATOM 5252 C CA . SER A 1 669 ? 28.884 -8.934 -12.072 1.00 98.19 669 SER A CA 1
ATOM 5253 C C . SER A 1 669 ? 28.958 -10.459 -11.894 1.00 98.19 669 SER A C 1
ATOM 5255 O O . SER A 1 669 ? 28.780 -10.965 -10.786 1.00 98.19 669 SER A O 1
ATOM 5257 N N . GLY A 1 670 ? 29.165 -11.215 -12.980 1.00 98.19 670 GLY A N 1
ATOM 5258 C CA . GLY A 1 670 ? 29.102 -12.681 -12.976 1.00 98.19 670 GLY A CA 1
ATOM 5259 C C . GLY A 1 670 ? 27.693 -13.261 -12.772 1.00 98.19 670 GLY A C 1
ATOM 5260 O O . GLY A 1 670 ? 27.543 -14.482 -12.714 1.00 98.19 670 GLY A O 1
ATOM 5261 N N . LYS A 1 671 ? 26.660 -12.416 -12.662 1.00 98.62 671 LYS A N 1
ATOM 5262 C CA . LYS A 1 671 ? 25.258 -12.816 -12.488 1.00 98.62 671 LYS A CA 1
ATOM 5263 C C . LYS A 1 671 ? 24.606 -13.160 -13.825 1.00 98.62 671 LYS A C 1
ATOM 5265 O O . LYS A 1 671 ? 25.072 -12.722 -14.878 1.00 98.62 671 LYS A O 1
ATOM 5270 N N . LEU A 1 672 ? 23.511 -13.920 -13.788 1.00 98.81 672 LEU A N 1
ATOM 5271 C CA . LEU A 1 672 ? 22.620 -14.047 -14.941 1.00 98.81 672 LEU A CA 1
ATOM 5272 C C . LEU A 1 672 ? 22.060 -12.667 -15.309 1.00 98.81 672 LEU A C 1
ATOM 5274 O O . LEU A 1 672 ? 21.736 -11.874 -14.432 1.00 98.81 672 LEU A O 1
ATOM 5278 N N . VAL A 1 673 ? 21.921 -12.384 -16.597 1.00 98.88 673 VAL A N 1
ATOM 5279 C CA . VAL A 1 673 ? 21.418 -11.108 -17.106 1.00 98.88 673 VAL A CA 1
ATOM 5280 C C . VAL A 1 673 ? 20.168 -11.372 -17.924 1.00 98.88 673 VAL A C 1
ATOM 5282 O O . VAL A 1 673 ? 20.205 -12.136 -18.894 1.00 98.88 673 VAL A O 1
ATOM 5285 N N . LYS A 1 674 ? 19.066 -10.727 -17.549 1.00 98.75 674 LYS A N 1
ATOM 5286 C CA . LYS A 1 674 ? 17.806 -10.754 -18.294 1.00 98.75 674 LYS A CA 1
ATOM 5287 C C . LYS A 1 674 ? 17.446 -9.333 -18.712 1.00 98.75 674 LYS A C 1
ATOM 5289 O O . LYS A 1 674 ? 17.433 -8.442 -17.871 1.00 98.75 674 LYS A O 1
ATOM 5294 N N . ILE A 1 675 ? 17.125 -9.133 -19.988 1.00 98.81 675 ILE A N 1
ATOM 5295 C CA . ILE A 1 675 ? 16.319 -7.972 -20.376 1.00 98.81 675 ILE A CA 1
ATOM 5296 C C . ILE A 1 675 ? 1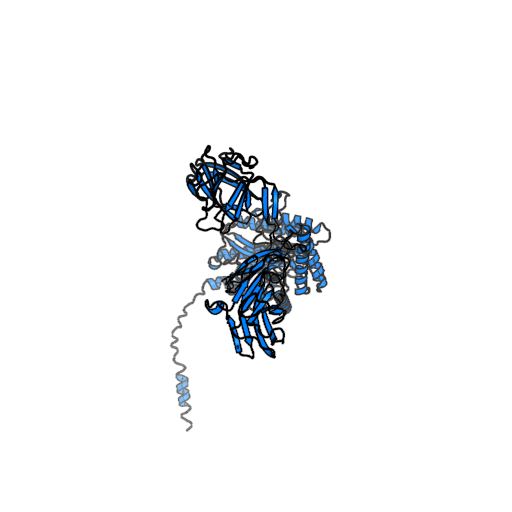4.867 -8.359 -20.092 1.00 98.81 675 ILE A C 1
ATOM 5298 O O . ILE A 1 675 ? 14.348 -9.274 -20.730 1.00 98.81 675 ILE A O 1
ATOM 5302 N N . SER A 1 676 ? 14.249 -7.772 -19.076 1.00 98.00 676 SER A N 1
ATOM 5303 C CA . SER A 1 676 ? 13.011 -8.288 -18.474 1.00 98.00 676 SER A CA 1
ATOM 5304 C C . SER A 1 676 ? 11.736 -7.682 -19.051 1.00 98.00 676 SER A C 1
ATOM 5306 O O . SER A 1 676 ? 10.713 -8.367 -19.042 1.00 98.00 676 SER A O 1
ATOM 5308 N N . GLU A 1 677 ? 11.785 -6.456 -19.579 1.00 96.12 677 GLU A N 1
ATOM 5309 C CA . GLU A 1 677 ? 10.586 -5.699 -19.967 1.00 96.12 677 GLU A CA 1
ATOM 5310 C C . GLU A 1 677 ? 10.825 -4.794 -21.194 1.00 96.12 677 GLU A C 1
ATOM 5312 O O . GLU A 1 677 ? 10.328 -3.672 -21.262 1.00 96.12 677 GLU A O 1
ATOM 5317 N N . LEU A 1 678 ? 11.569 -5.274 -22.201 1.00 96.94 678 LEU A N 1
ATOM 5318 C CA . LEU A 1 678 ? 11.911 -4.449 -23.362 1.00 96.94 678 LEU A CA 1
ATOM 5319 C C . LEU A 1 678 ? 10.648 -3.983 -24.090 1.00 96.94 678 LEU A C 1
ATOM 5321 O O . LEU A 1 678 ? 9.886 -4.783 -24.638 1.00 96.94 678 LEU A O 1
ATOM 5325 N N . ASP A 1 679 ? 10.476 -2.672 -24.150 1.00 93.44 679 ASP A N 1
ATOM 5326 C CA . ASP A 1 679 ? 9.552 -1.988 -25.036 1.00 93.44 679 ASP A CA 1
ATOM 5327 C C . ASP A 1 679 ? 10.156 -0.657 -25.494 1.00 93.44 679 ASP A C 1
ATOM 5329 O O . ASP A 1 679 ? 11.044 -0.088 -24.851 1.00 93.44 679 ASP A O 1
ATOM 5333 N N . MET A 1 680 ? 9.716 -0.185 -26.661 1.00 94.50 680 MET A N 1
ATOM 5334 C CA . MET A 1 680 ? 10.331 0.968 -27.310 1.00 94.50 680 MET A CA 1
ATOM 5335 C C . MET A 1 680 ? 9.293 1.972 -27.790 1.00 94.50 680 MET A C 1
ATOM 5337 O O . MET A 1 680 ? 8.590 1.734 -28.769 1.00 94.50 680 MET A O 1
ATOM 5341 N N . GLY A 1 681 ? 9.244 3.120 -27.118 1.00 94.69 681 GLY A N 1
ATOM 5342 C CA . GLY A 1 681 ? 8.580 4.316 -27.626 1.00 94.69 681 GLY A CA 1
ATOM 5343 C C . GLY A 1 681 ? 9.467 5.084 -28.608 1.00 94.69 681 GLY A C 1
ATOM 5344 O O . GLY A 1 681 ? 10.589 4.681 -28.929 1.00 94.69 681 GLY A O 1
ATOM 5345 N N . ILE A 1 682 ? 8.995 6.242 -29.058 1.00 96.50 682 ILE A N 1
ATOM 5346 C CA . ILE A 1 682 ? 9.800 7.175 -29.853 1.00 96.50 682 ILE A CA 1
ATOM 5347 C C . ILE A 1 682 ? 9.504 8.613 -29.445 1.00 96.50 682 ILE A C 1
ATOM 5349 O O . ILE A 1 682 ? 8.350 8.976 -29.241 1.00 96.50 682 ILE A O 1
ATOM 5353 N N . VAL A 1 683 ? 10.551 9.424 -29.304 1.00 97.12 683 VAL A N 1
ATOM 5354 C CA . VAL A 1 683 ? 10.475 10.810 -28.822 1.00 97.12 683 VAL A CA 1
ATOM 5355 C C . VAL A 1 683 ? 11.296 11.739 -29.713 1.00 97.12 683 VAL A C 1
ATOM 5357 O O . VAL A 1 683 ? 12.321 11.347 -30.274 1.00 97.12 683 VAL A O 1
ATOM 5360 N N . GLU A 1 684 ? 10.877 13.001 -29.828 1.00 95.88 684 GLU A N 1
ATOM 5361 C CA . GLU A 1 684 ? 11.659 14.007 -30.563 1.00 95.88 684 GLU A CA 1
ATOM 5362 C C . GLU A 1 684 ? 12.976 14.346 -29.854 1.00 95.88 684 GLU A C 1
ATOM 5364 O O . GLU A 1 684 ? 14.034 14.400 -30.480 1.00 95.88 684 GLU A O 1
ATOM 5369 N N . ASN A 1 685 ? 12.915 14.543 -28.536 1.00 94.56 685 ASN A N 1
ATOM 5370 C CA . ASN A 1 685 ? 14.050 14.888 -27.684 1.00 94.56 685 ASN A CA 1
ATOM 5371 C C . ASN A 1 685 ? 14.039 14.010 -26.426 1.00 94.56 685 ASN A C 1
ATOM 5373 O O . ASN A 1 685 ? 12.980 13.520 -26.026 1.00 94.56 685 ASN A O 1
ATOM 5377 N N . ALA A 1 686 ? 15.202 13.830 -25.792 1.00 92.50 686 ALA A N 1
ATOM 5378 C CA . ALA A 1 686 ? 15.310 13.080 -24.542 1.00 92.50 686 ALA A CA 1
ATOM 5379 C C . ALA A 1 686 ? 14.325 13.615 -23.486 1.00 92.50 686 ALA A C 1
ATOM 5381 O O . ALA A 1 686 ? 14.174 14.828 -23.337 1.00 92.50 686 ALA A O 1
ATOM 5382 N N . PHE A 1 687 ? 13.658 12.707 -22.765 1.00 90.88 687 PHE A N 1
ATOM 5383 C CA . PHE A 1 687 ? 12.628 13.025 -21.759 1.00 90.88 687 PHE A CA 1
ATOM 5384 C C . PHE A 1 687 ? 11.405 13.796 -22.302 1.00 90.88 687 PHE A C 1
ATOM 5386 O O . PHE A 1 687 ? 10.617 14.335 -21.527 1.00 90.88 687 PHE A O 1
ATOM 5393 N N . GLY A 1 688 ? 11.247 13.871 -23.628 1.00 91.75 688 GLY A N 1
ATOM 5394 C CA . GLY A 1 688 ? 10.081 14.458 -24.280 1.00 91.75 688 GLY A CA 1
ATOM 5395 C C . GLY A 1 688 ? 8.861 13.536 -24.268 1.00 91.75 688 GLY A C 1
ATOM 5396 O O . GLY A 1 688 ? 8.935 12.372 -23.878 1.00 91.75 688 GLY A O 1
ATOM 5397 N N . ALA A 1 689 ? 7.729 14.065 -24.733 1.00 92.00 689 ALA A N 1
ATOM 5398 C CA . ALA A 1 689 ? 6.513 13.280 -24.913 1.00 92.00 689 ALA A CA 1
ATOM 5399 C C . ALA A 1 689 ? 6.683 12.236 -26.028 1.00 92.00 689 ALA A C 1
ATOM 5401 O O . ALA A 1 689 ? 7.286 12.520 -27.069 1.00 92.00 689 ALA A O 1
ATOM 5402 N N . GLY A 1 690 ? 6.115 11.050 -25.810 1.00 92.62 690 GLY A N 1
ATOM 5403 C CA . GLY A 1 690 ? 6.055 9.990 -26.807 1.00 92.62 690 GLY A CA 1
ATOM 5404 C C . GLY A 1 690 ? 5.244 10.383 -28.038 1.00 92.62 690 GLY A C 1
ATOM 5405 O O . GLY A 1 690 ? 4.205 11.042 -27.948 1.00 92.62 690 GLY A O 1
ATOM 5406 N N . ILE A 1 691 ? 5.718 9.967 -29.207 1.00 93.94 691 ILE A N 1
ATOM 5407 C CA . ILE A 1 691 ? 5.007 10.111 -30.475 1.00 93.94 691 ILE A CA 1
ATOM 5408 C C . ILE A 1 691 ? 3.986 8.976 -30.573 1.00 93.94 691 ILE A C 1
ATOM 5410 O O . ILE A 1 691 ? 4.324 7.798 -30.453 1.00 93.94 691 ILE A O 1
ATOM 5414 N N . ALA A 1 692 ? 2.727 9.332 -30.823 1.00 90.81 692 ALA A N 1
ATOM 5415 C CA . ALA A 1 692 ? 1.655 8.359 -30.993 1.00 90.81 692 ALA A CA 1
ATOM 5416 C C . ALA A 1 692 ? 1.916 7.439 -32.196 1.00 90.81 692 ALA A C 1
ATOM 5418 O O . ALA A 1 692 ? 2.371 7.902 -33.240 1.00 90.81 692 ALA A O 1
ATOM 5419 N N . ALA A 1 693 ? 1.531 6.166 -32.097 1.00 88.31 693 ALA A N 1
ATOM 5420 C CA . ALA A 1 693 ? 1.721 5.153 -33.134 1.00 88.31 693 ALA A CA 1
ATOM 5421 C C . ALA A 1 693 ? 1.172 5.589 -34.504 1.00 88.31 693 ALA A C 1
ATOM 5423 O O . ALA A 1 693 ? 1.798 5.355 -35.530 1.00 88.31 693 ALA A O 1
ATOM 5424 N N . THR A 1 694 ? 0.044 6.306 -34.527 1.00 87.06 694 THR A N 1
ATOM 5425 C CA . THR A 1 694 ? -0.571 6.835 -35.759 1.00 87.06 694 THR A CA 1
ATOM 5426 C C . THR A 1 694 ? 0.196 7.993 -36.405 1.00 87.06 694 THR A C 1
ATOM 5428 O O . THR A 1 694 ? -0.146 8.397 -37.513 1.00 87.06 694 THR A O 1
ATOM 5431 N N . ALA A 1 695 ? 1.163 8.580 -35.700 1.00 91.94 695 ALA A N 1
ATOM 5432 C CA . ALA A 1 695 ? 1.965 9.717 -36.148 1.00 91.94 695 ALA A CA 1
ATOM 5433 C C . ALA A 1 695 ? 3.415 9.334 -36.492 1.00 91.94 695 ALA A C 1
ATOM 5435 O O . ALA A 1 695 ? 4.166 10.184 -36.969 1.00 91.94 695 ALA A O 1
ATOM 5436 N N . VAL A 1 696 ? 3.806 8.078 -36.265 1.00 92.62 696 VAL A N 1
ATOM 5437 C CA . VAL A 1 696 ? 5.140 7.574 -36.605 1.00 92.62 696 VAL A CA 1
ATOM 5438 C C . VAL A 1 696 ? 5.269 7.457 -38.121 1.00 92.62 696 VAL A C 1
ATOM 5440 O O . VAL A 1 696 ? 4.422 6.857 -38.781 1.00 92.62 696 VAL A O 1
ATOM 5443 N N . THR A 1 697 ? 6.334 8.022 -38.685 1.00 94.69 697 THR A N 1
ATOM 5444 C CA . THR A 1 697 ? 6.647 7.878 -40.114 1.00 94.69 697 THR A CA 1
ATOM 5445 C C . THR A 1 697 ? 7.395 6.573 -40.394 1.00 94.69 697 THR A C 1
ATOM 5447 O O . THR A 1 697 ? 8.041 6.018 -39.508 1.00 94.69 697 THR A O 1
ATOM 5450 N N . GLU A 1 698 ? 7.391 6.098 -41.642 1.00 92.50 698 GLU A N 1
ATOM 5451 C CA . GLU A 1 698 ? 8.130 4.877 -42.016 1.00 92.50 698 GLU A CA 1
ATOM 5452 C C . GLU A 1 698 ? 9.635 4.974 -41.708 1.00 92.50 698 GLU A C 1
ATOM 5454 O O . GLU A 1 698 ? 10.235 4.038 -41.184 1.00 92.50 698 GLU A O 1
ATOM 5459 N N . GLU A 1 699 ? 10.256 6.136 -41.948 1.00 95.06 699 GLU A N 1
ATOM 5460 C CA . GLU A 1 699 ? 11.670 6.366 -41.618 1.00 95.06 699 GLU A CA 1
ATOM 5461 C C . GLU A 1 699 ? 11.930 6.234 -40.109 1.00 95.06 699 GLU A C 1
ATOM 5463 O O . GLU A 1 699 ? 12.898 5.601 -39.684 1.00 95.06 699 GLU A O 1
ATOM 5468 N N . GLN A 1 700 ? 11.054 6.817 -39.289 1.00 97.31 700 GLN A N 1
ATOM 5469 C CA . GLN A 1 700 ? 11.124 6.718 -37.833 1.00 97.31 700 GLN A CA 1
ATOM 5470 C C . GLN A 1 700 ? 10.942 5.271 -37.369 1.00 97.31 700 GLN A C 1
ATOM 5472 O O . GLN A 1 700 ? 11.677 4.793 -36.507 1.00 97.31 700 GLN A O 1
ATOM 5477 N N . HIS A 1 701 ? 10.012 4.553 -37.987 1.00 95.06 701 HIS A N 1
ATOM 5478 C CA . HIS A 1 701 ? 9.729 3.167 -37.665 1.00 95.06 701 HIS A CA 1
ATOM 5479 C C . HIS A 1 701 ? 10.904 2.231 -38.019 1.00 95.06 701 HIS A C 1
ATOM 5481 O O . HIS A 1 701 ? 11.232 1.314 -37.261 1.00 95.06 701 HIS A O 1
ATOM 5487 N N . HIS A 1 702 ? 11.604 2.488 -39.129 1.00 96.31 702 HIS A N 1
ATOM 5488 C CA . HIS A 1 702 ? 12.860 1.809 -39.460 1.00 96.31 702 HIS A CA 1
ATOM 5489 C C . HIS A 1 702 ? 13.983 2.126 -38.465 1.00 96.31 702 HIS A C 1
ATOM 5491 O O . HIS A 1 702 ? 14.723 1.225 -38.079 1.00 96.31 702 HIS A O 1
ATOM 5497 N N . LYS A 1 703 ? 14.092 3.372 -37.990 1.00 98.12 703 LYS A N 1
ATOM 5498 C CA . LYS A 1 703 ? 15.068 3.738 -36.950 1.00 98.12 703 LYS A CA 1
ATOM 5499 C C . LYS A 1 703 ? 14.823 2.995 -35.635 1.00 98.12 703 LYS A C 1
ATOM 5501 O O . LYS A 1 703 ? 15.772 2.507 -35.027 1.00 98.12 703 LYS A O 1
ATOM 5506 N N . MET A 1 704 ? 13.560 2.833 -35.236 1.00 98.12 704 MET A N 1
ATOM 5507 C CA . MET A 1 704 ? 13.203 1.988 -34.092 1.00 98.12 704 MET A CA 1
ATOM 5508 C C . MET A 1 704 ? 13.631 0.530 -34.309 1.00 98.12 704 MET A C 1
ATOM 5510 O O . MET A 1 704 ? 14.180 -0.095 -33.403 1.00 98.12 704 MET A O 1
ATOM 5514 N N . ALA A 1 705 ? 13.424 -0.016 -35.512 1.00 98.19 705 ALA A N 1
ATOM 5515 C CA . ALA A 1 705 ? 13.853 -1.374 -35.847 1.00 98.19 705 ALA A CA 1
ATOM 5516 C C . ALA A 1 705 ? 15.377 -1.552 -35.728 1.00 98.19 705 ALA A C 1
ATOM 5518 O O . ALA A 1 705 ? 15.836 -2.513 -35.110 1.00 98.19 705 ALA A O 1
ATOM 5519 N N . GLU A 1 706 ? 16.163 -0.605 -36.244 1.00 98.44 706 GLU A N 1
ATOM 5520 C CA . GLU A 1 706 ? 17.624 -0.625 -36.105 1.00 98.44 706 GLU A CA 1
ATOM 5521 C C . GLU A 1 706 ? 18.070 -0.505 -34.643 1.00 98.44 706 GLU A C 1
ATOM 5523 O O . GLU A 1 706 ? 19.047 -1.137 -34.241 1.00 98.44 706 GLU A O 1
ATOM 5528 N N . PHE A 1 707 ? 17.341 0.245 -33.812 1.00 98.62 707 PHE A N 1
ATOM 5529 C CA . PHE A 1 707 ? 17.677 0.350 -32.396 1.00 98.62 707 PHE A CA 1
ATOM 5530 C C . PHE A 1 707 ? 17.361 -0.938 -31.618 1.00 98.62 707 PHE A C 1
ATOM 5532 O O . PHE A 1 707 ? 18.176 -1.377 -30.805 1.00 98.62 707 PHE A O 1
ATOM 5539 N N . TYR A 1 708 ? 16.246 -1.614 -31.923 1.00 98.69 708 TYR A N 1
ATOM 5540 C CA . TYR A 1 708 ? 15.977 -2.970 -31.426 1.00 98.69 708 TYR A CA 1
ATOM 5541 C C . TYR A 1 708 ? 17.105 -3.935 -31.797 1.00 98.69 708 TYR A C 1
ATOM 5543 O O . TYR A 1 708 ? 17.644 -4.633 -30.933 1.00 98.69 708 TYR A O 1
ATOM 5551 N N . LYS A 1 709 ? 17.495 -3.928 -33.077 1.00 98.69 709 LYS A N 1
ATOM 5552 C CA . LYS A 1 709 ? 18.602 -4.732 -33.595 1.00 98.69 709 LYS A CA 1
ATOM 5553 C C . LYS A 1 709 ? 19.890 -4.450 -32.822 1.00 98.69 709 LYS A C 1
ATOM 5555 O O . LYS A 1 709 ? 20.533 -5.382 -32.350 1.00 98.69 709 LYS A O 1
ATOM 5560 N N . PHE A 1 710 ? 20.240 -3.176 -32.638 1.00 98.75 710 PHE A N 1
ATOM 5561 C CA . PHE A 1 710 ? 21.417 -2.755 -31.878 1.00 98.75 710 PHE A CA 1
ATOM 5562 C C . PHE A 1 710 ? 21.419 -3.319 -30.452 1.00 98.75 710 PHE A C 1
ATOM 5564 O O . PHE A 1 710 ? 22.397 -3.954 -30.057 1.00 98.75 710 PHE A O 1
ATOM 5571 N N . ILE A 1 711 ? 20.335 -3.126 -29.694 1.00 98.81 711 ILE A N 1
ATOM 5572 C CA . ILE A 1 711 ? 20.234 -3.565 -28.293 1.00 98.81 711 ILE A CA 1
ATOM 5573 C C . ILE A 1 711 ? 20.445 -5.077 -28.185 1.00 98.81 711 ILE A C 1
ATOM 5575 O O . ILE A 1 711 ? 21.266 -5.536 -27.388 1.00 98.81 711 ILE A O 1
ATOM 5579 N N . ILE A 1 712 ? 19.731 -5.850 -29.004 1.00 98.75 712 ILE A N 1
ATOM 5580 C CA . ILE A 1 712 ? 19.750 -7.315 -28.945 1.00 98.75 712 ILE A CA 1
ATOM 5581 C C . ILE A 1 712 ? 21.110 -7.854 -29.399 1.00 98.75 712 ILE A C 1
ATOM 5583 O O . ILE A 1 712 ? 21.687 -8.706 -28.722 1.00 98.75 712 ILE A O 1
ATOM 5587 N N . THR A 1 713 ? 21.678 -7.313 -30.479 1.00 98.50 713 THR A N 1
ATOM 5588 C CA . THR A 1 713 ? 23.028 -7.684 -30.923 1.00 98.50 713 THR A CA 1
ATOM 5589 C C . THR A 1 713 ? 24.061 -7.391 -29.836 1.00 98.50 713 THR A C 1
ATOM 5591 O O . THR A 1 713 ? 24.917 -8.232 -29.561 1.00 98.50 713 THR A O 1
ATOM 5594 N N . LYS A 1 714 ? 23.970 -6.238 -29.155 1.00 98.56 714 LYS A N 1
ATOM 5595 C CA . LYS A 1 714 ? 24.888 -5.894 -28.059 1.00 98.56 714 LYS A CA 1
ATOM 5596 C C . LYS A 1 714 ? 24.719 -6.766 -26.826 1.00 98.56 714 LYS A C 1
ATOM 5598 O O . LYS A 1 714 ? 25.728 -7.078 -26.199 1.00 98.56 714 LYS A O 1
ATOM 5603 N N . TYR A 1 715 ? 23.509 -7.220 -26.519 1.00 98.69 715 TYR A N 1
ATOM 5604 C CA . TYR A 1 715 ? 23.300 -8.211 -25.468 1.00 98.69 715 TYR A CA 1
ATOM 5605 C C . TYR A 1 715 ? 24.084 -9.500 -25.759 1.00 98.69 715 TYR A C 1
ATOM 5607 O O . TYR A 1 715 ? 24.885 -9.927 -24.927 1.00 98.69 715 TYR A O 1
ATOM 5615 N N . PHE A 1 716 ? 23.931 -10.082 -26.954 1.00 98.00 716 PHE A N 1
ATOM 5616 C CA . PHE A 1 716 ? 24.644 -11.313 -27.317 1.00 98.00 716 PHE A CA 1
ATOM 5617 C C . PHE A 1 716 ? 26.161 -11.120 -27.463 1.00 98.00 716 PHE A C 1
ATOM 5619 O O . PHE A 1 716 ? 26.923 -12.033 -27.147 1.00 98.00 716 PHE A O 1
ATOM 5626 N N . GLU A 1 717 ? 26.608 -9.950 -27.929 1.00 97.25 717 GLU A N 1
ATOM 5627 C CA . GLU A 1 717 ? 28.030 -9.614 -28.081 1.00 97.25 717 GLU A CA 1
ATOM 5628 C C . GLU A 1 717 ? 28.740 -9.440 -26.730 1.00 97.25 717 GLU A C 1
ATOM 5630 O O . GLU A 1 717 ? 29.889 -9.860 -26.581 1.00 97.25 717 GLU A O 1
ATOM 5635 N N . LEU A 1 718 ? 28.086 -8.790 -25.760 1.00 98.38 718 LEU A N 1
ATOM 5636 C CA . LEU A 1 718 ? 28.739 -8.306 -24.539 1.00 98.38 718 LEU A CA 1
ATOM 5637 C C . LEU A 1 718 ? 28.459 -9.168 -23.307 1.00 98.38 718 LEU A C 1
ATOM 5639 O O . LEU A 1 718 ? 29.313 -9.233 -22.422 1.00 98.38 718 LEU A O 1
ATOM 5643 N N . ILE A 1 719 ? 27.300 -9.826 -23.228 1.00 98.50 719 ILE A N 1
ATOM 5644 C CA . ILE A 1 719 ? 26.977 -10.727 -22.119 1.00 98.50 719 ILE A CA 1
ATOM 5645 C C . ILE A 1 719 ? 27.522 -12.123 -22.438 1.00 98.50 719 ILE A C 1
ATOM 5647 O O . ILE A 1 719 ? 27.163 -12.689 -23.470 1.00 98.50 719 ILE A O 1
ATOM 5651 N N . PRO A 1 720 ? 28.353 -12.734 -21.577 1.00 97.62 720 PRO A N 1
ATOM 5652 C CA . PRO A 1 720 ? 28.836 -14.096 -21.795 1.00 97.62 720 PRO A CA 1
ATOM 5653 C C . PRO A 1 720 ? 27.691 -15.109 -21.882 1.00 97.62 720 PRO A C 1
ATOM 5655 O O . PRO A 1 720 ? 26.754 -15.035 -21.097 1.00 97.62 720 PRO A O 1
ATOM 5658 N N . ALA A 1 721 ? 27.795 -16.107 -22.766 1.00 96.12 721 ALA A N 1
ATOM 5659 C CA . ALA A 1 721 ? 26.733 -17.096 -23.004 1.00 96.12 721 ALA A CA 1
ATOM 5660 C C . ALA A 1 721 ? 26.184 -17.760 -21.722 1.00 96.12 721 ALA A C 1
ATOM 5662 O O . ALA A 1 721 ? 24.980 -17.934 -21.586 1.00 96.12 721 ALA A O 1
ATOM 5663 N N . ALA A 1 722 ? 27.045 -18.057 -20.740 1.00 97.00 722 ALA A N 1
ATOM 5664 C CA . ALA A 1 722 ? 26.639 -18.645 -19.457 1.00 97.00 722 ALA A CA 1
ATOM 5665 C C . ALA A 1 722 ? 25.844 -17.689 -18.541 1.00 97.00 722 ALA A C 1
ATOM 5667 O O . ALA A 1 722 ? 25.220 -18.133 -17.581 1.00 97.00 722 ALA A O 1
ATOM 5668 N N . GLN A 1 723 ? 25.891 -16.384 -18.814 1.00 98.31 723 GLN A N 1
ATOM 5669 C CA . GLN A 1 723 ? 25.132 -15.347 -18.118 1.00 98.31 723 GLN A CA 1
ATOM 5670 C C . GLN A 1 723 ? 23.864 -14.941 -18.883 1.00 98.31 723 GLN A C 1
ATOM 5672 O O . GLN A 1 723 ? 23.038 -14.221 -18.332 1.00 98.31 723 GLN A O 1
ATOM 5677 N N . GLN A 1 724 ? 23.681 -15.377 -20.133 1.00 98.25 724 GLN A N 1
ATOM 5678 C CA . GLN A 1 724 ? 22.548 -14.967 -20.963 1.00 98.25 724 GLN A CA 1
ATOM 5679 C C . GLN A 1 724 ? 21.263 -15.711 -20.564 1.00 98.25 724 GLN A C 1
ATOM 5681 O O . GLN A 1 724 ? 20.970 -16.778 -21.100 1.00 98.25 724 GLN A O 1
ATOM 5686 N N . TYR A 1 725 ? 20.479 -15.154 -19.634 1.00 98.50 725 TYR A N 1
ATOM 5687 C CA . TYR A 1 725 ? 19.205 -15.767 -19.245 1.00 98.50 725 TYR A CA 1
ATOM 5688 C C . TYR A 1 725 ? 18.128 -15.586 -20.317 1.00 98.50 725 TYR A C 1
ATOM 5690 O O . TYR A 1 725 ? 17.441 -16.542 -20.668 1.00 98.50 725 TYR A O 1
ATOM 5698 N N . GLY A 1 726 ? 17.948 -14.369 -20.839 1.00 98.25 726 GLY A N 1
ATOM 5699 C CA . GLY A 1 726 ? 16.848 -14.110 -21.762 1.00 98.25 726 GLY A CA 1
ATOM 5700 C C . GLY A 1 726 ? 16.551 -12.645 -22.057 1.00 98.25 726 GLY A C 1
ATOM 5701 O O . GLY A 1 726 ? 17.065 -11.739 -21.399 1.00 98.25 726 GLY A O 1
ATOM 5702 N N . ILE A 1 727 ? 15.662 -12.438 -23.028 1.00 98.69 727 ILE A N 1
ATOM 5703 C CA . ILE A 1 727 ? 15.084 -11.138 -23.393 1.00 98.69 727 ILE A CA 1
ATOM 5704 C C . ILE A 1 727 ? 13.572 -11.300 -23.443 1.00 98.69 727 ILE A C 1
ATOM 5706 O O . ILE A 1 727 ? 13.086 -12.184 -24.142 1.00 98.69 727 ILE A O 1
ATOM 5710 N N . THR A 1 728 ? 12.836 -10.445 -22.743 1.00 98.12 728 THR A N 1
ATOM 5711 C CA . THR A 1 728 ? 11.376 -10.386 -22.779 1.00 98.12 728 THR A CA 1
ATOM 5712 C C . THR A 1 728 ? 10.924 -9.118 -23.498 1.00 98.12 728 THR A C 1
ATOM 5714 O O . THR A 1 728 ? 11.318 -8.026 -23.099 1.00 98.12 728 THR A O 1
ATOM 5717 N N . GLN A 1 729 ? 10.076 -9.251 -24.522 1.00 95.62 729 GLN A N 1
ATOM 5718 C CA . GLN A 1 729 ? 9.331 -8.121 -25.089 1.00 95.62 729 GLN A CA 1
ATOM 5719 C C . GLN A 1 729 ? 8.098 -7.859 -24.218 1.00 95.62 729 GLN A C 1
ATOM 5721 O O . GLN A 1 729 ? 7.224 -8.722 -24.118 1.00 95.62 729 GLN A O 1
ATOM 5726 N N . TRP A 1 730 ? 8.010 -6.684 -23.598 1.00 93.00 730 TRP A N 1
ATOM 5727 C CA . TRP A 1 730 ? 6.940 -6.379 -22.645 1.00 93.00 730 TRP A CA 1
ATOM 5728 C C . TRP A 1 730 ? 5.600 -6.137 -23.325 1.00 93.00 730 TRP A C 1
ATOM 5730 O O . TRP A 1 730 ? 4.603 -6.773 -22.994 1.00 93.00 730 TRP A O 1
ATOM 5740 N N . CYS A 1 731 ? 5.599 -5.267 -24.333 1.00 85.88 731 CYS A N 1
ATOM 5741 C CA . CYS A 1 731 ? 4.421 -4.944 -25.124 1.00 85.88 731 CYS A CA 1
ATOM 5742 C C . CYS A 1 731 ? 4.442 -5.763 -26.409 1.00 85.88 731 CYS A C 1
ATOM 5744 O O . CYS A 1 731 ? 5.241 -5.496 -27.303 1.00 85.88 731 CYS A O 1
ATOM 5746 N N . THR A 1 732 ? 3.595 -6.777 -26.536 1.00 81.88 732 THR A N 1
ATOM 5747 C CA . THR A 1 732 ? 3.611 -7.594 -27.756 1.00 81.88 732 THR A CA 1
ATOM 5748 C C . THR A 1 732 ? 3.005 -6.821 -28.931 1.00 81.88 732 THR A C 1
ATOM 5750 O O . THR A 1 732 ? 3.667 -6.659 -29.956 1.00 81.88 732 THR A O 1
ATOM 5753 N N . SER A 1 733 ? 1.823 -6.227 -28.769 1.00 85.94 733 SER A N 1
ATOM 5754 C CA . SER A 1 733 ? 1.220 -5.330 -29.763 1.00 85.94 733 SER A CA 1
ATOM 5755 C C . SER A 1 733 ? 1.221 -3.860 -29.330 1.00 85.94 733 SER A C 1
ATOM 5757 O O . SER A 1 733 ? 1.297 -3.551 -28.141 1.00 85.94 733 SER A O 1
ATOM 5759 N N . ASP A 1 734 ? 1.061 -2.959 -30.298 1.00 84.19 734 ASP A N 1
ATOM 5760 C CA . ASP A 1 734 ? 0.745 -1.550 -30.051 1.00 84.19 734 ASP A CA 1
ATOM 5761 C C . ASP A 1 734 ? -0.557 -1.394 -29.233 1.00 84.19 734 ASP A C 1
ATOM 5763 O O . ASP A 1 734 ? -1.419 -2.286 -29.254 1.00 84.19 734 ASP A O 1
ATOM 5767 N N . PRO A 1 735 ? -0.713 -0.279 -28.489 1.00 66.88 735 PRO A N 1
ATOM 5768 C CA . PRO A 1 735 ? -1.835 -0.040 -27.594 1.00 66.88 735 PRO A CA 1
ATOM 5769 C C . PRO A 1 735 ? -3.173 -0.215 -28.319 1.00 66.88 735 PRO A C 1
ATOM 5771 O O . PRO A 1 735 ? -3.477 0.438 -29.318 1.00 66.88 735 PRO A O 1
ATOM 5774 N N . GLY A 1 736 ? -3.938 -1.168 -27.780 1.00 54.25 736 GLY A N 1
ATOM 5775 C CA . GLY A 1 736 ? -5.040 -1.881 -28.427 1.00 54.25 736 GLY A CA 1
ATOM 5776 C C . GLY A 1 736 ? -5.052 -3.383 -28.081 1.00 54.25 736 GLY A C 1
ATOM 5777 O O . GLY A 1 736 ? -6.095 -4.022 -28.200 1.00 54.25 736 GLY A O 1
ATOM 5778 N N . GLY A 1 737 ? -3.933 -3.921 -27.568 1.00 47.16 737 GLY A N 1
ATOM 5779 C CA . GLY A 1 737 ? -3.809 -5.279 -27.022 1.00 47.16 737 GLY A CA 1
ATOM 5780 C C . GLY A 1 737 ? -3.649 -5.321 -25.496 1.00 47.16 737 GLY A C 1
ATOM 5781 O O . GLY A 1 737 ? -2.815 -4.626 -24.930 1.00 47.16 737 GLY A O 1
ATOM 5782 N N . SER A 1 738 ? -4.504 -6.129 -24.871 1.00 49.78 738 SER A N 1
ATOM 5783 C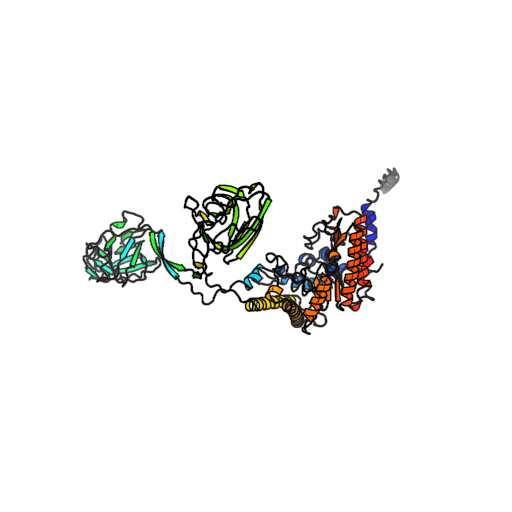 CA . SER A 1 738 ? -4.502 -6.786 -23.545 1.00 49.78 738 SER A CA 1
ATOM 5784 C C . SER A 1 738 ? -3.570 -6.376 -22.389 1.00 49.78 738 SER A C 1
ATOM 5786 O O . SER A 1 738 ? -4.022 -6.469 -21.247 1.00 49.78 738 SER A O 1
ATOM 5788 N N . LEU A 1 739 ? -2.317 -5.967 -22.588 1.00 56.50 739 LEU A N 1
ATOM 5789 C CA . LEU A 1 739 ? -1.388 -5.577 -21.517 1.00 56.50 739 LEU A CA 1
ATOM 5790 C C . LEU A 1 739 ? -1.571 -4.102 -21.192 1.00 56.50 739 LEU A C 1
ATOM 5792 O O . LEU A 1 739 ? -1.302 -3.250 -22.027 1.00 56.50 739 LEU A O 1
ATOM 5796 N N . GLY A 1 740 ? -2.059 -3.801 -19.987 1.00 50.91 740 GLY A N 1
ATOM 5797 C CA . GLY A 1 740 ? -2.374 -2.450 -19.512 1.00 50.91 740 GLY A CA 1
ATOM 5798 C C . GLY A 1 740 ? -1.164 -1.515 -19.412 1.00 50.91 740 GLY A C 1
ATOM 5799 O O . GLY A 1 740 ? -0.780 -1.111 -18.319 1.00 50.91 740 GLY A O 1
ATOM 5800 N N . THR A 1 741 ? -0.601 -1.120 -20.548 1.00 56.28 741 THR A N 1
ATOM 5801 C CA . THR A 1 741 ? 0.530 -0.200 -20.717 1.00 56.28 741 THR A CA 1
ATOM 5802 C C . THR A 1 741 ? 0.061 1.248 -20.647 1.00 56.28 741 THR A C 1
ATOM 5804 O O . THR A 1 741 ? 0.483 2.103 -21.421 1.00 56.28 741 THR A O 1
ATOM 5807 N N . GLY A 1 742 ? -0.834 1.546 -19.696 1.00 61.19 742 GLY A N 1
ATOM 5808 C CA . GLY A 1 742 ? -1.449 2.867 -19.547 1.00 61.19 742 GLY A CA 1
ATOM 5809 C C . GLY A 1 742 ? -0.435 4.012 -19.439 1.00 61.19 742 GLY A C 1
ATOM 5810 O O . GLY A 1 742 ? -0.767 5.141 -19.781 1.00 61.19 742 GLY A O 1
ATOM 5811 N N . TRP A 1 743 ? 0.804 3.714 -19.031 1.00 70.81 743 TRP A N 1
ATOM 5812 C CA . TRP A 1 743 ? 1.905 4.671 -18.924 1.00 70.81 743 TRP A CA 1
ATOM 5813 C C . TRP A 1 743 ? 2.574 5.042 -20.269 1.00 70.81 743 TRP A C 1
ATOM 5815 O O . TRP A 1 743 ? 3.147 6.121 -20.353 1.00 70.81 743 TRP A O 1
ATOM 5825 N N . ARG A 1 744 ? 2.443 4.221 -21.328 1.00 79.12 744 ARG A N 1
ATOM 5826 C CA . ARG A 1 744 ? 2.840 4.515 -22.733 1.00 79.12 744 ARG A CA 1
ATOM 5827 C C . ARG A 1 744 ? 1.636 4.521 -23.681 1.00 79.12 744 ARG A C 1
ATOM 5829 O O . ARG A 1 744 ? 1.693 4.061 -24.824 1.00 79.12 744 ARG A O 1
ATOM 5836 N N . GLY A 1 745 ? 0.494 4.990 -23.179 1.00 79.56 745 GLY A N 1
ATOM 5837 C CA . GLY A 1 745 ? -0.774 4.957 -23.901 1.00 79.56 745 GLY A CA 1
ATOM 5838 C C . GLY A 1 745 ? -0.691 5.631 -25.276 1.00 79.56 745 GLY A C 1
ATOM 5839 O O . GLY A 1 745 ? -0.449 6.828 -25.378 1.00 79.56 745 GLY A O 1
ATOM 5840 N N . GLY A 1 746 ? -0.945 4.860 -26.335 1.00 83.50 746 GLY A N 1
ATOM 5841 C CA . GLY A 1 746 ? -0.973 5.348 -27.717 1.00 83.50 746 GLY A CA 1
ATOM 5842 C C . GLY A 1 746 ? 0.365 5.316 -28.468 1.00 83.50 746 GLY A C 1
ATOM 5843 O O . GLY A 1 746 ? 0.356 5.615 -29.657 1.00 83.50 746 GLY A O 1
ATOM 5844 N N . GLU A 1 747 ? 1.483 4.948 -27.837 1.00 90.31 747 GLU A N 1
ATOM 5845 C CA . GLU A 1 747 ? 2.820 4.876 -28.459 1.00 90.31 747 GLU A CA 1
ATOM 5846 C C . GLU A 1 747 ? 3.078 3.566 -29.245 1.00 90.31 747 GLU A C 1
ATOM 5848 O O . GLU A 1 747 ? 2.451 2.553 -28.950 1.00 90.31 747 GLU A O 1
ATOM 5853 N N . PRO A 1 748 ? 4.009 3.531 -30.223 1.00 91.19 748 PRO A N 1
ATOM 5854 C CA . PRO A 1 748 ? 4.304 2.370 -31.091 1.00 91.19 748 PRO A CA 1
ATOM 5855 C C . PRO A 1 748 ? 5.142 1.247 -30.428 1.00 91.19 748 PRO A C 1
ATOM 5857 O O . PRO A 1 748 ? 6.100 0.750 -31.025 1.00 91.19 748 PRO A O 1
ATOM 5860 N N . VAL A 1 749 ? 4.801 0.842 -29.206 1.00 91.00 749 VAL A N 1
ATOM 5861 C CA . VAL A 1 749 ? 5.630 -0.027 -28.343 1.00 91.00 749 VAL A CA 1
ATOM 5862 C C . VAL A 1 749 ? 5.687 -1.513 -28.728 1.00 91.00 749 VAL A C 1
ATOM 5864 O O . VAL A 1 749 ? 6.544 -2.244 -28.228 1.00 91.00 749 VAL A O 1
ATOM 5867 N N . GLY A 1 750 ? 4.783 -1.983 -29.588 1.00 90.19 750 GLY A N 1
ATOM 5868 C CA . GLY A 1 750 ? 4.669 -3.382 -29.990 1.00 90.19 750 GLY A CA 1
ATOM 5869 C C . GLY A 1 750 ? 5.593 -3.793 -31.135 1.00 90.19 750 GLY A C 1
ATOM 5870 O O . GLY A 1 750 ? 5.962 -2.989 -31.997 1.00 90.19 750 GLY A O 1
ATOM 5871 N N . LEU A 1 751 ? 5.895 -5.092 -31.209 1.00 93.38 751 LEU A N 1
ATOM 5872 C CA . LEU A 1 751 ? 6.447 -5.716 -32.426 1.00 93.38 751 LEU A CA 1
ATOM 5873 C C . LEU A 1 751 ? 5.349 -6.004 -33.459 1.00 93.38 751 LEU A C 1
ATOM 5875 O O . LEU A 1 751 ? 5.622 -6.159 -34.653 1.00 93.38 751 LEU A O 1
ATOM 5879 N N . TRP A 1 752 ? 4.103 -6.046 -32.991 1.00 91.62 752 TRP A N 1
ATOM 5880 C CA . TRP A 1 752 ? 2.904 -6.124 -33.807 1.00 91.62 752 TRP A CA 1
ATOM 5881 C C . TRP A 1 752 ? 2.052 -4.858 -33.671 1.00 91.62 752 TRP A C 1
ATOM 5883 O O . TRP A 1 752 ? 2.098 -4.174 -32.651 1.00 91.62 752 TRP A O 1
ATOM 5893 N N . ASP A 1 753 ? 1.262 -4.545 -34.692 1.00 87.69 753 ASP A N 1
ATOM 5894 C CA . ASP A 1 753 ? 0.237 -3.506 -34.623 1.00 87.69 753 ASP A CA 1
ATOM 5895 C C . ASP A 1 753 ? -1.006 -3.993 -33.847 1.00 87.69 753 ASP A C 1
ATOM 5897 O O . ASP A 1 753 ? -1.097 -5.152 -33.429 1.00 87.69 753 ASP A O 1
ATOM 5901 N N . VAL A 1 754 ? -1.995 -3.112 -33.670 1.00 81.69 754 VAL A N 1
ATOM 5902 C CA . VAL A 1 754 ? -3.266 -3.417 -32.979 1.00 81.69 754 VAL A CA 1
ATOM 5903 C C . VAL A 1 754 ? -4.068 -4.569 -33.607 1.00 81.69 754 VAL A C 1
ATOM 5905 O O . VAL A 1 754 ? -4.892 -5.190 -32.942 1.00 81.69 754 VAL A O 1
ATOM 5908 N N . ASN A 1 755 ? -3.833 -4.884 -34.882 1.00 83.44 755 ASN A N 1
ATOM 5909 C CA . ASN A 1 755 ? -4.481 -5.978 -35.602 1.00 83.44 755 ASN A CA 1
ATOM 5910 C C . ASN A 1 755 ? -3.606 -7.243 -35.654 1.00 83.44 755 ASN A C 1
ATOM 5912 O O . ASN A 1 755 ? -3.927 -8.176 -36.395 1.00 83.44 755 ASN A O 1
ATOM 5916 N N . TYR A 1 756 ? -2.519 -7.290 -34.876 1.00 85.00 756 TYR A N 1
ATOM 5917 C CA . TYR A 1 756 ? -1.514 -8.352 -34.883 1.00 85.00 756 TYR A CA 1
ATOM 5918 C C . TYR A 1 756 ? -0.782 -8.512 -36.232 1.00 85.00 756 TYR A C 1
ATOM 5920 O O . TYR A 1 756 ? -0.277 -9.591 -36.555 1.00 85.00 756 TYR A O 1
ATOM 5928 N N . GLY A 1 757 ? -0.685 -7.440 -37.024 1.00 89.12 757 GLY A N 1
ATOM 5929 C CA . GLY A 1 757 ? 0.223 -7.341 -38.166 1.00 89.12 757 GLY A CA 1
ATOM 5930 C C . GLY A 1 757 ? 1.657 -7.102 -37.696 1.00 89.12 757 GLY A C 1
ATOM 5931 O O . GLY A 1 757 ? 1.885 -6.316 -36.784 1.00 89.12 757 GLY A O 1
ATOM 5932 N N . ARG A 1 758 ? 2.646 -7.795 -38.273 1.00 93.06 758 ARG A N 1
ATOM 5933 C CA . ARG A 1 758 ? 4.064 -7.557 -37.941 1.00 93.06 758 ARG A CA 1
ATOM 5934 C C . ARG A 1 758 ? 4.480 -6.157 -38.390 1.00 93.06 758 ARG A C 1
ATOM 5936 O O . ARG A 1 758 ? 4.111 -5.738 -39.484 1.00 93.06 758 ARG A O 1
ATOM 5943 N N . LYS A 1 759 ? 5.304 -5.490 -37.584 1.00 93.62 759 LYS A N 1
ATOM 5944 C CA . LYS A 1 759 ? 5.864 -4.162 -37.867 1.00 93.62 759 LYS A CA 1
ATOM 5945 C C . LYS A 1 759 ? 7.352 -4.251 -38.238 1.00 93.62 759 LYS A C 1
ATOM 5947 O O . LYS A 1 759 ? 7.975 -5.283 -38.003 1.00 93.62 759 LYS A O 1
ATOM 5952 N N . HIS A 1 760 ? 7.980 -3.181 -38.742 1.00 95.88 760 HIS A N 1
ATOM 5953 C CA . HIS A 1 760 ? 9.439 -3.200 -38.993 1.00 95.88 760 HIS A CA 1
ATOM 5954 C C . HIS A 1 760 ? 10.276 -3.507 -37.736 1.00 95.88 760 HIS A C 1
ATOM 5956 O O . HIS A 1 760 ? 11.333 -4.123 -37.843 1.00 95.88 760 HIS A O 1
ATOM 5962 N N . THR A 1 761 ? 9.794 -3.160 -36.539 1.00 96.25 761 THR A N 1
ATOM 5963 C CA . THR A 1 761 ? 10.430 -3.502 -35.259 1.00 96.25 761 THR A CA 1
ATOM 5964 C C . THR A 1 761 ? 10.504 -5.014 -35.043 1.00 96.25 761 THR A C 1
ATOM 5966 O O . THR A 1 761 ? 11.485 -5.480 -34.475 1.00 96.25 761 THR A O 1
ATOM 5969 N N . TYR A 1 762 ? 9.560 -5.802 -35.581 1.00 97.19 762 TYR A N 1
ATOM 5970 C CA . TYR A 1 762 ? 9.655 -7.267 -35.618 1.00 97.19 762 TYR A CA 1
ATOM 5971 C C . TYR A 1 762 ? 10.892 -7.736 -36.393 1.00 97.19 762 TYR A C 1
ATOM 5973 O O . TYR A 1 762 ? 11.618 -8.612 -35.927 1.00 97.19 762 TYR A O 1
ATOM 5981 N N . ALA A 1 763 ? 11.143 -7.148 -37.568 1.00 97.12 763 ALA A N 1
ATOM 5982 C CA . ALA A 1 763 ? 12.317 -7.467 -38.377 1.00 97.12 763 ALA A CA 1
ATOM 5983 C C . ALA A 1 763 ? 13.614 -7.089 -37.652 1.00 97.12 763 ALA A C 1
ATOM 5985 O O . ALA A 1 763 ? 14.502 -7.928 -37.535 1.00 97.12 763 ALA A O 1
ATOM 5986 N N . GLY A 1 764 ? 13.683 -5.881 -37.083 1.00 97.88 764 GLY A N 1
ATOM 5987 C CA . GLY A 1 764 ? 14.829 -5.445 -36.280 1.00 97.88 764 GLY A CA 1
ATOM 5988 C C . GLY A 1 764 ? 15.111 -6.368 -35.091 1.00 97.88 764 GLY A C 1
ATOM 5989 O O . GLY A 1 764 ? 16.256 -6.750 -34.852 1.00 97.88 764 GLY A O 1
ATOM 5990 N N . PHE A 1 765 ? 14.058 -6.806 -34.394 1.00 98.00 765 PHE A N 1
ATOM 5991 C CA . PHE A 1 765 ? 14.168 -7.770 -33.302 1.00 98.00 765 PHE A CA 1
ATOM 5992 C C . PHE A 1 765 ? 14.725 -9.116 -33.789 1.00 98.00 765 PHE A C 1
ATOM 5994 O O . PHE A 1 765 ? 15.680 -9.642 -33.217 1.00 98.00 765 PHE A O 1
ATOM 6001 N N . ALA A 1 766 ? 14.155 -9.667 -34.864 1.00 98.19 766 ALA A N 1
ATOM 6002 C CA . ALA A 1 766 ? 14.578 -10.939 -35.445 1.00 98.19 766 ALA A CA 1
ATOM 6003 C C . ALA A 1 766 ? 16.025 -10.901 -35.967 1.00 98.19 766 ALA A C 1
ATOM 6005 O O . ALA A 1 766 ? 16.795 -11.830 -35.721 1.00 98.19 766 ALA A O 1
ATOM 6006 N N . ASP A 1 767 ? 16.417 -9.821 -36.642 1.00 97.75 767 ASP A N 1
ATOM 6007 C CA . ASP A 1 767 ? 17.776 -9.649 -37.156 1.00 97.75 767 ASP A CA 1
ATOM 6008 C C . ASP A 1 767 ? 18.796 -9.493 -36.021 1.00 97.75 767 ASP A C 1
ATOM 6010 O O . ASP A 1 767 ? 19.895 -10.046 -36.110 1.00 97.75 767 ASP A O 1
ATOM 6014 N N . GLY A 1 768 ? 18.413 -8.823 -34.927 1.00 97.50 768 GLY A N 1
ATOM 6015 C CA . GLY A 1 768 ? 19.208 -8.763 -33.701 1.00 97.50 768 GLY A CA 1
ATOM 6016 C C . GLY A 1 768 ? 19.411 -10.143 -33.070 1.00 97.50 768 GLY A C 1
ATOM 6017 O O . GLY A 1 768 ? 20.537 -10.507 -32.738 1.00 97.50 768 GLY A O 1
ATOM 6018 N N . LEU A 1 769 ? 18.347 -10.953 -32.965 1.00 97.62 769 LEU A N 1
ATOM 6019 C CA . LEU A 1 769 ? 18.440 -12.336 -32.467 1.00 97.62 769 LEU A CA 1
ATOM 6020 C C . LEU A 1 769 ? 19.359 -13.205 -33.337 1.00 97.62 769 LEU A C 1
ATOM 6022 O O . LEU A 1 769 ? 20.081 -14.056 -32.819 1.00 97.62 769 LEU A O 1
ATOM 6026 N N . GLN A 1 770 ? 19.340 -12.980 -34.653 1.00 92.69 770 GLN A N 1
ATOM 6027 C CA . GLN A 1 770 ? 20.158 -13.721 -35.610 1.00 92.69 770 GLN A CA 1
ATOM 6028 C C . GLN A 1 770 ? 21.629 -13.272 -35.638 1.00 92.69 770 GLN A C 1
ATOM 6030 O O . GLN A 1 770 ? 22.469 -13.982 -36.198 1.00 92.69 770 GLN A O 1
ATOM 6035 N N . GLY A 1 771 ? 21.950 -12.105 -35.072 1.00 80.38 771 GLY A N 1
ATOM 6036 C CA . GLY A 1 771 ? 23.281 -11.498 -35.148 1.00 80.38 771 GLY A CA 1
ATOM 6037 C C . GLY A 1 771 ? 23.655 -11.015 -36.555 1.00 80.38 771 GLY A C 1
ATOM 6038 O O . GLY A 1 771 ? 24.817 -11.127 -36.952 1.00 80.38 771 GLY A O 1
ATOM 6039 N N . LYS A 1 772 ? 22.668 -10.550 -37.332 1.00 56.03 772 LYS A N 1
ATOM 6040 C CA . LYS A 1 772 ? 22.854 -9.958 -38.670 1.00 56.03 772 LYS A CA 1
ATOM 6041 C C . LYS A 1 772 ? 23.136 -8.460 -38.629 1.00 56.03 772 LYS A C 1
ATOM 6043 O O . LYS A 1 772 ? 23.007 -7.847 -37.554 1.00 56.03 772 LYS A O 1
#

pLDDT: mean 89.31, std 13.13, range [37.16, 98.94]

Foldseek 3Di:
DPPPVVVVVVVVVVVVPPPPPVPPPPPPPPPDDPVNVLFPVVVVDAAQVVLFPCVQFVQAWAEAEFALVVLLVCDPRVVNGLRRTQEYENFCCLAQLNAQDLQRHGDCPSVLSSLVSCVVSNHFYAYEELAEFFNHSLNNLCVLQFFDFFPPFDFDWDWDKDWDFAKWFKFKAFFQDDDLQLKKKKQFFPDFAAFFWKKKKKKWKAKQDWDWFWKFFAANFPPRGQGTRQFGTDTHDLDTDIDIGIDGGHPRNGNTGMMMTRQNPHRGMMMMTIAQIWMDINNHTGAGGHRNPDPVSQPRMWIRYPPRPGIDTTDIDRIDIHIDTDGDFDKDKFQAKWFKWKEAAQPDDLQLKKKKQFQQVDFAAFFWKKKKKKKKAKLAWDKWWKFFALPVPRGQGTRDFHMDTHYNDIDIDIGMDGQHPSNGRTGMMMTRNNVDRHIMMMIIALIFMDINNHTRGPCRRNPPQVRQPRMWIRYPPDPDIDRTGIDRMDMHRDDRRTHRDDLVSSLVSVLVSSLVSLLVSLQSSLQSNQHYQLYEAQFLPDDPVPPQAGHGDDVVRDPSVRTHRSCVRNNLQRVSLSSQVSNLVNSVVSHHDSVRHAYENEYECCLPLVCLSRNVVRVLVSQCSNCVVVPRDHQAYEYQQAEEQELPPVVNVSSLVSLLVSLQSRQVSVHAYEPRHHWYFYAPHPPHATDFPVRQDPVNQLSLLQVLLSNLLSNSVRHNSVNNNYYYHHAAEAQLDRNPPVVNHRTRGHCAYNVRRGGSNVVSNSNSSNND

Sequence (772 aa):
MKYYTRILFLAAAFAGLASCAMEEVKEFPVEKPEYLENYEYLKEYDVLKNYVNREASPDFKLGAGVTASEFVKHGQEYLMAISNFDEITPGNAMKHSSVVGNNGKMNFDAITTFVEEAEKAGITVYGHTLAWHSQQNNKFLNTLIADRVDPDYTPELVPVEKLIDRTCIEVVSQDMVSAAWDTQFWIMCPTEFKEGDAWEVSMDIYALTEASPGTQTHRATPGDYLHWAAIGNPSFKTEWTTWTNSGTVDAAAAGGYSIAFNLNDLATGNTWYFDNISFKLNGVEQVVNGSCDDPEATASFFAKEYPAPNPSPARIVSKYKKIEMVEVPKTQDIQRTCVVVESQDMVSAAWDTQFWLYFPDTPMKEGDSWEVSMEVRADKEASAGTQTHVGPGGYIHWAAIGTVNFTTEWETYTASGKVEAAMNTGDAIAFNLNDFQNANKYYFDNISFKLNGVEVIANGNCDDPNGTANFVAKEYPAGAGSAARIIDHYTIELPGGNTPQTPEEKKDTLTKAMDAWIKGMMEATKGKVVAWDAVNEAISGVDANGDGRYDLQSAENGDPAANFYWQDYLGSEDYVRLVFTKARQYFKEFGGNPADLKLFINDYNLESWWDGNAKLKSLLKWIEIWEADGETKIDGIGTQMHVSYILNEADQKKQEDAIVEMFKLLAQSGKLVKISELDMGIVENAFGAGIAATAVTEEQHHKMAEFYKFIITKYFELIPAAQQYGITQWCTSDPGGSLGTGWRGGEPVGLWDVNYGRKHTYAGFADGLQGK

Radius of gyration: 43.65 Å; chains: 1; bounding box: 98×88×143 Å

Secondary structure (DSSP, 8-state):
--SSHHHHHHHHHHTTSS---------------HHHHHTGGGGG---GGGGS-TTT-TT-EEEEE--HHHHTTTSHHHHHHHHH-SEEE-TTTTSHHHHB-TTS-B--HHHHHHHHHHHHHT-EEEE--SB-SSS--HHHHHHHHSPEE-TT---EEEEEEEEEEEEEEEEE--S-SS-TTSSEEEEE-SS---TT-EEEEEEEEEESS-B---EEEE-SSTT-EEEE-SS----B-SS-EEEEEEEE--TTTTT--EEEEE---SSS--EEEEEEEEEEETTEEEEEESSS--GGGGGGEEEE-TT-SS-EEPEEEEEEEEEEEEEEPPEEEEEEEEEEEEE-S-SS-TTSSEEEEE-TTS---TT-EEEEEEEEEESS-EEEEEEEESSTT-EEEEEEEEEEEE-SS-EEEEEEEE--GGGTT--EEEEETTSSSS-EEEEEEEEEEEETTEE--SSTT--STT--TTEEEE-TT--S-EEPEEEEEEEEEPPTTEEPPPHHHHHHHHHHHHHHHHHHHHHHHTT---EEEEEE--B-S--SS-SSSPPBP-TTTS-TTT---HHHHH-TTHHHHHHHHHHHHHHHHTT--TTT-EEEEEES-SS-TTTTTHHHHHHHHHHHHHHTTSS----EEEE--EEEEESSHHHHHHHHHHHHHHHHHHHHTTSEEEEEEEEEEEESSTTPPBPPGGG--HHHHHHHHHHHHHHHHHHHHHS-GGGEEEEEES-SBSTTSSS--GGGTTS---SB-TTS-B-HHHHHHHHHHHT-